Protein 5ERP (pdb70)

Solvent-accessible surface area: 48825 Å² total; per-residue (Å²): 179,18,113,41,137,0,94,12,86,94,151,65,11,84,41,73,8,117,4,71,18,186,90,45,32,91,10,11,103,0,65,8,82,18,160,39,98,102,128,54,77,55,24,104,29,71,16,43,43,99,26,25,89,35,100,89,77,98,2,4,49,24,81,69,87,57,0,36,0,30,4,57,25,45,143,1,43,44,51,122,51,85,110,8,76,0,116,0,56,0,27,0,25,41,30,70,199,100,7,51,72,36,83,9,34,0,32,0,47,11,57,8,31,7,35,54,56,2,60,19,70,153,117,55,25,99,19,36,5,57,0,75,37,59,110,62,86,23,31,103,4,66,19,80,16,118,4,70,87,113,35,35,25,45,86,6,78,18,69,24,77,124,23,37,146,98,28,13,6,109,26,72,45,36,107,170,51,10,42,0,11,4,24,0,51,96,78,11,61,72,63,141,110,94,84,28,107,2,44,2,0,2,55,7,102,21,117,64,38,238,158,42,112,49,240,100,62,72,18,59,2,61,0,27,0,52,8,68,69,55,111,38,15,10,69,12,75,74,89,111,28,96,25,149,17,133,3,92,18,136,90,40,50,89,26,118,9,7,129,0,29,33,20,58,92,170,41,36,101,46,6,96,7,113,72,96,78,31,85,28,23,22,1,60,30,70,79,107,87,3,35,2,106,2,120,112,72,12,52,52,43,25,154,63,12,144,140,7,55,0,71,0,41,4,41,1,24,22,155,65,56,98,86,19,86,5,38,0,4,0,48,5,87,12,44,32,67,43,31,3,99,3,69,121,93,64,12,50,1,0,46,90,81,77,76,16,10,104,7,63,6,76,18,59,9,53,105,116,38,0,46,74,14,76,23,19,17,113,70,18,84,97,129,23,106,135,24,2,108,34,124,47,71,78,92,46,21,0,90,0,22,24,113,59,119,7,90,110,29,85,51,86,0,22,0,11,2,59,8,122,104,40,77,59,24,86,21,66,0,75,0,31,1,22,99,0,123,89,85,125,70,27,187,183,14,117,39,138,0,105,10,88,87,156,57,10,83,36,80,9,113,3,72,20,190,95,43,30,90,11,12,104,0,70,9,93,22,170,16,118,100,126,49,82,56,25,129,30,63,19,40,46,99,26,24,84,48,100,90,85,98,4,5,47,26,81,69,76,63,0,32,0,34,3,58,26,49,139,0,41,42,51,140,68,88,100,12,65,0,104,1,59,0,22,0,30,50,30,74,201,106,10,48,94,24,81,12,39,0,29,0,45,9,57,7,30,5,39,49,39,0,61,20,75,92,116,45,10,93,18,62,11,84,0,68,41,68,116,64,79,27,33,96,4,64,20,98,15,136,6,67,84,111,33,41,22,53,86,3,77,11,62,32,78,134,15,44,152,84,25,10,4,107,19,71,49,27,109,168,65,12,39,0,9,4,29,0,56,102,76,8,60,58,71,128,104,102,80,19,106,1,46,1,0,0,45,5,101,16,117,99,47,276,137,64,21,62,2,60,0,32,0,53,9,85,71,55,104,33,15,10,68,16,74,74,88,114,31,80,27,144,14,115,3,91,20,132,95,37,49,89,24,119,10,6,131,0,35,27,22,57,86,177,40,38,96,36,4,81,7,116,67,88,79,32,86,25,21,27,2,65,30,69,87,87,88,2,33,1,107,1,115,113,80,11,50,49,42,20,159,64,14,143,142,9,65,1,74,0,42,4,44,1,32,26,103,65,55,93,88,18,90,6,40,0,4,0,58,4,62,7,39,29,68,42,27,1,84,3,72,131,107,68,7,45,0,0,73,94,81,64,75,15,9,103,5,76,5,64,17,45,7,55,102,105,38,0,39,68,6,91,23,30,12,100,70,17,84,103,130,22,94,120,29,4,118,25,129,48,76,85,84,53,7,2,89,0,24,43,69,90,127,6,90,109,29,89,47,87,0,22,0,7,0,75,6,127,93,40,66,60,22,89,15,69,0,84,0,13,3,12,101,0,116,89,76,138,74,28,131,175

Radius of gyration: 58.19 Å; Cα contacts (8 Å, |Δi|>4): 2186; chains: 2; bounding box: 144×63×193 Å

Foldseek 3Di:
DFPWEWAKPDQEAEFEDAALDDWFAWGDFTDTATPTDPDDLSAQKFKFWDQKVVGPDPFWGADGHGRIITGHDNRGDCLVPFKMKTKMKMWGSSPPPPTHIDIHIYMYGYDWDQAWWKAWPDQEAEWEEEFPDFFDWTDWTDIDGSTDPPDLSGAKDKDFDDQCPVVQWDWDADPPHRIITIGGHHGHDCLVPQKTKTKMWIGGNDDHPDVDDPVDPTYMHMYMYGYDDDQDWKEQPPLEDEDEDAQQDDFFDKAAAGAIAGSVVRDRAQKFKDWDDFQPPQWDADGHRRMIGGHHRGDQLDPSDDPSWGKTKMWIGGPVGDIYIGIYIYRHDFDLPWWKDWPDQEAEAAPPPDFKDKTFIDTSTDPVNFKQKDKDQVVPDPVVPQQWDKDQPDSTIIMIGGDDDDDFAWDWGWIWMGGPVGPIDIGIHGYTHHNDDPSPDHD/DQPWAWAKPDQEAEWEEAALDDWFAWGDFIDTDTPDDPPDLSAQKFKFWDQKVVGPDQFWGADTRGRIITGHDNRGDCLVPFKMKTKMKMFGSSPPPPTHIDIHIYIYGYDWDQAWWKAWPDQEAEWEDEFPDFFDWTDKTAIDTSTDPPDQSGAKDKDWPDFCPVVQWDWDADPVRSIITIGGHHGHDCLVPQKTKTKMWMGGNDDHDPDTYMHIYMYGYDDDFDWWEQPPLEAEDEDALQDDFFDKAAWGAIAGSVVRDRAQKFKDWDDFQPPQWDADGGRRIITGHHGGDLLDPSDDPSKGKTKMWIGGPVGDIYIHMYIYRHQFDLPWWKDWPAQEDEAADPPGFKDKTFIDTSTPQVSFWQKDKDQVVPDPVQVQFWDWDAPDRTMIIIGTDDDDDFDWDKGWMWIGGPVGNIDIGIHGYGHHNDDPSPDGPD

CATH classification: 2.60.40.60 (+2 more: 2.60.40.60, 2.60.40.60)

Sequence (881 aa):
ENDNYPIFTEETYTFTIFENCRVGTTVGQVCATDKDEPDTMHTRLKYSIIGQVPPSPTLFSMHPTTGVITTTSSQLDRELIDKYQLKIKVQDMDGQYFGLQTTSTCIINIDDVNDHLPTFTRTSYVTSVEENTVDVEILRVTVEDKDLVNTANWRANYTILKGNENGNFKIVTDAKTNEGVLCVVKPLNYEEKQQMILQIGVVNEAPFSREASPRSAMSTATVTVNVEDQDEGPECNPPIQTVRMKENAEVGTTSNGYKAYDPETRSSSGIRYKKLTDPTGWVTIDENTGSIKVFRSLDREAETIKNGIYNITVLASDQGGRTCTGTLGIILQDVNDNSPFIPKKTVIICKPTMSSAEIVAVDPDEPIHGPPFDFSLESSTSEVQRMWRLKAINDTAARLSYQNDPPFGSYVVPITVRDRLGMSSVTSLDVTLCDCITENDCTENDNYPIFTEETYTFTIFENCRVGTTVGQVCATDKDEPDTMHTRLKYSIIGQVPPSPTLFSMHPTTGVITTTSSQLDRELIDKYQLKIKVQDMDGQYFGLQTTSTCIINIDDVNDHLPTFTRTSYVTSVEENTVDVEILRVTVEDKDLVNTANWRANYTILKGNENGNFKIVTDAKTNEGVLCVVKPLNYEEKQQMILQIGVVNEAPFSRAMSTATVTVNVEDQDEGPECNPPIQTVRMKENAEVGTTSNGYKAYDPETRSSSGIRYKKLTDPTGWVTIDENTGSIKVFRSLDREAETIKNGIYNITVLASDQGGRTCTGTLGIILQDVNDNSPFIPKKTVIICKPTMSSAEIVAVDPDEPIHGPPFDFSLESSTSEVQRMWRLKAINDTAARLSYQNDPPFGSYVVPITVRDRLGMSSVTSLDVTLCDCITENDCTH

Structure (mmCIF, N/CA/C/O backbone):
data_5ERP
#
_entry.id   5ERP
#
_cell.length_a   146.216
_cell.length_b   94.166
_cell.length_c   126.307
_cell.angle_alpha   90.00
_cell.angle_beta   93.66
_cell.angle_gamma   90.00
#
_symmetry.space_group_name_H-M   'C 1 2 1'
#
loop_
_entity.id
_entity.type
_entity.pdbx_description
1 polymer Desmocollin-2
2 branched alpha-D-mannopyranose-(1-3)-beta-D-mannopyranose-(1-4)-2-acetamido-2-deoxy-beta-D-glucopyranose-(1-4)-2-acetamido-2-deoxy-beta-D-glucopyranose
3 non-polymer alpha-D-mannopyranose
4 non-polymer 2-acetamido-2-deoxy-beta-D-glucopyranose
5 non-polymer 'CALCIUM ION'
6 non-polymer 'SULFATE ION'
7 non-polymer 1,2-ETHANEDIOL
8 water water
#
loop_
_atom_site.group_PDB
_atom_site.id
_atom_site.type_symbol
_atom_site.label_atom_id
_atom_site.label_alt_id
_atom_site.label_comp_id
_atom_site.label_asym_id
_atom_site.label_entity_id
_atom_site.label_seq_id
_atom_site.pdbx_PDB_ins_code
_atom_site.Cartn_x
_atom_site.Cartn_y
_atom_site.Cartn_z
_atom_site.occupancy
_atom_site.B_iso_or_equiv
_atom_site.auth_seq_id
_atom_site.auth_comp_id
_atom_site.auth_asym_id
_atom_site.auth_atom_id
_atom_site.pdbx_PDB_model_num
ATOM 1 N N . GLU A 1 1 ? 21.705 -59.112 -50.867 1.00 125.10 101 GLU A N 1
ATOM 2 C CA . GLU A 1 1 ? 21.931 -60.553 -50.835 1.00 134.63 101 GLU A CA 1
ATOM 3 C C . GLU A 1 1 ? 21.322 -61.165 -49.575 1.00 140.01 101 GLU A C 1
ATOM 4 O O . GLU A 1 1 ? 21.421 -62.367 -49.339 1.00 146.30 101 GLU A O 1
ATOM 15 N N . ASN A 1 2 ? 20.660 -60.331 -48.782 1.00 139.06 102 ASN A N 1
ATOM 16 C CA . ASN A 1 2 ? 20.058 -60.767 -47.530 1.00 129.02 102 ASN A CA 1
ATOM 17 C C . ASN A 1 2 ? 18.853 -61.685 -47.754 1.00 134.05 102 ASN A C 1
ATOM 18 O O . ASN A 1 2 ? 18.622 -62.626 -46.993 1.00 133.55 102 ASN A O 1
ATOM 29 N N . ASP A 1 3 ? 18.093 -61.394 -48.807 1.00 119.36 103 ASP A N 1
ATOM 30 C CA . ASP A 1 3 ? 16.973 -62.229 -49.245 1.00 123.48 103 ASP A CA 1
ATOM 31 C C . ASP A 1 3 ? 15.883 -62.467 -48.185 1.00 136.88 103 ASP A C 1
ATOM 32 O O . ASP A 1 3 ? 15.348 -63.571 -48.080 1.00 130.48 103 ASP A O 1
ATOM 41 N N . ASN A 1 4 ? 15.557 -61.435 -47.407 1.00 142.44 104 ASN A N 1
ATOM 42 C CA . ASN A 1 4 ? 14.444 -61.501 -46.448 1.00 123.04 104 ASN A CA 1
ATOM 43 C C . ASN A 1 4 ? 13.652 -60.215 -46.284 1.00 123.27 104 ASN A C 1
ATOM 44 O O . ASN A 1 4 ? 14.207 -59.122 -46.175 1.00 126.94 104 ASN A O 1
ATOM 55 N N . TYR A 1 5 ? 12.336 -60.388 -46.246 1.00 122.99 105 TYR A N 1
ATOM 56 C CA . TYR A 1 5 ? 11.388 -59.308 -46.029 1.00 111.64 105 TYR A CA 1
ATOM 57 C C . TYR A 1 5 ? 11.202 -59.102 -44.526 1.00 117.97 105 TYR A C 1
ATOM 58 O O . TYR A 1 5 ? 11.231 -60.069 -43.765 1.00 121.03 105 TYR A O 1
ATOM 76 N N . PRO A 1 6 ? 11.021 -57.843 -44.086 1.00 119.84 106 PRO A N 1
ATOM 77 C CA . PRO A 1 6 ? 10.712 -57.618 -42.671 1.00 108.00 106 PRO A CA 1
ATOM 78 C C . PRO A 1 6 ? 9.212 -57.642 -42.422 1.00 102.06 106 PRO A C 1
ATOM 79 O O . PRO A 1 6 ? 8.486 -56.845 -43.017 1.00 116.64 106 PRO A O 1
ATOM 90 N N . ILE A 1 7 ? 8.759 -58.544 -41.558 1.00 113.26 107 ILE A N 1
ATOM 91 C CA . ILE A 1 7 ? 7.332 -58.735 -41.328 1.00 123.02 107 ILE A CA 1
ATOM 92 C C . ILE A 1 7 ? 6.939 -58.131 -39.983 1.00 109.87 107 ILE A C 1
ATOM 93 O O . ILE A 1 7 ? 7.616 -58.341 -38.975 1.00 91.07 107 ILE A O 1
ATOM 109 N N . PHE A 1 8 ? 5.842 -57.384 -39.976 1.00 103.25 108 PHE A N 1
ATOM 110 C CA . PHE A 1 8 ? 5.324 -56.789 -38.751 1.00 98.62 108 PHE A CA 1
ATOM 111 C C . PHE A 1 8 ? 4.836 -57.864 -37.789 1.00 102.96 108 PHE A C 1
ATOM 112 O O . PHE A 1 8 ? 4.261 -58.868 -38.213 1.00 103.44 108 PHE A O 1
ATOM 129 N N . THR A 1 9 ? 5.083 -57.653 -36.498 1.00 103.60 109 THR A N 1
ATOM 130 C CA . THR A 1 9 ? 4.640 -58.586 -35.468 1.00 103.46 109 THR A CA 1
ATOM 131 C C . THR A 1 9 ? 3.140 -58.807 -35.578 1.00 95.26 109 THR A C 1
ATOM 132 O O . THR A 1 9 ? 2.663 -59.941 -35.526 1.00 100.11 109 THR A O 1
ATOM 143 N N . GLU A 1 10 ? 2.411 -57.707 -35.744 1.00 97.48 110 GLU A N 1
ATOM 144 C CA . GLU A 1 10 ? 0.964 -57.745 -35.914 1.00 111.58 110 GLU A CA 1
ATOM 145 C C . GLU A 1 10 ? 0.582 -57.214 -37.288 1.00 99.38 110 GLU A C 1
ATOM 146 O O . GLU A 1 10 ? 1.096 -56.190 -37.739 1.00 95.17 110 GLU A O 1
ATOM 158 N N . GLU A 1 11 ? -0.331 -57.919 -37.945 1.00 93.03 111 GLU A N 1
ATOM 159 C CA . GLU A 1 11 ? -0.832 -57.510 -39.248 1.00 82.06 111 GLU A CA 1
ATOM 160 C C . GLU A 1 11 ? -1.688 -56.251 -39.135 1.00 103.05 111 GLU A C 1
ATOM 161 O O . GLU A 1 11 ? -1.715 -55.432 -40.054 1.00 101.00 111 GLU A O 1
ATOM 173 N N . THR A 1 12 ? -2.391 -56.104 -38.014 1.00 106.79 112 THR A N 1
ATOM 174 C CA . THR A 1 12 ? -3.230 -54.931 -37.789 1.00 77.14 112 THR A CA 1
ATOM 175 C C . THR A 1 12 ? -3.215 -54.507 -36.321 1.00 79.55 112 THR A C 1
ATOM 176 O O . THR A 1 12 ? -3.993 -55.009 -35.510 1.00 118.23 112 THR A O 1
ATOM 187 N N . TYR A 1 13 ? -2.320 -53.579 -35.992 1.00 81.03 113 TYR A N 1
ATOM 188 C CA . TYR A 1 13 ? -2.219 -53.029 -34.643 1.00 91.51 113 TYR A CA 1
ATOM 189 C C . TYR A 1 13 ? -3.492 -52.291 -34.248 1.00 98.08 113 TYR A C 1
ATOM 190 O O . TYR A 1 13 ? -4.292 -51.916 -35.106 1.00 93.73 113 TYR A O 1
ATOM 208 N N . THR A 1 14 ? -3.674 -52.083 -32.947 1.00 87.59 114 THR A N 1
ATOM 209 C CA . THR A 1 14 ? -4.752 -51.233 -32.455 1.00 79.35 114 THR A CA 1
ATOM 210 C C . THR A 1 14 ? -4.332 -50.505 -31.183 1.00 83.17 114 THR A C 1
ATOM 211 O O . THR A 1 14 ? -3.938 -51.130 -30.197 1.00 86.17 114 THR A O 1
ATOM 222 N N . PHE A 1 15 ? -4.420 -49.178 -31.223 1.00 87.95 115 PHE A N 1
ATOM 223 C CA . PHE A 1 15 ? -4.090 -48.336 -30.077 1.00 99.36 115 PHE A CA 1
ATOM 224 C C . PHE A 1 15 ? -5.223 -47.373 -29.755 1.00 80.49 115 PHE A C 1
ATOM 225 O O . PHE A 1 15 ? -6.133 -47.175 -30.560 1.00 79.98 115 PHE A O 1
ATOM 242 N N . THR A 1 16 ? -5.151 -46.778 -28.569 1.00 75.76 116 THR A N 1
ATOM 243 C CA . THR A 1 16 ? -6.146 -45.816 -28.114 1.00 65.48 116 THR A CA 1
ATOM 244 C C . THR A 1 16 ? -5.478 -44.628 -27.426 1.00 78.51 116 THR A C 1
ATOM 245 O O . THR A 1 16 ? -4.483 -44.787 -26.718 1.00 80.26 116 THR A O 1
ATOM 256 N N . ILE A 1 17 ? -6.031 -43.440 -27.652 1.00 76.83 117 ILE A N 1
ATOM 257 C CA . ILE A 1 17 ? -5.542 -42.219 -27.023 1.00 77.98 117 ILE A CA 1
ATOM 258 C C . ILE A 1 17 ? -6.716 -41.347 -26.597 1.00 82.10 117 ILE A C 1
ATOM 259 O O . ILE A 1 17 ? -7.823 -41.492 -27.112 1.00 64.93 117 ILE A O 1
ATOM 275 N N . PHE A 1 18 ? -6.463 -40.435 -25.664 1.00 74.51 118 PHE A N 1
ATOM 276 C CA . PHE A 1 18 ? -7.485 -39.504 -25.210 1.00 71.77 118 PHE A CA 1
ATOM 277 C C . PHE A 1 18 ? -7.512 -38.274 -26.101 1.00 77.64 118 PHE A C 1
ATOM 278 O O . PHE A 1 18 ? -6.468 -37.764 -26.500 1.00 80.14 118 PHE A O 1
ATOM 295 N N . GLU A 1 19 ? -8.713 -37.806 -26.416 1.00 75.77 119 GLU A N 1
ATOM 296 C CA . GLU A 1 19 ? -8.870 -36.588 -27.195 1.00 64.33 119 GLU A CA 1
ATOM 297 C C . GLU A 1 19 ? -8.245 -35.411 -26.458 1.00 86.76 119 GLU A C 1
ATOM 298 O O . GLU A 1 19 ? -8.039 -35.468 -25.243 1.00 68.31 119 GLU A O 1
ATOM 310 N N . ASN A 1 20 ? -7.951 -34.349 -27.203 1.00 81.67 120 ASN A N 1
ATOM 311 C CA . ASN A 1 20 ? -7.356 -33.139 -26.642 1.00 82.02 120 ASN A CA 1
ATOM 312 C C . ASN A 1 20 ? -5.983 -33.371 -26.017 1.00 81.62 120 ASN A C 1
ATOM 313 O O . ASN A 1 20 ? -5.485 -32.519 -25.281 1.00 86.34 120 ASN A O 1
ATOM 324 N N . CYS A 1 21 ? -5.371 -34.518 -26.301 1.00 84.39 121 CYS A N 1
ATOM 325 C CA . CYS A 1 21 ? -4.075 -34.833 -25.712 1.00 81.85 121 CYS A CA 1
ATOM 326 C C . CYS A 1 21 ? -2.984 -33.948 -26.305 1.00 69.56 121 CYS A C 1
ATOM 327 O O . CYS A 1 21 ? -3.067 -33.522 -27.456 1.00 80.81 121 CYS A O 1
ATOM 335 N N . ARG A 1 22 ? -1.973 -33.668 -25.490 1.00 82.77 122 ARG A N 1
ATOM 336 C CA . ARG A 1 22 ? -0.810 -32.886 -25.904 1.00 76.54 122 ARG A CA 1
ATOM 337 C C . ARG A 1 22 ? -0.164 -33.452 -27.162 1.00 81.55 122 ARG A C 1
ATOM 338 O O . ARG A 1 22 ? -0.289 -34.645 -27.446 1.00 72.43 122 ARG A O 1
ATOM 359 N N . VAL A 1 23 ? 0.527 -32.604 -27.920 1.00 85.58 123 VAL A N 1
ATOM 360 C CA . VAL A 1 23 ? 1.296 -33.099 -29.053 1.00 86.31 123 VAL A CA 1
ATOM 361 C C . VAL A 1 23 ? 2.489 -33.860 -28.483 1.00 72.20 123 VAL A C 1
ATOM 362 O O . VAL A 1 23 ? 3.079 -33.450 -27.483 1.00 73.12 123 VAL A O 1
ATOM 375 N N . GLY A 1 24 ? 2.840 -34.969 -29.122 1.00 73.55 124 GLY A N 1
ATOM 376 C CA . GLY A 1 24 ? 3.927 -35.808 -28.654 1.00 81.03 124 GLY A CA 1
ATOM 377 C C . GLY A 1 24 ? 3.433 -36.925 -27.754 1.00 82.06 124 GLY A C 1
ATOM 378 O O . GLY A 1 24 ? 4.231 -37.646 -27.156 1.00 89.31 124 GLY A O 1
ATOM 382 N N . THR A 1 25 ? 2.114 -37.068 -27.651 1.00 85.19 125 THR A N 1
ATOM 383 C CA . THR A 1 25 ? 1.530 -38.163 -26.890 1.00 91.04 125 THR A CA 1
ATOM 384 C C . THR A 1 25 ? 1.848 -39.477 -27.586 1.00 79.17 125 THR A C 1
ATOM 385 O O . THR A 1 25 ? 1.471 -39.683 -28.738 1.00 77.17 125 THR A O 1
ATOM 396 N N . THR A 1 26 ? 2.564 -40.353 -26.892 1.00 80.42 126 THR A N 1
ATOM 397 C CA . THR A 1 26 ? 2.811 -41.697 -27.390 1.00 71.91 126 THR A CA 1
ATOM 398 C C . THR A 1 26 ? 1.494 -42.435 -27.613 1.00 67.82 126 THR A C 1
ATOM 399 O O . THR A 1 26 ? 0.717 -42.642 -26.682 1.00 100.52 126 THR A O 1
ATOM 410 N N . VAL A 1 27 ? 1.255 -42.820 -28.863 1.00 85.40 127 VAL A N 1
ATOM 411 C CA . VAL A 1 27 ? 0.045 -43.537 -29.249 1.00 74.72 127 VAL A CA 1
ATOM 412 C C . VAL A 1 27 ? 0.220 -45.031 -29.051 1.00 82.33 127 VAL A C 1
ATOM 413 O O . VAL A 1 27 ? -0.680 -45.724 -28.579 1.00 88.49 127 VAL A O 1
ATOM 426 N N . GLY A 1 28 ? 1.400 -45.514 -29.414 1.00 90.67 128 GLY A N 1
ATOM 427 C CA . GLY A 1 28 ? 1.697 -46.931 -29.387 1.00 97.17 128 GLY A CA 1
ATOM 428 C C . GLY A 1 28 ? 2.974 -47.174 -30.156 1.00 85.10 128 GLY A C 1
ATOM 429 O O . GLY A 1 28 ? 3.519 -46.251 -30.762 1.00 89.78 128 GLY A O 1
ATOM 433 N N . GLN A 1 29 ? 3.453 -48.412 -30.132 1.00 96.11 129 GLN A N 1
ATOM 434 C CA . GLN A 1 29 ? 4.704 -48.763 -30.791 1.00 80.79 129 GLN A CA 1
ATOM 435 C C . GLN A 1 29 ? 4.532 -49.989 -31.672 1.00 84.28 129 GLN A C 1
ATOM 436 O O . GLN A 1 29 ? 4.000 -51.010 -31.235 1.00 80.73 129 GLN A O 1
ATOM 450 N N . VAL A 1 30 ? 4.981 -49.875 -32.917 1.00 73.40 130 VAL A N 1
ATOM 451 C CA . VAL A 1 30 ? 4.977 -51.004 -33.833 1.00 97.91 130 VAL A CA 1
ATOM 452 C C . VAL A 1 30 ? 6.382 -51.574 -33.920 1.00 97.08 130 VAL A C 1
ATOM 453 O O . VAL A 1 30 ? 7.367 -50.859 -33.727 1.00 106.45 130 VAL A O 1
ATOM 466 N N . CYS A 1 31 ? 6.469 -52.866 -34.209 1.00 91.98 131 CYS A N 1
ATOM 467 C CA . CYS A 1 31 ? 7.755 -53.527 -34.351 1.00 96.87 131 CYS A CA 1
ATOM 468 C C . CYS A 1 31 ? 7.684 -54.554 -35.466 1.00 103.62 131 CYS A C 1
ATOM 469 O O . CYS A 1 31 ? 6.612 -55.069 -35.786 1.00 100.34 131 CYS A O 1
ATOM 477 N N . ALA A 1 32 ? 8.837 -54.837 -36.059 1.00 112.08 132 ALA A N 1
ATOM 478 C CA . ALA A 1 32 ? 8.933 -55.814 -37.130 1.00 107.98 132 ALA A CA 1
ATOM 479 C C . ALA A 1 32 ? 10.191 -56.646 -36.962 1.00 111.97 132 ALA A C 1
ATOM 480 O O . ALA A 1 32 ? 11.257 -56.125 -36.628 1.00 89.70 132 ALA A O 1
ATOM 487 N N . THR A 1 33 ? 10.051 -57.945 -37.190 1.00 121.11 133 THR A N 1
ATOM 488 C CA . THR A 1 33 ? 11.170 -58.872 -37.122 1.00 117.17 133 THR A CA 1
ATOM 489 C C . THR A 1 33 ? 11.707 -59.123 -38.524 1.00 103.14 133 THR A C 1
ATOM 490 O O . THR A 1 33 ? 10.934 -59.231 -39.476 1.00 110.23 133 THR A O 1
ATOM 501 N N . ASP A 1 34 ? 13.029 -59.203 -38.652 1.00 116.65 134 ASP A N 1
ATOM 502 C CA . ASP A 1 34 ? 13.642 -59.524 -39.934 1.00 116.83 134 ASP A CA 1
ATOM 503 C C . ASP A 1 34 ? 14.351 -60.856 -39.791 1.00 128.38 134 ASP A C 1
ATOM 504 O O . ASP A 1 34 ? 15.392 -60.971 -39.143 1.00 124.76 134 ASP A O 1
ATOM 513 N N . LYS A 1 35 ? 13.755 -61.860 -40.417 1.00 133.58 135 LYS A N 1
ATOM 514 C CA . LYS A 1 35 ? 14.214 -63.235 -40.334 1.00 132.16 135 LYS A CA 1
ATOM 515 C C . LYS A 1 35 ? 15.500 -63.391 -41.146 1.00 131.79 135 LYS A C 1
ATOM 516 O O . LYS A 1 35 ? 15.553 -64.147 -42.115 1.00 132.68 135 LYS A O 1
ATOM 535 N N . ASP A 1 36 ? 16.537 -62.670 -40.721 1.00 127.78 136 ASP A N 1
ATOM 536 C CA . ASP A 1 36 ? 17.755 -62.512 -41.510 1.00 122.33 136 ASP A CA 1
ATOM 537 C C . ASP A 1 36 ? 19.004 -62.303 -40.647 1.00 123.66 136 ASP A C 1
ATOM 538 O O . ASP A 1 36 ? 18.949 -62.428 -39.424 1.00 122.10 136 ASP A O 1
ATOM 547 N N . GLU A 1 37 ? 20.126 -61.985 -41.295 1.00 131.84 137 GLU A N 1
ATOM 548 C CA . GLU A 1 37 ? 21.396 -61.781 -40.599 1.00 148.48 137 GLU A CA 1
ATOM 549 C C . GLU A 1 37 ? 21.306 -60.592 -39.644 1.00 150.18 137 GLU A C 1
ATOM 550 O O . GLU A 1 37 ? 20.990 -59.486 -40.072 1.00 157.74 137 GLU A O 1
ATOM 562 N N . PRO A 1 38 ? 21.607 -60.807 -38.352 1.00 150.00 138 PRO A N 1
ATOM 563 C CA . PRO A 1 38 ? 21.482 -59.713 -37.382 1.00 144.91 138 PRO A CA 1
ATOM 564 C C . PRO A 1 38 ? 22.547 -58.610 -37.482 1.00 150.63 138 PRO A C 1
ATOM 565 O O . PRO A 1 38 ? 23.675 -58.855 -37.912 1.00 148.17 138 PRO A O 1
ATOM 576 N N . ASP A 1 39 ? 22.155 -57.401 -37.086 1.00 156.15 139 ASP A N 1
ATOM 577 C CA . ASP A 1 39 ? 23.072 -56.295 -36.790 1.00 151.33 139 ASP A CA 1
ATOM 578 C C . ASP A 1 39 ? 23.915 -55.726 -37.942 1.00 141.57 139 ASP A C 1
ATOM 579 O O . ASP A 1 39 ? 24.872 -54.994 -37.689 1.00 137.92 139 ASP A O 1
ATOM 588 N N . THR A 1 40 ? 23.574 -56.044 -39.189 1.00 142.89 140 THR A N 1
ATOM 589 C CA . THR A 1 40 ? 24.193 -55.378 -40.340 1.00 145.18 140 THR A CA 1
ATOM 590 C C . THR A 1 40 ? 23.086 -54.687 -41.136 1.00 138.92 140 THR A C 1
ATOM 591 O O . THR A 1 40 ? 21.909 -54.903 -40.850 1.00 133.20 140 THR A O 1
ATOM 602 N N . MET A 1 41 ? 23.457 -53.844 -42.104 1.00 131.58 141 MET A N 1
ATOM 603 C CA . MET A 1 41 ? 22.477 -53.130 -42.935 1.00 122.22 141 MET A CA 1
ATOM 604 C C . MET A 1 41 ? 21.381 -54.086 -43.392 1.00 130.20 141 MET A C 1
ATOM 605 O O . MET A 1 41 ? 20.213 -53.715 -43.484 1.00 138.97 141 MET A O 1
ATOM 619 N N . HIS A 1 42 ? 21.773 -55.330 -43.649 1.00 129.50 142 HIS A N 1
ATOM 620 C CA . HIS A 1 42 ? 20.866 -56.361 -44.138 1.00 133.20 142 HIS A CA 1
ATOM 621 C C . HIS A 1 42 ? 19.693 -56.638 -43.182 1.00 123.12 142 HIS A C 1
ATOM 622 O O . HIS A 1 42 ? 18.819 -57.447 -43.498 1.00 117.40 142 HIS A O 1
ATOM 636 N N . THR A 1 43 ? 19.670 -55.976 -42.023 1.00 117.35 143 THR A N 1
ATOM 637 C CA . THR A 1 43 ? 18.565 -56.134 -41.077 1.00 127.06 143 THR A CA 1
ATOM 638 C C . THR A 1 43 ? 18.233 -54.890 -40.248 1.00 116.17 143 THR A C 1
ATOM 639 O O . THR A 1 43 ? 17.344 -54.947 -39.399 1.00 102.60 143 THR A O 1
ATOM 650 N N . ARG A 1 44 ? 18.939 -53.783 -40.457 1.00 118.74 144 ARG A N 1
ATOM 651 C CA . ARG A 1 44 ? 18.575 -52.550 -39.762 1.00 109.60 144 ARG A CA 1
ATOM 652 C C . ARG A 1 44 ? 17.322 -51.967 -40.401 1.00 116.41 144 ARG A C 1
ATOM 653 O O . ARG A 1 44 ? 17.322 -51.576 -41.569 1.00 96.88 144 ARG A O 1
ATOM 674 N N . LEU A 1 45 ? 16.254 -51.923 -39.611 1.00 109.17 145 LEU A N 1
ATOM 675 C CA . LEU A 1 45 ? 14.922 -51.595 -40.103 1.00 91.46 145 LEU A CA 1
ATOM 676 C C . LEU A 1 45 ? 14.570 -50.124 -39.925 1.00 92.62 145 LEU A C 1
ATOM 677 O O . LEU A 1 45 ? 15.029 -49.467 -38.990 1.00 92.67 145 LEU A O 1
ATOM 693 N N . LYS A 1 46 ? 13.731 -49.631 -40.830 1.00 90.31 146 LYS A N 1
ATOM 694 C CA . LYS A 1 46 ? 13.239 -48.260 -40.793 1.00 90.12 146 LYS A CA 1
ATOM 695 C C . LYS A 1 46 ? 11.721 -48.273 -40.945 1.00 86.58 146 LYS A C 1
ATOM 696 O O . LYS A 1 46 ? 11.188 -48.972 -41.810 1.00 68.59 146 LYS A O 1
ATOM 715 N N . TYR A 1 47 ? 11.035 -47.481 -40.126 1.00 85.94 147 TYR A N 1
ATOM 716 C CA . TYR A 1 47 ? 9.573 -47.448 -40.119 1.00 73.28 147 TYR A CA 1
ATOM 717 C C . TYR A 1 47 ? 9.043 -46.114 -40.639 1.00 74.17 147 TYR A C 1
ATOM 718 O O . TYR A 1 47 ? 9.668 -45.071 -40.452 1.00 71.24 147 TYR A O 1
ATOM 736 N N . SER A 1 48 ? 7.889 -46.150 -41.297 1.00 78.28 148 SER A N 1
ATOM 737 C CA . SER A 1 48 ? 7.273 -44.930 -41.809 1.00 81.95 148 SER A CA 1
ATOM 738 C C . SER A 1 48 ? 5.760 -45.074 -41.920 1.00 75.77 148 SER A C 1
ATOM 739 O O . SER A 1 48 ? 5.232 -46.187 -41.938 1.00 68.86 148 SER A O 1
ATOM 747 N N . ILE A 1 49 ? 5.070 -43.938 -41.977 1.00 68.23 149 ILE A N 1
ATOM 748 C CA . ILE A 1 49 ? 3.635 -43.914 -42.251 1.00 67.64 149 ILE A CA 1
ATOM 749 C C . ILE A 1 49 ? 3.437 -43.562 -43.718 1.00 71.14 149 ILE A C 1
ATOM 750 O O . ILE A 1 49 ? 4.031 -42.604 -44.216 1.00 67.74 149 ILE A O 1
ATOM 766 N N . ILE A 1 50 ? 2.592 -44.328 -44.397 1.00 78.41 150 ILE A N 1
ATOM 767 C CA . ILE A 1 50 ? 2.421 -44.203 -45.841 1.00 85.84 150 ILE A CA 1
ATOM 768 C C . ILE A 1 50 ? 1.056 -43.629 -46.203 1.00 82.42 150 ILE A C 1
ATOM 769 O O . ILE A 1 50 ? 0.910 -42.962 -47.227 1.00 107.25 150 ILE A O 1
ATOM 785 N N . GLY A 1 51 ? 0.062 -43.881 -45.359 1.00 85.36 151 GLY A N 1
ATOM 786 C CA . GLY A 1 51 ? -1.271 -43.346 -45.572 1.00 89.68 151 GLY A CA 1
ATOM 787 C C . GLY A 1 51 ? -1.987 -43.075 -44.266 1.00 67.40 151 GLY A C 1
ATOM 788 O O . GLY A 1 51 ? -1.723 -43.736 -43.263 1.00 81.90 151 GLY A O 1
ATOM 792 N N . GLN A 1 52 ? -2.884 -42.093 -44.279 1.00 84.91 152 GLN A N 1
ATOM 793 C CA . GLN A 1 52 ? -3.700 -41.770 -43.111 1.00 74.59 152 GLN A CA 1
ATOM 794 C C . GLN A 1 52 ? -5.144 -41.552 -43.559 1.00 71.50 152 GLN A C 1
ATOM 795 O O . GLN A 1 52 ? -5.388 -40.925 -44.590 1.00 75.36 152 GLN A O 1
ATOM 809 N N . VAL A 1 53 ? -6.095 -42.084 -42.796 1.00 80.44 153 VAL A N 1
ATOM 810 C CA . VAL A 1 53 ? -7.516 -41.961 -43.129 1.00 71.20 153 VAL A CA 1
ATOM 811 C C . VAL A 1 53 ? -8.346 -41.592 -41.896 1.00 81.54 153 VAL A C 1
ATOM 812 O O . VAL A 1 53 ? -8.406 -42.368 -40.943 1.00 89.85 153 VAL A O 1
ATOM 825 N N . PRO A 1 54 ? -8.991 -40.409 -41.902 1.00 79.20 154 PRO A N 1
ATOM 826 C CA . PRO A 1 54 ? -8.979 -39.366 -42.938 1.00 85.00 154 PRO A CA 1
ATOM 827 C C . PRO A 1 54 ? -7.605 -38.730 -43.121 1.00 68.42 154 PRO A C 1
ATOM 828 O O . PRO A 1 54 ? -6.839 -38.649 -42.161 1.00 82.35 154 PRO A O 1
ATOM 839 N N . PRO A 1 55 ? -7.304 -38.267 -44.345 1.00 88.86 155 PRO A N 1
ATOM 840 C CA . PRO A 1 55 ? -5.961 -37.805 -44.712 1.00 82.04 155 PRO A CA 1
ATOM 841 C C . PRO A 1 55 ? -5.502 -36.573 -43.948 1.00 78.93 155 PRO A C 1
ATOM 842 O O . PRO A 1 55 ? -4.483 -36.630 -43.260 1.00 99.03 155 PRO A O 1
ATOM 853 N N . SER A 1 56 ? -6.255 -35.484 -44.053 1.00 91.50 156 SER A N 1
ATOM 854 C CA . SER A 1 56 ? -5.828 -34.209 -43.499 1.00 93.49 156 SER A CA 1
ATOM 855 C C . SER A 1 56 ? -6.585 -33.853 -42.222 1.00 74.34 156 SER A C 1
ATOM 856 O O . SER A 1 56 ? -7.763 -34.178 -42.088 1.00 79.34 156 SER A O 1
ATOM 864 N N . PRO A 1 57 ? -5.901 -33.197 -41.269 1.00 84.66 157 PRO A N 1
ATOM 865 C CA . PRO A 1 57 ? -4.475 -32.852 -41.299 1.00 82.52 157 PRO A CA 1
ATOM 866 C C . PRO A 1 57 ? -3.608 -34.052 -40.925 1.00 73.47 157 PRO A C 1
ATOM 867 O O . PRO A 1 57 ? -4.146 -35.073 -40.495 1.00 101.24 157 PRO A O 1
ATOM 878 N N . THR A 1 58 ? -2.296 -33.945 -41.099 1.00 79.28 158 THR A N 1
ATOM 879 C CA . THR A 1 58 ? -1.396 -34.981 -40.613 1.00 81.55 158 THR A CA 1
ATOM 880 C C . THR A 1 58 ? -1.388 -34.884 -39.094 1.00 65.42 158 THR A C 1
ATOM 881 O O . THR A 1 58 ? -1.061 -33.835 -38.537 1.00 64.45 158 THR A O 1
ATOM 892 N N . LEU A 1 59 ? -1.753 -35.978 -38.430 1.00 73.21 159 LEU A N 1
ATOM 893 C CA . LEU A 1 59 ? -1.952 -35.975 -36.982 1.00 79.01 159 LEU A CA 1
ATOM 894 C C . LEU A 1 59 ? -1.053 -36.963 -36.249 1.00 82.26 159 LEU A C 1
ATOM 895 O O . LEU A 1 59 ? -0.982 -36.940 -35.020 1.00 86.62 159 LEU A O 1
ATOM 911 N N . PHE A 1 60 ? -0.376 -37.831 -36.996 1.00 85.65 160 PHE A N 1
ATOM 912 C CA . PHE A 1 60 ? 0.520 -38.808 -36.391 1.00 71.37 160 PHE A CA 1
ATOM 913 C C . PHE A 1 60 ? 1.841 -38.854 -37.141 1.00 82.81 160 PHE A C 1
ATOM 914 O O . PHE A 1 60 ? 1.872 -38.744 -38.367 1.00 78.25 160 PHE A O 1
ATOM 931 N N . SER A 1 61 ? 2.929 -39.010 -36.393 1.00 71.70 161 SER A N 1
ATOM 932 C CA . SER A 1 61 ? 4.257 -39.112 -36.972 1.00 65.26 161 SER A CA 1
ATOM 933 C C . SER A 1 61 ? 4.932 -40.353 -36.411 1.00 77.81 161 SER A C 1
ATOM 934 O O . SER A 1 61 ? 4.861 -40.620 -35.212 1.00 69.18 161 SER A O 1
ATOM 942 N N . MET A 1 62 ? 5.577 -41.110 -37.292 1.00 81.31 162 MET A N 1
ATOM 943 C CA . MET A 1 62 ? 6.288 -42.317 -36.901 1.00 72.88 162 MET A CA 1
ATOM 944 C C . MET A 1 62 ? 7.739 -41.983 -36.624 1.00 79.86 162 MET A C 1
ATOM 945 O O . MET A 1 62 ? 8.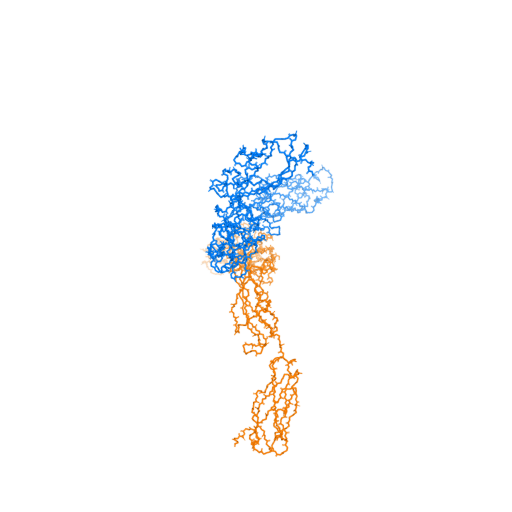301 -41.073 -37.234 1.00 97.17 162 MET A O 1
ATOM 959 N N . HIS A 1 63 ? 8.339 -42.710 -35.689 1.00 81.61 163 HIS A N 1
ATOM 960 C CA . HIS A 1 63 ? 9.770 -42.607 -35.476 1.00 80.49 163 HIS A CA 1
ATOM 961 C C . HIS A 1 63 ? 10.447 -43.632 -36.385 1.00 82.74 163 HIS A C 1
ATOM 962 O O . HIS A 1 63 ? 10.104 -44.815 -36.336 1.00 83.79 163 HIS A O 1
ATOM 976 N N . PRO A 1 64 ? 11.410 -43.191 -37.214 1.00 77.83 164 PRO A N 1
ATOM 977 C CA . PRO A 1 64 ? 11.983 -44.103 -38.212 1.00 80.89 164 PRO A CA 1
ATOM 978 C C . PRO A 1 64 ? 12.632 -45.341 -37.604 1.00 91.87 164 PRO A C 1
ATOM 979 O O . PRO A 1 64 ? 12.571 -46.416 -38.198 1.00 82.80 164 PRO A O 1
ATOM 990 N N . THR A 1 65 ? 13.238 -45.186 -36.431 1.00 101.41 165 THR A N 1
ATOM 991 C CA . THR A 1 65 ? 13.991 -46.270 -35.808 1.00 92.73 165 THR A CA 1
ATOM 992 C C . THR A 1 65 ? 13.169 -47.086 -34.813 1.00 82.86 165 THR A C 1
ATOM 993 O O . THR A 1 65 ? 13.083 -48.308 -34.925 1.00 69.25 165 THR A O 1
ATOM 1004 N N . THR A 1 66 ? 12.558 -46.405 -33.852 1.00 89.47 166 THR A N 1
ATOM 1005 C CA . THR A 1 66 ? 11.914 -47.075 -32.724 1.00 98.03 166 THR A CA 1
ATOM 1006 C C . THR A 1 66 ? 10.555 -47.670 -33.080 1.00 71.51 166 THR A C 1
ATOM 1007 O O . THR A 1 66 ? 10.137 -48.670 -32.494 1.00 73.29 166 THR A O 1
ATOM 1018 N N . GLY A 1 67 ? 9.864 -47.051 -34.031 1.00 85.13 167 GLY A N 1
ATOM 1019 C CA . GLY A 1 67 ? 8.553 -47.515 -34.440 1.00 75.58 167 GLY A CA 1
ATOM 1020 C C . GLY A 1 67 ? 7.456 -46.992 -33.532 1.00 88.42 167 GLY A C 1
ATOM 1021 O O . GLY A 1 67 ? 6.373 -47.571 -33.468 1.00 74.11 167 GLY A O 1
ATOM 1025 N N . VAL A 1 68 ? 7.731 -45.893 -32.833 1.00 85.46 168 VAL A N 1
ATOM 1026 C CA . VAL A 1 68 ? 6.741 -45.300 -31.937 1.00 73.98 168 VAL A CA 1
ATOM 1027 C C . VAL A 1 68 ? 5.953 -44.231 -32.669 1.00 75.03 168 VAL A C 1
ATOM 1028 O O . VAL A 1 68 ? 6.515 -43.345 -33.318 1.00 85.13 168 VAL A O 1
ATOM 1041 N N . ILE A 1 69 ? 4.636 -44.351 -32.587 1.00 86.24 169 ILE A N 1
ATOM 1042 C CA . ILE A 1 69 ? 3.738 -43.361 -33.147 1.00 80.13 169 ILE A CA 1
ATOM 1043 C C . ILE A 1 69 ? 3.483 -42.299 -32.086 1.00 73.74 169 ILE A C 1
ATOM 1044 O O . ILE A 1 69 ? 3.334 -42.615 -30.906 1.00 67.29 169 ILE A O 1
ATOM 1060 N N . THR A 1 70 ? 3.443 -41.042 -32.509 1.00 65.39 170 THR A N 1
ATOM 1061 C CA . THR A 1 70 ? 3.152 -39.940 -31.606 1.00 74.44 170 THR A CA 1
ATOM 1062 C C . THR A 1 70 ? 2.211 -38.966 -32.290 1.00 84.42 170 THR A C 1
ATOM 1063 O O . THR A 1 70 ? 2.176 -38.884 -33.517 1.00 84.48 170 THR A O 1
ATOM 1074 N N . THR A 1 71 ? 1.444 -38.233 -31.493 1.00 83.81 171 THR A N 1
ATOM 1075 C CA . THR A 1 71 ? 0.535 -37.235 -32.031 1.00 75.75 171 THR A CA 1
ATOM 1076 C C . THR A 1 71 ? 1.314 -35.981 -32.419 1.00 74.71 171 THR A C 1
ATOM 1077 O O . THR A 1 71 ? 2.356 -35.685 -31.833 1.00 78.17 171 THR A O 1
ATOM 1088 N N . THR A 1 72 ? 0.798 -35.249 -33.402 1.00 79.76 172 THR A N 1
ATOM 1089 C CA . THR A 1 72 ? 1.444 -34.033 -33.887 1.00 61.37 172 THR A CA 1
ATOM 1090 C C . THR A 1 72 ? 0.572 -32.816 -33.627 1.00 84.32 172 THR A C 1
ATOM 1091 O O . THR A 1 72 ? 0.985 -31.682 -33.871 1.00 88.93 172 THR A O 1
ATOM 1102 N N . SER A 1 73 ? -0.635 -33.059 -33.130 1.00 82.35 173 SER A N 1
ATOM 1103 C CA . SER A 1 73 ? -1.587 -31.991 -32.872 1.00 86.15 173 SER A CA 1
ATOM 1104 C C . SER A 1 73 ? -2.477 -32.360 -31.698 1.00 81.01 173 SER A C 1
ATOM 1105 O O . SER A 1 73 ? -2.653 -33.540 -31.394 1.00 84.95 173 SER A O 1
ATOM 1113 N N . SER A 1 74 ? -3.033 -31.346 -31.042 1.00 86.40 174 SER A N 1
ATOM 1114 C CA . SER A 1 74 ? -4.011 -31.564 -29.982 1.00 77.87 174 SER A CA 1
ATOM 1115 C C . SER A 1 74 ? -5.428 -31.493 -30.544 1.00 74.40 174 SER A C 1
ATOM 1116 O O . SER A 1 74 ? -6.405 -31.608 -29.804 1.00 75.96 174 SER A O 1
ATOM 1124 N N . GLN A 1 75 ? -5.530 -31.323 -31.860 1.00 70.33 175 GLN A N 1
ATOM 1125 C CA . GLN A 1 75 ? -6.819 -31.205 -32.530 1.00 72.16 175 GLN A CA 1
ATOM 1126 C C . GLN A 1 75 ? -7.447 -32.565 -32.829 1.00 81.20 175 GLN A C 1
ATOM 1127 O O . GLN A 1 75 ? -7.956 -32.800 -33.925 1.00 86.79 175 GLN A O 1
ATOM 1141 N N . LEU A 1 76 ? -7.393 -33.457 -31.847 1.00 69.17 176 LEU A N 1
ATOM 1142 C CA . LEU A 1 76 ? -8.117 -34.719 -31.906 1.00 82.75 176 LEU A CA 1
ATOM 1143 C C . LEU A 1 76 ? -9.425 -34.560 -31.144 1.00 64.10 176 LEU A C 1
ATOM 1144 O O . LEU A 1 76 ? -9.419 -34.216 -29.961 1.00 67.38 176 LEU A O 1
ATOM 1160 N N . ASP A 1 77 ? -10.539 -34.819 -31.820 1.00 73.94 177 ASP A N 1
ATOM 1161 C CA . ASP A 1 77 ? -11.861 -34.579 -31.248 1.00 62.55 177 ASP A CA 1
ATOM 1162 C C . ASP A 1 77 ? -12.780 -35.770 -31.485 1.00 73.85 177 ASP A C 1
ATOM 1163 O O . ASP A 1 77 ? -13.164 -36.057 -32.619 1.00 63.97 177 ASP A O 1
ATOM 1172 N N . ARG A 1 78 ? -13.134 -36.448 -30.396 1.00 71.68 178 ARG A N 1
ATOM 1173 C CA . ARG A 1 78 ? -13.922 -37.675 -30.455 1.00 73.57 178 ARG A CA 1
ATOM 1174 C C . ARG A 1 78 ? -15.299 -37.413 -31.065 1.00 71.10 178 ARG A C 1
ATOM 1175 O O . ARG A 1 78 ? -15.861 -38.274 -31.744 1.00 70.99 178 ARG A O 1
ATOM 1196 N N . GLU A 1 79 ? -15.837 -36.222 -30.813 1.00 57.76 179 GLU A N 1
ATOM 1197 C CA . GLU A 1 79 ? -17.177 -35.859 -31.269 1.00 57.65 179 GLU A CA 1
ATOM 1198 C C . GLU A 1 79 ? -17.215 -35.516 -32.760 1.00 61.37 179 GLU A C 1
ATOM 1199 O O . GLU A 1 79 ? -18.291 -35.383 -33.341 1.00 67.49 179 GLU A O 1
ATOM 1211 N N . LEU A 1 80 ? -16.043 -35.366 -33.373 1.00 87.34 180 LEU A N 1
ATOM 1212 C CA . LEU A 1 80 ? -15.949 -35.130 -34.815 1.00 78.27 180 LEU A CA 1
ATOM 1213 C C . LEU A 1 80 ? -15.491 -36.395 -35.534 1.00 65.04 180 LEU A C 1
ATOM 1214 O O . LEU A 1 80 ? -16.123 -36.840 -36.493 1.00 70.00 180 LEU A O 1
ATOM 1230 N N . ILE A 1 81 ? -14.382 -36.959 -35.064 1.00 70.78 181 ILE A N 1
ATOM 1231 C CA . ILE A 1 81 ? -13.795 -38.165 -35.645 1.00 76.30 181 ILE A CA 1
ATOM 1232 C C . ILE A 1 81 ? -13.282 -39.065 -34.521 1.00 73.87 181 ILE A C 1
ATOM 1233 O O . ILE A 1 81 ? -12.347 -38.704 -33.806 1.00 70.46 181 ILE A O 1
ATOM 1249 N N . ASP A 1 82 ? -13.893 -40.238 -34.376 1.00 77.43 182 ASP A N 1
ATOM 1250 C CA . ASP A 1 82 ? -13.607 -41.118 -33.243 1.00 85.27 182 ASP A CA 1
ATOM 1251 C C . ASP A 1 82 ? -12.513 -42.137 -33.552 1.00 75.15 182 ASP A C 1
ATOM 1252 O O . ASP A 1 82 ? -11.864 -42.653 -32.641 1.00 75.42 182 ASP A O 1
ATOM 1261 N N . LYS A 1 83 ? -12.299 -42.412 -34.834 1.00 78.65 183 LYS A N 1
ATOM 1262 C CA . LYS A 1 83 ? -11.343 -43.435 -35.244 1.00 81.72 183 LYS A CA 1
ATOM 1263 C C . LYS A 1 83 ? -10.518 -42.988 -36.446 1.00 75.02 183 LYS A C 1
ATOM 1264 O O . LYS A 1 83 ? -11.042 -42.375 -37.378 1.00 77.12 183 LYS A O 1
ATOM 1283 N N . TYR A 1 84 ? -9.225 -43.296 -36.408 1.00 73.69 184 TYR A N 1
ATOM 1284 C CA . TYR A 1 84 ? -8.343 -43.077 -37.549 1.00 76.66 184 TYR A CA 1
ATOM 1285 C C . TYR A 1 84 ? -7.717 -44.399 -37.970 1.00 68.81 184 TYR A C 1
ATOM 1286 O O . TYR A 1 84 ? -7.393 -45.237 -37.127 1.00 76.67 184 TYR A O 1
ATOM 1304 N N . GLN A 1 85 ? -7.561 -44.581 -39.277 1.00 82.28 185 GLN A N 1
ATOM 1305 C CA . GLN A 1 85 ? -6.869 -45.741 -39.825 1.00 90.43 185 GLN A CA 1
ATOM 1306 C C . GLN A 1 85 ? -5.688 -45.263 -40.662 1.00 82.28 185 GLN A C 1
ATOM 1307 O O . GLN A 1 85 ? -5.851 -44.430 -41.553 1.00 90.06 185 GLN A O 1
ATOM 1321 N N . LEU A 1 86 ? -4.503 -45.791 -40.373 1.00 68.89 186 LEU A N 1
ATOM 1322 C CA . LEU A 1 86 ? -3.299 -45.442 -41.124 1.00 86.38 186 LEU A CA 1
ATOM 1323 C C . LEU A 1 86 ? -2.587 -46.712 -41.588 1.00 68.20 186 LEU A C 1
ATOM 1324 O O . LEU A 1 86 ? -2.632 -47.741 -40.911 1.00 66.28 186 LEU A O 1
ATOM 1340 N N . LYS A 1 87 ? -1.952 -46.636 -42.754 1.00 89.74 187 LYS A N 1
ATOM 1341 C CA . LYS A 1 87 ? -1.154 -47.742 -43.276 1.00 76.45 187 LYS A CA 1
ATOM 1342 C C . LYS A 1 87 ? 0.336 -47.479 -43.063 1.00 67.68 187 LYS A C 1
ATOM 1343 O O . LYS A 1 87 ? 0.853 -46.439 -43.473 1.00 78.66 187 LYS A O 1
ATOM 1362 N N . ILE A 1 88 ? 1.015 -48.422 -42.410 1.00 64.50 188 ILE A N 1
ATOM 1363 C CA . ILE A 1 88 ? 2.438 -48.280 -42.092 1.00 79.92 188 ILE A CA 1
ATOM 1364 C C . ILE A 1 88 ? 3.301 -49.222 -42.925 1.00 79.62 188 ILE A C 1
ATOM 1365 O O . ILE A 1 88 ? 2.821 -50.226 -43.450 1.00 73.44 188 ILE A O 1
ATOM 1381 N N . LYS A 1 89 ? 4.581 -48.876 -43.034 1.00 68.89 189 LYS A N 1
ATOM 1382 C CA . LYS A 1 89 ? 5.549 -49.646 -43.811 1.00 86.43 189 LYS A CA 1
ATOM 1383 C C . LYS A 1 89 ? 6.881 -49.757 -43.075 1.00 84.86 189 LYS A C 1
ATOM 1384 O O . LYS A 1 89 ? 7.364 -48.779 -42.502 1.00 79.57 189 LYS A O 1
ATOM 1403 N N . VAL A 1 90 ? 7.461 -50.955 -43.090 1.00 71.58 190 VAL A N 1
ATOM 1404 C CA . VAL A 1 90 ? 8.811 -51.167 -42.572 1.00 87.81 190 VAL A CA 1
ATOM 1405 C C . VAL A 1 90 ? 9.723 -51.666 -43.689 1.00 84.71 190 VAL A C 1
ATOM 1406 O O . VAL A 1 90 ? 9.351 -52.549 -44.463 1.00 76.59 190 VAL A O 1
ATOM 1419 N N . GLN A 1 91 ? 10.911 -51.076 -43.777 1.00 72.41 191 GLN A N 1
ATOM 1420 C CA . GLN A 1 91 ? 11.876 -51.421 -44.818 1.00 99.79 191 GLN A CA 1
ATOM 1421 C C . GLN A 1 91 ? 13.266 -51.685 -44.255 1.00 89.30 191 GLN A C 1
ATOM 1422 O O . GLN A 1 91 ? 13.773 -50.915 -43.439 1.00 77.50 191 GLN A O 1
ATOM 1436 N N . ASP A 1 92 ? 13.879 -52.777 -44.703 1.00 99.32 192 ASP A N 1
ATOM 1437 C CA . ASP A 1 92 ? 15.235 -53.126 -44.288 1.00 103.94 192 ASP A CA 1
ATOM 1438 C C . ASP A 1 92 ? 16.278 -52.374 -45.114 1.00 83.48 192 ASP A C 1
ATOM 1439 O O . ASP A 1 92 ? 15.953 -51.416 -45.815 1.00 85.04 192 ASP A O 1
ATOM 1448 N N . MET A 1 93 ? 17.529 -52.814 -45.018 1.00 97.88 193 MET A N 1
ATOM 1449 C CA . MET A 1 93 ? 18.641 -52.161 -45.704 1.00 105.27 193 MET A CA 1
ATOM 1450 C C . MET A 1 93 ? 18.703 -50.695 -45.286 1.00 98.08 193 MET A C 1
ATOM 1451 O O . MET A 1 93 ? 19.112 -49.835 -46.062 1.00 91.75 193 MET A O 1
ATOM 1465 N N . ASP A 1 94 ? 18.288 -50.427 -44.049 1.00 94.61 194 ASP A N 1
ATOM 1466 C CA . ASP A 1 94 ? 18.340 -49.087 -43.470 1.00 85.37 194 ASP A CA 1
ATOM 1467 C C . ASP A 1 94 ? 17.418 -48.118 -44.205 1.00 80.91 194 ASP A C 1
ATOM 1468 O O . ASP A 1 94 ? 17.590 -46.903 -44.121 1.00 75.26 194 ASP A O 1
ATOM 1477 N N . GLY A 1 95 ? 16.447 -48.661 -44.932 1.00 75.33 195 GLY A N 1
ATOM 1478 C CA . GLY A 1 95 ? 15.438 -47.851 -45.590 1.00 83.15 195 GLY A CA 1
ATOM 1479 C C . GLY A 1 95 ? 15.833 -47.354 -46.969 1.00 85.52 195 GLY A C 1
ATOM 1480 O O . GLY A 1 95 ? 15.175 -46.474 -47.527 1.00 76.88 195 GLY A O 1
ATOM 1484 N N . GLN A 1 96 ? 16.905 -47.914 -47.521 1.00 99.01 196 GLN A N 1
ATOM 1485 C CA . GLN A 1 96 ? 17.334 -47.575 -48.874 1.00 71.79 196 GLN A CA 1
ATOM 1486 C C . GLN A 1 96 ? 16.360 -48.187 -49.884 1.00 70.30 196 GLN A C 1
ATOM 1487 O O . GLN A 1 96 ? 15.835 -49.275 -49.651 1.00 86.17 196 GLN A O 1
ATOM 1501 N N . TYR A 1 97 ? 16.119 -47.488 -50.994 1.00 72.20 197 TYR A N 1
ATOM 1502 C CA . TYR A 1 97 ? 15.066 -47.871 -51.942 1.00 69.32 197 TYR A CA 1
ATOM 1503 C C . TYR A 1 97 ? 15.164 -49.322 -52.402 1.00 74.61 197 TYR A C 1
ATOM 1504 O O . TYR A 1 97 ? 14.153 -49.944 -52.728 1.00 82.28 197 TYR A O 1
ATOM 1522 N N . PHE A 1 98 ? 16.379 -49.861 -52.417 1.00 116.66 198 PHE A N 1
ATOM 1523 C CA . PHE A 1 98 ? 16.593 -51.236 -52.852 1.00 107.54 198 PHE A CA 1
ATOM 1524 C C . PHE A 1 98 ? 16.393 -52.168 -51.670 1.00 92.34 198 PHE A C 1
ATOM 1525 O O . PHE A 1 98 ? 16.731 -53.352 -51.729 1.00 92.75 198 PHE A O 1
ATOM 1542 N N . GLY A 1 99 ? 15.833 -51.619 -50.598 1.00 86.68 199 GLY A N 1
ATOM 1543 C CA . GLY A 1 99 ? 15.519 -52.401 -49.427 1.00 84.74 199 GLY A CA 1
ATOM 1544 C C . GLY A 1 99 ? 14.179 -53.072 -49.604 1.00 81.50 199 GLY A C 1
ATOM 1545 O O . GLY A 1 99 ? 13.270 -52.550 -50.250 1.00 81.55 199 GLY A O 1
ATOM 1549 N N . LEU A 1 100 ? 14.084 -54.258 -49.031 1.00 80.31 200 LEU A N 1
ATOM 1550 C CA . LEU A 1 100 ? 12.869 -55.045 -49.020 1.00 90.30 200 LEU A CA 1
ATOM 1551 C C . LEU A 1 100 ? 11.884 -54.550 -47.958 1.00 104.81 200 LEU A C 1
ATOM 1552 O O . LEU A 1 100 ? 12.301 -54.138 -46.875 1.00 99.27 200 LEU A O 1
ATOM 1568 N N . GLN A 1 101 ? 10.586 -54.589 -48.256 1.00 99.66 201 GLN A N 1
ATOM 1569 C CA . GLN A 1 101 ? 9.592 -54.003 -47.351 1.00 98.58 201 GLN A CA 1
ATOM 1570 C C . GLN A 1 101 ? 8.230 -54.695 -47.364 1.00 99.23 201 GLN A C 1
ATOM 1571 O O . GLN A 1 101 ? 7.810 -55.270 -48.370 1.00 100.80 201 GLN A O 1
ATOM 1585 N N . THR A 1 102 ? 7.549 -54.619 -46.224 1.00 95.04 202 THR A N 1
ATOM 1586 C CA . THR A 1 102 ? 6.155 -55.030 -46.107 1.00 102.72 202 THR A CA 1
ATOM 1587 C C . THR A 1 102 ? 5.358 -53.929 -45.430 1.00 98.37 202 THR A C 1
ATOM 1588 O O . THR A 1 102 ? 5.928 -53.000 -44.854 1.00 87.98 202 THR A O 1
ATOM 1599 N N . THR A 1 103 ? 4.037 -54.043 -45.508 1.00 99.21 203 THR A N 1
ATOM 1600 C CA . THR A 1 103 ? 3.139 -53.045 -44.947 1.00 88.33 203 THR A CA 1
ATOM 1601 C C . THR A 1 103 ? 2.201 -53.662 -43.925 1.00 88.47 203 THR A C 1
ATOM 1602 O O . THR A 1 103 ? 2.120 -54.883 -43.790 1.00 89.16 203 THR A O 1
ATOM 1612 N N . SER A 1 104 ? 1.501 -52.798 -43.200 1.00 89.05 204 SER A N 1
ATOM 1613 C CA . SER A 1 104 ? 0.578 -53.226 -42.165 1.00 83.82 204 SER A CA 1
ATOM 1614 C C . SER A 1 104 ? -0.343 -52.078 -41.803 1.00 87.07 204 SER A C 1
ATOM 1615 O O . SER A 1 104 ? -0.005 -50.911 -41.991 1.00 82.44 204 SER A O 1
ATOM 1623 N N . THR A 1 105 ? -1.524 -52.422 -41.312 1.00 92.38 205 THR A N 1
ATOM 1624 C CA . THR A 1 105 ? -2.510 -51.432 -40.925 1.00 91.39 205 THR A CA 1
ATOM 1625 C C . THR A 1 105 ? -2.436 -51.131 -39.439 1.00 75.45 205 THR A C 1
ATOM 1626 O O . THR A 1 105 ? -1.985 -51.958 -38.649 1.00 92.06 205 THR A O 1
ATOM 1636 N N . CYS A 1 106 ? -2.869 -49.934 -39.069 1.00 69.44 206 CYS A N 1
ATOM 1637 C CA . CYS A 1 106 ? -2.847 -49.515 -37.679 1.00 88.22 206 CYS A CA 1
ATOM 1638 C C . CYS A 1 106 ? -4.067 -48.655 -37.373 1.00 77.44 206 CYS A C 1
ATOM 1639 O O . CYS A 1 106 ? -4.191 -47.527 -37.852 1.00 71.02 206 CYS A O 1
ATOM 1647 N N . ILE A 1 107 ? -4.968 -49.212 -36.573 1.00 81.50 207 ILE A N 1
ATOM 1648 C CA . ILE A 1 107 ? -6.206 -48.539 -36.211 1.00 79.45 207 ILE A CA 1
ATOM 1649 C C . ILE A 1 107 ? -5.979 -47.736 -34.935 1.00 67.91 207 ILE A C 1
ATOM 1650 O O . ILE A 1 107 ? -5.372 -48.231 -33.986 1.00 84.87 207 ILE A O 1
ATOM 1666 N N . ILE A 1 108 ? -6.474 -46.504 -34.915 1.00 59.81 208 ILE A N 1
ATOM 1667 C CA . ILE A 1 108 ? -6.326 -45.635 -33.752 1.00 65.46 208 ILE A CA 1
ATOM 1668 C C . ILE A 1 108 ? -7.675 -45.093 -33.300 1.00 80.64 208 ILE A C 1
ATOM 1669 O O . ILE A 1 108 ? -8.342 -44.355 -34.027 1.00 71.72 208 ILE A O 1
ATOM 1685 N N . ASN A 1 109 ? -8.055 -45.473 -32.083 1.00 77.44 209 ASN A N 1
ATOM 1686 C CA . ASN A 1 109 ? -9.317 -45.068 -31.476 1.00 62.98 209 ASN A CA 1
ATOM 1687 C C . ASN A 1 109 ? -9.146 -43.927 -30.489 1.00 78.53 209 ASN A C 1
ATOM 1688 O O . ASN A 1 109 ? -8.201 -43.909 -29.705 1.00 80.21 209 ASN A O 1
ATOM 1699 N N . ILE A 1 110 ? -10.070 -42.974 -30.533 1.00 67.52 210 ILE A N 1
ATOM 1700 C CA . ILE A 1 110 ? -10.041 -41.849 -29.610 1.00 79.93 210 ILE A CA 1
ATOM 1701 C C . ILE A 1 110 ? -10.975 -42.094 -28.433 1.00 84.84 210 ILE A C 1
ATOM 1702 O O . ILE A 1 110 ? -12.171 -42.329 -28.605 1.00 71.24 210 ILE A O 1
ATOM 1718 N N . ASP A 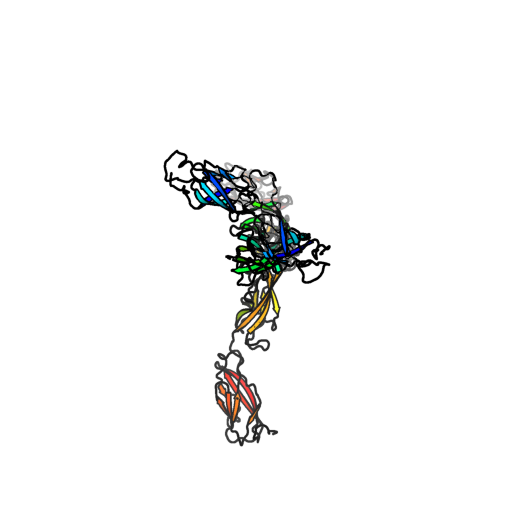1 111 ? -10.408 -42.027 -27.233 1.00 89.85 211 ASP A N 1
ATOM 1719 C CA . ASP A 1 111 ? -11.165 -42.217 -26.007 1.00 77.84 211 ASP A CA 1
ATOM 1720 C C . ASP A 1 111 ? -11.805 -40.896 -25.608 1.00 85.62 211 ASP A C 1
ATOM 1721 O O . ASP A 1 111 ? -11.363 -39.834 -26.044 1.00 83.80 211 ASP A O 1
ATOM 1730 N N . ASP A 1 112 ? -12.842 -40.963 -24.779 1.00 91.18 212 ASP A N 1
ATOM 1731 C CA . ASP A 1 112 ? -13.611 -39.776 -24.427 1.00 64.09 212 ASP A CA 1
ATOM 1732 C C . ASP A 1 112 ? -13.108 -39.116 -23.144 1.00 69.28 212 ASP A C 1
ATOM 1733 O O . ASP A 1 112 ? -12.685 -39.795 -22.207 1.00 65.86 212 ASP A O 1
ATOM 1742 N N . VAL A 1 113 ? -13.164 -37.788 -23.115 1.00 77.88 213 VAL A N 1
ATOM 1743 C CA . VAL A 1 113 ? -12.967 -37.025 -21.887 1.00 76.30 213 VAL A CA 1
ATOM 1744 C C . VAL A 1 113 ? -14.164 -36.088 -21.754 1.00 75.31 213 VAL A C 1
ATOM 1745 O O . VAL A 1 113 ? -14.827 -35.777 -22.745 1.00 62.19 213 VAL A O 1
ATOM 1758 N N . ASN A 1 114 ? -14.440 -35.643 -20.533 1.00 93.89 214 ASN A N 1
ATOM 1759 C CA . ASN A 1 114 ? -15.612 -34.816 -20.262 1.00 70.03 214 ASN A CA 1
ATOM 1760 C C . ASN A 1 114 ? -15.375 -33.354 -20.627 1.00 66.61 214 ASN A C 1
ATOM 1761 O O . ASN A 1 114 ? -14.955 -32.564 -19.782 1.00 74.20 214 ASN A O 1
ATOM 1772 N N . ASP A 1 115 ? -15.642 -33.000 -21.884 1.00 82.85 215 ASP A N 1
ATOM 1773 C CA . ASP A 1 115 ? -15.418 -31.634 -22.360 1.00 73.99 215 ASP A CA 1
ATOM 1774 C C . ASP A 1 115 ? -16.690 -30.977 -22.901 1.00 64.95 215 ASP A C 1
ATOM 1775 O O . ASP A 1 115 ? -16.631 -29.900 -23.497 1.00 67.30 215 ASP A O 1
ATOM 1784 N N . HIS A 1 116 ? -17.833 -31.629 -22.696 1.00 71.20 216 HIS A N 1
ATOM 1785 C CA . HIS A 1 116 ? -19.136 -30.993 -22.902 1.00 79.72 216 HIS A CA 1
ATOM 1786 C C . HIS A 1 116 ? -19.941 -31.029 -21.607 1.00 69.39 216 HIS A C 1
ATOM 1787 O O . HIS A 1 116 ? -20.256 -32.102 -21.101 1.00 72.94 216 HIS A O 1
ATOM 1801 N N . LEU A 1 117 ? -20.278 -29.861 -21.071 1.00 76.97 217 LEU A N 1
ATOM 1802 C CA . LEU A 1 117 ? -21.100 -29.802 -19.866 1.00 74.03 217 LEU A CA 1
ATOM 1803 C C . LEU A 1 117 ? -22.544 -30.108 -20.232 1.00 63.08 217 LEU A C 1
ATOM 1804 O O . LEU A 1 117 ? -23.017 -29.683 -21.286 1.00 70.66 217 LEU A O 1
ATOM 1820 N N . PRO A 1 118 ? -23.255 -30.846 -19.366 1.00 87.22 218 PRO A N 1
ATOM 1821 C CA . PRO A 1 118 ? -24.647 -31.147 -19.700 1.00 68.26 218 PRO A CA 1
ATOM 1822 C C . PRO A 1 118 ? -25.533 -29.930 -19.485 1.00 62.03 218 PRO A C 1
ATOM 1823 O O . PRO A 1 118 ? -25.320 -29.167 -18.540 1.00 62.23 218 PRO A O 1
ATOM 1834 N N . THR A 1 119 ? -26.505 -29.753 -20.371 1.00 70.21 219 THR A N 1
ATOM 1835 C CA . THR A 1 119 ? -27.370 -28.583 -20.357 1.00 70.03 219 THR A CA 1
ATOM 1836 C C . THR A 1 119 ? -28.822 -28.995 -20.553 1.00 77.87 219 THR A C 1
ATOM 1837 O O . THR A 1 119 ? -29.124 -29.860 -21.375 1.00 74.08 219 THR A O 1
ATOM 1848 N N . PHE A 1 120 ? -29.713 -28.383 -19.781 1.00 76.69 220 PHE A N 1
ATOM 1849 C CA . PHE A 1 120 ? -31.140 -28.657 -19.891 1.00 61.57 220 PHE A CA 1
ATOM 1850 C C . PHE A 1 120 ? -31.628 -28.282 -21.289 1.00 70.20 220 PHE A C 1
ATOM 1851 O O . PHE A 1 120 ? -31.278 -27.223 -21.811 1.00 78.02 220 PHE A O 1
ATOM 1868 N N . THR A 1 121 ? -32.445 -29.144 -21.887 1.00 58.04 221 THR A N 1
ATOM 1869 C CA . THR A 1 121 ? -32.933 -28.919 -23.245 1.00 72.05 221 THR A CA 1
ATOM 1870 C C . THR A 1 121 ? -33.967 -27.799 -23.288 1.00 63.33 221 THR A C 1
ATOM 1871 O O . THR A 1 121 ? -34.316 -27.308 -24.361 1.00 83.04 221 THR A O 1
ATOM 1882 N N . ARG A 1 122 ? -34.471 -27.421 -22.117 1.00 86.68 222 ARG A N 1
ATOM 1883 C CA . ARG A 1 122 ? -35.363 -26.275 -21.991 1.00 67.98 222 ARG A CA 1
ATOM 1884 C C . ARG A 1 122 ? -34.827 -25.398 -20.867 1.00 62.20 222 ARG A C 1
ATOM 1885 O O . ARG A 1 122 ? -34.180 -25.895 -19.946 1.00 58.64 222 ARG A O 1
ATOM 1906 N N . THR A 1 123 ? -35.092 -24.098 -20.937 1.00 66.19 223 THR A N 1
ATOM 1907 C CA . THR A 1 123 ? -34.594 -23.167 -19.928 1.00 87.03 223 THR A CA 1
ATOM 1908 C C . THR A 1 123 ? -35.522 -23.123 -18.727 1.00 77.93 223 THR A C 1
ATOM 1909 O O . THR A 1 123 ? -35.080 -22.964 -17.588 1.00 64.84 223 THR A O 1
ATOM 1920 N N . SER A 1 124 ? -36.814 -23.280 -18.994 1.00 83.26 224 SER A N 1
ATOM 1921 C CA . SER A 1 124 ? -37.824 -23.224 -17.952 1.00 69.68 224 SER A CA 1
ATOM 1922 C C . SER A 1 124 ? -38.826 -24.346 -18.131 1.00 77.94 224 SER A C 1
ATOM 1923 O O . SER A 1 124 ? -39.126 -24.760 -19.253 1.00 73.70 224 SER A O 1
ATOM 1931 N N . TYR A 1 125 ? -39.331 -24.831 -17.004 1.00 86.41 225 TYR A N 1
ATOM 1932 C CA . TYR A 1 125 ? -40.333 -25.884 -16.986 1.00 76.92 225 TYR A CA 1
ATOM 1933 C C . TYR A 1 125 ? -41.532 -25.452 -16.157 1.00 71.13 225 TYR A C 1
ATOM 1934 O O . TYR A 1 125 ? -41.413 -24.610 -15.265 1.00 74.60 225 TYR A O 1
ATOM 1952 N N . VAL A 1 126 ? -42.689 -26.024 -16.463 1.00 73.86 226 VAL A N 1
ATOM 1953 C CA . VAL A 1 126 ? -43.889 -25.787 -15.675 1.00 78.60 226 VAL A CA 1
ATOM 1954 C C . VAL A 1 126 ? -44.643 -27.100 -15.523 1.00 72.67 226 VAL A C 1
ATOM 1955 O O . VAL A 1 126 ? -44.828 -27.836 -16.493 1.00 65.96 226 VAL A O 1
ATOM 1968 N N . THR A 1 127 ? -45.080 -27.390 -14.305 1.00 73.53 227 THR A N 1
ATOM 1969 C CA . THR A 1 127 ? -45.855 -28.596 -14.053 1.00 82.53 227 THR A CA 1
ATOM 1970 C C . THR A 1 127 ? -46.953 -28.320 -13.038 1.00 75.14 227 THR A C 1
ATOM 1971 O O . THR A 1 127 ? -46.993 -27.255 -12.420 1.00 81.60 227 THR A O 1
ATOM 1982 N N . SER A 1 128 ? -47.839 -29.294 -12.870 1.00 92.24 228 SER A N 1
ATOM 1983 C CA . SER A 1 128 ? -49.006 -29.140 -12.015 1.00 87.12 228 SER A CA 1
ATOM 1984 C C . SER A 1 128 ? -49.205 -30.374 -11.154 1.00 81.61 228 SER A C 1
ATOM 1985 O O . SER A 1 128 ? -49.252 -31.493 -11.664 1.00 89.38 228 SER A O 1
ATOM 1993 N N . VAL A 1 129 ? -49.301 -30.163 -9.845 1.00 82.83 229 VAL A N 1
ATOM 1994 C CA . VAL A 1 129 ? -49.480 -31.261 -8.902 1.00 79.67 229 VAL A CA 1
ATOM 1995 C C . VAL A 1 129 ? -50.710 -31.054 -8.024 1.00 83.41 229 VAL A C 1
ATOM 1996 O O . VAL A 1 129 ? -51.039 -29.934 -7.633 1.00 74.41 229 VAL A O 1
ATOM 2009 N N . GLU A 1 130 ? -51.389 -32.156 -7.732 1.00 88.19 230 GLU A N 1
ATOM 2010 C CA . GLU A 1 130 ? -52.547 -32.161 -6.850 1.00 83.07 230 GLU A CA 1
ATOM 2011 C C . GLU A 1 130 ? -52.097 -32.014 -5.395 1.00 87.62 230 GLU A C 1
ATOM 2012 O O . GLU A 1 130 ? -51.070 -32.572 -5.002 1.00 64.90 230 GLU A O 1
ATOM 2024 N N . GLU A 1 131 ? -52.855 -31.263 -4.598 1.00 75.05 231 GLU A N 1
ATOM 2025 C CA . GLU A 1 131 ? -52.522 -31.088 -3.185 1.00 66.55 231 GLU A CA 1
ATOM 2026 C C . GLU A 1 131 ? -52.789 -32.357 -2.381 1.00 68.17 231 GLU A C 1
ATOM 2027 O O . GLU A 1 131 ? -53.510 -33.247 -2.833 1.00 69.47 231 GLU A O 1
ATOM 2039 N N . ASN A 1 132 ? -52.189 -32.431 -1.194 1.00 63.84 232 ASN A N 1
ATOM 2040 C CA . ASN A 1 132 ? -52.354 -33.574 -0.299 1.00 74.95 232 ASN A CA 1
ATOM 2041 C C . ASN A 1 132 ? -52.008 -34.879 -1.005 1.00 69.06 232 ASN A C 1
ATOM 2042 O O . ASN A 1 132 ? -52.521 -35.945 -0.661 1.00 95.10 232 ASN A O 1
ATOM 2053 N N . THR A 1 133 ? -51.126 -34.774 -1.993 1.00 101.25 233 THR A N 1
ATOM 2054 C CA . THR A 1 133 ? -50.609 -35.924 -2.719 1.00 100.08 233 THR A CA 1
ATOM 2055 C C . THR A 1 133 ? -49.104 -35.977 -2.519 1.00 72.84 233 THR A C 1
ATOM 2056 O O . THR A 1 133 ? -48.459 -34.941 -2.365 1.00 82.34 233 THR A O 1
ATOM 2067 N N . VAL A 1 134 ? -48.551 -37.184 -2.512 1.00 71.73 234 VAL A N 1
ATOM 2068 C CA . VAL A 1 134 ? -47.129 -37.363 -2.253 1.00 85.27 234 VAL A CA 1
ATOM 2069 C C . VAL A 1 134 ? -46.610 -38.651 -2.889 1.00 75.57 234 VAL A C 1
ATOM 2070 O O . VAL A 1 134 ? -47.384 -39.551 -3.212 1.00 90.94 234 VAL A O 1
ATOM 2083 N N . ASP A 1 135 ? -45.296 -38.706 -3.089 1.00 91.91 235 ASP A N 1
ATOM 2084 C CA . ASP A 1 135 ? -44.621 -39.864 -3.671 1.00 77.73 235 ASP A CA 1
ATOM 2085 C C . ASP A 1 135 ? -45.098 -40.116 -5.096 1.00 81.20 235 ASP A C 1
ATOM 2086 O O . ASP A 1 135 ? -45.553 -41.208 -5.435 1.00 83.17 235 ASP A O 1
ATOM 2095 N N . VAL A 1 136 ? -44.973 -39.084 -5.924 1.00 91.67 236 VAL A N 1
ATOM 2096 C CA . VAL A 1 136 ? -45.320 -39.159 -7.338 1.00 88.51 236 VAL A CA 1
ATOM 2097 C C . VAL A 1 136 ? -44.407 -38.209 -8.095 1.00 94.20 236 VAL A C 1
ATOM 2098 O O . VAL A 1 136 ? -44.060 -37.137 -7.596 1.00 84.32 236 VAL A O 1
ATOM 2111 N N . GLU A 1 137 ? -44.015 -38.610 -9.298 1.00 101.00 237 GLU A N 1
ATOM 2112 C CA . GLU A 1 137 ? -43.194 -37.766 -10.152 1.00 86.84 237 GLU A CA 1
ATOM 2113 C C . GLU A 1 137 ? -44.079 -36.776 -10.897 1.00 87.78 237 GLU A C 1
ATOM 2114 O O . GLU A 1 137 ? -45.144 -37.135 -11.400 1.00 73.10 237 GLU A O 1
ATOM 2126 N N . ILE A 1 138 ? -43.631 -35.525 -10.950 1.00 74.35 238 ILE A N 1
ATOM 2127 C CA . ILE A 1 138 ? -44.421 -34.439 -11.519 1.00 80.65 238 ILE A CA 1
ATOM 2128 C C . ILE A 1 138 ? -43.746 -33.847 -12.750 1.00 89.89 238 ILE A C 1
ATOM 2129 O O . ILE A 1 138 ? -44.319 -32.991 -13.425 1.00 72.53 238 ILE A O 1
ATOM 2145 N N . LEU A 1 139 ? -42.531 -34.300 -13.045 1.00 81.76 239 LEU A N 1
ATOM 2146 C CA . LEU A 1 139 ? -41.794 -33.760 -14.178 1.00 68.96 239 LEU A CA 1
ATOM 2147 C C . LEU A 1 139 ? -40.586 -34.616 -14.551 1.00 74.50 239 LEU A C 1
ATOM 2148 O O . LEU A 1 139 ? -39.918 -35.185 -13.684 1.00 66.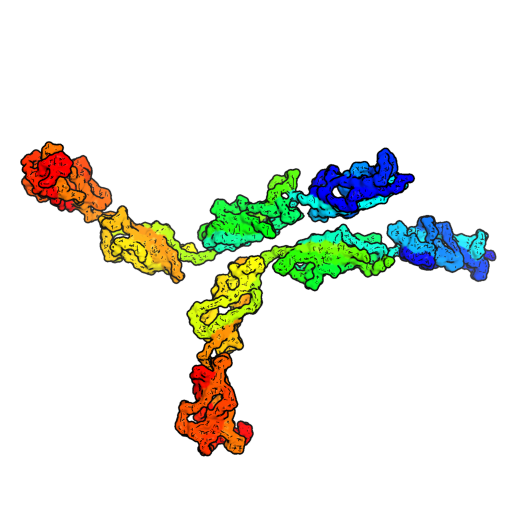24 239 LEU A O 1
ATOM 2164 N N . ARG A 1 140 ? -40.315 -34.691 -15.851 1.00 75.05 240 ARG A N 1
ATOM 2165 C CA . ARG A 1 140 ? -39.111 -35.336 -16.370 1.00 82.69 240 ARG A CA 1
ATOM 2166 C C . ARG A 1 140 ? -38.362 -34.387 -17.295 1.00 82.56 240 ARG A C 1
ATOM 2167 O O . ARG A 1 140 ? -38.828 -34.067 -18.391 1.00 80.11 240 ARG A O 1
ATOM 2188 N N . VAL A 1 141 ? -37.193 -33.948 -16.840 1.00 83.75 241 VAL A N 1
ATOM 2189 C CA . VAL A 1 141 ? -36.341 -33.054 -17.617 1.00 75.79 241 VAL A CA 1
ATOM 2190 C C . VAL A 1 141 ? -35.203 -33.843 -18.238 1.00 75.60 241 VAL A C 1
ATOM 2191 O O . VAL A 1 141 ? -34.648 -34.745 -17.613 1.00 68.04 241 VAL A O 1
ATOM 2204 N N . THR A 1 142 ? -34.869 -33.497 -19.475 1.00 85.25 242 THR A N 1
ATOM 2205 C CA . THR A 1 142 ? -33.796 -34.158 -20.206 1.00 79.22 242 THR A CA 1
ATOM 2206 C C . THR A 1 142 ? -32.672 -33.175 -20.524 1.00 69.84 242 THR A C 1
ATOM 2207 O O . THR A 1 142 ? -32.910 -31.976 -20.666 1.00 70.10 242 THR A O 1
ATOM 2218 N N . VAL A 1 143 ? -31.448 -33.691 -20.604 1.00 87.11 243 VAL A N 1
ATOM 2219 C CA . VAL A 1 143 ? -30.265 -32.862 -20.829 1.00 86.78 243 VAL A CA 1
ATOM 2220 C C . VAL A 1 143 ? -29.561 -33.253 -22.117 1.00 61.72 243 VAL A C 1
ATOM 2221 O O . VAL A 1 143 ? -29.665 -34.392 -22.574 1.00 65.07 243 VAL A O 1
ATOM 2234 N N . GLU A 1 144 ? -28.851 -32.290 -22.695 1.00 79.81 244 GLU A N 1
ATOM 2235 C CA . GLU A 1 144 ? -28.019 -32.521 -23.868 1.00 76.22 244 GLU A CA 1
ATOM 2236 C C . GLU A 1 144 ? -26.586 -32.663 -23.388 1.00 62.40 244 GLU A C 1
ATOM 2237 O O . GLU A 1 144 ? -26.066 -31.783 -22.704 1.00 68.99 244 GLU A O 1
ATOM 2249 N N . ASP A 1 145 ? -25.960 -33.783 -23.730 1.00 76.18 245 ASP A N 1
ATOM 2250 C CA . ASP A 1 145 ? -24.547 -33.990 -23.442 1.00 69.64 245 ASP A CA 1
ATOM 2251 C C . ASP A 1 145 ? -23.924 -34.733 -24.609 1.00 70.15 245 ASP A C 1
ATOM 2252 O O . ASP A 1 145 ? -24.324 -35.851 -24.930 1.00 82.38 245 ASP A O 1
ATOM 2261 N N . LYS A 1 146 ? -22.934 -34.105 -25.231 1.00 90.45 246 LYS A N 1
ATOM 2262 C CA . LYS A 1 146 ? -22.336 -34.629 -26.452 1.00 63.49 246 LYS A CA 1
ATOM 2263 C C . LYS A 1 146 ? -21.230 -35.641 -26.183 1.00 66.97 246 LYS A C 1
ATOM 2264 O O . LYS A 1 146 ? -20.660 -36.201 -27.118 1.00 73.87 246 LYS A O 1
ATOM 2283 N N . ASP A 1 147 ? -20.935 -35.892 -24.912 1.00 64.19 247 ASP A N 1
ATOM 2284 C CA . ASP A 1 147 ? -19.892 -36.848 -24.571 1.00 61.05 247 ASP A CA 1
ATOM 2285 C C . ASP A 1 147 ? -20.410 -38.268 -24.769 1.00 67.84 247 ASP A C 1
ATOM 2286 O O . ASP A 1 147 ? -21.564 -38.473 -25.147 1.00 82.63 247 ASP A O 1
ATOM 2295 N N . LEU A 1 148 ? -19.549 -39.244 -24.506 1.00 68.01 248 LEU A N 1
ATOM 2296 C CA . LEU A 1 148 ? -19.834 -40.633 -24.840 1.00 71.98 248 LEU A CA 1
ATOM 2297 C C . LEU A 1 148 ? -20.870 -41.257 -23.906 1.00 87.51 248 LEU A C 1
ATOM 2298 O O . LEU A 1 148 ? -20.712 -41.239 -22.686 1.00 68.78 248 LEU A O 1
ATOM 2314 N N . VAL A 1 149 ? -21.920 -41.822 -24.495 1.00 75.07 249 VAL A N 1
ATOM 2315 C CA . VAL A 1 149 ? -23.041 -42.350 -23.727 1.00 88.40 249 VAL A CA 1
ATOM 2316 C C . VAL A 1 149 ? -22.617 -43.450 -22.755 1.00 82.63 249 VAL A C 1
ATOM 2317 O O . VAL A 1 149 ? -21.649 -44.170 -22.994 1.00 91.54 249 VAL A O 1
ATOM 2330 N N . ASN A 1 150 ? -23.360 -43.555 -21.657 1.00 93.29 250 ASN A N 1
ATOM 2331 C CA . ASN A 1 150 ? -23.133 -44.558 -20.619 1.00 81.77 250 ASN A CA 1
ATOM 2332 C C . ASN A 1 150 ? -21.751 -44.477 -19.957 1.00 73.14 250 ASN A C 1
ATOM 2333 O O . ASN A 1 150 ? -21.144 -45.502 -19.645 1.00 84.18 250 ASN A O 1
ATOM 2344 N N . THR A 1 151 ? -21.265 -43.256 -19.739 1.00 70.61 251 THR A N 1
ATOM 2345 C CA . THR A 1 151 ? -20.010 -43.033 -19.021 1.00 77.26 251 THR A CA 1
ATOM 2346 C C . THR A 1 151 ? -20.160 -41.880 -18.036 1.00 64.04 251 THR A C 1
ATOM 2347 O O . THR A 1 151 ? -21.094 -41.086 -18.138 1.00 67.67 251 THR A O 1
ATOM 2358 N N . ALA A 1 152 ? -19.227 -41.785 -17.093 1.00 69.17 252 ALA A N 1
ATOM 2359 C CA . ALA A 1 152 ? -19.258 -40.740 -16.071 1.00 69.71 252 ALA A CA 1
ATOM 2360 C C . ALA A 1 152 ? -19.110 -39.345 -16.676 1.00 78.62 252 ALA A C 1
ATOM 2361 O O . ALA A 1 152 ? -19.343 -38.344 -16.001 1.00 85.29 252 ALA A O 1
ATOM 2368 N N . ASN A 1 153 ? -18.707 -39.283 -17.942 1.00 89.95 253 ASN A N 1
ATOM 2369 C CA . ASN A 1 153 ? -18.588 -38.013 -18.648 1.00 82.18 253 ASN A CA 1
ATOM 2370 C C . ASN A 1 153 ? -19.924 -37.587 -19.248 1.00 73.76 253 ASN A C 1
ATOM 2371 O O . ASN A 1 153 ? -20.054 -36.481 -19.771 1.00 67.64 253 ASN A O 1
ATOM 2382 N N . TRP A 1 154 ? -20.912 -38.473 -19.167 1.00 70.54 254 TRP A N 1
ATOM 2383 C CA . TRP A 1 154 ? -22.193 -38.274 -19.838 1.00 82.27 254 TRP A CA 1
ATOM 2384 C C . TRP A 1 154 ? -23.373 -38.187 -18.878 1.00 88.34 254 TRP A C 1
ATOM 2385 O O . TRP A 1 154 ? -24.147 -37.231 -18.918 1.00 90.06 254 TRP A O 1
ATOM 2406 N N . ARG A 1 155 ? -23.510 -39.194 -18.022 1.00 90.26 255 ARG A N 1
ATOM 2407 C CA . ARG A 1 155 ? -24.695 -39.321 -17.185 1.00 75.16 255 ARG A CA 1
ATOM 2408 C C . ARG A 1 155 ? -24.809 -38.200 -16.157 1.00 83.21 255 ARG A C 1
ATOM 2409 O O . ARG A 1 155 ? -23.809 -37.747 -15.600 1.00 75.89 255 ARG A O 1
ATOM 2430 N N . ALA A 1 156 ? -26.046 -37.776 -15.904 1.00 83.92 256 ALA A N 1
ATOM 2431 C CA . ALA A 1 156 ? -26.310 -36.583 -15.110 1.00 67.24 256 ALA A CA 1
ATOM 2432 C C . ALA A 1 156 ? -26.461 -36.889 -13.613 1.00 85.80 256 ALA A C 1
ATOM 2433 O O . ALA A 1 156 ? -26.722 -38.023 -13.205 1.00 78.68 256 ALA A O 1
ATOM 2440 N N . ASN A 1 157 ? -26.316 -35.831 -12.823 1.00 82.97 257 ASN A N 1
ATOM 2441 C CA . ASN A 1 157 ? -26.159 -35.874 -11.373 1.00 69.86 257 ASN A CA 1
ATOM 2442 C C . ASN A 1 157 ? -26.906 -34.625 -10.871 1.00 83.91 257 ASN A C 1
ATOM 2443 O O . ASN A 1 157 ? -26.310 -33.558 -10.737 1.00 72.90 257 ASN A O 1
ATOM 2453 N N . TYR A 1 158 ? -28.212 -34.756 -10.607 1.00 110.12 258 TYR A N 1
ATOM 2454 C CA . TYR A 1 158 ? -29.082 -33.577 -10.424 1.00 85.43 258 TYR A CA 1
ATOM 2455 C C . TYR A 1 158 ? -29.212 -33.059 -9.000 1.00 72.04 258 TYR A C 1
ATOM 2456 O O . TYR A 1 158 ? -29.026 -33.789 -8.026 1.00 75.10 258 TYR A O 1
ATOM 2474 N N . THR A 1 159 ? -29.557 -31.776 -8.909 1.00 66.94 259 THR A N 1
ATOM 2475 C CA . THR A 1 159 ? -29.770 -31.115 -7.630 1.00 88.27 259 THR A CA 1
ATOM 2476 C C . THR A 1 159 ? -30.812 -30.005 -7.733 1.00 88.26 259 THR A C 1
ATOM 2477 O O . THR A 1 159 ? -30.934 -29.345 -8.766 1.00 73.56 259 THR A O 1
ATOM 2488 N N . ILE A 1 160 ? -31.572 -29.819 -6.657 1.00 82.77 260 ILE A N 1
ATOM 2489 C CA . ILE A 1 160 ? -32.438 -28.655 -6.518 1.00 88.51 260 ILE A CA 1
ATOM 2490 C C . ILE A 1 160 ? -31.665 -27.593 -5.755 1.00 82.23 260 ILE A C 1
ATOM 2491 O O . ILE A 1 160 ? -31.417 -27.729 -4.558 1.00 96.68 260 ILE A O 1
ATOM 2507 N N . LEU A 1 161 ? -31.274 -26.540 -6.461 1.00 82.58 261 LEU A N 1
ATOM 2508 C CA . LEU A 1 161 ? -30.387 -25.538 -5.894 1.00 88.97 261 LEU A CA 1
ATOM 2509 C C . LEU A 1 161 ? -31.102 -24.668 -4.871 1.00 93.97 261 LEU A C 1
ATOM 2510 O O . LEU A 1 161 ? -30.629 -24.505 -3.746 1.00 105.69 261 LEU A O 1
ATOM 2526 N N . LYS A 1 162 ? -32.242 -24.111 -5.268 1.00 76.35 262 LYS A N 1
ATOM 2527 C CA . LYS A 1 162 ? -32.991 -23.211 -4.401 1.00 91.45 262 LYS A CA 1
ATOM 2528 C C . LYS A 1 162 ? -34.500 -23.371 -4.592 1.00 100.78 262 LYS A C 1
ATOM 2529 O O . LYS A 1 162 ? -34.958 -23.811 -5.648 1.00 84.35 262 LYS A O 1
ATOM 2548 N N . GLY A 1 163 ? -35.260 -23.023 -3.556 1.00 103.88 263 GLY A N 1
ATOM 2549 C CA . GLY A 1 163 ? -36.712 -23.061 -3.604 1.00 85.06 263 GLY A CA 1
ATOM 2550 C C . GLY A 1 163 ? -37.298 -24.241 -2.851 1.00 84.10 263 GLY A C 1
ATOM 2551 O O . GLY A 1 163 ? -38.488 -24.251 -2.533 1.00 88.18 263 GLY A O 1
ATOM 2555 N N . ASN A 1 164 ? -36.461 -25.233 -2.562 1.00 100.43 264 ASN A N 1
ATOM 2556 C CA . ASN A 1 164 ? -36.896 -26.442 -1.869 1.00 83.18 264 ASN A CA 1
ATOM 2557 C C . ASN A 1 164 ? -36.513 -26.439 -0.390 1.00 96.16 264 ASN A C 1
ATOM 2558 O O . ASN A 1 164 ? -36.055 -27.450 0.144 1.00 80.20 264 ASN A O 1
ATOM 2569 N N . GLU A 1 165 ? -36.700 -25.301 0.269 1.00 103.90 265 GLU A N 1
ATOM 2570 C CA . GLU A 1 165 ? -36.318 -25.163 1.671 1.00 107.57 265 GLU A CA 1
ATOM 2571 C C . GLU A 1 165 ? -37.179 -26.014 2.610 1.00 115.96 265 GLU A C 1
ATOM 2572 O O . GLU A 1 165 ? -36.661 -26.591 3.567 1.00 112.19 265 GLU A O 1
ATOM 2584 N N . ASN A 1 166 ? -38.481 -26.093 2.346 1.00 83.43 266 ASN A N 1
ATOM 2585 C CA . ASN A 1 166 ? -39.376 -26.837 3.227 1.00 103.48 266 ASN A CA 1
ATOM 2586 C C . ASN A 1 166 ? -39.268 -28.343 2.943 1.00 97.89 266 ASN A C 1
ATOM 2587 O O . ASN A 1 166 ? -39.907 -29.156 3.610 1.00 109.82 266 ASN A O 1
ATOM 2598 N N . GLY A 1 167 ? -38.457 -28.705 1.951 1.00 91.45 267 GLY A N 1
ATOM 2599 C CA . GLY A 1 167 ? -38.179 -30.099 1.645 1.00 89.34 267 GLY A CA 1
ATOM 2600 C C . GLY A 1 167 ? -39.320 -30.842 0.978 1.00 71.30 267 GLY A C 1
ATOM 2601 O O . GLY A 1 167 ? -39.406 -32.069 1.062 1.00 65.36 267 GLY A O 1
ATOM 2605 N N . ASN A 1 168 ? -40.194 -30.103 0.305 1.00 75.81 268 ASN A N 1
ATOM 2606 C CA . ASN A 1 168 ? -41.349 -30.699 -0.354 1.00 76.43 268 ASN A CA 1
ATOM 2607 C C . ASN A 1 168 ? -40.971 -31.579 -1.539 1.00 75.29 268 ASN A C 1
ATOM 2608 O O . ASN A 1 168 ? -41.633 -32.583 -1.806 1.00 70.49 268 ASN A O 1
ATOM 2619 N N . PHE A 1 169 ? -39.901 -31.207 -2.237 1.00 85.80 269 PHE A N 1
ATOM 2620 C CA . PHE A 1 169 ? -39.519 -31.881 -3.475 1.00 74.09 269 PHE A CA 1
ATOM 2621 C C . PHE A 1 169 ? -38.193 -32.633 -3.380 1.00 76.21 269 PHE A C 1
ATOM 2622 O O . PHE A 1 169 ? -37.331 -32.326 -2.556 1.00 67.92 269 PHE A O 1
ATOM 2639 N N . LYS A 1 170 ? -38.053 -33.620 -4.256 1.00 71.61 270 LYS A N 1
ATOM 2640 C CA . LYS A 1 170 ? -36.845 -34.423 -4.369 1.00 85.63 270 LYS A CA 1
ATOM 2641 C C . LYS A 1 170 ? -36.535 -34.672 -5.841 1.00 83.01 270 LYS A C 1
ATOM 2642 O O . LYS A 1 170 ? -37.431 -35.035 -6.604 1.00 76.30 270 LYS A O 1
ATOM 2661 N N . ILE A 1 171 ? -35.280 -34.471 -6.242 1.00 83.85 271 ILE A N 1
ATOM 2662 C CA . ILE A 1 171 ? -34.864 -34.812 -7.602 1.00 89.08 271 ILE A CA 1
ATOM 2663 C C . ILE A 1 171 ? -33.828 -35.931 -7.615 1.00 76.86 271 ILE A C 1
ATOM 2664 O O . ILE A 1 171 ? -32.876 -35.931 -6.833 1.00 82.27 271 ILE A O 1
ATOM 2680 N N . VAL A 1 172 ? -34.045 -36.892 -8.506 1.00 81.97 272 VAL A N 1
ATOM 2681 C CA . VAL A 1 172 ? -33.133 -38.012 -8.701 1.00 87.73 272 VAL A CA 1
ATOM 2682 C C . VAL A 1 172 ? -32.972 -38.192 -10.209 1.00 89.16 272 VAL A C 1
ATOM 2683 O O . VAL A 1 172 ? -33.733 -37.606 -10.981 1.00 86.44 272 VAL A O 1
ATOM 2696 N N . THR A 1 173 ? -31.993 -38.988 -10.631 1.00 72.99 273 THR A N 1
ATOM 2697 C CA . THR A 1 173 ? -31.735 -39.192 -12.058 1.00 90.76 273 THR A CA 1
ATOM 2698 C C . THR A 1 173 ? -32.026 -40.636 -12.457 1.00 79.51 273 THR A C 1
ATOM 2699 O O . THR A 1 173 ? -31.594 -41.576 -11.791 1.00 87.43 273 THR A O 1
ATOM 2710 N N . ASP A 1 174 ? -32.765 -40.797 -13.551 1.00 70.85 274 ASP A N 1
ATOM 2711 C CA . ASP A 1 174 ? -33.124 -42.115 -14.066 1.00 72.37 274 ASP A CA 1
ATOM 2712 C C . ASP A 1 174 ? -31.913 -42.791 -14.694 1.00 84.62 274 ASP A C 1
ATOM 2713 O O . ASP A 1 174 ? -31.283 -42.243 -15.598 1.00 97.29 274 ASP A O 1
ATOM 2722 N N . ALA A 1 175 ? -31.593 -43.985 -14.207 1.00 89.07 275 ALA A N 1
ATOM 2723 C CA . ALA A 1 175 ? -30.431 -44.720 -14.692 1.00 104.88 275 ALA A CA 1
ATOM 2724 C C . ALA A 1 175 ? -30.591 -45.208 -16.134 1.00 98.42 275 ALA A C 1
ATOM 2725 O O . ALA A 1 175 ? -29.603 -45.323 -16.860 1.00 104.25 275 ALA A O 1
ATOM 2732 N N . LYS A 1 176 ? -31.822 -45.496 -16.552 1.00 103.59 276 LYS A N 1
ATOM 2733 C CA . LYS A 1 176 ? -32.049 -46.088 -17.872 1.00 101.68 276 LYS A CA 1
ATOM 2734 C C . LYS A 1 176 ? -31.946 -45.077 -19.016 1.00 94.81 276 LYS A C 1
ATOM 2735 O O . LYS A 1 176 ? -31.502 -45.426 -20.111 1.00 129.68 276 LYS A O 1
ATOM 2754 N N . THR A 1 177 ? -32.346 -43.832 -18.761 1.00 90.70 277 THR A N 1
ATOM 2755 C CA . THR A 1 177 ? -32.501 -42.838 -19.827 1.00 97.98 277 THR A CA 1
ATOM 2756 C C . THR A 1 177 ? -31.817 -41.502 -19.531 1.00 79.03 277 THR A C 1
ATOM 2757 O O . THR A 1 177 ? -31.835 -40.598 -20.366 1.00 86.57 277 THR A O 1
ATOM 2768 N N . ASN A 1 178 ? -31.240 -41.381 -18.339 1.00 87.65 278 ASN A N 1
ATOM 2769 C CA . ASN A 1 178 ? -30.440 -40.216 -17.958 1.00 85.77 278 ASN A CA 1
ATOM 2770 C C . ASN A 1 178 ? -31.235 -38.919 -17.776 1.00 73.57 278 ASN A C 1
ATOM 2771 O O . ASN A 1 178 ? -30.650 -37.864 -17.524 1.00 64.69 278 ASN A O 1
ATOM 2782 N N . GLU A 1 179 ? -32.559 -38.982 -17.880 1.00 93.93 279 GLU A N 1
ATOM 2783 C CA . GLU A 1 179 ? -33.365 -37.791 -17.620 1.00 80.10 279 GLU A CA 1
ATOM 2784 C C . GLU A 1 179 ? -33.586 -37.654 -16.123 1.00 65.78 279 GLU A C 1
ATOM 2785 O O . GLU A 1 179 ? -33.609 -38.646 -15.396 1.00 67.67 279 GLU A O 1
ATOM 2797 N N . GLY A 1 180 ? -33.722 -36.413 -15.667 1.00 74.52 280 GLY A N 1
ATOM 2798 C CA . GLY A 1 180 ? -33.926 -36.130 -14.259 1.00 82.45 280 GLY A CA 1
ATOM 2799 C C . GLY A 1 180 ? -35.396 -36.177 -13.904 1.00 78.98 280 GLY A C 1
ATOM 2800 O O . GLY A 1 180 ? -36.237 -35.708 -14.669 1.00 77.73 280 GLY A O 1
ATOM 2804 N N . VAL A 1 181 ? -35.700 -36.738 -12.736 1.00 79.71 281 VAL A N 1
ATOM 2805 C CA . VAL A 1 181 ? -37.081 -36.898 -12.294 1.00 81.26 281 VAL A CA 1
ATOM 2806 C C . VAL A 1 181 ? -37.367 -36.102 -11.028 1.00 73.22 281 VAL A C 1
ATOM 2807 O O . VAL A 1 181 ? -36.706 -36.289 -10.007 1.00 76.90 281 VAL A O 1
ATOM 2820 N N . LEU A 1 182 ? -38.361 -35.219 -11.108 1.00 63.11 282 LEU A N 1
ATOM 2821 C CA . LEU A 1 182 ? -38.774 -34.400 -9.970 1.00 64.79 282 LEU A CA 1
ATOM 2822 C C . LEU A 1 182 ? -39.938 -35.054 -9.228 1.00 88.56 282 LEU A C 1
ATOM 2823 O O . LEU A 1 182 ? -41.021 -35.242 -9.790 1.00 66.27 282 LEU A O 1
ATOM 2839 N N . CYS A 1 183 ? -39.712 -35.386 -7.961 1.00 87.85 283 CYS A N 1
ATOM 2840 C CA . CYS A 1 183 ? -40.715 -36.071 -7.153 1.00 87.86 283 CYS A CA 1
ATOM 2841 C C . CYS A 1 183 ? -41.192 -35.204 -5.995 1.00 81.98 283 CYS A C 1
ATOM 2842 O O . CYS A 1 183 ? -40.410 -34.462 -5.399 1.00 71.51 283 CYS A O 1
ATOM 2850 N N . VAL A 1 184 ? -42.484 -35.295 -5.692 1.00 94.14 284 VAL A N 1
ATOM 2851 C CA . VAL A 1 184 ? -43.044 -34.650 -4.512 1.00 78.97 284 VAL A CA 1
ATOM 2852 C C . VAL A 1 184 ? -42.940 -35.648 -3.365 1.00 72.48 284 VAL A C 1
ATOM 2853 O O . VAL A 1 184 ? -43.376 -36.791 -3.501 1.00 71.80 284 VAL A O 1
ATOM 2866 N N . VAL A 1 185 ? -42.358 -35.223 -2.246 1.00 77.27 285 VAL A N 1
ATOM 2867 C CA . VAL A 1 185 ? -42.097 -36.126 -1.121 1.00 85.08 285 VAL A CA 1
ATOM 2868 C C . VAL A 1 185 ? -42.695 -35.629 0.202 1.00 79.04 285 VAL A C 1
ATOM 2869 O O . VAL A 1 185 ? -42.606 -36.309 1.225 1.00 71.87 285 VAL A O 1
ATOM 2882 N N . LYS A 1 186 ? -43.284 -34.438 0.173 1.00 75.05 286 LYS A N 1
ATOM 2883 C CA . LYS A 1 186 ? -44.149 -33.962 1.251 1.00 74.55 286 LYS A CA 1
ATOM 2884 C C . LYS A 1 186 ? -45.391 -33.377 0.598 1.00 89.04 286 LYS A C 1
ATOM 2885 O O . LYS A 1 186 ? -45.284 -32.678 -0.412 1.00 82.54 286 LYS A O 1
ATOM 2904 N N . PRO A 1 187 ? -46.576 -33.655 1.164 1.00 86.81 287 PRO A N 1
ATOM 2905 C CA . PRO A 1 187 ? -47.781 -33.150 0.504 1.00 75.13 287 PRO A CA 1
ATOM 2906 C C . PRO A 1 187 ? -47.842 -31.631 0.511 1.00 75.83 287 PRO A C 1
ATOM 2907 O O . PRO A 1 187 ? -47.279 -30.990 1.400 1.00 77.86 287 PRO A O 1
ATOM 2918 N N . LEU A 1 188 ? -48.525 -31.073 -0.480 1.00 69.43 288 LEU A N 1
ATOM 2919 C CA . LEU A 1 188 ? -48.662 -29.632 -0.611 1.00 79.56 288 LEU A CA 1
ATOM 2920 C C . LEU A 1 188 ? -50.079 -29.229 -0.251 1.00 78.35 288 LEU A C 1
ATOM 2921 O O . LEU A 1 188 ? -50.984 -30.063 -0.249 1.00 67.88 288 LEU A O 1
ATOM 2937 N N . ASN A 1 189 ? -50.264 -27.950 0.055 1.00 78.73 289 ASN A N 1
ATOM 2938 C CA . ASN A 1 189 ? -51.562 -27.443 0.463 1.00 63.35 289 ASN A CA 1
ATOM 2939 C C . ASN A 1 189 ? -51.917 -26.200 -0.340 1.00 72.02 289 ASN A C 1
ATOM 2940 O O . ASN A 1 189 ? -51.336 -25.135 -0.129 1.00 70.48 289 ASN A O 1
ATOM 2951 N N . TYR A 1 190 ? -52.867 -26.337 -1.260 1.00 64.55 290 TYR A N 1
ATOM 2952 C CA . TYR A 1 190 ? -53.247 -25.237 -2.141 1.00 64.61 290 TYR A CA 1
ATOM 2953 C C . TYR A 1 190 ? -53.634 -23.983 -1.354 1.00 67.01 290 TYR A C 1
ATOM 2954 O O . TYR A 1 190 ? -53.553 -22.871 -1.867 1.00 83.02 290 TYR A O 1
ATOM 2972 N N . GLU A 1 191 ? -54.046 -24.162 -0.105 1.00 81.01 291 GLU A N 1
ATOM 2973 C CA . GLU A 1 191 ? -54.521 -23.040 0.697 1.00 92.50 291 GLU A CA 1
ATOM 2974 C C . GLU A 1 191 ? -53.382 -22.239 1.327 1.00 87.24 291 GLU A C 1
ATOM 2975 O O . GLU A 1 191 ? -53.563 -21.075 1.688 1.00 70.41 291 GLU A O 1
ATOM 2987 N N . GLU A 1 192 ? -52.211 -22.858 1.449 1.00 73.36 292 GLU A N 1
ATOM 2988 C CA . GLU A 1 192 ? -51.023 -22.158 1.929 1.00 93.96 292 GLU A CA 1
ATOM 2989 C C . GLU A 1 192 ? -50.282 -21.536 0.754 1.00 84.40 292 GLU A C 1
ATOM 2990 O O . GLU A 1 192 ? -50.043 -20.328 0.721 1.00 90.73 292 GLU A O 1
ATOM 3002 N N . LYS A 1 193 ? -49.930 -22.380 -0.211 1.00 91.66 293 LYS A N 1
ATOM 3003 C CA . LYS A 1 193 ? -49.184 -21.962 -1.390 1.00 85.52 293 LYS A CA 1
ATOM 3004 C C . LYS A 1 193 ? -49.776 -22.596 -2.645 1.00 82.24 293 LYS A C 1
ATOM 3005 O O . LYS A 1 193 ? -49.821 -23.821 -2.773 1.00 73.31 293 LYS A O 1
ATOM 3024 N N . GLN A 1 194 ? -50.227 -21.749 -3.567 1.00 66.95 294 GLN A N 1
ATOM 3025 C CA . GLN A 1 194 ? -50.837 -22.205 -4.813 1.00 71.84 294 GLN A CA 1
ATOM 3026 C C . GLN A 1 194 ? -49.786 -22.497 -5.885 1.00 80.81 294 GLN A C 1
ATOM 3027 O O . GLN A 1 194 ? -50.067 -23.175 -6.874 1.00 77.79 294 GLN A O 1
ATOM 3041 N N . GLN A 1 195 ? -48.579 -21.980 -5.685 1.00 79.27 295 GLN A N 1
ATOM 3042 C CA . GLN A 1 195 ? -47.510 -22.114 -6.665 1.00 84.08 295 GLN A CA 1
ATOM 3043 C C . GLN A 1 195 ? -46.156 -22.108 -5.968 1.00 81.58 295 GLN A C 1
ATOM 3044 O O . GLN A 1 195 ? -45.950 -21.351 -5.019 1.00 67.79 295 GLN A O 1
ATOM 3058 N N . MET A 1 196 ? -45.241 -22.951 -6.440 1.00 67.76 296 MET A N 1
ATOM 3059 C CA . MET A 1 196 ? -43.898 -23.022 -5.872 1.00 80.97 296 MET A CA 1
ATOM 3060 C C . MET A 1 196 ? -42.842 -23.009 -6.971 1.00 80.14 296 MET A C 1
ATOM 3061 O O . MET A 1 196 ? -42.812 -23.898 -7.824 1.00 66.95 296 MET A O 1
ATOM 3075 N N . ILE A 1 197 ? -41.979 -21.998 -6.945 1.00 88.26 297 ILE A N 1
ATOM 3076 C CA . ILE A 1 197 ? -40.886 -21.898 -7.904 1.00 68.91 297 ILE A CA 1
ATOM 3077 C C . ILE A 1 197 ? -39.587 -22.380 -7.272 1.00 73.53 297 ILE A C 1
ATOM 3078 O O . ILE A 1 197 ? -39.211 -21.935 -6.187 1.00 81.84 297 ILE A O 1
ATOM 3094 N N . LEU A 1 198 ? -38.912 -23.297 -7.957 1.00 68.63 298 LEU A N 1
ATOM 3095 C CA . LEU A 1 198 ? -37.606 -23.783 -7.525 1.00 92.33 298 LEU A CA 1
ATOM 3096 C C . LEU A 1 198 ? -36.622 -23.710 -8.693 1.00 77.57 298 LEU A C 1
ATOM 3097 O O . LEU A 1 198 ? -37.028 -23.514 -9.839 1.00 73.17 298 LEU A O 1
ATOM 3113 N N . GLN A 1 199 ? -35.334 -23.851 -8.398 1.00 73.64 299 GLN A N 1
ATOM 3114 C CA . GLN A 1 199 ? -34.303 -23.873 -9.435 1.00 84.74 299 GLN A CA 1
ATOM 3115 C C . GLN A 1 199 ? -33.446 -25.135 -9.352 1.00 69.74 299 GLN A C 1
ATOM 3116 O O . GLN A 1 199 ? -32.856 -25.428 -8.310 1.00 74.58 299 GLN A O 1
ATOM 3130 N N . ILE A 1 200 ? -33.382 -25.873 -10.459 1.00 63.93 300 ILE A N 1
ATOM 3131 C CA . ILE A 1 200 ? -32.613 -27.116 -10.524 1.00 77.34 300 ILE A CA 1
ATOM 3132 C C . ILE A 1 200 ? -31.306 -26.947 -11.305 1.00 85.77 300 ILE A C 1
ATOM 3133 O O . ILE A 1 200 ? -31.176 -26.048 -12.138 1.00 64.63 300 ILE A O 1
ATOM 3149 N N . GLY A 1 201 ? -30.344 -27.822 -11.025 1.00 75.11 301 GLY A N 1
ATOM 3150 C CA . GLY A 1 201 ? -29.057 -27.806 -11.697 1.00 77.40 301 GLY A CA 1
ATOM 3151 C C . GLY A 1 201 ? -28.589 -29.205 -12.049 1.00 88.67 301 GLY A C 1
ATOM 3152 O O . GLY A 1 201 ? -29.117 -30.188 -11.526 1.00 91.24 301 GLY A O 1
ATOM 3156 N N . VAL A 1 202 ? -27.602 -29.294 -12.938 1.00 87.15 302 VAL A N 1
ATOM 3157 C CA . VAL A 1 202 ? -27.105 -30.585 -13.407 1.00 73.44 302 VAL A CA 1
ATOM 3158 C C . VAL A 1 202 ? -25.603 -30.579 -13.685 1.00 83.83 302 VAL A C 1
ATOM 3159 O O . VAL A 1 202 ? -25.049 -29.596 -14.177 1.00 77.12 302 VAL A O 1
ATOM 3172 N N . VAL A 1 203 ? -24.955 -31.688 -13.339 1.00 91.76 303 VAL A N 1
ATOM 3173 C CA . VAL A 1 203 ? -23.546 -31.911 -13.643 1.00 74.23 303 VAL A CA 1
ATOM 3174 C C . VAL A 1 203 ? -23.354 -33.385 -13.980 1.00 83.21 303 VAL A C 1
ATOM 3175 O O . VAL A 1 203 ? -24.278 -34.182 -13.824 1.00 82.72 303 VAL A O 1
ATOM 3188 N N . ASN A 1 204 ? -22.169 -33.743 -14.465 1.00 83.31 304 ASN A N 1
ATOM 3189 C CA . ASN A 1 204 ? -21.840 -35.146 -14.687 1.00 86.26 304 ASN A CA 1
ATOM 3190 C C . ASN A 1 204 ? -21.269 -35.752 -13.413 1.00 85.27 304 ASN A C 1
ATOM 3191 O O . ASN A 1 204 ? -20.942 -35.028 -12.473 1.00 70.00 304 ASN A O 1
ATOM 3202 N N . GLU A 1 205 ? -21.141 -37.075 -13.376 1.00 79.18 305 GLU A N 1
ATOM 3203 C CA . GLU A 1 205 ? -20.436 -37.714 -12.275 1.00 91.09 305 GLU A CA 1
ATOM 3204 C C . GLU A 1 205 ? -19.000 -37.229 -12.283 1.00 92.99 305 GLU A C 1
ATOM 3205 O O . GLU A 1 205 ? -18.454 -36.827 -11.255 1.00 103.39 305 GLU A O 1
ATOM 3217 N N . ALA A 1 206 ? -18.400 -37.275 -13.468 1.00 96.51 306 ALA A N 1
ATOM 3218 C CA . ALA A 1 206 ? -17.030 -36.833 -13.664 1.00 84.35 306 ALA A CA 1
ATOM 3219 C C . ALA A 1 206 ? -16.956 -35.310 -13.758 1.00 76.80 306 ALA A C 1
ATOM 3220 O O . ALA A 1 206 ? -17.860 -34.677 -14.300 1.00 80.84 306 ALA A O 1
ATOM 3227 N N . PRO A 1 207 ? -15.876 -34.715 -13.230 1.00 88.26 307 PRO A N 1
ATOM 3228 C CA . PRO A 1 207 ? -15.686 -33.266 -13.353 1.00 91.76 307 PRO A CA 1
ATOM 3229 C C . PRO A 1 207 ? -15.358 -32.856 -14.788 1.00 89.28 307 PRO A C 1
ATOM 3230 O O . PRO A 1 207 ? -14.880 -33.688 -15.561 1.00 83.28 307 PRO A O 1
ATOM 3241 N N . PHE A 1 208 ? -15.626 -31.597 -15.132 1.00 89.92 308 PHE A N 1
ATOM 3242 C CA . PHE A 1 208 ? -15.326 -31.056 -16.457 1.00 91.41 308 PHE A CA 1
ATOM 3243 C C . PHE A 1 208 ? -13.834 -31.260 -16.725 1.00 110.51 308 PHE A C 1
ATOM 3244 O O . PHE A 1 208 ? -13.061 -31.389 -15.773 1.00 112.72 308 PHE A O 1
ATOM 3261 N N . SER A 1 209 ? -13.441 -31.324 -18.000 1.00 105.38 309 SER A N 1
ATOM 3262 C CA . SER A 1 209 ? -12.046 -31.582 -18.382 1.00 111.25 309 SER A CA 1
ATOM 3263 C C . SER A 1 209 ? -11.074 -30.827 -17.472 1.00 121.35 309 SER A C 1
ATOM 3264 O O . SER A 1 209 ? -11.324 -29.686 -17.093 1.00 128.68 309 SER A O 1
ATOM 3272 N N . ARG A 1 210 ? -9.957 -31.472 -17.151 1.00 140.98 310 ARG A N 1
ATOM 3273 C CA . ARG A 1 210 ? -9.054 -31.015 -16.090 1.00 150.57 310 ARG A CA 1
ATOM 3274 C C . ARG A 1 210 ? -8.647 -29.533 -16.093 1.00 163.02 310 ARG A C 1
ATOM 3275 O O . ARG A 1 210 ? -8.770 -28.866 -15.066 1.00 160.61 310 ARG A O 1
ATOM 3296 N N . GLU A 1 211 ? -8.164 -29.016 -17.220 1.00 163.60 311 GLU A N 1
ATOM 3297 C CA . GLU A 1 211 ? -7.622 -27.653 -17.257 1.00 152.84 311 GLU A CA 1
ATOM 3298 C C . GLU A 1 211 ? -8.725 -26.604 -17.436 1.00 153.19 311 GLU A C 1
ATOM 3299 O O . GLU A 1 211 ? -8.470 -25.475 -17.846 1.00 155.59 311 GLU A O 1
ATOM 3311 N N . ALA A 1 212 ? -9.954 -26.972 -17.103 1.00 161.15 312 ALA A N 1
ATOM 3312 C CA . ALA A 1 212 ? -11.089 -26.088 -17.324 1.00 161.74 312 ALA A CA 1
ATOM 3313 C C . ALA A 1 212 ? -10.987 -24.793 -16.515 1.00 166.07 312 ALA A C 1
ATOM 3314 O O . ALA A 1 212 ? -10.656 -24.814 -15.328 1.00 162.37 312 ALA A O 1
ATOM 3321 N N . SER A 1 213 ? -11.293 -23.673 -17.172 1.00 161.56 313 SER A N 1
ATOM 3322 C CA . SER A 1 213 ? -11.409 -22.376 -16.506 1.00 167.55 313 SER A CA 1
ATOM 3323 C C . SER A 1 213 ? -12.779 -21.713 -16.717 1.00 154.82 313 SER A C 1
ATOM 3324 O O . SER A 1 213 ? -12.837 -20.560 -17.149 1.00 143.62 313 SER A O 1
ATOM 3332 N N . PRO A 1 214 ? -13.886 -22.423 -16.413 1.00 163.94 314 PRO A N 1
ATOM 3333 C CA . PRO A 1 214 ? -15.200 -21.808 -16.569 1.00 166.48 314 PRO A CA 1
ATOM 3334 C C . PRO A 1 214 ? -15.823 -21.471 -15.220 1.00 167.98 314 PRO A C 1
ATOM 3335 O O . PRO A 1 214 ? -16.972 -21.029 -15.169 1.00 154.67 314 PRO A O 1
ATOM 3346 N N . ARG A 1 215 ? -15.061 -21.679 -14.147 1.00 176.71 315 ARG A N 1
ATOM 3347 C CA . ARG A 1 215 ? -15.607 -21.668 -12.797 1.00 165.05 315 ARG A CA 1
ATOM 3348 C C . ARG A 1 215 ? -16.812 -22.603 -12.780 1.00 159.07 315 ARG A C 1
ATOM 3349 O O . ARG A 1 215 ? -16.685 -23.784 -13.111 1.00 149.97 315 ARG A O 1
ATOM 3370 N N . SER A 1 216 ? -17.973 -22.080 -12.398 1.00 171.65 316 SER A N 1
ATOM 3371 C CA . SER A 1 216 ? -19.233 -22.779 -12.609 1.00 157.85 316 SER A CA 1
ATOM 3372 C C . SER A 1 216 ? -19.984 -22.149 -13.772 1.00 154.77 316 SER A C 1
ATOM 3373 O O . SER A 1 216 ? -20.607 -21.097 -13.626 1.00 151.85 316 SER A O 1
ATOM 3381 N N . ALA A 1 217 ? -19.897 -22.791 -14.932 1.00 154.24 317 ALA A N 1
ATOM 3382 C CA . ALA A 1 217 ? -20.757 -22.468 -16.060 1.00 137.24 317 ALA A CA 1
ATOM 3383 C C . ALA A 1 217 ? -21.875 -23.500 -16.081 1.00 125.81 317 ALA A C 1
ATOM 3384 O O . ALA A 1 217 ? -22.395 -23.856 -17.140 1.00 113.20 317 ALA A O 1
ATOM 3391 N N . MET A 1 218 ? -22.235 -23.975 -14.889 1.00 120.58 318 MET A N 1
ATOM 3392 C CA . MET A 1 218 ? -23.202 -25.054 -14.737 1.00 115.66 318 MET A CA 1
ATOM 3393 C C . MET A 1 218 ? -24.576 -24.643 -15.238 1.00 87.53 318 MET A C 1
ATOM 3394 O O . MET A 1 218 ? -25.029 -23.522 -15.008 1.00 87.33 318 MET A O 1
ATOM 3408 N N . SER A 1 219 ? -25.240 -25.575 -15.912 1.00 78.76 319 SER A N 1
ATOM 3409 C CA . SER A 1 219 ? -26.576 -25.337 -16.428 1.00 80.13 319 SER A CA 1
ATOM 3410 C C . SER A 1 219 ? -27.593 -25.340 -15.293 1.00 90.06 319 SER A C 1
ATOM 3411 O O . SER A 1 219 ? -27.505 -26.147 -14.365 1.00 69.06 319 SER A O 1
ATOM 3419 N N . THR A 1 220 ? -28.559 -24.435 -15.376 1.00 79.95 320 THR A N 1
ATOM 3420 C CA . THR A 1 220 ? -29.622 -24.355 -14.388 1.00 81.21 320 THR A CA 1
ATOM 3421 C C . THR A 1 220 ? -30.949 -24.194 -15.106 1.00 88.52 320 THR A C 1
ATOM 3422 O O . THR A 1 220 ? -30.990 -23.809 -16.275 1.00 67.12 320 THR A O 1
ATOM 3433 N N . ALA A 1 221 ? -32.033 -24.490 -14.402 1.00 76.55 321 ALA A N 1
ATOM 3434 C CA . ALA A 1 221 ? -33.364 -24.321 -14.959 1.00 65.22 321 ALA A CA 1
ATOM 3435 C C . ALA A 1 221 ? -34.354 -24.032 -13.850 1.00 73.62 321 ALA A C 1
ATOM 3436 O O . ALA A 1 221 ? -34.238 -24.553 -12.740 1.00 82.27 321 ALA A O 1
ATOM 3443 N N . THR A 1 222 ? -35.332 -23.194 -14.163 1.00 75.26 322 THR A N 1
ATOM 3444 C CA . THR A 1 222 ? -36.382 -22.855 -13.220 1.00 84.95 322 THR A CA 1
ATOM 3445 C C . THR A 1 222 ? -37.573 -23.766 -13.455 1.00 76.96 322 THR A C 1
ATOM 3446 O O . THR A 1 222 ? -37.916 -24.074 -14.598 1.00 68.59 322 THR A O 1
ATOM 3457 N N . VAL A 1 223 ? -38.191 -24.201 -12.363 1.00 86.58 323 VAL A N 1
ATOM 3458 C CA . VAL A 1 223 ? -39.387 -25.027 -12.434 1.00 79.98 323 VAL A CA 1
ATOM 3459 C C . VAL A 1 223 ? -40.499 -24.367 -11.646 1.00 72.25 323 VAL A C 1
ATOM 3460 O O . VAL A 1 223 ? -40.361 -24.106 -10.451 1.00 67.85 323 VAL A O 1
ATOM 3473 N N . THR A 1 224 ? -41.600 -24.093 -12.336 1.00 66.06 324 THR A N 1
ATOM 3474 C CA . THR A 1 224 ? -42.797 -23.572 -11.698 1.00 84.19 324 THR A CA 1
ATOM 3475 C C . THR A 1 224 ? -43.725 -24.742 -11.427 1.00 71.47 324 THR A C 1
ATOM 3476 O O . THR A 1 224 ? -44.154 -25.428 -12.356 1.00 73.80 324 THR A O 1
ATOM 3487 N N . VAL A 1 225 ? -44.028 -24.974 -10.154 1.00 63.43 325 VAL A N 1
ATOM 3488 C CA . VAL A 1 225 ? -44.945 -26.043 -9.782 1.00 80.47 325 VAL A CA 1
ATOM 3489 C C . VAL A 1 225 ? -46.265 -25.424 -9.344 1.00 73.11 325 VAL A C 1
ATOM 3490 O O . VAL A 1 225 ? -46.321 -24.744 -8.319 1.00 58.16 325 VAL A O 1
ATOM 3503 N N . ASN A 1 226 ? -47.316 -25.643 -10.128 1.00 69.43 326 ASN A N 1
ATOM 3504 C CA . ASN A 1 226 ? -48.642 -25.151 -9.775 1.00 67.67 326 ASN A CA 1
ATOM 3505 C C . ASN A 1 226 ? -49.409 -26.192 -8.973 1.00 73.72 326 ASN A C 1
ATOM 3506 O O . ASN A 1 226 ? -49.682 -27.284 -9.467 1.00 68.83 326 ASN A O 1
ATOM 3517 N N . VAL A 1 227 ? -49.763 -25.854 -7.740 1.00 92.11 327 VAL A N 1
ATOM 3518 C CA . VAL A 1 227 ? -50.537 -26.763 -6.906 1.00 84.27 327 VAL A CA 1
ATOM 3519 C C . VAL A 1 227 ? -52.000 -26.733 -7.333 1.00 62.98 327 VAL A C 1
ATOM 3520 O O . VAL A 1 227 ? -52.563 -25.660 -7.545 1.00 72.66 327 VAL A O 1
ATOM 3533 N N . GLU A 1 228 ? -52.603 -27.911 -7.469 1.00 64.93 328 GLU A N 1
ATOM 3534 C CA . GLU A 1 228 ? -54.021 -28.017 -7.813 1.00 90.29 328 GLU A CA 1
ATOM 3535 C C . GLU A 1 228 ? -54.883 -28.122 -6.566 1.00 89.95 328 GLU A C 1
ATOM 3536 O O . GLU A 1 228 ? -54.542 -28.816 -5.607 1.00 65.43 328 GLU A O 1
ATOM 3548 N N . ASP A 1 229 ? -56.009 -27.422 -6.603 1.00 82.10 329 ASP A N 1
ATOM 3549 C CA . ASP A 1 229 ? -56.964 -27.419 -5.508 1.00 92.72 329 ASP A CA 1
ATOM 3550 C C . ASP A 1 229 ? -57.834 -28.677 -5.523 1.00 93.26 329 ASP A C 1
ATOM 3551 O O . ASP A 1 229 ? -58.395 -29.044 -6.557 1.00 88.91 329 ASP A O 1
ATOM 3560 N N . GLN A 1 230 ? -57.922 -29.336 -4.369 1.00 89.56 330 GLN A N 1
ATOM 3561 C CA . GLN A 1 230 ? -58.891 -30.405 -4.149 1.00 89.09 330 GLN A CA 1
ATOM 3562 C C . GLN A 1 230 ? -60.051 -29.874 -3.326 1.00 89.42 330 GLN A C 1
ATOM 3563 O O . GLN A 1 230 ? -59.845 -29.115 -2.380 1.00 85.07 330 GLN A O 1
ATOM 3577 N N . ASP A 1 231 ? -61.267 -30.271 -3.681 1.00 97.55 331 ASP A N 1
ATOM 3578 C CA . ASP A 1 231 ? -62.428 -29.913 -2.880 1.00 95.17 331 ASP A CA 1
ATOM 3579 C C . ASP A 1 231 ? -62.380 -30.735 -1.596 1.00 91.12 331 ASP A C 1
ATOM 3580 O O . ASP A 1 231 ? -62.769 -31.903 -1.583 1.00 86.83 331 ASP A O 1
ATOM 3589 N N . GLU A 1 232 ? -61.901 -30.120 -0.518 1.00 84.62 332 GLU A N 1
ATOM 3590 C CA . GLU A 1 232 ? -61.696 -30.828 0.741 1.00 77.97 332 GLU A CA 1
ATOM 3591 C C . GLU A 1 232 ? -62.887 -30.682 1.684 1.00 97.63 332 GLU A C 1
ATOM 3592 O O . GLU A 1 232 ? -63.754 -29.826 1.491 1.00 70.26 332 GLU A O 1
ATOM 3604 N N . GLY A 1 233 ? -62.906 -31.524 2.711 1.00 77.36 333 GLY A N 1
ATOM 3605 C CA . GLY A 1 233 ? -63.985 -31.542 3.680 1.00 97.38 333 GLY A CA 1
ATOM 3606 C C . GLY A 1 233 ? -63.776 -30.551 4.806 1.00 95.10 333 GLY A C 1
ATOM 3607 O O . GLY A 1 233 ? -62.803 -29.798 4.798 1.00 82.73 333 GLY A O 1
ATOM 3611 N N . PRO A 1 234 ? -64.684 -30.561 5.794 1.00 75.19 334 PRO A N 1
ATOM 3612 C CA . PRO A 1 234 ? -64.690 -29.587 6.890 1.00 85.17 334 PRO A CA 1
ATOM 3613 C C . PRO A 1 234 ? -63.428 -29.667 7.740 1.00 69.52 334 PRO A C 1
ATOM 3614 O O . PRO A 1 234 ? -62.875 -30.752 7.905 1.00 69.77 334 PRO A O 1
ATOM 3625 N N . GLU A 1 235 ? -62.989 -28.525 8.263 1.00 69.66 335 GLU A N 1
ATOM 3626 C CA . GLU A 1 235 ? -61.787 -28.455 9.085 1.00 73.45 335 GLU A CA 1
ATOM 3627 C C . GLU A 1 235 ? -62.124 -27.975 10.491 1.00 76.62 335 GLU A C 1
ATOM 3628 O O . GLU A 1 235 ? -62.864 -27.005 10.665 1.00 72.54 335 GLU A O 1
ATOM 3640 N N . CYS A 1 236 ? -61.583 -28.668 11.489 1.00 75.79 336 CYS A N 1
ATOM 3641 C CA . CYS A 1 236 ? -61.836 -28.341 12.888 1.00 81.12 336 CYS A CA 1
ATOM 3642 C C . CYS A 1 236 ? -60.652 -27.563 13.436 1.00 83.98 336 CYS A C 1
ATOM 3643 O O . CYS A 1 236 ? -59.867 -28.080 14.230 1.00 80.56 336 CYS A O 1
ATOM 3650 N N . ASN A 1 237 ? -60.529 -26.320 12.984 1.00 84.05 337 ASN A N 1
ATOM 3651 C CA . ASN A 1 237 ? -59.460 -25.433 13.418 1.00 91.37 337 ASN A CA 1
ATOM 3652 C C . ASN A 1 237 ? -60.024 -24.238 14.194 1.00 84.77 337 ASN A C 1
ATOM 3653 O O . ASN A 1 237 ? -60.887 -23.524 13.682 1.00 72.62 337 ASN A O 1
ATOM 3664 N N . PRO A 1 238 ? -59.556 -24.021 15.436 1.00 77.56 338 PRO A N 1
ATOM 3665 C CA . PRO A 1 238 ? -58.591 -24.835 16.187 1.00 90.43 338 PRO A CA 1
ATOM 3666 C C . PRO A 1 238 ? -59.178 -26.185 16.599 1.00 88.81 338 PRO A C 1
ATOM 3667 O O . PRO A 1 238 ? -60.397 -26.288 16.741 1.00 92.72 338 PRO A O 1
ATOM 3678 N N . PRO A 1 239 ? -58.326 -27.207 16.788 1.00 84.21 339 PRO A N 1
ATOM 3679 C CA . PRO A 1 239 ? -58.826 -28.528 17.186 1.00 82.63 339 PRO A CA 1
ATOM 3680 C C . PRO A 1 239 ? -59.515 -28.467 18.539 1.00 83.97 339 PRO A C 1
ATOM 3681 O O . PRO A 1 239 ? -60.369 -29.301 18.843 1.00 78.49 339 PRO A O 1
ATOM 3692 N N . ILE A 1 240 ? -59.133 -27.477 19.339 1.00 95.49 340 ILE A N 1
ATOM 3693 C CA . ILE A 1 240 ? -59.781 -27.218 20.614 1.00 85.23 340 ILE A CA 1
ATOM 3694 C C . ILE A 1 240 ? -60.302 -25.789 20.604 1.00 84.99 340 ILE A C 1
ATOM 3695 O O . ILE A 1 240 ? -59.528 -24.834 20.541 1.00 93.57 340 ILE A O 1
ATOM 3711 N N . GLN A 1 241 ? -61.620 -25.659 20.670 1.00 78.23 341 GLN A N 1
ATOM 3712 C CA . GLN A 1 241 ? -62.270 -24.362 20.763 1.00 88.62 341 GLN A CA 1
ATOM 3713 C C . GLN A 1 241 ? -62.867 -24.245 22.151 1.00 89.05 341 GLN A C 1
ATOM 3714 O O . GLN A 1 241 ? -63.143 -25.256 22.798 1.00 83.21 341 GLN A O 1
ATOM 3728 N N . THR A 1 242 ? -63.062 -23.013 22.608 1.00 90.67 342 THR A N 1
ATOM 3729 C CA . THR A 1 242 ? -63.512 -22.771 23.971 1.00 81.61 342 THR A CA 1
ATOM 3730 C C . THR A 1 242 ? -64.696 -21.822 23.998 1.00 82.69 342 THR A C 1
ATOM 3731 O O . THR A 1 242 ? -64.815 -20.927 23.160 1.00 86.11 342 THR A O 1
ATOM 3742 N N . VAL A 1 243 ? -65.572 -22.040 24.972 1.00 82.76 343 VAL A N 1
ATOM 3743 C CA . VAL A 1 243 ? -66.744 -21.202 25.170 1.00 80.67 343 VAL A CA 1
ATOM 3744 C C . VAL A 1 243 ? -66.975 -20.994 26.659 1.00 83.14 343 VAL A C 1
ATOM 3745 O O . VAL A 1 243 ? -66.635 -21.852 27.474 1.00 90.13 343 VAL A O 1
ATOM 3758 N N . ARG A 1 244 ? -67.553 -19.849 27.006 1.00 99.08 344 ARG A N 1
ATOM 3759 C CA . ARG A 1 244 ? -67.829 -19.509 28.395 1.00 98.32 344 ARG A CA 1
ATOM 3760 C C . ARG A 1 244 ? -69.321 -19.620 28.675 1.00 80.55 344 ARG A C 1
ATOM 3761 O O . ARG A 1 244 ? -70.145 -19.330 27.808 1.00 96.61 344 ARG A O 1
ATOM 3782 N N . MET A 1 245 ? -69.664 -20.046 29.886 1.00 95.36 345 MET A N 1
ATOM 3783 C CA . MET A 1 245 ? -71.059 -20.235 30.265 1.00 102.70 345 MET A CA 1
ATOM 3784 C C . MET A 1 245 ? -71.228 -20.144 31.777 1.00 102.61 345 MET A C 1
ATOM 3785 O O . MET A 1 245 ? -70.537 -20.829 32.529 1.00 100.53 345 MET A O 1
ATOM 3799 N N . LYS A 1 246 ? -72.142 -19.286 32.218 1.00 103.69 346 LYS A N 1
ATOM 3800 C CA . LYS A 1 246 ? -72.416 -19.134 33.641 1.00 109.32 346 LYS A CA 1
ATOM 3801 C C . LYS A 1 246 ? -72.918 -20.446 34.232 1.00 97.06 346 LYS A C 1
ATOM 3802 O O . LYS A 1 246 ? -73.846 -21.066 33.711 1.00 89.47 346 LYS A O 1
ATOM 3821 N N . GLU A 1 247 ? -72.283 -20.854 35.325 1.00 91.12 347 GLU A N 1
ATOM 3822 C CA . GLU A 1 247 ? -72.583 -22.119 35.985 1.00 97.11 347 GLU A CA 1
ATOM 3823 C C . GLU A 1 247 ? -74.052 -22.237 36.373 1.00 90.66 347 GLU A C 1
ATOM 3824 O O . GLU A 1 247 ? -74.613 -23.332 36.378 1.00 90.34 347 GLU A O 1
ATOM 3836 N N . ASN A 1 248 ? -74.668 -21.102 36.684 1.00 101.11 348 ASN A N 1
ATOM 3837 C CA . ASN A 1 248 ? -76.056 -21.068 37.129 1.00 99.11 348 ASN A CA 1
ATOM 3838 C C . ASN A 1 248 ? -77.035 -20.741 36.006 1.00 100.57 348 ASN A C 1
ATOM 3839 O O . ASN A 1 248 ? -78.126 -20.230 36.256 1.00 100.43 348 ASN A O 1
ATOM 3850 N N . ALA A 1 249 ? -76.644 -21.039 34.771 1.00 110.01 349 ALA A N 1
ATOM 3851 C CA . ALA A 1 249 ? -77.495 -20.772 33.616 1.00 99.83 349 ALA A CA 1
ATOM 3852 C C . ALA A 1 249 ? -78.815 -21.523 33.716 1.00 85.83 349 ALA A C 1
ATOM 3853 O O . ALA A 1 249 ? -78.869 -22.647 34.214 1.00 94.19 349 ALA A O 1
ATOM 3860 N N . GLU A 1 250 ? -79.880 -20.886 33.245 1.00 99.04 350 GLU A N 1
ATOM 3861 C CA . GLU A 1 250 ? -81.200 -21.497 33.238 1.00 103.64 350 GLU A CA 1
ATOM 3862 C C . GLU A 1 250 ? -81.274 -22.545 32.136 1.00 79.16 350 GLU A C 1
ATOM 3863 O O . GLU A 1 250 ? -80.611 -22.420 31.106 1.00 93.54 350 GLU A O 1
ATOM 3875 N N . VAL A 1 251 ? -82.078 -23.580 32.354 1.00 79.22 351 VAL A N 1
ATOM 3876 C CA . VAL A 1 251 ? -82.283 -24.608 31.343 1.00 71.26 351 VAL A CA 1
ATOM 3877 C C . VAL A 1 251 ? -82.942 -23.997 30.108 1.00 80.68 351 VAL A C 1
ATOM 3878 O O . VAL A 1 251 ? -83.877 -23.206 30.222 1.00 91.07 351 VAL A O 1
ATOM 3891 N N . GLY A 1 252 ? -82.437 -24.361 28.932 1.00 94.26 352 GLY A N 1
ATOM 3892 C CA . GLY A 1 252 ? -82.952 -23.846 27.674 1.00 76.13 352 GLY A CA 1
ATOM 3893 C C . GLY A 1 252 ? -82.079 -22.774 27.040 1.00 76.40 352 GLY A C 1
ATOM 3894 O O . GLY A 1 252 ? -82.292 -22.407 25.885 1.00 64.91 352 GLY A O 1
ATOM 3898 N N . THR A 1 253 ? -81.105 -22.263 27.790 1.00 63.90 353 THR A N 1
ATOM 3899 C CA . THR A 1 253 ? -80.212 -21.225 27.277 1.00 69.44 353 THR A CA 1
ATOM 3900 C C . THR A 1 253 ? -79.214 -21.786 26.265 1.00 94.82 353 THR A C 1
ATOM 3901 O O . THR A 1 253 ? -78.497 -22.746 26.554 1.00 83.55 353 THR A O 1
ATOM 3912 N N . THR A 1 254 ? -79.162 -21.175 25.084 1.00 97.10 354 THR A N 1
ATOM 3913 C CA . THR A 1 254 ? -78.296 -21.655 24.013 1.00 88.09 354 THR A CA 1
ATOM 3914 C C . THR A 1 254 ? -76.958 -20.926 24.002 1.00 88.67 354 THR A C 1
ATOM 3915 O O . THR A 1 254 ? -76.756 -19.957 24.734 1.00 83.78 354 THR A O 1
ATOM 3926 N N . SER A 1 255 ? -76.051 -21.404 23.157 1.00 98.70 355 SER A N 1
ATOM 3927 C CA . SER A 1 255 ? -74.727 -20.812 23.011 1.00 95.49 355 SER A CA 1
ATOM 3928 C C . SER A 1 255 ? -74.023 -21.397 21.792 1.00 92.66 355 SER A C 1
ATOM 3929 O O . SER A 1 255 ? -74.304 -22.530 21.396 1.00 91.98 355 S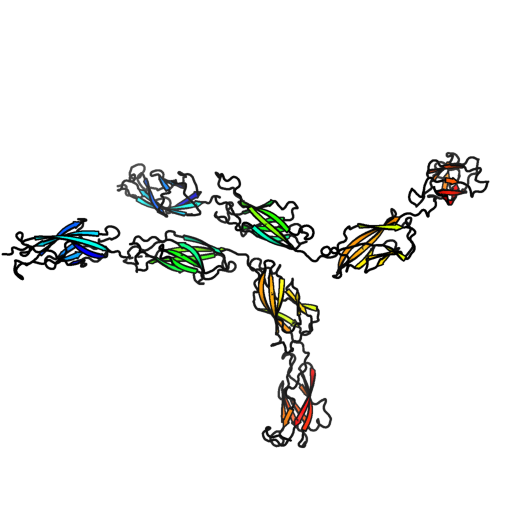ER A O 1
ATOM 3937 N N . ASN A 1 256 ? -73.122 -20.625 21.192 1.00 96.70 356 ASN A N 1
ATOM 3938 C CA . ASN A 1 256 ? -72.303 -21.131 20.099 1.00 94.96 356 ASN A CA 1
ATOM 3939 C C . ASN A 1 256 ? -71.560 -22.383 20.544 1.00 98.78 356 ASN A C 1
ATOM 3940 O O . ASN A 1 256 ? -70.983 -22.414 21.630 1.00 91.59 356 ASN A O 1
ATOM 3951 N N . GLY A 1 257 ? -71.583 -23.414 19.705 1.00 86.27 357 GLY A N 1
ATOM 3952 C CA . GLY A 1 257 ? -70.912 -24.662 20.014 1.00 85.58 357 GLY A CA 1
ATOM 3953 C C . GLY A 1 257 ? -69.596 -24.743 19.273 1.00 78.38 357 GLY A C 1
ATOM 3954 O O . GLY A 1 257 ? -68.931 -23.726 19.080 1.00 84.83 357 GLY A O 1
ATOM 3958 N N . TYR A 1 258 ? -69.213 -25.945 18.859 1.00 86.65 358 TYR A N 1
ATOM 3959 C CA . TYR A 1 258 ? -68.011 -26.100 18.056 1.00 81.77 358 TYR A CA 1
ATOM 3960 C C . TYR A 1 258 ? -68.314 -25.590 16.654 1.00 85.75 358 TYR A C 1
ATOM 3961 O O . TYR A 1 258 ? -69.437 -25.727 16.166 1.00 79.20 358 TYR A O 1
ATOM 3979 N N . LYS A 1 259 ? -67.312 -24.992 16.018 1.00 88.08 359 LYS A N 1
ATOM 3980 C CA . LYS A 1 259 ? -67.466 -24.450 14.673 1.00 87.27 359 LYS A CA 1
ATOM 3981 C C . LYS A 1 259 ? -66.409 -25.018 13.736 1.00 83.61 359 LYS A C 1
ATOM 3982 O O . LYS A 1 259 ? -65.210 -24.908 13.994 1.00 75.31 359 LYS A O 1
ATOM 4001 N N . ALA A 1 260 ? -66.875 -25.638 12.657 1.00 76.84 360 ALA A N 1
ATOM 4002 C CA . ALA A 1 260 ? -66.004 -26.138 11.602 1.00 75.43 360 ALA A CA 1
ATOM 4003 C C . ALA A 1 260 ? -66.303 -25.382 10.314 1.00 74.07 360 ALA A C 1
ATOM 4004 O O . ALA A 1 260 ? -67.439 -24.969 10.088 1.00 63.05 360 ALA A O 1
ATOM 4011 N N . TYR A 1 261 ? -65.282 -25.183 9.484 1.00 97.32 361 TYR A N 1
ATOM 4012 C CA . TYR A 1 261 ? -65.452 -24.457 8.228 1.00 78.43 361 TYR A CA 1
ATOM 4013 C C . TYR A 1 261 ? -64.899 -25.245 7.045 1.00 68.22 361 TYR A C 1
ATOM 4014 O O . TYR A 1 261 ? -64.121 -26.182 7.220 1.00 76.51 361 TYR A O 1
ATOM 4032 N N . ASP A 1 262 ? -65.315 -24.860 5.844 1.00 81.87 362 ASP A N 1
ATOM 4033 C CA . ASP A 1 262 ? -64.794 -25.449 4.616 1.00 76.60 362 ASP A CA 1
ATOM 4034 C C . ASP A 1 262 ? -63.480 -24.746 4.255 1.00 78.81 362 ASP A C 1
ATOM 4035 O O . ASP A 1 262 ? -63.412 -23.518 4.300 1.00 73.19 362 ASP A O 1
ATOM 4044 N N . PRO A 1 263 ? -62.426 -25.512 3.912 1.00 83.46 363 PRO A N 1
ATOM 4045 C CA . PRO A 1 263 ? -61.153 -24.854 3.589 1.00 89.04 363 PRO A CA 1
ATOM 4046 C C . PRO A 1 263 ? -61.227 -23.927 2.376 1.00 67.19 363 PRO A C 1
ATOM 4047 O O . PRO A 1 263 ? -60.586 -22.876 2.377 1.00 66.12 363 PRO A O 1
ATOM 4058 N N . GLU A 1 264 ? -62.000 -24.310 1.365 1.00 69.90 364 GLU A N 1
ATOM 4059 C CA . GLU A 1 264 ? -62.151 -23.495 0.164 1.00 66.82 364 GLU A CA 1
ATOM 4060 C C . GLU A 1 264 ? -63.023 -22.271 0.428 1.00 78.46 364 GLU A C 1
ATOM 4061 O O . GLU A 1 264 ? -62.613 -21.139 0.175 1.00 80.30 364 GLU A O 1
ATOM 4073 N N . THR A 1 265 ? -64.230 -22.511 0.933 1.00 102.70 365 THR A N 1
ATOM 4074 C CA . THR A 1 265 ? -65.223 -21.455 1.119 1.00 73.64 365 THR A CA 1
ATOM 4075 C C . THR A 1 265 ? -64.976 -20.602 2.364 1.00 71.28 365 THR A C 1
ATOM 4076 O O . THR A 1 265 ? -65.366 -19.436 2.402 1.00 83.53 365 THR A O 1
ATOM 4087 N N . ARG A 1 266 ? -64.334 -21.189 3.374 1.00 89.87 366 ARG A N 1
ATOM 4088 C CA . ARG A 1 266 ? -64.157 -20.548 4.682 1.00 100.65 366 ARG A CA 1
ATOM 4089 C C . ARG A 1 266 ? -65.513 -20.284 5.346 1.00 90.94 366 ARG A C 1
ATOM 4090 O O . ARG A 1 266 ? -65.603 -19.509 6.300 1.00 89.84 366 ARG A O 1
ATOM 4111 N N . SER A 1 267 ? -66.558 -20.938 4.841 1.00 76.69 367 SER A N 1
ATOM 4112 C CA . SER A 1 267 ? -67.906 -20.797 5.383 1.00 77.88 367 SER A CA 1
ATOM 4113 C C . SER A 1 267 ? -68.286 -22.024 6.199 1.00 87.09 367 SER A C 1
ATOM 4114 O O . SER A 1 267 ? -67.693 -23.093 6.042 1.00 76.15 367 SER A O 1
ATOM 4122 N N . SER A 1 268 ? -69.284 -21.861 7.063 1.00 93.97 368 SER A N 1
ATOM 4123 C CA . SER A 1 268 ? -69.730 -22.933 7.946 1.00 67.03 368 SER A CA 1
ATOM 4124 C C . SER A 1 268 ? -71.058 -23.532 7.495 1.00 71.49 368 SER A C 1
ATOM 4125 O O . SER A 1 268 ? -71.557 -24.474 8.110 1.00 82.00 368 SER A O 1
ATOM 4133 N N . SER A 1 269 ? -71.629 -22.985 6.426 1.00 74.03 369 SER A N 1
ATOM 4134 C CA . SER A 1 269 ? -72.903 -23.474 5.915 1.00 80.72 369 SER A CA 1
ATOM 4135 C C . SER A 1 269 ? -72.791 -24.934 5.492 1.00 72.64 369 SER A C 1
ATOM 4136 O O . SER A 1 269 ? -71.706 -25.414 5.173 1.00 106.56 369 SER A O 1
ATOM 4144 N N . GLY A 1 270 ? -73.917 -25.639 5.505 1.00 86.50 370 GLY A N 1
ATOM 4145 C CA . GLY A 1 270 ? -73.964 -27.018 5.054 1.00 93.70 370 GLY A CA 1
ATOM 4146 C C . GLY A 1 270 ? -73.395 -28.016 6.047 1.00 92.71 370 GLY A C 1
ATOM 4147 O O . GLY A 1 270 ? -73.634 -29.219 5.928 1.00 104.74 370 GLY A O 1
ATOM 4151 N N . ILE A 1 271 ? -72.649 -27.525 7.032 1.00 76.77 371 ILE A N 1
ATOM 4152 C CA . ILE A 1 271 ? -72.027 -28.394 8.023 1.00 71.97 371 ILE A CA 1
ATOM 4153 C C . ILE A 1 271 ? -73.009 -28.756 9.132 1.00 82.72 371 ILE A C 1
ATOM 4154 O O . ILE A 1 271 ? -73.605 -27.879 9.761 1.00 83.90 371 ILE A O 1
ATOM 4170 N N . ARG A 1 272 ? -73.179 -30.057 9.349 1.00 62.70 372 ARG A N 1
ATOM 4171 C CA . ARG A 1 272 ? -74.041 -30.567 10.407 1.00 72.91 372 ARG A CA 1
ATOM 4172 C C . ARG A 1 272 ? -73.208 -31.266 11.475 1.00 70.36 372 ARG A C 1
ATOM 4173 O O . ARG A 1 272 ? -72.288 -32.020 11.163 1.00 73.73 372 ARG A O 1
ATOM 4194 N N . TYR A 1 273 ? -73.548 -31.011 12.735 1.00 69.60 373 TYR A N 1
ATOM 4195 C CA . TYR A 1 273 ? -72.767 -31.496 13.869 1.00 74.84 373 TYR A CA 1
ATOM 4196 C C . TYR A 1 273 ? -73.476 -32.615 14.621 1.00 71.09 373 TYR A C 1
ATOM 4197 O O . TYR A 1 273 ? -74.682 -32.814 14.479 1.00 76.83 373 TYR A O 1
ATOM 4215 N N . LYS A 1 274 ? -72.710 -33.340 15.427 1.00 71.79 374 LYS A N 1
ATOM 4216 C CA . LYS A 1 274 ? -73.208 -34.535 16.082 1.00 55.77 374 LYS A CA 1
ATOM 4217 C C . LYS A 1 274 ? -72.340 -34.780 17.304 1.00 58.65 374 LYS A C 1
ATOM 4218 O O . LYS A 1 274 ? -71.118 -34.672 17.230 1.00 78.17 374 LYS A O 1
ATOM 4237 N N . LYS A 1 275 ? -72.962 -35.103 18.429 1.00 66.87 375 LYS A N 1
ATOM 4238 C CA . LYS A 1 275 ? -72.220 -35.267 19.667 1.00 59.21 375 LYS A CA 1
ATOM 4239 C C . LYS A 1 275 ? -71.555 -36.632 19.702 1.00 66.03 375 LYS A C 1
ATOM 4240 O O . LYS A 1 275 ? -72.189 -37.647 19.411 1.00 67.83 375 LYS A O 1
ATOM 4259 N N . LEU A 1 276 ? -70.276 -36.649 20.057 1.00 62.07 376 LEU A N 1
ATOM 4260 C CA . LEU A 1 276 ? -69.552 -37.896 20.260 1.00 74.87 376 LEU A CA 1
ATOM 4261 C C . LEU A 1 276 ? -69.439 -38.213 21.743 1.00 69.90 376 LEU A C 1
ATOM 4262 O O . LEU A 1 276 ? -70.220 -39.001 22.275 1.00 67.09 376 LEU A O 1
ATOM 4278 N N . THR A 1 277 ? -68.471 -37.586 22.407 1.00 68.77 377 THR A N 1
ATOM 4279 C CA . THR A 1 277 ? -68.220 -37.841 23.818 1.00 66.54 377 THR A CA 1
ATOM 4280 C C . THR A 1 277 ? -68.808 -36.741 24.680 1.00 70.36 377 THR A C 1
ATOM 4281 O O . THR A 1 277 ? -68.721 -35.563 24.344 1.00 61.34 377 THR A O 1
ATOM 4292 N N . ASP A 1 278 ? -69.406 -37.152 25.793 1.00 76.97 378 ASP A N 1
ATOM 4293 C CA . ASP A 1 278 ? -69.987 -36.243 26.772 1.00 64.17 378 ASP A CA 1
ATOM 4294 C C . ASP A 1 278 ? -70.175 -37.030 28.065 1.00 80.20 378 ASP A C 1
ATOM 4295 O O . ASP A 1 278 ? -71.095 -37.842 28.166 1.00 77.50 378 ASP A O 1
ATOM 4304 N N . PRO A 1 279 ? -69.310 -36.791 29.062 1.00 81.64 379 PRO A N 1
ATOM 4305 C CA . PRO A 1 279 ? -69.351 -37.636 30.258 1.00 89.76 379 PRO A CA 1
ATOM 4306 C C . PRO A 1 279 ? -70.471 -37.270 31.226 1.00 86.48 379 PRO A C 1
ATOM 4307 O O . PRO A 1 279 ? -70.708 -38.012 32.182 1.00 79.15 379 PRO A O 1
ATOM 4318 N N . THR A 1 280 ? -71.158 -36.159 30.972 1.00 73.84 380 THR A N 1
ATOM 4319 C CA . THR A 1 280 ? -72.140 -35.639 31.920 1.00 86.36 380 THR A CA 1
ATOM 4320 C C . THR A 1 280 ? -73.565 -35.582 31.375 1.00 69.29 380 THR A C 1
ATOM 4321 O O . THR A 1 280 ? -74.510 -35.971 32.061 1.00 92.79 380 THR A O 1
ATOM 4332 N N . GLY A 1 281 ? -73.717 -35.085 30.153 1.00 83.13 381 GLY A N 1
ATOM 4333 C CA . GLY A 1 281 ? -75.011 -35.057 29.494 1.00 71.12 381 GLY A CA 1
ATOM 4334 C C . GLY A 1 281 ? -75.859 -33.857 29.870 1.00 70.83 381 GLY A C 1
ATOM 4335 O O . GLY A 1 281 ? -77.084 -33.955 29.945 1.00 79.94 381 GLY A O 1
ATOM 4339 N N . TRP A 1 282 ? -75.210 -32.718 30.095 1.00 71.16 382 TRP A N 1
ATOM 4340 C CA . TRP A 1 282 ? -75.917 -31.498 30.475 1.00 72.89 382 TRP A CA 1
ATOM 4341 C C . TRP A 1 282 ? -76.425 -30.719 29.272 1.00 85.23 382 TRP A C 1
ATOM 4342 O O . TRP A 1 282 ? -77.478 -30.082 29.344 1.00 77.80 382 TRP A O 1
ATOM 4363 N N . VAL A 1 283 ? -75.674 -30.767 28.174 1.00 84.11 383 VAL A N 1
ATOM 4364 C CA . VAL A 1 283 ? -75.997 -29.980 26.988 1.00 58.75 383 VAL A CA 1
ATOM 4365 C C . VAL A 1 283 ? -76.331 -30.873 25.797 1.00 62.96 383 VAL A C 1
ATOM 4366 O O . VAL A 1 283 ? -75.960 -32.045 25.764 1.00 59.43 383 VAL A O 1
ATOM 4379 N N . THR A 1 284 ? -77.036 -30.305 24.824 1.00 66.48 384 THR A N 1
ATOM 4380 C CA . THR A 1 284 ? -77.315 -30.981 23.561 1.00 65.11 384 THR A CA 1
ATOM 4381 C C . THR A 1 284 ? -76.878 -30.106 22.400 1.00 70.69 384 THR A C 1
ATOM 4382 O O . THR A 1 284 ? -76.799 -28.889 22.534 1.00 79.51 384 THR A O 1
ATOM 4393 N N . ILE A 1 285 ? -76.603 -30.736 21.263 1.00 58.67 385 ILE A N 1
ATOM 4394 C CA . ILE A 1 285 ? -76.156 -30.030 20.071 1.00 74.55 385 ILE A CA 1
ATOM 4395 C C . ILE A 1 285 ? -77.267 -29.950 19.035 1.00 72.01 385 ILE A C 1
ATOM 4396 O O . ILE A 1 285 ? -77.938 -30.943 18.750 1.00 60.94 385 ILE A O 1
ATOM 4412 N N . ASP A 1 286 ? -77.464 -28.758 18.484 1.00 83.81 386 ASP A N 1
ATOM 4413 C CA . ASP A 1 286 ? -78.347 -28.589 17.340 1.00 91.69 386 ASP A CA 1
ATOM 4414 C C . ASP A 1 286 ? -77.598 -29.075 16.106 1.00 78.28 386 ASP A C 1
ATOM 4415 O O . ASP A 1 286 ? -76.546 -28.543 15.758 1.00 63.33 386 ASP A O 1
ATOM 4424 N N . GLU A 1 287 ? -78.144 -30.097 15.458 1.00 81.98 387 GLU A N 1
ATOM 4425 C CA . GLU A 1 287 ? -77.462 -30.773 14.360 1.00 70.85 387 GLU A CA 1
ATOM 4426 C C . GLU A 1 287 ? -77.146 -29.847 13.186 1.00 77.75 387 GLU A C 1
ATOM 4427 O O . GLU A 1 287 ? -76.115 -29.999 12.541 1.00 80.09 387 GLU A O 1
ATOM 4439 N N . ASN A 1 288 ? -78.027 -28.888 12.918 1.00 82.07 388 ASN A N 1
ATOM 4440 C CA . ASN A 1 288 ? -77.883 -28.006 11.760 1.00 76.11 388 ASN A CA 1
ATOM 4441 C C . ASN A 1 288 ? -77.000 -26.787 12.007 1.00 66.16 388 ASN A C 1
ATOM 4442 O O . ASN A 1 288 ? -76.278 -26.347 11.113 1.00 90.45 388 ASN A O 1
ATOM 4453 N N . THR A 1 289 ? -77.061 -26.245 13.218 1.00 81.14 389 THR A N 1
ATOM 4454 C CA . THR A 1 289 ? -76.401 -24.982 13.527 1.00 81.69 389 THR A CA 1
ATOM 4455 C C . THR A 1 289 ? -75.121 -25.208 14.326 1.00 67.44 389 THR A C 1
ATOM 4456 O O . THR A 1 289 ? -74.204 -24.389 14.288 1.00 78.46 389 THR A O 1
ATOM 4467 N N . GLY A 1 290 ? -75.063 -26.325 15.043 1.00 71.60 390 GLY A N 1
ATOM 4468 C CA . GLY A 1 290 ? -73.915 -26.636 15.873 1.00 67.13 390 GLY A CA 1
ATOM 4469 C C . GLY A 1 290 ? -73.962 -25.940 17.222 1.00 75.09 390 GLY A C 1
ATOM 4470 O O . GLY A 1 290 ? -73.093 -26.156 18.064 1.00 62.62 390 GLY A O 1
ATOM 4474 N N . SER A 1 291 ? -74.981 -25.111 17.434 1.00 97.32 391 SER A N 1
ATOM 4475 C CA . SER A 1 291 ? -75.166 -24.448 18.720 1.00 93.71 391 SER A CA 1
ATOM 4476 C C . SER A 1 291 ? -75.511 -25.477 19.787 1.00 83.46 391 SER A C 1
ATOM 4477 O O . SER A 1 291 ? -76.070 -26.531 19.478 1.00 76.03 391 SER A O 1
ATOM 4485 N N . ILE A 1 292 ? -75.172 -25.171 21.038 1.00 69.12 392 ILE A N 1
ATOM 4486 C CA . ILE A 1 292 ? -75.468 -26.074 22.145 1.00 71.02 392 ILE A CA 1
ATOM 4487 C C . ILE A 1 292 ? -76.572 -25.491 23.020 1.00 93.98 392 ILE A C 1
ATOM 4488 O O . ILE A 1 292 ? -76.679 -24.275 23.166 1.00 91.39 392 ILE A O 1
ATOM 4504 N N . LYS A 1 293 ? -77.393 -26.368 23.590 1.00 67.98 393 LYS A N 1
ATOM 4505 C CA . LYS A 1 293 ? -78.492 -25.956 24.454 1.00 75.02 393 LYS A CA 1
ATOM 4506 C C . LYS A 1 293 ? -78.420 -26.658 25.808 1.00 79.13 393 LYS A C 1
ATOM 4507 O O . LYS A 1 293 ? -78.225 -27.870 25.873 1.00 79.98 393 LYS A O 1
ATOM 4526 N N . VAL A 1 294 ? -78.589 -25.896 26.886 1.00 82.56 394 VAL A N 1
ATOM 4527 C CA . VAL A 1 294 ? -78.576 -26.468 28.229 1.00 82.69 394 VAL A CA 1
ATOM 4528 C C . VAL A 1 294 ? -79.847 -27.278 28.450 1.00 82.78 394 VAL A C 1
ATOM 4529 O O . VAL A 1 294 ? -80.955 -26.787 28.233 1.00 76.97 394 VAL A O 1
ATOM 4542 N N . PHE A 1 295 ? -79.668 -28.517 28.896 1.00 81.29 395 PHE A N 1
ATOM 4543 C CA . PHE A 1 295 ? -80.771 -29.452 29.072 1.00 81.63 395 PHE A CA 1
ATOM 4544 C C . PHE A 1 295 ? -80.998 -29.720 30.556 1.00 86.64 395 PHE A C 1
ATOM 4545 O O . PHE A 1 295 ? -82.135 -29.873 31.004 1.00 84.33 395 PHE A O 1
ATOM 4562 N N . ARG A 1 296 ? -79.901 -29.790 31.305 1.00 82.41 396 ARG A N 1
ATOM 4563 C CA . ARG A 1 296 ? -79.956 -29.877 32.757 1.00 78.19 396 ARG A CA 1
ATOM 4564 C C . ARG A 1 296 ? -79.007 -28.836 33.338 1.00 82.10 396 ARG A C 1
ATOM 4565 O O . ARG A 1 296 ? -78.033 -28.457 32.691 1.00 81.96 396 ARG A O 1
ATOM 4586 N N . SER A 1 297 ? -79.292 -28.371 34.550 1.00 104.08 397 SER A N 1
ATOM 4587 C CA . SER A 1 297 ? -78.492 -27.317 35.167 1.00 100.70 397 SER A CA 1
ATOM 4588 C C . SER A 1 297 ? -77.028 -27.727 35.273 1.00 86.55 397 SER A C 1
ATOM 4589 O O . SER A 1 297 ? -76.711 -28.875 35.586 1.00 81.80 397 SER A O 1
ATOM 4597 N N . LEU A 1 298 ? -76.141 -26.783 34.985 1.00 82.94 398 LEU A N 1
ATOM 4598 C CA . LEU A 1 298 ? -74.710 -27.038 35.052 1.00 88.25 398 LEU A CA 1
ATOM 4599 C C . LEU A 1 298 ? -74.235 -26.957 36.498 1.00 87.56 398 LEU A C 1
ATOM 4600 O O . LEU A 1 298 ? -74.923 -26.404 37.358 1.00 113.38 398 LEU A O 1
ATOM 4616 N N . ASP A 1 299 ? -73.060 -27.520 36.757 1.00 87.65 399 ASP A N 1
ATOM 4617 C CA . ASP A 1 299 ? -72.449 -27.486 38.080 1.00 99.26 399 ASP A CA 1
ATOM 4618 C C . ASP A 1 299 ? -70.936 -27.515 37.939 1.00 85.78 399 ASP A C 1
ATOM 4619 O O . ASP A 1 299 ? -70.359 -28.539 37.577 1.00 99.39 399 ASP A O 1
ATOM 4628 N N . ARG A 1 300 ? -70.293 -26.388 38.222 1.00 89.94 400 ARG A N 1
ATOM 4629 C CA . ARG A 1 300 ? -68.844 -26.297 38.106 1.00 95.84 400 ARG A CA 1
ATOM 4630 C C . ARG A 1 300 ? -68.163 -27.254 39.080 1.00 97.92 400 ARG A C 1
ATOM 4631 O O . ARG A 1 300 ? -67.069 -27.748 38.812 1.00 103.41 400 ARG A O 1
ATOM 4652 N N . GLU A 1 301 ? -68.823 -27.521 40.203 1.00 114.31 401 GLU A N 1
ATOM 4653 C CA . GLU A 1 301 ? -68.214 -28.289 41.283 1.00 111.41 401 GLU A CA 1
ATOM 4654 C C . GLU A 1 301 ? -68.554 -29.777 41.229 1.00 114.61 401 GLU A C 1
ATOM 4655 O O . GLU A 1 301 ? -68.224 -30.524 42.150 1.00 123.08 401 GLU A O 1
ATOM 4667 N N . ALA A 1 302 ? -69.215 -30.206 40.158 1.00 116.49 402 ALA A N 1
ATOM 4668 C CA . ALA A 1 302 ? -69.541 -31.618 39.982 1.00 113.15 402 ALA A CA 1
ATOM 4669 C C . ALA A 1 302 ? -68.257 -32.435 39.863 1.00 108.89 402 ALA A C 1
ATOM 4670 O O . ALA A 1 302 ? -67.214 -31.904 39.482 1.00 107.45 402 ALA A O 1
ATOM 4677 N N . GLU A 1 303 ? -68.334 -33.723 40.189 1.00 110.08 403 GLU A N 1
ATOM 4678 C CA . GLU A 1 303 ? -67.144 -34.570 40.224 1.00 114.57 403 GLU A CA 1
ATOM 4679 C C . GLU A 1 303 ? -66.795 -35.155 38.856 1.00 112.67 403 GLU A C 1
ATOM 4680 O O . GLU A 1 303 ? -65.689 -35.660 38.663 1.00 108.71 403 GLU A O 1
ATOM 4692 N N . THR A 1 304 ? -67.727 -35.088 37.910 1.00 107.53 404 THR A N 1
ATOM 4693 C CA . THR A 1 304 ? -67.450 -35.547 36.553 1.00 97.53 404 THR A CA 1
ATOM 4694 C C . THR A 1 304 ? -66.638 -34.490 35.817 1.00 104.90 404 THR A C 1
ATOM 4695 O O . THR A 1 304 ? -65.975 -34.779 34.821 1.00 105.84 404 THR A O 1
ATOM 4706 N N . ILE A 1 305 ? -66.699 -33.262 36.324 1.00 104.84 405 ILE A N 1
ATOM 4707 C CA . ILE A 1 305 ? -65.925 -32.156 35.782 1.00 102.52 405 ILE A CA 1
ATOM 4708 C C . ILE A 1 305 ? -64.601 -32.046 36.527 1.00 99.29 405 ILE A C 1
ATOM 4709 O O . ILE A 1 305 ? -64.520 -32.378 37.709 1.00 100.66 405 ILE A O 1
ATOM 4725 N N . LYS A 1 306 ? -63.565 -31.592 35.829 1.00 96.24 406 LYS A N 1
ATOM 4726 C CA . LYS A 1 306 ? -62.296 -31.258 36.464 1.00 105.68 406 LYS A CA 1
ATOM 4727 C C . LYS A 1 306 ? -61.832 -29.898 35.943 1.00 111.48 406 LYS A C 1
ATOM 4728 O O . LYS A 1 306 ? -62.003 -29.590 34.764 1.00 109.44 406 LYS A O 1
ATOM 4747 N N . ASN A 1 307 ? -61.267 -29.090 36.837 1.00 118.90 407 ASN A N 1
ATOM 4748 C CA . ASN A 1 307 ? -60.780 -27.749 36.512 1.00 116.05 407 ASN A CA 1
ATOM 4749 C C . ASN A 1 307 ? -61.895 -26.807 36.060 1.00 112.59 407 ASN A C 1
ATOM 4750 O O . ASN A 1 307 ? -61.631 -25.767 35.457 1.00 107.95 407 ASN A O 1
ATOM 4761 N N . GLY A 1 308 ? -63.138 -27.165 36.369 1.00 98.79 408 GLY A N 1
ATOM 4762 C CA . GLY A 1 308 ? -64.274 -26.332 36.022 1.00 96.70 408 GLY A CA 1
ATOM 4763 C C . GLY A 1 308 ? -64.478 -26.167 34.527 1.00 96.96 408 GLY A C 1
ATOM 4764 O O . GLY A 1 308 ? -65.034 -25.160 34.086 1.00 94.84 408 GLY A O 1
ATOM 4768 N N . ILE A 1 309 ? -64.033 -27.154 33.751 1.00 103.30 409 ILE A N 1
ATOM 4769 C CA . ILE A 1 309 ? -64.206 -27.130 32.299 1.00 93.75 409 ILE A CA 1
ATOM 4770 C C . ILE A 1 309 ? -64.961 -28.383 31.872 1.00 81.70 409 ILE A C 1
ATOM 4771 O O . ILE A 1 309 ? -64.593 -29.494 32.250 1.00 89.42 409 ILE A O 1
ATOM 4787 N N . TYR A 1 310 ? -66.006 -28.198 31.073 1.00 77.28 410 TYR A N 1
ATOM 4788 C CA . TYR A 1 310 ? -66.916 -29.279 30.710 1.00 89.67 410 TYR A CA 1
ATOM 4789 C C . TYR A 1 310 ? -66.808 -29.566 29.220 1.00 88.54 410 TYR A C 1
ATOM 4790 O O . TYR A 1 310 ? -67.288 -28.794 28.387 1.00 95.52 410 TYR A O 1
ATOM 4808 N N . ASN A 1 311 ? -66.178 -30.691 28.897 1.00 102.15 411 ASN A N 1
ATOM 4809 C CA . ASN A 1 311 ? -65.815 -31.015 27.522 1.00 76.24 411 ASN A CA 1
ATOM 4810 C C . ASN A 1 311 ? -66.645 -32.054 26.802 1.00 70.13 411 ASN A C 1
ATOM 4811 O O . ASN A 1 311 ? -66.850 -33.169 27.288 1.00 71.84 411 ASN A O 1
ATOM 4822 N N . ILE A 1 312 ? -67.063 -31.687 25.599 1.00 67.48 412 ILE A N 1
ATOM 4823 C CA . ILE A 1 312 ? -67.696 -32.612 24.680 1.00 66.64 412 ILE A CA 1
ATOM 4824 C C . ILE A 1 312 ? -66.895 -32.600 23.383 1.00 82.05 412 ILE A C 1
ATOM 4825 O O . ILE A 1 312 ? -66.373 -31.560 22.977 1.00 77.73 412 ILE A O 1
ATOM 4841 N N . THR A 1 313 ? -66.763 -33.765 22.757 1.00 65.36 413 THR A N 1
ATOM 4842 C CA . THR A 1 313 ? -66.128 -33.859 21.452 1.00 57.50 413 THR A CA 1
ATOM 4843 C C . THR A 1 313 ? -67.232 -33.924 20.410 1.00 59.43 413 THR A C 1
ATOM 4844 O O . THR A 1 313 ? -68.254 -34.572 20.628 1.00 64.46 413 THR A O 1
ATOM 4855 N N . VAL A 1 314 ? -67.022 -33.261 19.278 1.00 69.30 414 VAL A N 1
ATOM 4856 C CA . VAL A 1 314 ? -68.069 -33.120 18.277 1.00 71.25 414 VAL A CA 1
ATOM 4857 C C . VAL A 1 314 ? -67.614 -33.618 16.911 1.00 73.01 414 VAL A C 1
ATOM 4858 O O . VAL A 1 314 ? -66.440 -33.521 16.561 1.00 74.12 414 VAL A O 1
ATOM 4871 N N . LEU A 1 315 ? -68.569 -34.141 16.150 1.00 65.98 415 LEU A N 1
ATOM 4872 C CA . LEU A 1 315 ? -68.325 -34.664 14.815 1.00 55.03 415 LEU A CA 1
ATOM 4873 C C . LEU A 1 315 ? -68.964 -33.761 13.772 1.00 71.05 415 LEU A C 1
ATOM 4874 O O . LEU A 1 315 ? -70.179 -33.795 13.571 1.00 68.71 415 LEU A O 1
ATOM 4890 N N . ALA A 1 316 ? -68.143 -32.951 13.113 1.00 74.41 416 ALA A N 1
ATOM 4891 C CA . ALA A 1 316 ? -68.615 -32.113 12.020 1.00 58.34 416 ALA A CA 1
ATOM 4892 C C . ALA A 1 316 ? -68.648 -32.933 10.740 1.00 59.13 416 ALA A C 1
ATOM 4893 O O . ALA A 1 316 ? -67.801 -33.798 10.528 1.00 74.00 416 ALA A O 1
ATOM 4900 N N . SER A 1 317 ? -69.638 -32.665 9.898 1.00 58.67 417 SER A N 1
ATOM 4901 C CA . SER A 1 317 ? -69.806 -33.385 8.645 1.00 60.35 417 SER A CA 1
ATOM 4902 C C . SER A 1 317 ? -70.341 -32.431 7.595 1.00 72.08 417 SER A C 1
ATOM 4903 O O . SER A 1 317 ? -71.232 -31.634 7.878 1.00 81.50 417 SER A O 1
ATOM 4911 N N . ASP A 1 318 ? -69.803 -32.513 6.384 1.00 76.59 418 ASP A N 1
ATOM 4912 C CA . ASP A 1 318 ? -70.306 -31.701 5.286 1.00 68.11 418 ASP A CA 1
ATOM 4913 C C . ASP A 1 318 ? -71.324 -32.536 4.532 1.00 60.38 418 ASP A C 1
ATOM 4914 O O . ASP A 1 318 ? -71.518 -33.709 4.845 1.00 60.34 418 ASP A O 1
ATOM 4923 N N . GLN A 1 319 ? -71.972 -31.940 3.542 1.00 62.68 419 GLN A N 1
ATOM 4924 C CA . GLN A 1 319 ? -73.065 -32.615 2.864 1.00 65.33 419 GLN A CA 1
ATOM 4925 C C . GLN A 1 319 ? -72.595 -33.829 2.063 1.00 70.75 419 GLN A C 1
ATOM 4926 O O . GLN A 1 319 ? -73.404 -34.673 1.681 1.00 83.45 419 GLN A O 1
ATOM 4940 N N . GLY A 1 320 ? -71.290 -33.920 1.821 1.00 96.37 420 GLY A N 1
ATOM 4941 C CA . GLY A 1 320 ? -70.729 -35.021 1.058 1.00 79.87 420 GLY A CA 1
ATOM 4942 C C . GLY A 1 320 ? -70.505 -36.283 1.871 1.00 84.74 420 GLY A C 1
ATOM 4943 O O . GLY A 1 320 ? -70.491 -37.385 1.322 1.00 91.67 420 GLY A O 1
ATOM 4947 N N . GLY A 1 321 ? -70.332 -36.121 3.180 1.00 66.08 421 GLY A N 1
ATOM 4948 C CA . GLY A 1 321 ? -70.200 -37.251 4.083 1.00 70.01 421 GLY A CA 1
ATOM 4949 C C . GLY A 1 321 ? -68.810 -37.401 4.669 1.00 64.53 421 GLY A C 1
ATOM 4950 O O . GLY A 1 321 ? -68.517 -38.407 5.314 1.00 100.05 421 GLY A O 1
ATOM 4954 N N . ARG A 1 322 ? -67.954 -36.407 4.450 1.00 68.17 422 ARG A N 1
ATOM 4955 C CA . ARG A 1 322 ? -66.596 -36.448 4.989 1.00 90.50 422 ARG A CA 1
ATOM 4956 C C . ARG A 1 322 ? -66.546 -35.658 6.289 1.00 67.39 422 ARG A C 1
ATOM 4957 O O . ARG A 1 322 ? -67.287 -34.693 6.479 1.00 66.08 422 ARG A O 1
ATOM 4978 N N . THR A 1 323 ? -65.655 -36.089 7.174 1.00 90.62 423 THR A N 1
ATOM 4979 C CA . THR A 1 323 ? -65.740 -35.755 8.589 1.00 73.24 423 THR A CA 1
ATOM 4980 C C . THR A 1 323 ? -64.554 -35.018 9.188 1.00 84.95 423 THR A C 1
ATOM 4981 O O . THR A 1 323 ? -63.493 -34.882 8.581 1.00 85.40 423 THR A O 1
ATOM 4991 N N . CYS A 1 324 ? -64.774 -34.561 10.415 1.00 88.95 424 CYS A N 1
ATOM 4992 C CA . CYS A 1 324 ? -63.847 -33.706 11.130 1.00 77.88 424 CYS A CA 1
ATOM 4993 C C . CYS A 1 324 ? -64.261 -33.727 12.596 1.00 81.19 424 CYS A C 1
ATOM 4994 O O . CYS A 1 324 ? -65.439 -33.532 12.897 1.00 95.68 424 CYS A O 1
ATOM 5001 N N . THR A 1 325 ? -63.318 -33.963 13.506 1.00 74.25 425 THR A N 1
ATOM 5002 C CA . THR A 1 325 ? -63.652 -34.037 14.928 1.00 78.67 425 THR A CA 1
ATOM 5003 C C . THR A 1 325 ? -62.892 -32.973 15.698 1.00 91.44 425 THR A C 1
ATOM 5004 O O . THR A 1 325 ? -61.722 -32.705 15.427 1.00 76.55 425 THR A O 1
ATOM 5014 N N . GLY A 1 326 ? -63.578 -32.360 16.654 1.00 93.79 426 GLY A N 1
ATOM 5015 C CA . GLY A 1 326 ? -62.997 -31.300 17.451 1.00 85.51 426 GLY A CA 1
ATOM 5016 C C . GLY A 1 326 ? -63.377 -31.440 18.906 1.00 73.14 426 GLY A C 1
ATOM 5017 O O . GLY A 1 326 ? -64.161 -32.316 19.269 1.00 71.22 426 GLY A O 1
ATOM 5021 N N . THR A 1 327 ? -62.796 -30.586 19.740 1.00 65.23 427 THR A N 1
ATOM 5022 C CA . THR A 1 327 ? -63.090 -30.575 21.164 1.00 64.79 427 THR A CA 1
ATOM 5023 C C . THR A 1 327 ? -63.595 -29.205 21.589 1.00 71.15 427 THR A C 1
ATOM 5024 O O . THR A 1 327 ? -62.925 -28.193 21.388 1.00 88.67 427 THR A O 1
ATOM 5035 N N . LEU A 1 328 ? -64.789 -29.186 22.170 1.00 77.27 428 LEU A N 1
ATOM 5036 C CA . LEU A 1 328 ? -65.378 -27.963 22.695 1.00 84.23 428 LEU A CA 1
ATOM 5037 C C . LEU A 1 328 ? -65.191 -27.911 24.202 1.00 86.43 428 LEU A C 1
ATOM 5038 O O . LEU A 1 328 ? -65.705 -28.764 24.927 1.00 77.68 428 LEU A O 1
ATOM 5054 N N . GLY A 1 329 ? -64.452 -26.910 24.667 1.00 83.45 429 GLY A N 1
ATOM 5055 C CA . GLY A 1 329 ? -64.241 -26.713 26.087 1.00 81.66 429 GLY A CA 1
ATOM 5056 C C . GLY A 1 329 ? -65.197 -25.676 26.635 1.00 74.20 429 GLY A C 1
ATOM 5057 O O . GLY A 1 329 ? -65.080 -24.491 26.326 1.00 88.24 429 GLY A O 1
ATOM 5061 N N . ILE A 1 330 ? -66.150 -26.122 27.448 1.00 90.23 430 ILE A N 1
ATOM 5062 C CA . ILE A 1 330 ? -67.123 -25.221 28.055 1.00 78.87 430 ILE A CA 1
ATOM 5063 C C . ILE A 1 330 ? -66.615 -24.729 29.403 1.00 83.59 430 ILE A C 1
ATOM 5064 O O . ILE A 1 330 ? -66.579 -25.481 30.376 1.00 84.62 430 ILE A O 1
ATOM 5080 N N . ILE A 1 331 ? -66.210 -23.465 29.449 1.00 90.54 431 ILE A N 1
ATOM 5081 C CA . ILE A 1 331 ? -65.782 -22.849 30.696 1.00 90.16 431 ILE A CA 1
ATOM 5082 C C . ILE A 1 331 ? -66.999 -22.544 31.553 1.00 101.09 431 ILE A C 1
ATOM 5083 O O . ILE A 1 331 ? -67.843 -21.731 31.171 1.00 94.07 431 ILE A O 1
ATOM 5099 N N . LEU A 1 332 ? -67.096 -23.198 32.704 1.00 107.05 432 LEU A N 1
ATOM 5100 C CA . LEU A 1 332 ? -68.173 -22.907 33.637 1.00 106.13 432 LEU A CA 1
ATOM 5101 C C . LEU A 1 332 ? -67.687 -21.795 34.549 1.00 108.48 432 LEU A C 1
ATOM 5102 O O . LEU A 1 332 ? -66.891 -22.033 35.457 1.00 106.65 432 LEU A O 1
ATOM 5118 N N . GLN A 1 333 ? -68.155 -20.578 34.299 1.00 108.69 433 GLN A N 1
ATOM 5119 C CA . GLN A 1 333 ? -67.747 -19.451 35.119 1.00 119.93 433 GLN A CA 1
ATOM 5120 C C . GLN A 1 333 ? -68.401 -19.631 36.481 1.00 114.85 433 GLN A C 1
ATOM 5121 O O . GLN A 1 333 ? -69.619 -19.791 36.578 1.00 97.17 433 GLN A O 1
ATOM 5135 N N . ASP A 1 334 ? -67.590 -19.607 37.531 1.00 120.00 434 ASP A N 1
ATOM 5136 C CA . ASP A 1 334 ? -68.074 -19.935 38.864 1.00 106.24 434 ASP A CA 1
ATOM 5137 C C . ASP A 1 334 ? -69.041 -18.905 39.428 1.00 114.05 434 ASP A C 1
ATOM 5138 O O . ASP A 1 334 ? -68.934 -17.708 39.161 1.00 109.72 434 ASP A O 1
ATOM 5147 N N . VAL A 1 335 ? -69.988 -19.407 40.211 1.00 120.44 435 VAL A N 1
ATOM 5148 C CA . VAL A 1 335 ? -70.925 -18.582 40.953 1.00 112.23 435 VAL A CA 1
ATOM 5149 C C . VAL A 1 335 ? -70.858 -19.066 42.396 1.00 125.14 435 VAL A C 1
ATOM 5150 O O . VAL A 1 335 ? -70.957 -20.266 42.648 1.00 128.53 435 VAL A O 1
ATOM 5163 N N . ASN A 1 336 ? -70.684 -18.150 43.346 1.00 130.52 436 ASN A N 1
ATOM 5164 C CA . ASN A 1 336 ? -70.562 -18.553 44.744 1.00 135.85 436 ASN A CA 1
ATOM 5165 C C . ASN A 1 336 ? -71.878 -19.133 45.244 1.00 131.70 436 ASN A C 1
ATOM 5166 O O . ASN A 1 336 ? -72.728 -18.417 45.777 1.00 134.07 436 ASN A O 1
ATOM 5177 N N . ASP A 1 337 ? -72.030 -20.440 45.061 1.00 134.85 437 ASP A N 1
ATOM 5178 C CA . ASP A 1 337 ? -73.246 -21.146 45.441 1.00 118.18 437 ASP A CA 1
ATOM 5179 C C . ASP A 1 337 ? -72.918 -22.344 46.326 1.00 117.65 437 ASP A C 1
ATOM 5180 O O . ASP A 1 337 ? -73.731 -23.259 46.464 1.00 110.67 437 ASP A O 1
ATOM 5189 N N . ASN A 1 338 ? -71.727 -22.333 46.920 1.00 121.92 438 ASN A N 1
ATOM 5190 C CA . ASN A 1 338 ? -71.306 -23.413 47.803 1.00 119.42 438 ASN A CA 1
ATOM 5191 C C . ASN A 1 338 ? -70.689 -22.909 49.103 1.00 126.70 438 ASN A C 1
ATOM 5192 O O . ASN A 1 338 ? -69.863 -21.996 49.109 1.00 126.14 438 ASN A O 1
ATOM 5203 N N . SER A 1 339 ? -71.115 -23.522 50.202 1.00 140.10 439 SER A N 1
ATOM 5204 C CA . SER A 1 339 ? -70.580 -23.248 51.528 1.00 138.42 439 SER A CA 1
ATOM 5205 C C . SER A 1 339 ? -69.367 -24.129 51.808 1.00 138.65 439 SER A C 1
ATOM 5206 O O . SER A 1 339 ? -69.128 -25.098 51.088 1.00 147.02 439 SER A O 1
ATOM 5214 N N . PRO A 1 340 ? -68.588 -23.791 52.849 1.00 145.59 440 PRO A N 1
ATOM 5215 C CA . PRO A 1 340 ? -67.440 -24.627 53.225 1.00 154.86 440 PRO A CA 1
ATOM 5216 C C . PRO A 1 340 ? -67.861 -26.049 53.596 1.00 157.21 440 PRO A C 1
ATOM 5217 O O . PRO A 1 340 ? -69.053 -26.320 53.748 1.00 148.53 440 PRO A O 1
ATOM 5228 N N . PHE A 1 341 ? -66.886 -26.939 53.748 1.00 148.86 441 PHE A N 1
ATOM 5229 C CA . PHE A 1 341 ? -67.164 -28.347 54.007 1.00 155.21 441 PHE A CA 1
ATOM 5230 C C . PHE A 1 341 ? -66.044 -28.987 54.823 1.00 161.77 441 PHE A C 1
ATOM 5231 O O . PHE A 1 341 ? -64.912 -28.503 54.813 1.00 160.09 441 PHE A O 1
ATOM 5248 N N . ILE A 1 342 ? -66.364 -30.069 55.530 1.00 166.28 442 ILE A N 1
ATOM 5249 C CA . ILE A 1 342 ? -65.368 -30.781 56.328 1.00 161.19 442 ILE A CA 1
ATOM 5250 C C . ILE A 1 342 ? -64.837 -32.001 55.595 1.00 154.57 442 ILE A C 1
ATOM 5251 O O . ILE A 1 342 ? -65.597 -32.923 55.302 1.00 156.97 442 ILE A O 1
ATOM 5267 N N . PRO A 1 343 ? -63.529 -32.012 55.299 1.00 156.04 443 PRO A N 1
ATOM 5268 C CA . PRO A 1 343 ? -62.954 -33.160 54.597 1.00 163.26 443 PRO A CA 1
ATOM 5269 C C . PRO A 1 343 ? -63.212 -34.475 55.338 1.00 165.58 443 PRO A C 1
ATOM 5270 O O . PRO A 1 343 ? -63.686 -35.440 54.738 1.00 161.79 443 PRO A O 1
ATOM 5281 N N . LYS A 1 344 ? -62.890 -34.492 56.630 1.00 167.25 444 LYS A N 1
ATOM 5282 C CA . LYS A 1 344 ? -63.006 -35.685 57.473 1.00 159.66 444 LYS A CA 1
ATOM 5283 C C . LYS A 1 344 ? -63.895 -35.514 58.711 1.00 165.02 444 LYS A C 1
ATOM 5284 O O . LYS A 1 344 ? -63.733 -34.557 59.466 1.00 158.74 444 LYS A O 1
ATOM 5303 N N . LYS A 1 345 ? -64.803 -36.461 58.937 1.00 178.66 445 LYS A N 1
ATOM 5304 C CA . LYS A 1 345 ? -65.837 -36.311 59.963 1.00 173.85 445 LYS A CA 1
ATOM 5305 C C . LYS A 1 345 ? -65.476 -36.856 61.348 1.00 181.67 445 LYS A C 1
ATOM 5306 O O . LYS A 1 345 ? -66.161 -36.546 62.325 1.00 178.45 445 LYS A O 1
ATOM 5325 N N . THR A 1 346 ? -64.422 -37.663 61.440 1.00 191.17 446 THR A N 1
ATOM 5326 C CA . THR A 1 346 ? -64.003 -38.227 62.724 1.00 190.20 446 THR A CA 1
ATOM 5327 C C . THR A 1 346 ? -62.534 -37.950 62.989 1.00 192.58 446 THR A C 1
ATOM 5328 O O . THR A 1 346 ? -61.678 -38.367 62.214 1.00 186.35 446 THR A O 1
ATOM 5339 N N . VAL A 1 347 ? -62.241 -37.298 64.110 1.00 197.03 447 VAL A N 1
ATOM 5340 C CA . VAL A 1 347 ? -60.863 -37.027 64.494 1.00 196.61 447 VAL A CA 1
ATOM 5341 C C . VAL A 1 347 ? -60.590 -37.733 65.807 1.00 198.87 447 VAL A C 1
ATOM 5342 O O . VAL A 1 347 ? -61.454 -37.802 66.682 1.00 201.65 447 VAL A O 1
ATOM 5355 N N . ILE A 1 348 ? -59.380 -38.265 65.928 1.00 196.18 448 ILE A N 1
ATOM 5356 C CA . ILE A 1 348 ? -58.965 -38.983 67.119 1.00 203.28 448 ILE A CA 1
ATOM 5357 C C . ILE A 1 348 ? -57.828 -38.208 67.756 1.00 208.33 448 ILE A C 1
ATOM 5358 O O . ILE A 1 348 ? -56.727 -38.130 67.208 1.00 207.74 448 ILE A O 1
ATOM 5374 N N . ILE A 1 349 ? -58.117 -37.625 68.913 1.00 215.91 449 ILE A N 1
ATOM 5375 C CA . ILE A 1 349 ? -57.144 -36.837 69.651 1.00 218.75 449 ILE A CA 1
ATOM 5376 C C . ILE A 1 349 ? -56.776 -37.592 70.908 1.00 221.16 449 ILE A C 1
ATOM 5377 O O . ILE A 1 349 ? -57.652 -38.082 71.622 1.00 215.67 449 ILE A O 1
ATOM 5393 N N . CYS A 1 350 ? -55.483 -37.683 71.186 1.00 228.24 450 CYS A N 1
ATOM 5394 C CA . CYS A 1 350 ? -55.039 -38.370 72.382 1.00 222.39 450 CYS A CA 1
ATOM 5395 C C . CYS A 1 350 ? -54.983 -37.364 73.514 1.00 219.53 450 CYS A C 1
ATOM 5396 O O . CYS A 1 350 ? -54.394 -36.289 73.396 1.00 227.38 450 CYS A O 1
ATOM 5403 N N . LYS A 1 351 ? -55.623 -37.738 74.612 1.00 208.83 451 LYS A N 1
ATOM 5404 C CA . LYS A 1 351 ? -55.778 -36.869 75.762 1.00 197.23 451 LYS A CA 1
ATOM 5405 C C . LYS A 1 351 ? -54.459 -36.694 76.524 1.00 193.29 451 LYS A C 1
ATOM 5406 O O . LYS A 1 351 ? -54.181 -35.605 77.026 1.00 192.50 451 LYS A O 1
ATOM 5425 N N . PRO A 1 352 ? -53.642 -37.764 76.621 1.00 192.18 452 PRO A N 1
ATOM 5426 C CA . PRO A 1 352 ? -52.413 -37.652 77.415 1.00 180.89 452 PRO A CA 1
ATOM 5427 C C . PRO A 1 352 ? -51.152 -37.226 76.647 1.00 186.94 452 PRO A C 1
ATOM 5428 O O . PRO A 1 352 ? -50.097 -37.149 77.275 1.00 174.91 452 PRO A O 1
ATOM 5439 N N . THR A 1 353 ? -51.241 -36.950 75.347 1.00 199.46 453 THR A N 1
ATOM 5440 C CA . THR A 1 353 ? -50.052 -36.579 74.568 1.00 196.07 453 THR A CA 1
ATOM 5441 C C . THR A 1 353 ? -50.264 -35.422 73.587 1.00 209.23 453 THR A C 1
ATOM 5442 O O . THR A 1 353 ? -49.297 -34.891 73.038 1.00 205.67 453 THR A O 1
ATOM 5453 N N . MET A 1 354 ? -51.518 -35.042 73.365 1.00 216.22 454 MET A N 1
ATOM 5454 C CA . MET A 1 354 ? -51.851 -33.922 72.486 1.00 222.10 454 MET A CA 1
ATOM 5455 C C . MET A 1 354 ? -52.774 -32.981 73.249 1.00 218.35 454 MET A C 1
ATOM 5456 O O . MET A 1 354 ? -53.291 -33.347 74.304 1.00 215.27 454 MET A O 1
ATOM 5470 N N . SER A 1 355 ? -52.961 -31.768 72.736 1.00 217.74 455 SER A N 1
ATOM 5471 C CA . SER A 1 355 ? -53.867 -30.808 73.359 1.00 207.25 455 SER A CA 1
ATOM 5472 C C . SER A 1 355 ? -54.887 -30.266 72.359 1.00 208.19 455 SER A C 1
ATOM 5473 O O . SER A 1 355 ? -55.756 -29.475 72.725 1.00 202.12 455 SER A O 1
ATOM 5481 N N . SER A 1 356 ? -54.788 -30.702 71.104 1.00 212.00 456 SER A N 1
ATOM 5482 C CA . SER A 1 356 ? -55.706 -30.241 70.064 1.00 210.91 456 SER A CA 1
ATOM 5483 C C . SER A 1 356 ? -55.586 -31.041 68.764 1.00 212.59 456 SER A C 1
ATOM 5484 O O . SER A 1 356 ? -54.638 -31.803 68.573 1.00 205.40 456 SER A O 1
ATOM 5492 N N . ALA A 1 357 ? -56.568 -30.855 67.883 1.00 214.18 457 ALA A N 1
ATOM 5493 C CA . ALA A 1 357 ? -56.565 -31.441 66.542 1.00 201.61 457 ALA A CA 1
ATOM 5494 C C . ALA A 1 357 ? -56.541 -30.350 65.486 1.00 198.31 457 ALA A C 1
ATOM 5495 O O . ALA A 1 357 ? -56.880 -29.205 65.772 1.00 201.67 457 ALA A O 1
ATOM 5502 N N . GLU A 1 358 ? -56.139 -30.709 64.270 1.00 194.69 458 GLU A N 1
ATOM 5503 C CA . GLU A 1 358 ? -56.225 -29.794 63.139 1.00 197.76 458 GLU A CA 1
ATOM 5504 C C . GLU A 1 358 ? -57.479 -30.093 62.323 1.00 200.18 458 GLU A C 1
ATOM 5505 O O . GLU A 1 358 ? -57.696 -31.229 61.899 1.00 190.10 458 GLU A O 1
ATOM 5517 N N . ILE A 1 359 ? -58.298 -29.067 62.113 1.00 206.66 459 ILE A N 1
ATOM 5518 C CA . ILE A 1 359 ? -59.509 -29.184 61.307 1.00 197.83 459 ILE A CA 1
ATOM 5519 C C . ILE A 1 359 ? -59.462 -28.152 60.193 1.00 192.87 459 ILE A C 1
ATOM 5520 O O . ILE A 1 359 ? -59.460 -26.950 60.446 1.00 188.72 459 ILE A O 1
ATOM 5536 N N . VAL A 1 360 ? -59.434 -28.635 58.958 1.00 188.88 460 VAL A N 1
ATOM 5537 C CA . VAL A 1 360 ? -59.351 -27.771 57.790 1.00 188.29 460 VAL A CA 1
ATOM 5538 C C . VAL A 1 360 ? -60.694 -27.785 57.082 1.00 182.85 460 VAL A C 1
ATOM 5539 O O . VAL A 1 360 ? -61.433 -28.764 57.169 1.00 177.42 460 VAL A O 1
ATOM 5552 N N . ALA A 1 361 ? -61.018 -26.685 56.413 1.00 182.21 461 ALA A N 1
ATOM 5553 C CA . ALA A 1 361 ? -62.258 -26.591 55.659 1.00 174.36 461 ALA A CA 1
ATOM 5554 C C . ALA A 1 361 ? -61.916 -26.407 54.190 1.00 173.42 461 ALA A C 1
ATOM 5555 O O . ALA A 1 361 ? -60.808 -25.992 53.849 1.00 169.71 461 ALA A O 1
ATOM 5562 N N . VAL A 1 362 ? -62.872 -26.726 53.326 1.00 168.20 462 VAL A N 1
ATOM 5563 C CA . VAL A 1 362 ? -62.658 -26.677 51.887 1.00 158.51 462 VAL A CA 1
ATOM 5564 C C . VAL A 1 362 ? -63.880 -26.058 51.225 1.00 157.40 462 VAL A C 1
ATOM 5565 O O . VAL A 1 362 ? -65.011 -26.438 51.530 1.00 151.95 462 VAL A O 1
ATOM 5578 N N . ASP A 1 363 ? -63.649 -25.105 50.328 1.00 151.12 463 ASP A N 1
ATOM 5579 C CA . ASP A 1 363 ? -64.734 -24.494 49.569 1.00 146.58 463 ASP A CA 1
ATOM 5580 C C . ASP A 1 363 ? -64.613 -24.893 48.096 1.00 137.22 463 ASP A C 1
ATOM 5581 O O . ASP A 1 363 ? -63.640 -24.527 47.435 1.00 120.79 463 ASP A O 1
ATOM 5590 N N . PRO A 1 364 ? -65.596 -25.653 47.579 1.00 136.76 464 PRO A N 1
ATOM 5591 C CA . PRO A 1 364 ? -65.566 -26.106 46.183 1.00 112.29 464 PRO A CA 1
ATOM 5592 C C . PRO A 1 364 ? -65.443 -24.977 45.163 1.00 117.70 464 PRO A C 1
ATOM 5593 O O . PRO A 1 364 ? -64.902 -25.191 44.078 1.00 124.25 464 PRO A O 1
ATOM 5604 N N . ASP A 1 365 ? -65.940 -23.794 45.507 1.00 120.10 465 ASP A N 1
ATOM 5605 C CA . ASP A 1 365 ? -65.904 -22.658 44.593 1.00 119.91 465 ASP A CA 1
ATOM 5606 C C . ASP A 1 365 ? -64.475 -22.181 44.368 1.00 121.27 465 ASP A C 1
ATOM 5607 O O . ASP A 1 365 ? -63.537 -22.673 44.995 1.00 130.23 465 ASP A O 1
ATOM 5616 N N . GLU A 1 366 ? -64.321 -21.215 43.470 1.00 120.88 466 GLU A N 1
ATOM 5617 C CA . GLU A 1 366 ? -63.010 -20.657 43.160 1.00 130.87 466 GLU A CA 1
ATOM 5618 C C . GLU A 1 366 ? -62.492 -19.841 44.346 1.00 135.65 466 GLU A C 1
ATOM 5619 O O . GLU A 1 366 ? -63.275 -19.445 45.210 1.00 149.35 466 GLU A O 1
ATOM 5631 N N . PRO A 1 367 ? -61.168 -19.599 44.397 1.00 141.73 467 PRO A N 1
ATOM 5632 C CA . PRO A 1 367 ? -60.526 -18.965 45.558 1.00 145.87 467 PRO A CA 1
ATOM 5633 C C . PRO 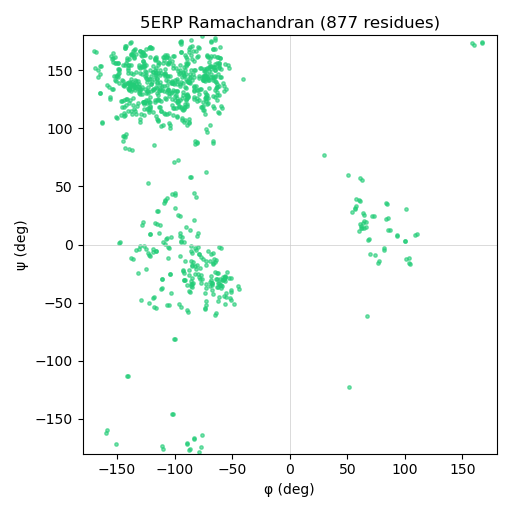A 1 367 ? -61.196 -17.670 46.002 1.00 145.44 467 PRO A C 1
ATOM 5634 O O . PRO A 1 367 ? -61.340 -17.423 47.200 1.00 145.39 467 PRO A O 1
ATOM 5645 N N . ILE A 1 368 ? -61.600 -16.858 45.031 1.00 144.35 468 ILE A N 1
ATOM 5646 C CA . ILE A 1 368 ? -62.272 -15.593 45.302 1.00 140.40 468 ILE A CA 1
ATOM 5647 C C . ILE A 1 368 ? -63.553 -15.813 46.100 1.00 146.96 468 ILE A C 1
ATOM 5648 O O . ILE A 1 368 ? -63.961 -14.960 46.889 1.00 159.34 468 ILE A O 1
ATOM 5664 N N . HIS A 1 369 ? -64.172 -16.971 45.892 1.00 143.60 469 HIS A N 1
ATOM 5665 C CA . HIS A 1 369 ? -65.437 -17.312 46.531 1.00 132.98 469 HIS A CA 1
ATOM 5666 C C . HIS A 1 369 ? -65.255 -18.383 47.604 1.00 134.55 469 HIS A C 1
ATOM 5667 O O . HIS A 1 369 ? -66.106 -19.256 47.770 1.00 136.07 469 HIS A O 1
ATOM 5681 N N . GLY A 1 370 ? -64.144 -18.308 48.331 1.00 141.56 470 GLY A N 1
ATOM 5682 C CA . GLY A 1 370 ? -63.841 -19.278 49.369 1.00 155.61 470 GLY A CA 1
ATOM 5683 C C . GLY A 1 370 ? -63.218 -18.634 50.597 1.00 163.94 470 GLY A C 1
ATOM 5684 O O . GLY A 1 370 ? -63.888 -17.880 51.302 1.00 160.46 470 GLY A O 1
ATOM 5688 N N . PRO A 1 371 ? -61.935 -18.932 50.872 1.00 168.99 471 PRO A N 1
ATOM 5689 C CA . PRO A 1 371 ? -61.302 -18.407 52.088 1.00 169.32 471 PRO A CA 1
ATOM 5690 C C . PRO A 1 371 ? -61.131 -16.888 52.062 1.00 168.87 471 PRO A C 1
ATOM 5691 O O . PRO A 1 371 ? -61.311 -16.279 51.007 1.00 159.11 471 PRO A O 1
ATOM 5702 N N . PRO A 1 372 ? -60.785 -16.279 53.210 1.00 176.50 472 PRO A N 1
ATOM 5703 C CA . PRO A 1 372 ? -60.574 -16.937 54.507 1.00 178.70 472 PRO A CA 1
ATOM 5704 C C . PRO A 1 372 ? -61.871 -17.381 55.180 1.00 173.13 472 PRO A C 1
ATOM 5705 O O . PRO A 1 372 ? -62.892 -16.700 55.076 1.00 157.46 472 PRO A O 1
ATOM 5716 N N . PHE A 1 373 ? -61.812 -18.518 55.867 1.00 180.48 473 PHE A N 1
ATOM 5717 C CA . PHE A 1 373 ? -62.973 -19.080 56.548 1.00 171.78 473 PHE A CA 1
ATOM 5718 C C . PHE A 1 373 ? -63.057 -18.610 57.992 1.00 172.38 473 PHE A C 1
ATOM 5719 O O . PHE A 1 373 ? -62.036 -18.412 58.653 1.00 169.59 473 PHE A O 1
ATOM 5736 N N . ASP A 1 374 ? -64.284 -18.436 58.471 1.00 180.25 474 ASP A N 1
ATOM 5737 C CA . ASP A 1 374 ? -64.537 -18.137 59.874 1.00 174.97 474 ASP A CA 1
ATOM 5738 C C . ASP A 1 374 ? -65.162 -19.357 60.541 1.00 175.20 474 ASP A C 1
ATOM 5739 O O . ASP A 1 374 ? -66.294 -19.734 60.236 1.00 172.00 474 ASP A O 1
ATOM 5748 N N . PHE A 1 375 ? -64.414 -19.966 61.456 1.00 176.53 475 PHE A N 1
ATOM 5749 C CA . PHE A 1 375 ? -64.890 -21.124 62.203 1.00 181.28 475 PHE A CA 1
ATOM 5750 C C . PHE A 1 375 ? -65.656 -20.643 63.430 1.00 173.55 475 PHE A C 1
ATOM 5751 O O . PHE A 1 375 ? -65.290 -19.637 64.039 1.00 170.77 475 PHE A O 1
ATOM 5768 N N . SER A 1 376 ? -66.721 -21.355 63.788 1.00 173.92 476 SER A N 1
ATOM 5769 C CA . SER A 1 376 ? -67.523 -20.983 64.950 1.00 184.08 476 SER A CA 1
ATOM 5770 C C . SER A 1 376 ? -68.216 -22.181 65.598 1.00 189.78 476 SER A C 1
ATOM 5771 O O . SER A 1 376 ? -68.363 -23.238 64.984 1.00 190.98 476 SER A O 1
ATOM 5779 N N . LEU A 1 377 ? -68.639 -21.991 66.847 1.00 192.41 477 LEU A N 1
ATOM 5780 C CA . LEU A 1 377 ? -69.389 -22.995 67.602 1.00 186.72 477 LEU A CA 1
ATOM 5781 C C . LEU A 1 377 ? -70.794 -22.480 67.910 1.00 173.59 477 LEU A C 1
ATOM 5782 O O . LEU A 1 377 ? -71.397 -22.852 68.917 1.00 172.87 477 LEU A O 1
ATOM 5798 N N . GLU A 1 378 ? -71.302 -21.622 67.032 1.00 168.91 478 GLU A N 1
ATOM 5799 C CA . GLU A 1 378 ? -72.583 -20.947 67.232 1.00 176.87 478 GLU A CA 1
ATOM 5800 C C . GLU A 1 378 ? -73.746 -21.877 67.573 1.00 176.36 478 GLU A C 1
ATOM 5801 O O . GLU A 1 378 ? -74.498 -21.620 68.513 1.00 162.69 478 GLU A O 1
ATOM 5813 N N . SER A 1 379 ? -73.888 -22.953 66.808 1.00 181.49 479 SER A N 1
ATOM 5814 C CA . SER A 1 379 ? -75.031 -23.849 66.953 1.00 178.80 479 SER A CA 1
ATOM 5815 C C . SER A 1 379 ? -74.879 -24.844 68.099 1.00 182.09 479 SER A C 1
ATOM 5816 O O . SER A 1 379 ? -75.705 -25.743 68.255 1.00 177.51 479 SER A O 1
ATOM 5824 N N . SER A 1 380 ? -73.834 -24.680 68.903 1.00 187.33 480 SER A N 1
ATOM 5825 C CA . SER A 1 380 ? -73.508 -25.669 69.923 1.00 187.92 480 SER A CA 1
ATOM 5826 C C . SER A 1 380 ? -74.192 -25.358 71.246 1.00 186.41 480 SER A C 1
ATOM 5827 O O . SER A 1 380 ? -74.500 -24.202 71.541 1.00 185.84 480 SER A O 1
ATOM 5835 N N . THR A 1 381 ? -74.427 -26.395 72.043 1.00 180.10 481 THR A N 1
ATOM 5836 C CA . THR A 1 381 ? -74.951 -26.209 73.387 1.00 185.29 481 THR A CA 1
ATOM 5837 C C . THR A 1 381 ? -73.873 -25.530 74.221 1.00 183.17 481 THR A C 1
ATOM 5838 O O . THR A 1 381 ? -72.700 -25.526 73.848 1.00 175.21 481 THR A O 1
ATOM 5849 N N . SER A 1 382 ? -74.270 -24.957 75.350 1.00 184.06 482 SER A N 1
ATOM 5850 C CA . SER A 1 382 ? -73.333 -24.294 76.248 1.00 179.78 482 SER A CA 1
ATOM 5851 C C . SER A 1 382 ? -72.349 -25.291 76.867 1.00 174.90 482 SER A C 1
ATOM 5852 O O . SER A 1 382 ? -71.345 -24.899 77.462 1.00 165.15 482 SER A O 1
ATOM 5860 N N . GLU A 1 383 ? -72.645 -26.579 76.710 1.00 177.90 483 GLU A N 1
ATOM 5861 C CA . GLU A 1 383 ? -71.940 -27.642 77.418 1.00 171.03 483 GLU A CA 1
ATOM 5862 C C . GLU A 1 383 ? -70.649 -28.102 76.741 1.00 182.95 483 GLU A C 1
ATOM 5863 O O . GLU A 1 383 ? -69.726 -28.567 77.412 1.00 184.05 483 GLU A O 1
ATOM 5875 N N . VAL A 1 384 ? -70.590 -27.988 75.418 1.00 189.12 484 VAL A N 1
ATOM 5876 C CA . VAL A 1 384 ? -69.385 -28.333 74.668 1.00 180.42 484 VAL A CA 1
ATOM 5877 C C . VAL A 1 384 ? -68.482 -27.112 74.513 1.00 185.60 484 VAL A C 1
ATOM 5878 O O . VAL A 1 384 ? -67.260 -27.240 74.432 1.00 191.97 484 VAL A O 1
ATOM 5891 N N . GLN A 1 385 ? -69.090 -25.931 74.467 1.00 181.13 485 GLN A N 1
ATOM 5892 C CA . GLN A 1 385 ? -68.348 -24.695 74.243 1.00 180.31 485 GLN A CA 1
ATOM 5893 C C . GLN A 1 385 ? -67.444 -24.338 75.424 1.00 191.70 485 GLN A C 1
ATOM 5894 O O . GLN A 1 385 ? -66.625 -23.425 75.327 1.00 185.21 485 GLN A O 1
ATOM 5908 N N . ARG A 1 386 ? -67.574 -25.073 76.526 1.00 193.77 486 ARG A N 1
ATOM 5909 C CA . ARG A 1 386 ? -66.702 -24.884 77.683 1.00 189.86 486 ARG A CA 1
ATOM 5910 C C . ARG A 1 386 ? -65.478 -25.791 77.630 1.00 193.78 486 ARG A C 1
ATOM 5911 O O . ARG A 1 386 ? -64.404 -25.411 78.097 1.00 191.99 486 ARG A O 1
ATOM 5932 N N . MET A 1 387 ? -65.629 -26.963 77.020 1.00 196.77 487 MET A N 1
ATOM 5933 C CA . MET A 1 387 ? -64.547 -27.943 76.960 1.00 199.35 487 MET A CA 1
ATOM 5934 C C . MET A 1 387 ? -64.033 -28.138 75.534 1.00 203.23 487 MET A C 1
ATOM 5935 O O . MET A 1 387 ? -63.358 -29.124 75.238 1.00 206.64 487 MET A O 1
ATOM 5949 N N . TRP A 1 388 ? -64.359 -27.192 74.656 1.00 202.57 488 TRP A N 1
ATOM 5950 C CA . TRP A 1 388 ? -63.837 -27.184 73.294 1.00 196.36 488 TRP A CA 1
ATOM 5951 C C . TRP A 1 388 ? -63.590 -25.742 72.848 1.00 186.25 488 TRP A C 1
ATOM 5952 O O . TRP A 1 388 ? -64.502 -24.915 72.883 1.00 178.28 488 TRP A O 1
ATOM 5973 N N . ARG A 1 389 ? -62.361 -25.449 72.429 1.00 182.76 489 ARG A N 1
ATOM 5974 C CA . ARG A 1 389 ? -62.020 -24.143 71.864 1.00 182.52 489 ARG A CA 1
ATOM 5975 C C . ARG A 1 389 ? -61.693 -24.335 70.394 1.00 185.05 489 ARG A C 1
ATOM 5976 O O . ARG A 1 389 ? -61.207 -25.394 69.999 1.00 187.97 489 ARG A O 1
ATOM 5997 N N . LEU A 1 390 ? -61.951 -23.313 69.584 1.00 179.89 490 LEU A N 1
ATOM 5998 C CA . LEU A 1 390 ? -61.442 -23.300 68.221 1.00 169.59 490 LEU A CA 1
ATOM 5999 C C . LEU A 1 390 ? -60.947 -21.926 67.813 1.00 174.15 490 LEU A C 1
ATOM 6000 O O . LEU A 1 390 ? -61.607 -20.911 68.037 1.00 174.47 490 LEU A O 1
ATOM 6016 N N . LYS A 1 391 ? -59.765 -21.922 67.212 1.00 173.63 491 LYS A N 1
ATOM 6017 C CA . LYS A 1 391 ? -59.195 -20.731 66.613 1.00 176.61 491 LYS A CA 1
ATOM 6018 C C . LYS A 1 391 ? -58.464 -21.139 65.342 1.00 180.05 491 LYS A C 1
ATOM 6019 O O . LYS A 1 391 ? -57.787 -22.167 65.309 1.00 181.33 491 LYS A O 1
ATOM 6038 N N . ALA A 1 392 ? -58.620 -20.346 64.291 1.00 175.94 492 ALA A N 1
ATOM 6039 C CA . ALA A 1 392 ? -57.969 -20.631 63.021 1.00 183.98 492 ALA A CA 1
ATOM 6040 C C . ALA A 1 392 ? -56.450 -20.527 63.177 1.00 194.42 492 ALA A C 1
ATOM 6041 O O . ALA A 1 392 ? -55.954 -19.557 63.749 1.00 190.02 492 ALA A O 1
ATOM 6048 N N . ILE A 1 393 ? -55.713 -21.517 62.670 1.00 206.83 493 ILE A N 1
ATOM 6049 C CA . ILE A 1 393 ? -54.248 -21.473 62.717 1.00 208.71 493 ILE A CA 1
ATOM 6050 C C . ILE A 1 393 ? -53.729 -20.736 61.479 1.00 209.52 493 ILE A C 1
ATOM 6051 O O . ILE A 1 393 ? -52.602 -20.236 61.463 1.00 204.89 493 ILE A O 1
ATOM 6067 N N . ASN A 1 394 ? -54.555 -20.693 60.441 1.00 210.25 494 ASN A N 1
ATOM 6068 C CA . ASN A 1 394 ? -54.367 -19.783 59.315 1.00 205.42 494 ASN A CA 1
ATOM 6069 C C . ASN A 1 394 ? -55.690 -19.600 58.600 1.00 204.47 494 ASN A C 1
ATOM 6070 O O . ASN A 1 394 ? -56.739 -19.876 59.171 1.00 202.60 494 ASN A O 1
ATOM 6081 N N . ASP A 1 395 ? -55.646 -19.155 57.351 1.00 202.38 495 ASP A N 1
ATOM 6082 C CA . ASP A 1 395 ? -56.868 -18.783 56.663 1.00 197.78 495 ASP A CA 1
ATOM 6083 C C . ASP A 1 395 ? -57.803 -19.979 56.459 1.00 200.52 495 ASP A C 1
ATOM 6084 O O . ASP A 1 395 ? -59.022 -19.803 56.426 1.00 185.71 495 ASP A O 1
ATOM 6093 N N . THR A 1 396 ? -57.243 -21.184 56.332 1.00 215.01 496 THR A N 1
ATOM 6094 C CA . THR A 1 396 ? -58.059 -22.389 56.139 1.00 215.24 496 THR A CA 1
ATOM 6095 C C . THR A 1 396 ? -57.677 -23.555 57.062 1.00 213.24 496 THR A C 1
ATOM 6096 O O . THR A 1 396 ? -58.521 -24.412 57.341 1.00 198.21 496 THR A O 1
ATOM 6107 N N . ALA A 1 397 ? -56.437 -23.594 57.552 1.00 217.83 497 ALA A N 1
ATOM 6108 C CA . ALA A 1 397 ? -56.042 -24.644 58.485 1.00 211.43 497 ALA A CA 1
ATOM 6109 C C . ALA A 1 397 ? -56.586 -24.107 59.821 1.00 213.19 497 ALA A C 1
ATOM 6110 O O . ALA A 1 397 ? -56.478 -22.912 60.089 1.00 214.69 497 ALA A O 1
ATOM 6117 N N . ALA A 1 398 ? -57.208 -24.965 60.634 1.00 211.60 498 ALA A N 1
ATOM 6118 C CA . ALA A 1 398 ? -57.726 -24.528 61.941 1.00 199.95 498 ALA A CA 1
ATOM 6119 C C . ALA A 1 398 ? -57.518 -25.591 63.018 1.00 201.59 498 ALA A C 1
ATOM 6120 O O . ALA A 1 398 ? -57.314 -26.760 62.696 1.00 212.45 498 ALA A O 1
ATOM 6127 N N . ARG A 1 399 ? -57.573 -25.181 64.288 1.00 195.53 499 ARG A N 1
ATOM 6128 C CA . ARG A 1 399 ? -57.318 -26.095 65.409 1.00 196.20 499 ARG A CA 1
ATOM 6129 C C . ARG A 1 399 ? -58.426 -26.205 66.470 1.00 199.56 499 ARG A C 1
ATOM 6130 O O . ARG A 1 399 ? -58.939 -25.196 66.954 1.00 196.34 499 ARG A O 1
ATOM 6151 N N . LEU A 1 400 ? -58.779 -27.444 66.816 1.00 193.51 500 LEU A N 1
ATOM 6152 C CA . LEU A 1 400 ? -59.737 -27.749 67.887 1.00 189.22 500 LEU A CA 1
ATOM 6153 C C . LEU A 1 400 ? -59.051 -28.264 69.154 1.00 195.93 500 LEU A C 1
ATOM 6154 O O . LEU A 1 400 ? -58.626 -29.419 69.197 1.00 195.46 500 LEU A O 1
ATOM 6170 N N . SER A 1 401 ? -58.949 -27.420 70.178 1.00 200.42 501 SER A N 1
ATOM 6171 C CA . SER A 1 401 ? -58.359 -27.830 71.454 1.00 195.75 501 SER A CA 1
ATOM 6172 C C . SER A 1 401 ? -59.420 -28.101 72.519 1.00 200.60 501 SER A C 1
ATOM 6173 O O . SER A 1 401 ? -60.545 -27.610 72.424 1.00 196.06 501 SER A O 1
ATOM 6181 N N . TYR A 1 402 ? -59.052 -28.891 73.526 1.00 207.02 502 TYR A N 1
ATOM 6182 C CA . TYR A 1 402 ? -59.895 -29.093 74.701 1.00 200.93 502 TYR A CA 1
ATOM 6183 C C . TYR A 1 402 ? -59.241 -28.337 75.854 1.00 200.45 502 TYR A C 1
ATOM 6184 O O . TYR A 1 402 ? -58.068 -28.553 76.162 1.00 201.48 502 TYR A O 1
ATOM 6202 N N . GLN A 1 403 ? -60.006 -27.451 76.485 1.00 195.05 503 GLN A N 1
ATOM 6203 C CA . GLN A 1 403 ? -59.470 -26.574 77.522 1.00 188.16 503 GLN A CA 1
ATOM 6204 C C . GLN A 1 403 ? -59.841 -27.010 78.940 1.00 198.78 503 GLN A C 1
ATOM 6205 O O . GLN A 1 403 ? -59.001 -26.965 79.839 1.00 192.55 503 GLN A O 1
ATOM 6219 N N . ASN A 1 404 ? -61.086 -27.430 79.144 1.00 203.22 504 ASN A N 1
ATOM 6220 C CA . ASN A 1 404 ? -61.468 -28.062 80.403 1.00 199.13 504 ASN A CA 1
ATOM 6221 C C . ASN A 1 404 ? -60.945 -29.498 80.459 1.00 202.22 504 ASN A C 1
ATOM 6222 O O . ASN A 1 404 ? -60.071 -29.873 79.675 1.00 196.53 504 ASN A O 1
ATOM 6233 N N . ASP A 1 405 ? -61.480 -30.294 81.381 1.00 201.97 505 ASP A N 1
ATOM 6234 C CA . ASP A 1 405 ? -61.058 -31.681 81.562 1.00 201.10 505 ASP A CA 1
ATOM 6235 C C . ASP A 1 405 ? -62.219 -32.646 81.289 1.00 203.16 505 ASP A C 1
ATOM 6236 O O . ASP A 1 405 ? -62.925 -33.049 82.215 1.00 202.01 505 ASP A O 1
ATOM 6245 N N . PRO A 1 406 ? -62.430 -33.012 80.012 1.00 206.92 506 PRO A N 1
ATOM 6246 C CA . PRO A 1 406 ? -63.521 -33.919 79.639 1.00 204.41 506 PRO A CA 1
ATOM 6247 C C . PRO A 1 406 ? -63.156 -35.391 79.820 1.00 199.82 506 PRO A C 1
ATOM 6248 O O . PRO A 1 406 ? -61.969 -35.717 79.835 1.00 192.95 506 PRO A O 1
ATOM 6259 N N . PRO A 1 407 ? -64.162 -36.273 79.961 1.00 201.90 507 PRO A N 1
ATOM 6260 C CA . PRO A 1 407 ? -63.841 -37.697 80.103 1.00 194.90 507 PRO A CA 1
ATOM 6261 C C . PRO A 1 407 ? -63.561 -38.379 78.766 1.00 196.55 507 PRO A C 1
ATOM 6262 O O . PRO A 1 407 ? -63.861 -37.818 77.712 1.00 198.36 507 PRO A O 1
ATOM 6273 N N . PHE A 1 408 ? -62.992 -39.579 78.817 1.00 196.03 508 PHE A N 1
ATOM 6274 C CA . PHE A 1 408 ? -62.684 -40.326 77.605 1.00 198.40 508 PHE A CA 1
ATOM 6275 C C . PHE A 1 408 ? -63.975 -40.884 77.008 1.00 192.94 508 PHE A C 1
ATOM 6276 O O . PHE A 1 408 ? -64.775 -41.498 77.715 1.00 188.82 508 PHE A O 1
ATOM 6293 N N . GLY A 1 409 ? -64.171 -40.683 75.708 1.00 191.15 509 GLY A N 1
ATOM 6294 C CA . GLY A 1 409 ? -65.361 -41.174 75.034 1.00 179.44 509 GLY A CA 1
ATOM 6295 C C . GLY A 1 409 ? -65.648 -40.420 73.748 1.00 184.59 509 GLY A C 1
ATOM 6296 O O . GLY A 1 409 ? -64.990 -39.427 73.443 1.00 189.73 509 GLY A O 1
ATOM 6300 N N . SER A 1 410 ? -66.639 -40.895 72.997 1.00 186.72 510 SER A N 1
ATOM 6301 C CA . SER A 1 410 ? -67.016 -40.278 71.726 1.00 196.60 510 SER A CA 1
ATOM 6302 C C . SER A 1 410 ? -68.089 -39.199 71.893 1.00 200.84 510 SER A C 1
ATOM 6303 O O . SER A 1 410 ? -69.155 -39.453 72.456 1.00 190.54 510 SER A O 1
ATOM 6311 N N . TYR A 1 411 ? -67.793 -37.997 71.399 1.00 204.30 511 TYR A N 1
ATOM 6312 C CA . TYR A 1 411 ? -68.722 -36.866 71.455 1.00 200.02 511 TYR A CA 1
ATOM 6313 C C . TYR A 1 411 ? -69.236 -36.499 70.073 1.00 201.89 511 TYR A C 1
ATOM 6314 O O . TYR A 1 411 ? -68.979 -37.195 69.092 1.00 204.32 511 TYR A O 1
ATOM 6332 N N . VAL A 1 412 ? -69.973 -35.393 70.016 1.00 197.11 512 VAL A N 1
ATOM 6333 C CA . VAL A 1 412 ? -70.401 -34.813 68.754 1.00 191.81 512 VAL A CA 1
ATOM 6334 C C . VAL A 1 412 ? -70.364 -33.286 68.854 1.00 189.94 512 VAL A C 1
ATOM 6335 O O . VAL A 1 412 ? -71.144 -32.677 69.587 1.00 186.36 512 VAL A O 1
ATOM 6348 N N . VAL A 1 413 ? -69.435 -32.681 68.115 1.00 189.82 513 VAL A N 1
ATOM 6349 C CA . VAL A 1 413 ? -69.210 -31.237 68.150 1.00 189.87 513 VAL A CA 1
ATOM 6350 C C . VAL A 1 413 ? -69.602 -30.618 66.806 1.00 190.78 513 VAL A C 1
ATOM 6351 O O . VAL A 1 413 ? -69.008 -30.948 65.779 1.00 188.21 513 VAL A O 1
ATOM 6364 N N . PRO A 1 414 ? -70.600 -29.715 66.803 1.00 187.17 514 PRO A N 1
ATOM 6365 C CA . PRO A 1 414 ? -71.019 -29.095 65.542 1.00 181.65 514 PRO A CA 1
ATOM 6366 C C . PRO A 1 414 ? -70.223 -27.843 65.175 1.00 178.62 514 PRO A C 1
ATOM 6367 O O . PRO A 1 414 ? -70.444 -26.787 65.768 1.00 177.06 514 PRO A O 1
ATOM 6378 N N . ILE A 1 415 ? -69.321 -27.961 64.204 1.00 178.17 515 ILE A N 1
ATOM 6379 C CA . ILE A 1 415 ? -68.509 -26.826 63.779 1.00 182.75 515 ILE A CA 1
ATOM 6380 C C . ILE A 1 415 ? -69.187 -26.127 62.610 1.00 186.54 515 ILE A C 1
ATOM 6381 O O . ILE A 1 415 ? -69.334 -26.704 61.532 1.00 187.20 515 ILE A O 1
ATOM 6397 N N . THR A 1 416 ? -69.594 -24.881 62.831 1.00 182.09 516 THR A N 1
ATOM 6398 C CA . THR A 1 416 ? -70.190 -24.075 61.776 1.00 176.40 516 THR A CA 1
ATOM 6399 C C . THR A 1 416 ? -69.101 -23.242 61.114 1.00 180.50 516 THR A C 1
ATOM 6400 O O . THR A 1 416 ? -68.491 -22.383 61.753 1.00 181.41 516 THR A O 1
ATOM 6411 N N . VAL A 1 417 ? -68.866 -23.502 59.832 1.00 176.34 517 VAL A N 1
ATOM 6412 C CA . VAL A 1 417 ? -67.874 -22.767 59.056 1.00 171.79 517 VAL A CA 1
ATOM 6413 C C . VAL A 1 417 ? -68.566 -21.907 58.012 1.00 160.72 517 VAL A C 1
ATOM 6414 O O . VAL A 1 417 ? -69.511 -22.348 57.357 1.00 157.39 517 VAL A O 1
ATOM 6427 N N . ARG A 1 418 ? -68.098 -20.672 57.883 1.00 157.03 518 ARG A N 1
ATOM 6428 C CA . ARG A 1 418 ? -68.597 -19.756 56.869 1.00 156.86 518 ARG A CA 1
ATOM 6429 C C . ARG A 1 418 ? -67.441 -19.209 56.051 1.00 162.48 518 ARG A C 1
ATOM 6430 O O . ARG A 1 418 ? -66.313 -19.113 56.535 1.00 172.10 518 ARG A O 1
ATOM 6451 N N . ASP A 1 419 ? -67.733 -18.850 54.808 1.00 162.30 519 ASP A N 1
ATOM 6452 C CA . ASP A 1 419 ? -66.709 -18.389 53.882 1.00 168.29 519 ASP A CA 1
ATOM 6453 C C . ASP A 1 419 ? -66.518 -16.879 53.969 1.00 161.09 519 ASP A C 1
ATOM 6454 O O . ASP A 1 419 ? -67.057 -16.225 54.862 1.00 160.80 519 ASP A O 1
ATOM 6463 N N . ARG A 1 420 ? -65.738 -16.340 53.040 1.00 158.60 520 ARG A N 1
ATOM 6464 C CA . ARG A 1 420 ? -65.449 -14.913 53.000 1.00 156.43 520 ARG A CA 1
ATOM 6465 C C . ARG A 1 420 ? -66.716 -14.065 52.897 1.00 143.97 520 ARG A C 1
ATOM 6466 O O . ARG A 1 420 ? -66.753 -12.940 53.396 1.00 144.48 520 ARG A O 1
ATOM 6487 N N . LEU A 1 421 ? -67.748 -14.606 52.250 1.00 140.43 521 LEU A N 1
ATOM 6488 C CA . LEU A 1 421 ? -68.973 -13.850 51.986 1.00 145.01 521 LEU A CA 1
ATOM 6489 C C . LEU A 1 421 ? -70.169 -14.337 52.805 1.00 140.74 521 LEU A C 1
ATOM 6490 O O . LEU A 1 421 ? -71.279 -13.828 52.645 1.00 137.21 521 LEU A O 1
ATOM 6506 N N . GLY A 1 422 ? -69.952 -15.330 53.663 1.00 142.30 522 GLY A N 1
ATOM 6507 C CA . GLY A 1 422 ? -70.960 -15.726 54.631 1.00 149.84 522 GLY A CA 1
ATOM 6508 C C . GLY A 1 422 ? -71.797 -16.952 54.317 1.00 153.98 522 GLY A C 1
ATOM 6509 O O . GLY A 1 422 ? -72.704 -17.277 55.084 1.00 160.58 522 GLY A O 1
ATOM 6513 N N . MET A 1 423 ? -71.523 -17.632 53.208 1.00 154.37 523 MET A N 1
ATOM 6514 C CA . MET A 1 423 ? -72.182 -18.909 52.960 1.00 155.57 523 MET A CA 1
ATOM 6515 C C . MET A 1 423 ? -71.780 -19.855 54.078 1.00 152.72 523 MET A C 1
ATOM 6516 O O . MET A 1 423 ? -70.615 -20.238 54.189 1.00 153.74 523 MET A O 1
ATOM 6530 N N . SER A 1 424 ? -72.753 -20.230 54.901 1.00 148.51 524 SER A N 1
ATOM 6531 C CA . SER A 1 424 ? -72.474 -20.972 56.122 1.00 152.28 524 SER A CA 1
ATOM 6532 C C . SER A 1 424 ? -72.851 -22.436 55.991 1.00 143.33 524 SER A C 1
ATOM 6533 O O . SER A 1 424 ? -73.701 -22.809 55.182 1.00 140.69 524 SER A O 1
ATOM 6541 N N . SER A 1 425 ? -72.202 -23.257 56.806 1.00 143.75 525 SER A N 1
ATOM 6542 C CA . SER A 1 425 ? -72.424 -24.691 56.809 1.00 161.29 525 SER A CA 1
ATOM 6543 C C . SER A 1 425 ? -72.082 -25.223 58.187 1.00 166.06 525 SER A C 1
ATOM 6544 O O . SER A 1 425 ? -71.039 -24.884 58.746 1.00 166.52 525 SER A O 1
ATOM 6552 N N . VAL A 1 426 ? -72.961 -26.062 58.723 1.00 156.95 526 VAL A N 1
ATOM 6553 C CA . VAL A 1 426 ? -72.746 -26.680 60.023 1.00 164.31 526 VAL A CA 1
ATOM 6554 C C . VAL A 1 426 ? -72.539 -28.171 59.817 1.00 163.11 526 VAL A C 1
ATOM 6555 O O . VAL A 1 426 ? -73.201 -28.794 58.986 1.00 158.87 526 VAL A O 1
ATOM 6568 N N . THR A 1 427 ? -71.603 -28.730 60.575 1.00 169.37 527 THR A N 1
ATOM 6569 C CA . THR A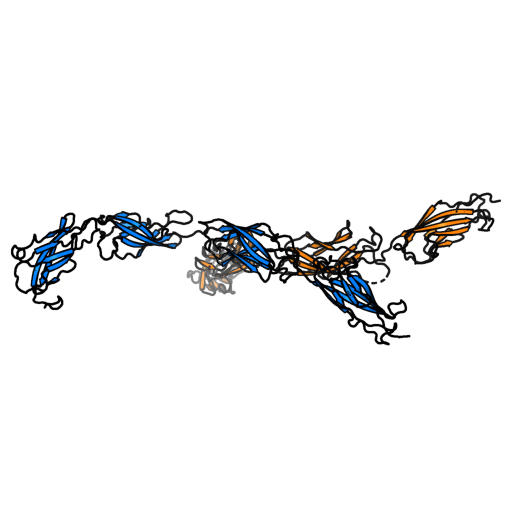 1 427 ? -71.177 -30.108 60.383 1.00 174.03 527 THR A CA 1
ATOM 6570 C C . THR A 1 427 ? -70.802 -30.781 61.700 1.00 180.47 527 THR A C 1
ATOM 6571 O O . THR A 1 427 ? -69.875 -30.350 62.386 1.00 181.05 527 THR A O 1
ATOM 6582 N N . SER A 1 428 ? -71.527 -31.841 62.047 1.00 179.29 528 SER A N 1
ATOM 6583 C CA . SER A 1 428 ? -71.286 -32.565 63.291 1.00 179.49 528 SER A CA 1
ATOM 6584 C C . SER A 1 428 ? -70.114 -33.536 63.166 1.00 186.94 528 SER A C 1
ATOM 6585 O O . SER A 1 428 ? -70.111 -34.408 62.296 1.00 187.57 528 SER A O 1
ATOM 6593 N N . LEU A 1 429 ? -69.125 -33.377 64.041 1.00 191.83 529 LEU A N 1
ATOM 6594 C CA . LEU A 1 429 ? -67.947 -34.243 64.061 1.00 191.95 529 LEU A CA 1
ATOM 6595 C C . LEU A 1 429 ? -67.997 -35.266 65.185 1.00 198.31 529 LEU A C 1
ATOM 6596 O O . LEU A 1 429 ? -68.224 -34.909 66.338 1.00 196.41 529 LEU A O 1
ATOM 6612 N N . ASP A 1 430 ? -67.753 -36.531 64.854 1.00 205.63 530 ASP A N 1
ATOM 6613 C CA . ASP A 1 430 ? -67.598 -37.558 65.877 1.00 206.14 530 ASP A CA 1
ATOM 6614 C C . ASP A 1 430 ? -66.176 -37.513 66.411 1.00 206.61 530 ASP A C 1
ATOM 6615 O O . ASP A 1 430 ? -65.301 -38.238 65.937 1.00 202.00 530 ASP A O 1
ATOM 6624 N N . VAL A 1 431 ? -65.954 -36.656 67.401 1.00 212.14 531 VAL A N 1
ATOM 6625 C CA . VAL A 1 431 ? -64.641 -36.518 68.011 1.00 213.22 531 VAL A CA 1
ATOM 6626 C C . VAL A 1 431 ? -64.514 -37.512 69.158 1.00 211.33 531 VAL A C 1
ATOM 6627 O O . VAL A 1 431 ? -65.361 -37.549 70.053 1.00 197.00 531 VAL A O 1
ATOM 6640 N N . THR A 1 432 ? -63.453 -38.312 69.124 1.00 212.20 532 THR A N 1
ATOM 6641 C CA . THR A 1 432 ? -63.176 -39.282 70.177 1.00 210.15 532 THR A CA 1
ATOM 6642 C C . THR A 1 432 ? -61.928 -38.846 70.930 1.00 211.33 532 THR A C 1
ATOM 6643 O O . THR A 1 432 ? -60.867 -38.657 70.332 1.00 207.44 532 THR A O 1
ATOM 6654 N N . LEU A 1 433 ? -62.067 -38.685 72.243 1.00 214.07 533 LEU A N 1
ATOM 6655 C CA . LEU A 1 433 ? -60.975 -38.215 73.085 1.00 207.82 533 LEU A CA 1
ATOM 6656 C C . LEU A 1 433 ? -60.455 -39.364 73.960 1.00 203.60 533 LEU A C 1
ATOM 6657 O O . LEU A 1 433 ? -60.096 -39.161 75.120 1.00 199.84 533 LEU A O 1
ATOM 6673 N N . CYS A 1 434 ? -60.403 -40.570 73.398 1.00 208.78 534 CYS A N 1
ATOM 6674 C CA . CYS A 1 434 ? -60.031 -41.758 74.170 1.00 208.58 534 CYS A CA 1
ATOM 6675 C C . CYS A 1 434 ? -58.587 -41.703 74.662 1.00 213.12 534 CYS A C 1
ATOM 6676 O O . CYS A 1 434 ? -57.843 -40.768 74.361 1.00 211.55 534 CYS A O 1
ATOM 6683 N N . ASP A 1 435 ? -58.203 -42.728 75.417 1.00 206.50 535 ASP A N 1
ATOM 6684 C CA . ASP A 1 435 ? -56.875 -42.813 76.016 1.00 202.65 535 ASP A CA 1
ATOM 6685 C C . ASP A 1 435 ? -55.844 -43.442 75.065 1.00 201.67 535 ASP A C 1
ATOM 6686 O O . ASP A 1 435 ? -55.230 -44.460 75.388 1.00 197.79 535 ASP A O 1
ATOM 6695 N N . CYS A 1 436 ? -55.661 -42.831 73.896 1.00 204.63 536 CYS A N 1
ATOM 6696 C CA . CYS A 1 436 ? -54.702 -43.317 72.896 1.00 201.97 536 CYS A CA 1
ATOM 6697 C C . CYS A 1 436 ? -53.291 -42.783 73.145 1.00 199.40 536 CYS A C 1
ATOM 6698 O O . CYS A 1 436 ? -53.076 -41.980 74.054 1.00 197.38 536 CYS A O 1
ATOM 6705 N N . ILE A 1 437 ? -52.335 -43.245 72.337 1.00 203.39 537 ILE A N 1
ATOM 6706 C CA . ILE A 1 437 ? -50.930 -42.862 72.494 1.00 203.88 537 ILE A CA 1
ATOM 6707 C C . ILE A 1 437 ? -50.347 -42.210 71.239 1.00 203.50 537 ILE A C 1
ATOM 6708 O O . ILE A 1 437 ? -49.739 -41.143 71.318 1.00 203.95 537 ILE A O 1
ATOM 6724 N N . THR A 1 438 ? -50.520 -42.857 70.093 1.00 204.96 538 THR A N 1
ATOM 6725 C CA . THR A 1 438 ? -49.968 -42.373 68.827 1.00 214.03 538 THR A CA 1
ATOM 6726 C C . THR A 1 438 ? -51.012 -42.025 67.776 1.00 214.38 538 THR A C 1
ATOM 6727 O O . THR A 1 438 ? -50.671 -42.015 66.594 1.00 212.60 538 THR A O 1
ATOM 6738 N N . GLU A 1 439 ? -52.267 -41.811 68.182 1.00 212.90 539 GLU A N 1
ATOM 6739 C CA . GLU A 1 439 ? -53.361 -41.507 67.244 1.00 211.73 539 GLU A CA 1
ATOM 6740 C C . GLU A 1 439 ? -53.818 -42.743 66.460 1.00 209.33 539 GLU A C 1
ATOM 6741 O O . GLU A 1 439 ? -54.843 -42.715 65.777 1.00 205.70 539 GLU A O 1
ATOM 6753 N N . ASN A 1 440 ? -53.075 -43.834 66.593 1.00 209.14 540 ASN A N 1
ATOM 6754 C CA . ASN A 1 440 ? -53.343 -45.051 65.838 1.00 202.30 540 ASN A CA 1
ATOM 675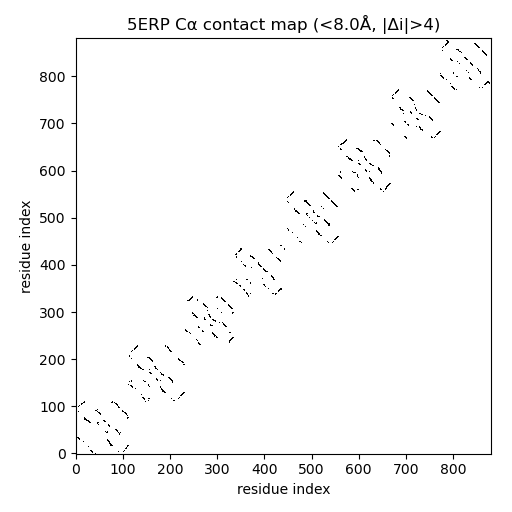5 C C . ASN A 1 440 ? -53.948 -46.196 66.659 1.00 199.53 540 ASN A C 1
ATOM 6756 O O . ASN A 1 440 ? -54.114 -47.303 66.147 1.00 195.06 540 ASN A O 1
ATOM 6767 N N . ASP A 1 441 ? -54.276 -45.929 67.921 1.00 199.94 541 ASP A N 1
ATOM 6768 C CA . ASP A 1 441 ? -54.884 -46.937 68.792 1.00 192.29 541 ASP A CA 1
ATOM 6769 C C . ASP A 1 441 ? -55.991 -46.339 69.661 1.00 190.60 541 ASP A C 1
ATOM 6770 O O . ASP A 1 441 ? -55.761 -46.010 70.825 1.00 191.43 541 ASP A O 1
ATOM 6779 N N . CYS A 1 442 ? -57.189 -46.205 69.098 1.00 189.03 542 CYS A N 1
ATOM 6780 C CA . CYS A 1 442 ? -58.299 -45.586 69.818 1.00 189.44 542 CYS A CA 1
ATOM 6781 C C . CYS A 1 442 ? -59.633 -46.256 69.519 1.00 188.24 542 CYS A C 1
ATOM 6782 O O . CYS A 1 442 ? -60.397 -45.786 68.675 1.00 189.91 542 CYS A O 1
ATOM 6789 N N . THR A 1 443 ? -59.906 -47.355 70.215 1.00 189.50 543 THR A N 1
ATOM 6790 C CA . THR A 1 443 ? -61.150 -48.095 70.031 1.00 177.12 543 THR A CA 1
ATOM 6791 C C . THR A 1 443 ? -61.961 -48.156 71.324 1.00 158.09 543 THR A C 1
ATOM 6792 O O . THR A 1 443 ? -62.037 -49.200 71.975 1.00 147.33 543 THR A O 1
ATOM 6803 N N . GLU B 1 1 ? 4.175 -19.155 -112.678 1.00 131.47 101 GLU B N 1
ATOM 6804 C CA . GLU B 1 1 ? 4.927 -18.747 -111.497 1.00 140.71 101 GLU B CA 1
ATOM 6805 C C . GLU B 1 1 ? 4.007 -18.391 -110.334 1.00 141.56 101 GLU B C 1
ATOM 6806 O O . GLU B 1 1 ? 3.344 -17.353 -110.369 1.00 140.72 101 GLU B O 1
ATOM 6817 N N . ASN B 1 2 ? 3.949 -19.243 -109.313 1.00 137.05 102 ASN B N 1
ATOM 6818 C CA . ASN B 1 2 ? 3.143 -18.922 -108.142 1.00 128.30 102 ASN B CA 1
ATOM 6819 C C . ASN B 1 2 ? 3.793 -17.815 -107.316 1.00 124.27 102 ASN B C 1
ATOM 6820 O O . ASN B 1 2 ? 4.684 -18.045 -106.507 1.00 123.26 102 ASN B O 1
ATOM 6831 N N . ASP B 1 3 ? 3.341 -16.591 -107.534 1.00 123.41 103 ASP B N 1
ATOM 6832 C CA . ASP B 1 3 ? 3.822 -15.482 -106.736 1.00 126.49 103 ASP B CA 1
ATOM 6833 C C . ASP B 1 3 ? 2.777 -15.197 -105.659 1.00 116.33 103 ASP B C 1
ATOM 6834 O O . ASP B 1 3 ? 2.467 -14.041 -105.372 1.00 108.81 103 ASP B O 1
ATOM 6843 N N . ASN B 1 4 ? 2.239 -16.263 -105.061 1.00 131.22 104 ASN B N 1
ATOM 6844 C CA . ASN B 1 4 ? 1.249 -16.110 -103.993 1.00 128.90 104 ASN B CA 1
ATOM 6845 C C . ASN B 1 4 ? 1.402 -17.131 -102.851 1.00 103.59 104 ASN B C 1
ATOM 6846 O O . ASN B 1 4 ? 1.637 -18.318 -103.089 1.00 97.33 104 ASN B O 1
ATOM 6857 N N . TYR B 1 5 ? 1.234 -16.658 -101.618 1.00 97.44 105 TYR B N 1
ATOM 6858 C CA . TYR B 1 5 ? 1.355 -17.502 -100.429 1.00 101.65 105 TYR B CA 1
ATOM 6859 C C . TYR B 1 5 ? 0.017 -18.185 -100.127 1.00 114.45 105 TYR B C 1
ATOM 6860 O O . TYR B 1 5 ? -1.040 -17.606 -100.380 1.00 117.63 105 TYR B O 1
ATOM 6878 N N . PRO B 1 6 ? 0.051 -19.419 -99.592 1.00 106.84 106 PRO B N 1
ATOM 6879 C CA . PRO B 1 6 ? -1.184 -20.075 -99.148 1.00 112.07 106 PRO B CA 1
ATOM 6880 C C . PRO B 1 6 ? -1.500 -19.789 -97.678 1.00 102.49 106 PRO B C 1
ATOM 6881 O O . PRO B 1 6 ? -0.695 -20.131 -96.815 1.00 93.77 106 PRO B O 1
ATOM 6892 N N . ILE B 1 7 ? -2.657 -19.190 -97.403 1.00 98.13 107 ILE B N 1
ATOM 6893 C CA . ILE B 1 7 ? -3.007 -18.765 -96.044 1.00 107.97 107 ILE B CA 1
ATOM 6894 C C . ILE B 1 7 ? -4.069 -19.636 -95.381 1.00 97.06 107 ILE B C 1
ATOM 6895 O O . ILE B 1 7 ? -5.062 -20.007 -96.005 1.00 94.61 107 ILE B O 1
ATOM 6911 N N . PHE B 1 8 ? -3.844 -19.954 -94.108 1.00 89.99 108 PHE B N 1
ATOM 6912 C CA . PHE B 1 8 ? -4.806 -20.719 -93.322 1.00 107.25 108 PHE B CA 1
ATOM 6913 C C . PHE B 1 8 ? -6.094 -19.925 -93.146 1.00 110.45 108 PHE B C 1
ATOM 6914 O O . PHE B 1 8 ? -6.058 -18.710 -92.948 1.00 105.54 108 PHE B O 1
ATOM 6931 N N . THR B 1 9 ? -7.226 -20.617 -93.214 1.00 108.24 109 THR B N 1
ATOM 6932 C CA . THR B 1 9 ? -8.532 -19.989 -93.033 1.00 103.26 109 THR B CA 1
ATOM 6933 C C . THR B 1 9 ? -8.616 -19.233 -91.708 1.00 95.10 109 THR B C 1
ATOM 6934 O O . THR B 1 9 ? -9.156 -18.129 -91.658 1.00 100.62 109 THR B O 1
ATOM 6945 N N . GLU B 1 10 ? -8.085 -19.832 -90.643 1.00 102.57 110 GLU B N 1
ATOM 6946 C CA . GLU B 1 10 ? -8.085 -19.203 -89.320 1.00 115.80 110 GLU B CA 1
ATOM 6947 C C . GLU B 1 10 ? -6.677 -18.887 -88.817 1.00 99.27 110 GLU B C 1
ATOM 6948 O O . GLU B 1 10 ? -5.752 -19.682 -88.981 1.00 100.84 110 GLU B O 1
ATOM 6960 N N . GLU B 1 11 ? -6.531 -17.713 -88.210 1.00 99.66 111 GLU B N 1
ATOM 6961 C CA . GLU B 1 11 ? -5.273 -17.303 -87.595 1.00 99.49 111 GLU B CA 1
ATOM 6962 C C . GLU B 1 11 ? -4.970 -18.173 -86.381 1.00 109.02 111 GLU B C 1
ATOM 6963 O O . GLU B 1 11 ? -3.812 -18.483 -86.098 1.00 118.29 111 GLU B O 1
ATOM 6975 N N . THR B 1 12 ? -6.024 -18.561 -85.668 1.00 103.48 112 THR B N 1
ATOM 6976 C CA . THR B 1 12 ? -5.897 -19.415 -84.493 1.00 96.67 112 THR B CA 1
ATOM 6977 C C . THR B 1 12 ? -7.089 -20.359 -84.386 1.00 91.37 112 THR B C 1
ATOM 6978 O O . THR B 1 12 ? -8.123 -19.999 -83.821 1.00 115.54 112 THR B O 1
ATOM 6989 N N . TYR B 1 13 ? -6.949 -21.562 -84.934 1.00 98.24 113 TYR B N 1
ATOM 6990 C CA . TYR B 1 13 ? -8.000 -22.567 -84.826 1.00 92.69 113 TYR B CA 1
ATOM 6991 C C . TYR B 1 13 ? -8.234 -22.944 -83.370 1.00 97.05 113 TYR B C 1
ATOM 6992 O O . TYR B 1 13 ? -7.381 -22.713 -82.513 1.00 87.27 113 TYR B O 1
ATOM 7010 N N . THR B 1 14 ? -9.397 -23.532 -83.104 1.00 107.74 114 THR B N 1
ATOM 7011 C CA . THR B 1 14 ? -9.701 -24.085 -81.790 1.00 100.56 114 THR B CA 1
ATOM 7012 C C . THR B 1 14 ? -10.570 -25.327 -81.950 1.00 89.17 114 THR B C 1
ATOM 7013 O O . THR B 1 14 ? -11.635 -25.272 -82.567 1.00 83.57 114 THR B O 1
ATOM 7024 N N . PHE B 1 15 ? -10.098 -26.444 -81.405 1.00 88.94 115 PHE B N 1
ATOM 7025 C CA . PHE B 1 15 ? -10.835 -27.702 -81.442 1.00 77.31 115 PHE B CA 1
ATOM 7026 C C . PHE B 1 15 ? -10.947 -28.268 -80.034 1.00 78.27 115 PHE B C 1
ATOM 7027 O O . PHE B 1 15 ? -10.227 -27.841 -79.130 1.00 76.13 115 PHE B O 1
ATOM 7044 N N . THR B 1 16 ? -11.844 -29.235 -79.856 1.00 94.43 116 THR B N 1
ATOM 7045 C CA . THR B 1 16 ? -12.056 -29.861 -78.556 1.00 80.66 116 THR B CA 1
ATOM 7046 C C . THR B 1 16 ? -12.196 -31.373 -78.703 1.00 87.54 116 THR B C 1
ATOM 7047 O O . THR B 1 16 ? -12.824 -31.860 -79.646 1.00 83.51 116 THR B O 1
ATOM 7058 N N . ILE B 1 17 ? -11.600 -32.106 -77.768 1.00 74.88 117 ILE B N 1
ATOM 7059 C CA . ILE B 1 17 ? -11.692 -33.563 -77.744 1.00 91.22 117 ILE B CA 1
ATOM 7060 C C . ILE B 1 17 ? -11.816 -34.077 -76.312 1.00 92.20 117 ILE B C 1
ATOM 7061 O O . ILE B 1 17 ? -11.462 -33.379 -75.362 1.00 89.49 117 ILE B O 1
ATOM 7077 N N . PHE B 1 18 ? -12.326 -35.296 -76.167 1.00 76.20 118 PHE B N 1
ATOM 7078 C CA . PHE B 1 18 ? -12.478 -35.916 -74.855 1.00 85.99 118 PHE B CA 1
ATOM 7079 C C . PHE B 1 18 ? -11.239 -36.706 -74.440 1.00 77.21 118 PHE B C 1
ATOM 7080 O O . PHE B 1 18 ? -10.611 -37.368 -75.262 1.00 101.30 118 PHE B O 1
ATOM 7097 N N . GLU B 1 19 ? -10.889 -36.617 -73.161 1.00 84.03 119 GLU B N 1
ATOM 7098 C CA . GLU B 1 19 ? -9.775 -37.379 -72.605 1.00 79.85 119 GLU B CA 1
ATOM 7099 C C . GLU B 1 19 ? -10.004 -38.884 -72.737 1.00 80.46 119 GLU B C 1
ATOM 7100 O O . GLU B 1 19 ? -11.132 -39.336 -72.927 1.00 86.08 119 GLU B O 1
ATOM 7112 N N . ASN B 1 20 ? -8.919 -39.648 -72.646 1.00 79.59 120 ASN B N 1
ATOM 7113 C CA . ASN B 1 20 ? -8.974 -41.107 -72.709 1.00 82.67 120 ASN B CA 1
ATOM 7114 C C . ASN B 1 20 ? -9.552 -41.636 -74.021 1.00 89.14 120 ASN B C 1
ATOM 7115 O O . ASN B 1 20 ? -9.852 -42.825 -74.135 1.00 87.13 120 ASN B O 1
ATOM 7126 N N . CYS B 1 21 ? -9.694 -40.759 -75.011 1.00 75.10 121 CYS B N 1
ATOM 7127 C CA . CYS B 1 21 ? -10.292 -41.141 -76.286 1.00 81.21 121 CYS B CA 1
ATOM 7128 C C . CYS B 1 21 ? -9.365 -42.036 -77.095 1.00 82.13 121 CYS B C 1
ATOM 7129 O O . CYS B 1 21 ? -8.142 -41.970 -76.959 1.00 82.16 121 CYS B O 1
ATOM 7137 N N . ARG B 1 22 ? -9.966 -42.879 -77.926 1.00 84.40 122 ARG B N 1
ATOM 7138 C CA . ARG B 1 22 ? -9.221 -43.763 -78.811 1.00 75.73 122 ARG B CA 1
ATOM 7139 C C . ARG B 1 22 ? -8.202 -42.993 -79.636 1.00 94.11 122 ARG B C 1
ATOM 7140 O O . ARG B 1 22 ? -8.391 -41.811 -79.928 1.00 88.69 122 ARG B O 1
ATOM 7161 N N . VAL B 1 23 ? -7.126 -43.673 -80.018 1.00 77.50 123 VAL B N 1
ATOM 7162 C CA . VAL B 1 23 ? -6.145 -43.080 -80.919 1.00 73.84 123 VAL B CA 1
ATOM 7163 C C . VAL B 1 23 ? -6.767 -43.009 -82.307 1.00 79.78 123 VAL B C 1
ATOM 7164 O O . VAL B 1 23 ? -7.519 -43.899 -82.700 1.00 73.16 123 VAL B O 1
ATOM 7177 N N . GLY B 1 24 ? -6.460 -41.945 -83.039 1.00 65.62 124 GLY B N 1
ATOM 7178 C CA . GLY B 1 24 ? -7.000 -41.757 -84.371 1.00 66.95 124 GLY B CA 1
ATOM 7179 C C . GLY B 1 24 ? -8.266 -40.932 -84.324 1.00 69.75 124 GLY B C 1
ATOM 7180 O O . GLY B 1 24 ? -8.967 -40.784 -85.327 1.00 73.30 124 GLY B O 1
ATOM 7184 N N . THR B 1 25 ? -8.560 -40.394 -83.147 1.00 66.85 125 THR B N 1
ATOM 7185 C CA . THR B 1 25 ? -9.709 -39.524 -82.977 1.00 79.73 125 THR B CA 1
ATOM 7186 C C . THR B 1 25 ? -9.502 -38.249 -83.776 1.00 76.88 125 THR B C 1
ATOM 7187 O O . THR B 1 25 ? -8.567 -37.493 -83.520 1.00 80.99 125 THR B O 1
ATOM 7198 N N . THR B 1 26 ? -10.380 -38.021 -84.746 1.00 73.74 126 THR B N 1
ATOM 7199 C CA . THR B 1 26 ? -10.373 -36.780 -85.506 1.00 62.75 126 THR B CA 1
ATOM 7200 C C . THR B 1 26 ? -10.566 -35.598 -84.559 1.00 66.27 126 THR B C 1
ATOM 7201 O O . THR B 1 26 ? -11.595 -35.487 -83.894 1.00 87.58 126 THR B O 1
ATOM 7212 N N . VAL B 1 27 ? -9.566 -34.723 -84.501 1.00 72.94 127 VAL B N 1
ATOM 7213 C CA . VAL B 1 27 ? -9.606 -33.553 -83.628 1.00 75.56 127 VAL B CA 1
ATOM 7214 C C . VAL B 1 27 ? -10.285 -32.387 -84.335 1.00 87.84 127 VAL B C 1
ATOM 7215 O O . VAL B 1 27 ? -11.057 -31.641 -83.734 1.00 83.08 127 VAL B O 1
ATOM 7228 N N . GLY B 1 28 ? -9.981 -32.236 -85.620 1.00 98.75 128 GLY B N 1
ATOM 7229 C CA . GLY B 1 28 ? -10.481 -31.126 -86.408 1.00 101.34 128 GLY B CA 1
ATOM 7230 C C . GLY B 1 28 ? -9.719 -31.049 -87.713 1.00 88.30 128 GLY B C 1
ATOM 7231 O O . GLY B 1 28 ? -8.750 -31.783 -87.905 1.00 94.67 128 GLY B O 1
ATOM 7235 N N . GLN B 1 29 ? -10.150 -30.166 -88.609 1.00 86.77 129 GLN B N 1
ATOM 7236 C CA . GLN B 1 29 ? -9.523 -30.045 -89.919 1.00 73.62 129 GLN B CA 1
ATOM 7237 C C . GLN B 1 29 ? -9.199 -28.596 -90.251 1.00 81.71 129 GLN B C 1
ATOM 7238 O O . GLN B 1 29 ? -10.048 -27.714 -90.126 1.00 81.82 129 GLN B O 1
ATOM 7252 N N . VAL B 1 30 ? -7.960 -28.367 -90.674 1.00 97.23 130 VAL B N 1
ATOM 7253 C CA . VAL B 1 30 ? -7.523 -27.051 -91.118 1.00 91.13 130 VAL B CA 1
ATOM 7254 C C . VAL B 1 30 ? -7.513 -27.015 -92.639 1.00 81.30 130 VAL B C 1
ATOM 7255 O O . VAL B 1 30 ? -7.391 -28.050 -93.295 1.00 79.53 130 VAL B O 1
ATOM 7268 N N . CYS B 1 31 ? -7.665 -25.818 -93.189 1.00 88.58 131 CYS B N 1
ATOM 7269 C CA . CYS B 1 31 ? -7.644 -25.624 -94.630 1.00 100.33 131 CYS B CA 1
ATOM 7270 C C . CYS B 1 31 ? -6.926 -24.324 -94.942 1.00 102.26 131 CYS B C 1
ATOM 7271 O O . CYS B 1 31 ? -6.842 -23.433 -94.096 1.00 96.57 131 CYS B O 1
ATOM 7279 N N . ALA B 1 32 ? -6.393 -24.227 -96.153 1.00 102.80 132 ALA B N 1
ATOM 7280 C CA . ALA B 1 32 ? -5.699 -23.024 -96.582 1.00 99.56 132 ALA B CA 1
ATOM 7281 C C . ALA B 1 32 ? -6.091 -22.680 -98.008 1.00 94.03 132 ALA B C 1
ATOM 7282 O O . ALA B 1 32 ? -6.189 -23.556 -98.869 1.00 85.93 132 ALA B O 1
ATOM 7289 N N . THR B 1 33 ? -6.324 -21.393 -98.242 1.00 95.23 133 THR B N 1
ATOM 7290 C CA . THR B 1 33 ? -6.681 -20.903 -99.565 1.00 108.51 133 THR B CA 1
ATOM 7291 C C . THR B 1 33 ? -5.434 -20.360 -100.258 1.00 106.25 133 THR B C 1
ATOM 7292 O O . THR B 1 33 ? -4.601 -19.700 -99.636 1.00 97.87 133 THR B O 1
ATOM 7303 N N . ASP B 1 34 ? -5.303 -20.676 -101.542 1.00 97.31 134 ASP B N 1
ATOM 7304 C CA . ASP B 1 34 ? -4.184 -20.210 -102.355 1.00 111.65 134 ASP B CA 1
ATOM 7305 C C . ASP B 1 34 ? -4.671 -19.401 -103.553 1.00 114.19 134 ASP B C 1
ATOM 7306 O O . ASP B 1 34 ? -5.369 -19.933 -104.417 1.00 119.39 134 ASP B O 1
ATOM 7315 N N . LYS B 1 35 ? -4.307 -18.123 -103.615 1.00 117.50 135 LYS B N 1
ATOM 7316 C CA . LYS B 1 35 ? -4.810 -17.253 -104.676 1.00 124.14 135 LYS B CA 1
ATOM 7317 C C . LYS B 1 35 ? -4.289 -17.662 -106.057 1.00 121.98 135 LYS B C 1
ATOM 7318 O O . LYS B 1 35 ? -4.730 -17.119 -107.070 1.00 126.70 135 LYS B O 1
ATOM 7337 N N . ASP B 1 36 ? -3.359 -18.613 -106.108 1.00 125.15 136 ASP B N 1
ATOM 7338 C CA . ASP B 1 36 ? -2.707 -18.954 -107.370 1.00 123.85 136 ASP B CA 1
ATOM 7339 C C . ASP B 1 36 ? -3.609 -19.817 -108.244 1.00 121.00 136 ASP B C 1
ATOM 7340 O O . ASP B 1 36 ? -4.765 -20.076 -107.911 1.00 121.04 136 ASP B O 1
ATOM 7349 N N . GLU B 1 37 ? -3.049 -20.267 -109.360 1.00 134.62 137 GLU B N 1
ATOM 7350 C CA . GLU B 1 37 ? -3.757 -21.083 -110.334 1.00 135.13 137 GLU B CA 1
ATOM 7351 C C . GLU B 1 37 ? -4.160 -22.450 -109.768 1.00 132.08 137 GLU B C 1
ATOM 7352 O O . GLU B 1 37 ? -3.312 -23.171 -109.246 1.00 135.88 137 GLU B O 1
ATOM 7364 N N . PRO B 1 38 ? -5.451 -22.816 -109.875 1.00 127.77 138 PRO B N 1
ATOM 7365 C CA . PRO B 1 38 ? -5.891 -24.109 -109.334 1.00 137.57 138 PRO B CA 1
ATOM 7366 C C . PRO B 1 38 ? -5.299 -25.342 -110.037 1.00 130.99 138 PRO B C 1
ATOM 7367 O O . PRO B 1 38 ? -4.924 -25.277 -111.208 1.00 127.29 138 PRO B O 1
ATOM 7378 N N . ASP B 1 39 ? -5.205 -26.442 -109.291 1.00 134.76 139 ASP B N 1
ATOM 7379 C CA . ASP B 1 39 ? -4.938 -27.783 -109.829 1.00 137.55 139 ASP B CA 1
ATOM 7380 C C . ASP B 1 39 ? -3.551 -28.001 -110.454 1.00 139.04 139 ASP B C 1
ATOM 7381 O O . ASP B 1 39 ? -3.336 -28.995 -111.150 1.00 138.07 139 ASP B O 1
ATOM 7390 N N . THR B 1 40 ? -2.613 -27.093 -110.200 1.00 136.70 140 THR B N 1
ATOM 7391 C CA . THR B 1 40 ? -1.217 -27.300 -110.594 1.00 143.46 140 THR B CA 1
ATOM 7392 C C . THR B 1 40 ? -0.302 -27.252 -109.373 1.00 138.55 140 THR B C 1
ATOM 7393 O O . THR B 1 40 ? -0.749 -26.885 -108.288 1.00 121.94 140 THR B O 1
ATOM 7404 N N . MET B 1 41 ? 0.966 -27.630 -109.549 1.00 133.72 141 MET B N 1
ATOM 7405 C CA . MET B 1 41 ? 1.960 -27.559 -108.472 1.00 120.53 141 MET B CA 1
ATOM 7406 C C . MET B 1 41 ? 1.853 -26.247 -107.721 1.00 128.37 141 MET B C 1
ATOM 7407 O O . MET B 1 41 ? 1.956 -26.188 -106.498 1.00 124.69 141 MET B O 1
ATOM 7421 N N . HIS B 1 42 ? 1.594 -25.200 -108.490 1.00 127.85 142 HIS B N 1
ATOM 7422 C CA . HIS B 1 42 ? 1.522 -23.840 -107.992 1.00 123.53 142 HIS B CA 1
ATOM 7423 C C . HIS B 1 42 ? 0.435 -23.605 -106.941 1.00 129.59 142 HIS B C 1
ATOM 7424 O O . HIS B 1 42 ? 0.312 -22.499 -106.414 1.00 121.34 142 HIS B O 1
ATOM 7438 N N . THR B 1 43 ? -0.344 -24.639 -106.634 1.00 126.55 143 THR B N 1
ATOM 7439 C CA . THR B 1 43 ? -1.397 -24.524 -105.631 1.00 119.65 143 THR B CA 1
ATOM 7440 C C . THR B 1 43 ? -1.637 -25.817 -104.853 1.00 123.10 143 THR B C 1
ATOM 7441 O O . THR B 1 43 ? -2.531 -25.878 -104.010 1.00 108.48 143 THR B O 1
ATOM 7452 N N . ARG B 1 44 ? -0.848 -26.847 -105.140 1.00 118.70 144 ARG B N 1
ATOM 7453 C CA . ARG B 1 44 ? -0.949 -28.102 -104.406 1.00 107.86 144 ARG B CA 1
ATOM 7454 C C . ARG B 1 44 ? -0.348 -27.925 -103.016 1.00 107.64 144 ARG B C 1
ATOM 7455 O O . ARG B 1 44 ? 0.861 -27.747 -102.872 1.00 112.43 144 ARG B O 1
ATOM 7476 N N . LEU B 1 45 ? -1.202 -27.980 -101.997 1.00 103.31 145 LEU B N 1
ATOM 7477 C CA . LEU B 1 45 ? -0.802 -27.634 -100.634 1.00 97.34 145 LEU B CA 1
ATOM 7478 C C . LEU B 1 45 ? -0.472 -28.853 -99.773 1.00 89.38 145 LEU B C 1
ATOM 7479 O O . LEU B 1 45 ? -0.985 -29.950 -99.998 1.00 81.86 145 LEU B O 1
ATOM 7495 N N . LYS B 1 46 ? 0.408 -28.639 -98.798 1.00 84.52 146 LYS B N 1
ATOM 7496 C CA . LYS B 1 46 ? 0.806 -29.670 -97.843 1.00 70.37 146 LYS B CA 1
ATOM 7497 C C . LYS B 1 46 ? 0.742 -29.130 -96.418 1.00 76.06 146 LYS B C 1
ATOM 7498 O O . LYS B 1 46 ? 1.167 -28.008 -96.162 1.00 72.15 146 LYS B O 1
ATOM 7517 N N . TYR B 1 47 ? 0.205 -29.934 -95.503 1.00 81.97 147 TYR B N 1
ATOM 7518 C CA . TYR B 1 47 ? 0.013 -29.523 -94.112 1.00 70.32 147 TYR B CA 1
ATOM 7519 C C . TYR B 1 47 ? 0.909 -30.319 -93.159 1.00 66.17 147 TYR B C 1
ATOM 7520 O O . TYR B 1 47 ? 1.172 -31.501 -93.391 1.00 72.57 147 TYR B O 1
ATOM 7538 N N . SER B 1 48 ? 1.377 -29.675 -92.091 1.00 61.26 148 SER B N 1
ATOM 7539 C CA . SER B 1 48 ? 2.218 -30.346 -91.095 1.00 79.54 148 SER B CA 1
ATOM 7540 C C . SER B 1 48 ? 2.154 -29.670 -89.722 1.00 74.38 148 SER B C 1
ATOM 7541 O O . SER B 1 48 ? 1.750 -28.513 -89.612 1.00 66.96 148 SER B O 1
ATOM 7549 N N . ILE B 1 49 ? 2.569 -30.398 -88.684 1.00 67.03 149 ILE B N 1
ATOM 7550 C CA . ILE B 1 49 ? 2.721 -29.825 -87.345 1.00 59.95 149 ILE B CA 1
ATOM 7551 C C . ILE B 1 49 ? 4.176 -29.450 -87.109 1.00 80.70 149 ILE B C 1
ATOM 7552 O O . ILE B 1 49 ? 5.085 -30.246 -87.357 1.00 87.68 149 ILE B O 1
ATOM 7568 N N . ILE B 1 50 ? 4.384 -28.233 -86.619 1.00 83.32 150 ILE B N 1
ATOM 7569 C CA . ILE B 1 50 ? 5.720 -27.673 -86.463 1.00 82.82 150 ILE B CA 1
ATOM 7570 C C . ILE B 1 50 ? 6.084 -27.544 -84.991 1.00 81.13 150 ILE B C 1
ATOM 7571 O O . ILE B 1 50 ? 7.254 -27.639 -84.623 1.00 92.47 150 ILE B O 1
ATOM 7587 N N . GLY B 1 51 ? 5.074 -27.335 -84.153 1.00 75.57 151 GLY B N 1
ATOM 7588 C CA . GLY B 1 51 ? 5.283 -27.240 -82.722 1.00 88.02 151 GLY B CA 1
ATOM 7589 C C . GLY B 1 51 ? 4.103 -27.756 -81.923 1.00 87.03 151 GLY B C 1
ATOM 7590 O O . GLY B 1 51 ? 2.958 -27.697 -82.367 1.00 70.44 151 GLY B O 1
ATOM 7594 N N . GLN B 1 52 ? 4.406 -28.274 -80.737 1.00 79.13 152 GLN B N 1
ATOM 7595 C CA . GLN B 1 52 ? 3.401 -28.743 -79.792 1.00 82.59 152 GLN B CA 1
ATOM 7596 C C . GLN B 1 52 ? 3.763 -28.262 -78.391 1.00 84.83 152 GLN B C 1
ATOM 7597 O O . GLN B 1 52 ? 4.929 -28.292 -78.001 1.00 77.45 152 GLN B O 1
ATOM 7611 N N . VAL B 1 53 ? 2.760 -27.807 -77.645 1.00 92.58 153 VAL B N 1
ATOM 7612 C CA . VAL B 1 53 ? 2.973 -27.303 -76.293 1.00 87.34 153 VAL B CA 1
ATOM 7613 C C . VAL B 1 53 ? 1.916 -27.876 -75.353 1.00 85.70 153 VAL B C 1
ATOM 7614 O O . VAL B 1 53 ? 0.734 -27.576 -75.508 1.00 92.86 153 VAL B O 1
ATOM 7627 N N . PRO B 1 54 ? 2.327 -28.703 -74.373 1.00 85.75 154 PRO B N 1
ATOM 7628 C CA . PRO B 1 54 ? 3.680 -29.202 -74.090 1.00 85.16 154 PRO B CA 1
ATOM 7629 C C . PRO B 1 54 ? 4.230 -30.104 -75.196 1.00 94.28 154 PRO B C 1
ATOM 7630 O O . PRO B 1 54 ? 3.451 -30.797 -75.847 1.00 95.71 154 PRO B O 1
ATOM 7641 N N . PRO B 1 55 ? 5.561 -30.116 -75.384 1.00 86.86 155 PRO B N 1
ATOM 7642 C CA . PRO B 1 55 ? 6.196 -30.808 -76.513 1.00 85.89 155 PRO B CA 1
ATOM 7643 C C . PRO B 1 55 ? 6.028 -32.326 -76.491 1.00 84.91 155 PRO B C 1
ATOM 7644 O O . PRO B 1 55 ? 5.458 -32.877 -77.433 1.00 99.38 155 PRO B O 1
ATOM 7655 N N . SER B 1 56 ? 6.522 -32.986 -75.446 1.00 72.00 156 SER B N 1
ATOM 7656 C CA . SER B 1 56 ? 6.504 -34.445 -75.383 1.00 86.31 156 SER B CA 1
ATOM 7657 C C . SER B 1 56 ? 5.487 -34.929 -74.348 1.00 80.86 156 SER B C 1
ATOM 7658 O O . SER B 1 56 ? 5.282 -34.270 -73.330 1.00 94.71 156 SER B O 1
ATOM 7666 N N . PRO B 1 57 ? 4.848 -36.085 -74.600 1.00 75.27 157 PRO B N 1
ATOM 7667 C CA . PRO B 1 57 ? 5.011 -36.910 -75.803 1.00 64.32 157 PRO B CA 1
ATOM 7668 C C . PRO B 1 57 ? 4.243 -36.354 -76.998 1.00 80.60 157 PRO B C 1
ATOM 7669 O O . PRO B 1 57 ? 3.444 -35.429 -76.842 1.00 68.95 157 PRO B O 1
ATOM 7680 N N . THR B 1 58 ? 4.501 -36.900 -78.181 1.00 90.87 158 THR B N 1
ATOM 7681 C CA . THR B 1 58 ? 3.728 -36.546 -79.363 1.00 89.90 158 THR B CA 1
ATOM 7682 C C . THR B 1 58 ? 2.341 -37.160 -79.244 1.00 74.06 158 THR B C 1
ATOM 7683 O O . THR B 1 58 ? 2.203 -38.378 -79.121 1.00 89.24 158 THR B O 1
ATOM 7694 N N . LEU B 1 59 ? 1.319 -36.311 -79.270 1.00 82.24 159 LEU B N 1
ATOM 7695 C CA . LEU B 1 59 ? -0.051 -36.754 -79.031 1.00 81.36 159 LEU B CA 1
ATOM 7696 C C . LEU B 1 59 ? -0.971 -36.411 -80.200 1.00 71.94 159 LEU B C 1
ATOM 7697 O O . LEU B 1 59 ? -2.110 -36.870 -80.246 1.00 82.70 159 LEU B O 1
ATOM 7713 N N . PHE B 1 60 ? -0.471 -35.617 -81.144 1.00 78.69 160 PHE B N 1
ATOM 7714 C CA . PHE B 1 60 ? -1.247 -35.215 -82.317 1.00 60.32 160 PHE B CA 1
ATOM 7715 C C . PHE B 1 60 ? -0.473 -35.390 -83.621 1.00 79.40 160 PHE B C 1
ATOM 7716 O O . PHE B 1 60 ? 0.725 -35.120 -83.688 1.00 82.33 160 PHE B O 1
ATOM 7733 N N . SER B 1 61 ? -1.184 -35.845 -84.652 1.00 76.75 161 SER B N 1
ATOM 7734 C CA . SER B 1 61 ? -0.612 -36.074 -85.974 1.00 57.29 161 SER B CA 1
ATOM 7735 C C . SER B 1 61 ? -1.438 -35.413 -87.078 1.00 74.49 161 SER B C 1
ATOM 7736 O O . SER B 1 61 ? -2.662 -35.521 -87.096 1.00 83.82 161 SER B O 1
ATOM 7744 N N . MET B 1 62 ? -0.756 -34.729 -87.994 1.00 96.01 162 MET B N 1
ATOM 7745 C CA . MET B 1 62 ? -1.411 -34.074 -89.125 1.00 73.12 162 MET B CA 1
ATOM 7746 C C . MET B 1 62 ? -1.370 -34.969 -90.361 1.00 72.90 162 MET B C 1
ATOM 7747 O O . MET B 1 62 ? -0.412 -35.716 -90.563 1.00 82.54 162 MET B O 1
ATOM 7761 N N . HIS B 1 63 ? -2.412 -34.886 -91.184 1.00 79.94 163 HIS B N 1
ATOM 7762 C CA . HIS B 1 63 ? -2.424 -35.546 -92.484 1.00 80.94 163 HIS B CA 1
ATOM 7763 C C . HIS B 1 63 ? -1.864 -34.594 -93.535 1.00 82.48 163 HIS B C 1
ATOM 7764 O O . HIS B 1 63 ? -2.317 -33.454 -93.632 1.00 79.37 163 HIS B O 1
ATOM 7778 N N . PRO B 1 64 ? -0.876 -35.054 -94.326 1.00 80.62 164 PRO B N 1
ATOM 7779 C CA . PRO B 1 64 ? -0.181 -34.143 -95.245 1.00 66.63 164 PRO B CA 1
ATOM 7780 C C . PRO B 1 64 ? -1.082 -33.460 -96.275 1.00 74.42 164 PRO B C 1
ATOM 7781 O O . PRO B 1 64 ? -0.856 -32.288 -96.569 1.00 81.53 164 PRO B O 1
ATOM 7792 N N . THR B 1 65 ? -2.083 -34.163 -96.798 1.00 85.96 165 THR B N 1
ATOM 7793 C CA . THR B 1 65 ? -2.921 -33.606 -97.862 1.00 85.01 165 THR B CA 1
ATOM 7794 C C . THR B 1 65 ? -4.224 -32.974 -97.345 1.00 98.20 165 THR B C 1
ATOM 7795 O O . THR B 1 65 ? -4.537 -31.836 -97.694 1.00 100.95 165 THR B O 1
ATOM 7806 N N . THR B 1 66 ? -4.981 -33.703 -96.526 1.00 87.98 166 THR B N 1
ATOM 7807 C CA . THR B 1 66 ? -6.335 -33.278 -96.149 1.00 100.29 166 THR B CA 1
ATOM 7808 C C . THR B 1 66 ? -6.360 -32.155 -95.114 1.00 91.25 166 THR B C 1
ATOM 7809 O O . THR B 1 66 ? -7.288 -31.344 -95.094 1.00 100.89 166 THR B O 1
ATOM 7820 N N . GLY B 1 67 ? -5.347 -32.111 -94.255 1.00 94.90 167 GLY B N 1
ATOM 7821 C CA . GLY B 1 67 ? -5.287 -31.113 -93.201 1.00 89.12 167 GLY B CA 1
ATOM 7822 C C . GLY B 1 67 ? -6.058 -31.528 -91.961 1.00 91.16 167 GLY B C 1
ATOM 7823 O O . GLY B 1 67 ? -6.467 -30.680 -91.169 1.00 84.31 167 GLY B O 1
ATOM 7827 N N . VAL B 1 68 ? -6.264 -32.831 -91.794 1.00 78.09 168 VAL B N 1
ATOM 7828 C CA . VAL B 1 68 ? -6.971 -33.352 -90.626 1.00 85.39 168 VAL B CA 1
ATOM 7829 C C . VAL B 1 68 ? -6.002 -33.747 -89.517 1.00 86.05 168 VAL B C 1
ATOM 7830 O O . VAL B 1 68 ? -5.071 -34.526 -89.731 1.00 83.39 168 VAL B O 1
ATOM 7843 N N . ILE B 1 69 ? -6.241 -33.203 -88.329 1.00 79.12 169 ILE B N 1
ATOM 7844 C CA . ILE B 1 69 ? -5.484 -33.553 -87.133 1.00 81.62 169 ILE B CA 1
ATOM 7845 C C . ILE B 1 69 ? -6.124 -34.740 -86.423 1.00 80.58 169 ILE B C 1
ATOM 7846 O O . ILE B 1 69 ? -7.347 -34.842 -86.352 1.00 79.60 169 ILE B O 1
ATOM 7862 N N . THR B 1 70 ? -5.287 -35.640 -85.912 1.00 74.51 170 THR B N 1
ATOM 7863 C CA . THR B 1 70 ? -5.763 -36.801 -85.170 1.00 70.02 170 THR B CA 1
ATOM 7864 C C . THR B 1 70 ? -4.894 -37.087 -83.954 1.00 82.79 170 THR B C 1
ATOM 7865 O O . THR B 1 70 ? -3.719 -36.727 -83.924 1.00 84.03 170 THR B O 1
ATOM 7876 N N . THR B 1 71 ? -5.480 -37.740 -82.955 1.00 74.24 171 THR B N 1
ATOM 7877 C CA . THR B 1 71 ? -4.739 -38.147 -81.769 1.00 63.70 171 THR B CA 1
ATOM 7878 C C . THR B 1 71 ? -3.896 -39.378 -82.085 1.00 61.09 171 THR B C 1
ATOM 7879 O O . THR B 1 71 ? -4.242 -40.165 -82.969 1.00 66.11 171 THR B O 1
ATOM 7890 N N . THR B 1 72 ? -2.784 -39.528 -81.373 1.00 60.73 172 THR B N 1
ATOM 7891 C CA . THR B 1 72 ? -1.886 -40.662 -81.569 1.00 73.04 172 THR B CA 1
ATOM 7892 C C . THR B 1 72 ? -1.778 -41.502 -80.299 1.00 69.31 172 THR B C 1
ATOM 7893 O O . THR B 1 72 ? -1.127 -42.548 -80.288 1.00 79.58 172 THR B O 1
ATOM 7904 N N . SER B 1 73 ? -2.421 -41.036 -79.233 1.00 61.27 173 SER B N 1
ATOM 7905 C CA . SER B 1 73 ? -2.379 -41.719 -77.946 1.00 90.38 173 SER B CA 1
ATOM 7906 C C . SER B 1 73 ? -3.678 -41.510 -77.166 1.00 78.52 173 SER B C 1
ATOM 7907 O O . SER B 1 73 ? -4.407 -40.547 -77.406 1.00 74.77 173 SER B O 1
ATOM 7915 N N . SER B 1 74 ? -3.968 -42.426 -76.244 1.00 82.53 174 SER B N 1
ATOM 7916 C CA . SER B 1 74 ? -5.097 -42.269 -75.327 1.00 82.60 174 SER B CA 1
ATOM 7917 C C . SER B 1 74 ? -4.623 -41.625 -74.030 1.00 82.48 174 SER B C 1
ATOM 7918 O O . SER B 1 74 ? -5.388 -41.500 -73.074 1.00 83.26 174 SER B O 1
ATOM 7926 N N . GLN B 1 75 ? -3.357 -41.212 -74.003 1.00 89.61 175 GLN B N 1
ATOM 7927 C CA . GLN B 1 75 ? -2.776 -40.593 -72.817 1.00 88.66 175 GLN B CA 1
ATOM 7928 C C . GLN B 1 75 ? -3.148 -39.116 -72.734 1.00 88.76 175 GLN B C 1
ATOM 7929 O O . GLN B 1 75 ? -2.324 -38.271 -72.383 1.00 104.93 175 GLN B O 1
ATOM 7943 N N . LEU B 1 76 ? -4.401 -38.820 -73.058 1.00 87.53 176 LEU B N 1
ATOM 7944 C CA . LEU B 1 76 ? -4.975 -37.504 -72.844 1.00 91.15 176 LEU B CA 1
ATOM 7945 C C . LEU B 1 76 ? -5.764 -37.549 -71.550 1.00 84.26 176 LEU B C 1
ATOM 7946 O O . LEU B 1 76 ? -6.652 -38.383 -71.392 1.00 85.45 176 LEU B O 1
ATOM 7962 N N . ASP B 1 77 ? -5.409 -36.673 -70.617 1.00 78.59 177 ASP B N 1
ATOM 7963 C CA . ASP B 1 77 ? -6.010 -36.673 -69.293 1.00 87.92 177 ASP B CA 1
ATOM 7964 C C . ASP B 1 77 ? -6.325 -35.243 -68.863 1.00 92.37 177 ASP B C 1
ATOM 7965 O O . ASP B 1 77 ? -5.415 -34.446 -68.636 1.00 92.61 177 ASP B O 1
ATOM 7974 N N . ARG B 1 78 ? -7.612 -34.920 -68.761 1.00 90.33 178 ARG B N 1
ATOM 7975 C CA . ARG B 1 78 ? -8.036 -33.564 -68.424 1.00 84.82 178 ARG B CA 1
ATOM 7976 C C . ARG B 1 78 ? -7.532 -33.151 -67.050 1.00 78.85 178 ARG B C 1
ATOM 7977 O O . ARG B 1 78 ? -7.223 -31.983 -66.814 1.00 70.59 178 ARG B O 1
ATOM 7998 N N . GLU B 1 79 ? -7.445 -34.120 -66.146 1.00 86.33 179 GLU B N 1
ATOM 7999 C CA . GLU B 1 79 ? -7.080 -33.834 -64.766 1.00 98.75 179 GLU B CA 1
ATOM 8000 C C . GLU B 1 79 ? -5.589 -33.540 -64.621 1.00 85.96 179 GLU B C 1
ATOM 8001 O O . GLU B 1 79 ? -5.150 -33.062 -63.575 1.00 94.58 179 GLU B O 1
ATOM 8013 N N . LEU B 1 80 ? -4.819 -33.825 -65.668 1.00 94.06 180 LEU B N 1
ATOM 8014 C CA . LEU B 1 80 ? -3.389 -33.523 -65.682 1.00 92.46 180 LEU B CA 1
ATOM 8015 C C . LEU B 1 80 ? -3.067 -32.333 -66.588 1.00 83.48 180 LEU B C 1
ATOM 8016 O O . LEU B 1 80 ? -2.414 -31.379 -66.165 1.00 70.82 180 LEU B O 1
ATOM 8032 N N . ILE B 1 81 ? -3.546 -32.396 -67.828 1.00 73.00 181 ILE B N 1
ATOM 8033 C CA . ILE B 1 81 ? -3.290 -31.365 -68.829 1.00 83.36 181 ILE B CA 1
ATOM 8034 C C . ILE B 1 81 ? -4.579 -31.097 -69.590 1.00 74.35 181 ILE B C 1
ATOM 8035 O O . ILE B 1 81 ? -5.086 -31.981 -70.277 1.00 88.91 181 ILE B O 1
ATOM 8051 N N . ASP B 1 82 ? -5.116 -29.887 -69.461 1.00 83.32 182 ASP B N 1
ATOM 8052 C CA . ASP B 1 82 ? -6.425 -29.581 -70.036 1.00 106.35 182 ASP B CA 1
ATOM 8053 C C . ASP B 1 82 ? -6.314 -28.989 -71.441 1.00 95.29 182 ASP B C 1
ATOM 8054 O O . ASP B 1 82 ? -7.262 -29.065 -72.221 1.00 105.49 182 ASP B O 1
ATOM 8063 N N . LYS B 1 83 ? -5.163 -28.402 -71.760 1.00 86.02 183 LYS B N 1
ATOM 8064 C CA . LYS B 1 83 ? -4.979 -27.727 -73.048 1.00 103.87 183 LYS B CA 1
ATOM 8065 C C . LYS B 1 83 ? -3.605 -27.952 -73.683 1.00 98.22 183 LYS B C 1
ATOM 8066 O O . LYS B 1 83 ? -2.573 -27.933 -73.011 1.00 79.08 183 LYS B O 1
ATOM 8085 N N . TYR B 1 84 ? -3.630 -28.156 -74.997 1.00 91.88 184 TYR B N 1
ATOM 8086 C CA . TYR B 1 84 ? -2.432 -28.269 -75.821 1.00 92.90 184 TYR B CA 1
ATOM 8087 C C . TYR B 1 84 ? -2.445 -27.175 -76.885 1.00 85.79 184 TYR B C 1
ATOM 8088 O O . TYR B 1 84 ? -3.506 -26.816 -77.393 1.00 92.70 184 TYR B O 1
ATOM 8106 N N . GLN B 1 85 ? -1.269 -26.653 -77.223 1.00 93.60 185 GLN B N 1
ATOM 8107 C CA . GLN B 1 85 ? -1.148 -25.638 -78.270 1.00 95.93 185 GLN B CA 1
ATOM 8108 C C . GLN B 1 85 ? -0.275 -26.142 -79.408 1.00 93.04 185 GLN B C 1
ATOM 8109 O O . GLN B 1 85 ? 0.806 -26.689 -79.182 1.00 82.39 185 GLN B O 1
ATOM 8123 N N . LEU B 1 86 ? -0.759 -25.944 -80.631 1.00 98.15 186 LEU B N 1
ATOM 8124 C CA . LEU B 1 86 ? -0.042 -26.355 -81.828 1.00 86.54 186 LEU B CA 1
ATOM 8125 C C . LEU B 1 86 ? 0.183 -25.207 -82.789 1.00 94.82 186 LEU B C 1
ATOM 8126 O O . LEU B 1 86 ? -0.689 -24.360 -82.981 1.00 77.55 186 LEU B O 1
ATOM 8142 N N . LYS B 1 87 ? 1.369 -25.186 -83.383 1.00 92.31 187 LYS B N 1
ATOM 8143 C CA . LYS B 1 87 ? 1.642 -24.318 -84.513 1.00 93.50 187 LYS B CA 1
ATOM 8144 C C . LYS B 1 87 ? 1.751 -25.175 -85.762 1.00 71.11 187 LYS B C 1
ATOM 8145 O O . LYS B 1 87 ? 2.519 -26.135 -85.809 1.00 85.22 187 LYS B O 1
ATOM 8164 N N . ILE B 1 88 ? 0.961 -24.817 -86.765 1.00 79.01 188 ILE B N 1
ATOM 8165 C CA . ILE B 1 88 ? 0.847 -25.585 -87.997 1.00 75.73 188 ILE B CA 1
ATOM 8166 C C . ILE B 1 88 ? 1.484 -24.847 -89.170 1.00 84.11 188 ILE B C 1
ATOM 8167 O O . ILE B 1 88 ? 1.684 -23.633 -89.110 1.00 77.77 188 ILE B O 1
ATOM 8183 N N . LYS B 1 89 ? 1.791 -25.587 -90.233 1.00 78.32 189 LYS B N 1
ATOM 8184 C CA . LYS B 1 89 ? 2.446 -25.028 -91.412 1.00 77.80 189 LYS B CA 1
ATOM 8185 C C . LYS B 1 89 ? 1.750 -25.549 -92.657 1.00 76.39 189 LYS B C 1
ATOM 8186 O O . LYS B 1 89 ? 1.412 -26.731 -92.734 1.00 74.00 189 LYS B O 1
ATOM 8205 N N . VAL B 1 90 ? 1.499 -24.656 -93.611 1.00 75.04 190 VAL B N 1
ATOM 8206 C CA . VAL B 1 90 ? 1.036 -25.060 -94.933 1.00 85.24 190 VAL B CA 1
ATOM 8207 C C . VAL B 1 90 ? 2.039 -24.565 -95.978 1.00 94.38 190 VAL B C 1
ATOM 8208 O O . VAL B 1 90 ? 2.461 -23.409 -95.941 1.00 86.46 190 VAL B O 1
ATOM 8221 N N . GLN B 1 91 ? 2.427 -25.448 -96.895 1.00 71.86 191 GLN B N 1
ATOM 8222 C CA . GLN B 1 91 ? 3.403 -25.110 -97.927 1.00 96.49 191 GLN B CA 1
ATOM 8223 C C . GLN B 1 91 ? 2.879 -25.537 -99.296 1.00 103.54 191 GLN B C 1
ATOM 8224 O O . GLN B 1 91 ? 2.403 -26.662 -99.461 1.00 84.56 191 GLN B O 1
ATOM 8238 N N . ASP B 1 92 ? 2.962 -24.637 -100.274 1.00 99.40 192 ASP B N 1
ATOM 8239 C CA . ASP B 1 92 ? 2.511 -24.945 -101.628 1.00 98.15 192 ASP B CA 1
ATOM 8240 C C . ASP B 1 92 ? 3.602 -25.682 -102.394 1.00 99.83 192 ASP B C 1
ATOM 8241 O O . ASP B 1 92 ? 4.586 -26.131 -101.806 1.00 103.67 192 ASP B O 1
ATOM 8250 N N . MET B 1 93 ? 3.424 -25.797 -103.706 1.00 96.67 193 MET B N 1
ATOM 8251 C CA . MET B 1 93 ? 4.381 -26.498 -104.556 1.00 105.88 193 MET B CA 1
ATOM 8252 C C . MET B 1 93 ? 4.585 -27.941 -104.093 1.00 99.19 193 MET B C 1
ATOM 8253 O O . MET B 1 93 ? 5.676 -28.498 -104.221 1.00 83.07 193 MET B O 1
ATOM 8267 N N . ASP B 1 94 ? 3.521 -28.533 -103.556 1.00 86.02 194 ASP B N 1
ATOM 8268 C CA . ASP B 1 94 ? 3.525 -29.927 -103.113 1.00 85.64 194 ASP B CA 1
ATOM 8269 C C . ASP B 1 94 ? 4.460 -30.169 -101.928 1.00 75.20 194 ASP B C 1
ATOM 8270 O O . ASP B 1 94 ? 4.849 -31.305 -101.658 1.00 73.14 194 ASP B O 1
ATOM 8279 N N . GLY B 1 95 ? 4.818 -29.099 -101.225 1.00 87.65 195 GLY B N 1
ATOM 8280 C CA . GLY B 1 95 ? 5.584 -29.212 -99.996 1.00 74.47 195 GLY B CA 1
ATOM 8281 C C . GLY B 1 95 ? 7.081 -29.299 -100.211 1.00 93.91 195 GLY B C 1
ATOM 8282 O O . GLY B 1 95 ? 7.828 -29.620 -99.286 1.00 84.27 195 GLY B O 1
ATOM 8286 N N . GLN B 1 96 ? 7.521 -29.008 -101.429 1.00 99.96 196 GLN B N 1
ATOM 8287 C CA . GLN B 1 96 ? 8.942 -28.996 -101.747 1.00 88.94 196 GLN B CA 1
ATOM 8288 C C . GLN B 1 96 ? 9.595 -27.784 -101.096 1.00 93.43 196 GLN B C 1
ATOM 8289 O O . GLN B 1 96 ? 8.964 -26.736 -100.959 1.00 90.13 196 GLN B O 1
ATOM 8303 N N . TYR B 1 97 ? 10.855 -27.936 -100.693 1.00 94.13 197 TYR B N 1
ATOM 8304 C CA . TYR B 1 97 ? 11.536 -26.940 -99.867 1.00 87.45 197 TYR B CA 1
ATOM 8305 C C . TYR B 1 97 ? 11.433 -25.517 -100.419 1.00 84.07 197 TYR B C 1
ATOM 8306 O O . TYR B 1 97 ? 11.450 -24.551 -99.657 1.00 87.01 197 TYR B O 1
ATOM 8324 N N . PHE B 1 98 ? 11.312 -25.395 -101.738 1.00 94.86 198 PHE B N 1
ATOM 8325 C CA . PHE B 1 98 ? 11.216 -24.087 -102.388 1.00 88.34 198 PHE B CA 1
ATOM 8326 C C . PHE B 1 98 ? 9.770 -23.599 -102.523 1.00 96.32 198 PHE B C 1
ATOM 8327 O O . PHE B 1 98 ? 9.493 -22.664 -103.276 1.00 87.98 198 PHE B O 1
ATOM 8344 N N . GLY B 1 99 ? 8.854 -24.232 -101.794 1.00 93.91 199 GLY B N 1
ATOM 8345 C CA . GLY B 1 99 ? 7.456 -23.834 -101.795 1.00 76.57 199 GLY B CA 1
ATOM 8346 C C . GLY B 1 99 ? 7.201 -22.679 -100.847 1.00 75.72 199 GLY B C 1
ATOM 8347 O O . GLY B 1 99 ? 7.877 -22.541 -99.828 1.00 75.43 199 GLY B O 1
ATOM 8351 N N . LEU B 1 100 ? 6.217 -21.849 -101.175 1.00 80.07 200 LEU B N 1
ATOM 8352 C CA . LEU B 1 100 ? 5.872 -20.719 -100.325 1.00 79.66 200 LEU B CA 1
ATOM 8353 C C . LEU B 1 100 ? 5.127 -21.234 -99.093 1.00 96.67 200 LEU B C 1
ATOM 8354 O O . LEU B 1 100 ? 4.443 -22.254 -99.163 1.00 82.74 200 LEU B O 1
ATOM 8370 N N . GLN B 1 101 ? 5.246 -20.523 -97.974 1.00 89.39 201 GLN B N 1
ATOM 8371 C CA . GLN B 1 101 ? 4.785 -21.040 -96.688 1.00 80.15 201 GLN B CA 1
ATOM 8372 C C . GLN B 1 101 ? 4.118 -19.988 -95.807 1.00 83.44 201 GLN B C 1
ATOM 8373 O O . GLN B 1 101 ? 4.469 -18.809 -95.842 1.00 86.81 201 GLN B O 1
ATOM 8387 N N . THR B 1 102 ? 3.146 -20.446 -95.019 1.00 84.98 202 THR B N 1
ATOM 8388 C CA . THR B 1 102 ? 2.572 -19.658 -93.933 1.00 89.96 202 THR B CA 1
ATOM 8389 C C . THR B 1 102 ? 2.479 -20.531 -92.685 1.00 94.19 202 THR B C 1
ATOM 8390 O O . THR B 1 102 ? 2.568 -21.758 -92.770 1.00 86.42 202 THR B O 1
ATOM 8401 N N . THR B 1 103 ? 2.296 -19.891 -91.536 1.00 100.14 203 THR B N 1
ATOM 8402 C CA . THR B 1 103 ? 2.208 -20.584 -90.257 1.00 90.17 203 THR B CA 1
ATOM 8403 C C . THR B 1 103 ? 0.900 -20.176 -89.590 1.00 95.23 203 THR B C 1
ATOM 8404 O O . THR B 1 103 ? 0.245 -19.235 -90.036 1.00 98.18 203 THR B O 1
ATOM 8414 N N . SER B 1 104 ? 0.513 -20.882 -88.535 1.00 101.10 204 SER B N 1
ATOM 8415 C CA . SER B 1 104 ? -0.720 -20.562 -87.824 1.00 102.87 204 SER B CA 1
ATOM 8416 C C . SER B 1 104 ? -0.754 -21.258 -86.474 1.00 93.51 204 SER B C 1
ATOM 8417 O O . SER B 1 104 ? -0.134 -22.303 -86.296 1.00 96.90 204 SER B O 1
ATOM 8425 N N . THR B 1 105 ? -1.488 -20.681 -85.529 1.00 99.62 205 THR B N 1
ATOM 8426 C CA . THR B 1 105 ? -1.616 -21.267 -84.203 1.00 98.15 205 THR B CA 1
ATOM 8427 C C . THR B 1 105 ? -2.842 -22.168 -84.205 1.00 94.65 205 THR B C 1
ATOM 8428 O O . THR B 1 105 ? -3.772 -21.960 -84.984 1.00 90.55 205 THR B O 1
ATOM 8438 N N . CYS B 1 106 ? -2.828 -23.185 -83.352 1.00 100.56 206 CYS B N 1
ATOM 8439 C CA . CYS B 1 106 ? -3.925 -24.143 -83.289 1.00 90.19 206 CYS B CA 1
ATOM 8440 C C . CYS B 1 106 ? -4.132 -24.646 -81.860 1.00 83.68 206 CYS B C 1
ATOM 8441 O O . CYS B 1 106 ? -3.296 -25.371 -81.320 1.00 72.81 206 CYS B O 1
ATOM 8449 N N . ILE B 1 107 ? -5.252 -24.253 -81.258 1.00 102.44 207 ILE B N 1
ATOM 8450 C CA . ILE B 1 107 ? -5.574 -24.616 -79.876 1.00 90.32 207 ILE B CA 1
ATOM 8451 C C . ILE B 1 107 ? -6.368 -25.916 -79.750 1.00 85.12 207 ILE B C 1
ATOM 8452 O O . ILE B 1 107 ? -7.322 -26.145 -80.494 1.00 93.46 207 ILE B O 1
ATOM 8468 N N . ILE B 1 108 ? -5.956 -26.765 -78.809 1.00 90.00 208 ILE B N 1
ATOM 8469 C CA . ILE B 1 108 ? -6.665 -28.010 -78.514 1.00 98.80 208 ILE B CA 1
ATOM 8470 C C . ILE B 1 108 ? -6.933 -28.140 -77.012 1.00 84.47 208 ILE B C 1
ATOM 8471 O O . ILE B 1 108 ? -5.995 -28.284 -76.225 1.00 83.35 208 ILE B O 1
ATOM 8487 N N . ASN B 1 109 ? -8.206 -28.077 -76.621 1.00 100.62 209 ASN B N 1
ATOM 8488 C CA . ASN B 1 109 ? -8.599 -28.257 -75.223 1.00 90.10 209 ASN B CA 1
ATOM 8489 C C . ASN B 1 109 ? -9.249 -29.598 -74.982 1.00 80.73 209 ASN B C 1
ATOM 8490 O O . ASN B 1 109 ? -10.033 -30.079 -75.800 1.00 83.39 209 ASN B O 1
ATOM 8501 N N . ILE B 1 110 ? -8.924 -30.195 -73.844 1.00 80.88 210 ILE B N 1
ATOM 8502 C CA . ILE B 1 110 ? -9.482 -31.484 -73.491 1.00 83.14 210 ILE B CA 1
ATOM 8503 C C . ILE B 1 110 ? -10.708 -31.321 -72.596 1.00 109.08 210 ILE B C 1
ATOM 8504 O O . ILE B 1 110 ? -10.657 -30.677 -71.547 1.00 89.38 210 ILE B O 1
ATOM 8520 N N . ASP B 1 111 ? -11.815 -31.902 -73.044 1.00 99.26 211 ASP B N 1
ATOM 8521 C CA . ASP B 1 111 ? -13.061 -31.894 -72.294 1.00 88.75 211 ASP B CA 1
ATOM 8522 C C . ASP B 1 111 ? -13.068 -33.059 -71.305 1.00 106.26 211 ASP B C 1
ATOM 8523 O O . ASP B 1 111 ? -12.280 -33.996 -71.438 1.00 91.08 211 ASP B O 1
ATOM 8532 N N . ASP B 1 112 ? -13.961 -32.997 -70.321 1.00 99.47 212 ASP B N 1
ATOM 8533 C CA . ASP B 1 112 ? -13.982 -33.966 -69.228 1.00 71.62 212 ASP B CA 1
ATOM 8534 C C . ASP B 1 112 ? -14.865 -35.181 -69.506 1.00 71.91 212 ASP B C 1
ATOM 8535 O O . ASP B 1 112 ? -15.880 -35.077 -70.193 1.00 90.05 212 ASP B O 1
ATOM 8544 N N . VAL B 1 113 ? -14.452 -36.333 -68.980 1.00 78.49 213 VAL B N 1
ATOM 8545 C CA . VAL B 1 113 ? -15.300 -37.524 -68.944 1.00 90.29 213 VAL B CA 1
ATOM 8546 C C . VAL B 1 113 ? -15.357 -38.066 -67.521 1.00 96.47 213 VAL B C 1
ATOM 8547 O O . VAL B 1 113 ? -14.468 -37.805 -66.716 1.00 81.75 213 VAL B O 1
ATOM 8560 N N . ASN B 1 114 ? -16.403 -38.827 -67.217 1.00 100.45 214 ASN B N 1
ATOM 8561 C CA . ASN B 1 114 ? -16.604 -39.337 -65.867 1.00 100.85 214 ASN B CA 1
ATOM 8562 C C . ASN B 1 114 ? -15.758 -40.575 -65.601 1.00 82.30 214 ASN B C 1
ATOM 8563 O O . ASN B 1 114 ? -16.219 -41.699 -65.793 1.00 94.63 214 ASN B O 1
ATOM 8574 N N . ASP B 1 115 ? -14.525 -40.361 -65.156 1.00 78.80 215 ASP B N 1
ATOM 8575 C CA . ASP B 1 115 ? -13.602 -41.458 -64.881 1.00 91.43 215 ASP B CA 1
ATOM 8576 C C . ASP B 1 115 ? -13.137 -41.436 -63.425 1.00 91.92 215 ASP B C 1
ATOM 8577 O O . ASP B 1 115 ? -12.224 -42.172 -63.044 1.00 79.16 215 ASP B O 1
ATOM 8586 N N . HIS B 1 116 ? -13.772 -40.585 -62.621 1.00 82.70 216 HIS B N 1
ATOM 8587 C CA . HIS B 1 116 ? -13.617 -40.618 -61.169 1.00 85.64 216 HIS B CA 1
ATOM 8588 C C . HIS B 1 116 ? -14.966 -40.831 -60.492 1.00 88.68 216 HIS B C 1
ATOM 8589 O O . HIS B 1 116 ? -15.881 -40.026 -60.646 1.00 77.67 216 HIS B O 1
ATOM 8603 N N . LEU B 1 117 ? -15.089 -41.922 -59.747 1.00 93.66 217 LEU B N 1
ATOM 8604 C CA . LEU B 1 117 ? -16.315 -42.204 -59.009 1.00 72.20 217 LEU B CA 1
ATOM 8605 C C . LEU B 1 117 ? -16.386 -41.303 -57.777 1.00 83.32 217 LEU B C 1
ATOM 8606 O O . LEU B 1 117 ? -15.366 -41.052 -57.135 1.00 87.24 217 LEU B O 1
ATOM 8622 N N . PRO B 1 118 ? -17.589 -40.811 -57.439 1.00 93.56 218 PRO B N 1
ATOM 8623 C CA . PRO B 1 118 ? -17.719 -39.936 -56.272 1.00 77.36 218 PRO B CA 1
ATOM 8624 C C . PRO B 1 118 ? -17.640 -40.735 -54.977 1.00 69.50 218 PRO B C 1
ATOM 8625 O O . PRO B 1 118 ? -18.127 -41.866 -54.940 1.00 75.97 218 PRO B O 1
ATOM 8636 N N . THR B 1 119 ? -17.034 -40.160 -53.941 1.00 75.73 219 THR B N 1
ATOM 8637 C CA . THR B 1 119 ? -16.795 -40.886 -52.696 1.00 79.19 219 THR B CA 1
ATOM 8638 C C . THR B 1 119 ? -17.173 -40.071 -51.461 1.00 84.16 219 THR B C 1
ATOM 8639 O O . THR B 1 119 ? -16.850 -38.886 -51.366 1.00 75.08 219 THR B O 1
ATOM 8650 N N . PHE B 1 120 ? -17.857 -40.716 -50.516 1.00 83.68 220 PHE B N 1
ATOM 8651 C CA . PHE B 1 120 ? -18.256 -40.063 -49.269 1.00 81.46 220 PHE B CA 1
ATOM 8652 C C . PHE B 1 120 ? -17.041 -39.627 -48.456 1.00 75.26 220 PHE B C 1
ATOM 8653 O O . PHE B 1 120 ? -16.059 -40.359 -48.348 1.00 71.22 220 PHE B O 1
ATOM 8670 N N . THR B 1 121 ? -17.119 -38.430 -47.883 1.00 73.54 221 THR B N 1
ATOM 8671 C CA . THR B 1 121 ? -16.020 -37.877 -47.102 1.00 63.59 221 THR B CA 1
ATOM 8672 C C . THR B 1 121 ? -15.859 -38.568 -45.745 1.00 80.91 221 THR B C 1
ATOM 8673 O O . THR B 1 121 ? -14.814 -38.453 -45.107 1.00 65.67 221 THR B O 1
ATOM 8684 N N . ARG B 1 122 ? -16.899 -39.277 -45.311 1.00 94.37 222 ARG B N 1
ATOM 8685 C CA . ARG B 1 122 ? -16.854 -40.077 -44.087 1.00 73.55 222 ARG B CA 1
ATOM 8686 C C . ARG B 1 122 ? -17.379 -41.481 -44.358 1.00 72.64 222 ARG B C 1
ATOM 8687 O O . ARG B 1 122 ? -18.159 -41.695 -45.286 1.00 72.72 222 ARG B O 1
ATOM 8708 N N . THR B 1 123 ? -16.930 -42.437 -43.551 1.00 70.63 223 THR B N 1
ATOM 8709 C CA . THR B 1 123 ? -17.324 -43.832 -43.713 1.00 75.14 223 THR B CA 1
ATOM 8710 C C . THR B 1 123 ? -18.659 -44.105 -43.022 1.00 90.35 223 THR B C 1
ATOM 8711 O O . THR B 1 123 ? -19.449 -44.931 -43.484 1.00 84.71 223 THR B O 1
ATOM 8722 N N . SER B 1 124 ? -18.897 -43.411 -41.913 1.00 79.47 224 SER B N 1
ATOM 8723 C CA . SER B 1 124 ? -20.123 -43.577 -41.140 1.00 83.66 224 SER B CA 1
ATOM 8724 C C . SER B 1 124 ? -20.668 -42.228 -40.685 1.00 79.09 224 SER B C 1
ATOM 8725 O O . SER B 1 124 ? -19.905 -41.299 -40.424 1.00 75.43 224 SER B O 1
ATOM 8733 N N . TYR B 1 125 ? -21.990 -42.130 -40.591 1.00 73.66 225 TYR B N 1
ATOM 8734 C CA . TYR B 1 125 ? -22.645 -40.913 -40.121 1.00 86.19 225 TYR B CA 1
ATOM 8735 C C . TYR B 1 125 ? -23.595 -41.222 -38.969 1.00 75.94 225 TYR B C 1
ATOM 8736 O O . TYR B 1 125 ? -24.094 -42.339 -38.845 1.00 73.61 225 TYR B O 1
ATOM 8754 N N . VAL B 1 126 ? -23.828 -40.225 -38.122 1.00 68.42 226 VAL B N 1
ATOM 8755 C CA . VAL B 1 126 ? -24.788 -40.351 -37.032 1.00 67.87 226 VAL B CA 1
ATOM 8756 C C . VAL B 1 126 ? -25.583 -39.068 -36.860 1.00 60.00 226 VAL B C 1
ATOM 8757 O O . VAL B 1 126 ? -25.027 -37.968 -36.885 1.00 50.54 226 VAL B O 1
ATOM 8770 N N . THR B 1 127 ? -26.893 -39.218 -36.704 1.00 75.38 227 THR B N 1
ATOM 8771 C CA . THR B 1 127 ? -27.764 -38.082 -36.440 1.00 75.46 227 THR B CA 1
ATOM 8772 C C . THR B 1 127 ? -28.869 -38.489 -35.477 1.00 62.86 227 THR B C 1
ATOM 8773 O O . THR B 1 127 ? -29.051 -39.673 -35.190 1.00 81.51 227 THR B O 1
ATOM 8784 N N . SER B 1 128 ? -29.597 -37.499 -34.975 1.00 87.86 228 SER B N 1
ATOM 8785 C CA . SER B 1 128 ? -30.648 -37.736 -33.996 1.00 60.41 228 SER B CA 1
ATOM 8786 C C . SER B 1 128 ? -31.857 -36.874 -34.315 1.00 73.12 228 SER B C 1
ATOM 8787 O O . SER B 1 128 ? -31.739 -35.655 -34.402 1.00 60.83 228 SER B O 1
ATOM 8795 N N . VAL B 1 129 ? -33.018 -37.506 -34.472 1.00 84.58 229 VAL B N 1
ATOM 8796 C CA . VAL B 1 129 ? -34.246 -36.790 -34.805 1.00 88.68 229 VAL B CA 1
ATOM 8797 C C . VAL B 1 129 ? -35.365 -37.078 -33.810 1.00 89.68 229 VAL B C 1
ATOM 8798 O O . VAL B 1 129 ? -35.479 -38.181 -33.275 1.00 86.66 229 VAL B O 1
ATOM 8811 N N . GLU B 1 130 ? -36.188 -36.062 -33.575 1.00 87.11 230 GLU B N 1
ATOM 8812 C CA . GLU B 1 130 ? -37.352 -36.179 -32.709 1.00 96.28 230 GLU B CA 1
ATOM 8813 C C . GLU B 1 130 ? -38.417 -37.032 -33.384 1.00 90.40 230 GLU B C 1
ATOM 8814 O O . GLU B 1 130 ? -38.596 -36.970 -34.600 1.00 79.93 230 GLU B O 1
ATOM 8826 N N . GLU B 1 131 ? -39.117 -37.840 -32.598 1.00 83.10 231 GLU B N 1
ATOM 8827 C CA . GLU B 1 131 ? -40.202 -38.648 -33.133 1.00 69.45 231 GLU B CA 1
ATOM 8828 C C . GLU B 1 131 ? -41.379 -37.735 -33.472 1.00 73.77 231 GLU B C 1
ATOM 8829 O O . GLU B 1 131 ? -41.439 -36.599 -33.004 1.00 70.37 231 GLU B O 1
ATOM 8841 N N . ASN B 1 132 ? -42.309 -38.232 -34.282 1.00 60.39 232 ASN B N 1
ATOM 8842 C CA . ASN B 1 132 ? -43.485 -37.459 -34.681 1.00 79.08 232 ASN B CA 1
ATOM 8843 C C . ASN B 1 132 ? -43.133 -36.135 -35.358 1.00 63.05 232 ASN B C 1
ATOM 8844 O O . ASN B 1 132 ? -43.868 -35.154 -35.252 1.00 81.32 232 ASN B O 1
ATOM 8855 N N . THR B 1 133 ? -41.994 -36.119 -36.044 1.00 81.01 233 THR B N 1
ATOM 8856 C CA . THR B 1 133 ? -41.582 -34.977 -36.853 1.00 81.79 233 THR B CA 1
ATOM 8857 C C . THR B 1 133 ? -41.473 -35.441 -38.305 1.00 71.83 233 THR B C 1
ATOM 8858 O O . THR B 1 133 ? -41.141 -36.599 -38.555 1.00 76.04 233 THR B O 1
ATOM 8869 N N . VAL B 1 134 ? -41.750 -34.555 -39.261 1.00 66.94 234 VAL B N 1
ATOM 8870 C CA . VAL B 1 134 ? -41.738 -34.949 -40.670 1.00 70.99 234 VAL B CA 1
ATOM 8871 C C . VAL B 1 134 ? -41.433 -33.779 -41.605 1.00 85.50 234 VAL B C 1
ATOM 8872 O O . VAL B 1 134 ? -41.640 -32.618 -41.249 1.00 91.11 234 VAL B O 1
ATOM 8885 N N . ASP B 1 135 ? -40.938 -34.107 -42.799 1.00 93.16 235 ASP B N 1
ATOM 8886 C CA . ASP B 1 135 ? -40.596 -33.122 -43.828 1.00 93.70 235 ASP B CA 1
ATOM 8887 C C . ASP B 1 135 ? -39.505 -32.180 -43.325 1.00 83.19 235 ASP B C 1
ATOM 8888 O O . ASP B 1 135 ? -39.682 -30.963 -43.295 1.00 81.95 235 ASP B O 1
ATOM 8897 N N . VAL B 1 136 ? -38.376 -32.760 -42.929 1.00 81.68 236 VAL B N 1
ATOM 8898 C CA . VAL B 1 136 ? -37.240 -31.991 -42.429 1.00 95.38 236 VAL B CA 1
ATOM 8899 C C . VAL B 1 136 ? -35.913 -32.681 -42.727 1.00 69.62 236 VAL B C 1
ATOM 8900 O O . VAL B 1 136 ? -35.841 -33.909 -42.695 1.00 65.61 236 VAL B O 1
ATOM 8913 N N . GLU B 1 137 ? -34.866 -31.903 -43.011 1.00 86.11 237 GLU B N 1
ATOM 8914 C CA . GLU B 1 137 ? -33.538 -32.489 -43.195 1.00 78.86 237 GLU B CA 1
ATOM 8915 C C . GLU B 1 137 ? -32.881 -32.697 -41.835 1.00 61.87 237 GLU B C 1
ATOM 8916 O O . GLU B 1 137 ? -32.923 -31.818 -40.975 1.00 73.66 237 GLU B O 1
ATOM 8928 N N . ILE B 1 138 ? -32.272 -33.863 -41.653 1.00 69.14 238 ILE B N 1
ATOM 8929 C CA . ILE B 1 138 ? -31.699 -34.243 -40.366 1.00 68.20 238 ILE B CA 1
ATOM 8930 C C . ILE B 1 138 ? -30.192 -34.481 -40.439 1.00 81.18 238 ILE B C 1
ATOM 8931 O O . ILE B 1 138 ? -29.541 -34.700 -39.418 1.00 81.30 238 ILE B O 1
ATOM 8947 N N . LEU B 1 139 ? -29.645 -34.440 -41.649 1.00 76.95 239 LEU B N 1
ATOM 8948 C CA . LEU B 1 139 ? -28.230 -34.716 -41.865 1.00 70.13 239 LEU B CA 1
ATOM 8949 C C . LEU B 1 139 ? -27.799 -34.255 -43.243 1.00 81.74 239 LEU B C 1
ATOM 8950 O O . LEU B 1 139 ? -28.582 -34.303 -44.192 1.00 80.08 239 LEU B O 1
ATOM 8966 N N . ARG B 1 140 ? -26.553 -33.803 -43.345 1.00 88.92 240 ARG B N 1
ATOM 8967 C CA . ARG B 1 140 ? -25.964 -33.490 -44.638 1.00 71.83 240 ARG B CA 1
ATOM 8968 C C . ARG B 1 140 ? -24.640 -34.215 -44.815 1.00 85.84 240 ARG B C 1
ATOM 8969 O O . ARG B 1 140 ? -23.721 -34.064 -44.010 1.00 97.97 240 ARG B O 1
ATOM 8990 N N . VAL B 1 141 ? -24.574 -35.028 -45.865 1.00 66.05 241 VAL B N 1
ATOM 8991 C CA . VAL B 1 141 ? -23.355 -35.734 -46.231 1.00 73.92 241 VAL B CA 1
ATOM 8992 C C . VAL B 1 141 ? -22.726 -35.029 -47.428 1.00 68.77 241 VAL B C 1
ATOM 8993 O O . VAL B 1 141 ? -23.435 -34.624 -48.347 1.00 68.94 241 VAL B O 1
ATOM 9006 N N . THR B 1 142 ? -21.403 -34.893 -47.426 1.00 82.59 242 THR B N 1
ATOM 9007 C CA . THR B 1 142 ? -20.708 -34.236 -48.535 1.00 92.23 242 THR B CA 1
ATOM 9008 C C . THR B 1 142 ? -19.800 -35.235 -49.240 1.00 65.80 242 THR B C 1
ATOM 9009 O O . THR B 1 142 ? -19.218 -36.117 -48.605 1.00 68.13 242 THR B O 1
ATOM 9020 N N . VAL B 1 143 ? -19.673 -35.074 -50.554 1.00 69.04 243 VAL B N 1
ATOM 9021 C CA . VAL B 1 143 ? -18.979 -36.054 -51.388 1.00 78.67 243 VAL B CA 1
ATOM 9022 C C . VAL B 1 143 ? -17.796 -35.457 -52.162 1.00 74.53 243 VAL B C 1
ATOM 9023 O O . VAL B 1 143 ? -17.792 -34.275 -52.511 1.00 68.06 243 VAL B O 1
ATOM 9036 N N . GLU B 1 144 ? -16.791 -36.297 -52.410 1.00 89.13 244 GLU B N 1
ATOM 9037 C CA . GLU B 1 144 ? -15.594 -35.925 -53.171 1.00 77.90 244 GLU B CA 1
ATOM 9038 C C . GLU B 1 144 ? -15.596 -36.499 -54.593 1.00 73.53 244 GLU B C 1
ATOM 9039 O O . GLU B 1 144 ? -15.769 -37.704 -54.776 1.00 69.50 244 GLU B O 1
ATOM 9051 N N . ASP B 1 145 ? -15.390 -35.637 -55.587 1.00 82.37 245 ASP B N 1
ATOM 9052 C CA . ASP B 1 145 ? -15.268 -36.069 -56.982 1.00 87.92 245 ASP B CA 1
ATOM 9053 C C . ASP B 1 145 ? -14.187 -35.265 -57.712 1.00 91.50 245 ASP B C 1
ATOM 9054 O O . ASP B 1 145 ? -14.225 -34.035 -57.734 1.00 91.20 245 ASP B O 1
ATOM 9063 N N . LYS B 1 146 ? -13.225 -35.967 -58.306 1.00 81.58 246 LYS B N 1
ATOM 9064 C CA . LYS B 1 146 ? -12.054 -35.323 -58.908 1.00 100.39 246 LYS B CA 1
ATOM 9065 C C . LYS B 1 146 ? -12.309 -34.795 -60.321 1.00 97.75 246 LYS B C 1
ATOM 9066 O O . LYS B 1 146 ? -11.422 -34.194 -60.929 1.00 80.12 246 LYS B O 1
ATOM 9085 N N . ASP B 1 147 ? -13.510 -35.023 -60.844 1.00 98.87 247 ASP B N 1
ATOM 9086 C CA . ASP B 1 147 ? -13.863 -34.565 -62.186 1.00 87.71 247 ASP B CA 1
ATOM 9087 C C . ASP B 1 147 ? -14.211 -33.076 -62.221 1.00 82.97 247 ASP B C 1
ATOM 9088 O O . ASP B 1 147 ? -14.147 -32.389 -61.202 1.00 87.12 247 ASP B O 1
ATOM 9097 N N . LEU B 1 148 ? -14.569 -32.590 -63.407 1.00 87.74 248 LEU B N 1
ATOM 9098 C CA . LEU B 1 148 ? -14.779 -31.163 -63.645 1.00 90.37 248 LEU B CA 1
ATOM 9099 C C . LEU B 1 148 ? -16.065 -30.655 -62.999 1.00 87.54 248 LEU B C 1
ATOM 9100 O O . LEU B 1 148 ? -17.146 -31.179 -63.262 1.00 73.11 248 LEU B O 1
ATOM 9116 N N . VAL B 1 149 ? -15.940 -29.617 -62.177 1.00 87.74 249 VAL B N 1
ATOM 9117 C CA . VAL B 1 149 ? -17.069 -29.094 -61.407 1.00 92.12 249 VAL B CA 1
ATOM 9118 C C . VAL B 1 149 ? -18.198 -28.596 -62.303 1.00 93.15 249 VAL B C 1
ATOM 9119 O O . VAL B 1 149 ? -17.966 -28.167 -63.433 1.00 96.10 249 VAL B O 1
ATOM 9132 N N . ASN B 1 150 ? -19.416 -28.656 -61.776 1.00 89.05 250 ASN B N 1
ATOM 9133 C CA . ASN B 1 150 ? -20.609 -28.183 -62.471 1.00 92.52 250 ASN B CA 1
ATOM 9134 C C . ASN B 1 150 ? -20.866 -28.924 -63.784 1.00 91.07 250 ASN B C 1
ATOM 9135 O O . ASN B 1 150 ? -21.301 -28.325 -64.768 1.00 89.80 250 ASN B O 1
ATOM 9146 N N . THR B 1 151 ? -20.601 -30.229 -63.787 1.00 83.35 251 THR B N 1
ATOM 9147 C CA . THR B 1 151 ? -20.890 -31.078 -64.942 1.00 96.68 251 THR B CA 1
ATOM 9148 C C . THR B 1 151 ? -21.521 -32.389 -64.485 1.00 87.16 251 THR B C 1
ATOM 9149 O O . THR B 1 151 ? -21.436 -32.749 -63.312 1.00 77.28 251 THR B O 1
ATOM 9160 N N . ALA B 1 152 ? -22.147 -33.100 -65.418 1.00 85.90 252 ALA B N 1
ATOM 9161 C CA . ALA B 1 152 ? -22.820 -34.358 -65.107 1.00 82.22 252 ALA B CA 1
ATOM 9162 C C . ALA B 1 152 ? -21.845 -35.438 -64.645 1.00 89.72 252 ALA B C 1
ATOM 9163 O O . ALA B 1 152 ? -22.259 -36.459 -64.094 1.00 84.07 252 ALA B O 1
ATOM 9170 N N . ASN B 1 153 ? -20.554 -35.212 -64.876 1.00 88.43 253 ASN B N 1
ATOM 9171 C CA . ASN B 1 153 ? -19.521 -36.143 -64.436 1.00 99.23 253 ASN B CA 1
ATOM 9172 C C . ASN B 1 153 ? -19.102 -35.875 -62.995 1.00 90.42 253 ASN B C 1
ATOM 9173 O O . ASN B 1 153 ? -18.310 -36.621 -62.426 1.00 71.68 253 ASN B O 1
ATOM 9184 N N . TRP B 1 154 ? -19.638 -34.806 -62.414 1.00 71.34 254 TRP B N 1
ATOM 9185 C CA . TRP B 1 154 ? -19.214 -34.345 -61.096 1.00 80.20 254 TRP B CA 1
ATOM 9186 C C . TRP B 1 154 ? -20.345 -34.425 -60.078 1.00 97.64 254 TRP B C 1
ATOM 9187 O O . TRP B 1 154 ? -20.203 -35.054 -59.028 1.00 90.62 254 TRP B O 1
ATOM 9208 N N . ARG B 1 155 ? -21.473 -33.798 -60.396 1.00 94.42 255 ARG B N 1
ATOM 9209 C CA . ARG B 1 155 ? -22.563 -33.676 -59.437 1.00 80.41 255 ARG B CA 1
ATOM 9210 C C . ARG B 1 155 ? -23.186 -35.038 -59.125 1.00 69.02 255 ARG B C 1
ATOM 9211 O O . ARG B 1 155 ? -23.310 -35.896 -60.000 1.00 69.97 255 ARG B O 1
ATOM 9232 N N . ALA B 1 156 ? -23.585 -35.208 -57.868 1.00 80.82 256 ALA B N 1
ATOM 9233 C CA . ALA B 1 156 ? -23.959 -36.514 -57.320 1.00 78.14 256 ALA B CA 1
ATOM 9234 C C . ALA B 1 156 ? -25.442 -36.893 -57.438 1.00 78.98 256 ALA B C 1
ATOM 9235 O O . ALA B 1 156 ? -26.300 -36.044 -57.684 1.00 63.89 256 ALA B O 1
ATOM 9242 N N . ASN B 1 157 ? -25.702 -38.191 -57.262 1.00 84.17 257 ASN B N 1
ATOM 9243 C CA . ASN B 1 157 ? -27.035 -38.784 -57.380 1.00 82.33 257 ASN B CA 1
ATOM 9244 C C . ASN B 1 157 ? -27.156 -39.845 -56.302 1.00 78.73 257 ASN B C 1
ATOM 9245 O O . ASN B 1 157 ? -26.698 -40.973 -56.474 1.00 81.38 257 ASN B O 1
ATOM 9256 N N . TYR B 1 158 ? -27.734 -39.464 -55.172 1.00 101.07 258 TYR B N 1
ATOM 9257 C CA . TYR B 1 158 ? -27.701 -40.306 -53.987 1.00 100.45 258 TYR B CA 1
ATOM 9258 C C . TYR B 1 158 ? -28.888 -41.260 -53.960 1.00 89.39 258 TYR B C 1
ATOM 9259 O O . TYR B 1 158 ? -29.935 -40.988 -54.552 1.00 83.03 258 TYR B O 1
ATOM 9277 N N . THR B 1 159 ? -28.713 -42.377 -53.263 1.00 81.22 259 THR B N 1
ATOM 9278 C CA . THR B 1 159 ? -29.766 -43.370 -53.100 1.00 82.35 259 THR B CA 1
ATOM 9279 C C . THR B 1 159 ? -29.603 -44.046 -51.747 1.00 90.59 259 THR B C 1
ATOM 9280 O O . THR B 1 159 ? -28.483 -44.197 -51.261 1.00 79.45 259 THR B O 1
ATOM 9291 N N . ILE B 1 160 ? -30.716 -44.441 -51.135 1.00 98.77 260 ILE B N 1
ATOM 9292 C CA . ILE B 1 160 ? -30.657 -45.270 -49.938 1.00 86.58 260 ILE B CA 1
ATOM 9293 C C . ILE B 1 160 ? -30.758 -46.734 -50.349 1.00 89.40 260 ILE B C 1
ATOM 9294 O O . ILE B 1 160 ? -31.821 -47.216 -50.739 1.00 102.99 260 ILE B O 1
ATOM 9310 N N . LEU B 1 161 ? -29.632 -47.429 -50.248 1.00 93.78 261 LEU B N 1
ATOM 9311 C CA . LEU B 1 161 ? -29.511 -48.797 -50.732 1.00 85.44 261 LEU B CA 1
ATOM 9312 C C . LEU B 1 161 ? -30.266 -49.763 -49.831 1.00 85.23 261 LEU B C 1
ATOM 9313 O O . LEU B 1 161 ? -31.038 -50.595 -50.309 1.00 88.30 261 LEU B O 1
ATOM 9329 N N . LYS B 1 162 ? -30.046 -49.640 -48.526 1.00 87.66 262 LYS B N 1
ATOM 9330 C CA . LYS B 1 162 ? -30.655 -50.542 -47.557 1.00 94.48 262 LYS B CA 1
ATOM 9331 C C . LYS B 1 162 ? -31.095 -49.783 -46.312 1.00 84.31 262 LYS B C 1
ATOM 9332 O O . LYS B 1 162 ? -30.524 -48.746 -45.975 1.00 95.52 262 LYS B O 1
ATOM 9351 N N . GLY B 1 163 ? -32.120 -50.302 -45.639 1.00 102.20 263 GLY B N 1
ATOM 9352 C CA . GLY B 1 163 ? -32.589 -49.728 -44.389 1.00 97.22 263 GLY B CA 1
ATOM 9353 C C . GLY B 1 163 ? -33.862 -48.903 -44.477 1.00 79.12 263 GLY B C 1
ATOM 9354 O O . GLY B 1 163 ? -34.487 -48.629 -43.453 1.00 77.28 263 GLY B O 1
ATOM 9358 N N . ASN B 1 164 ? -34.252 -48.510 -45.687 1.00 82.41 264 ASN B N 1
ATOM 9359 C CA . ASN B 1 164 ? -35.425 -47.656 -45.882 1.00 87.59 264 ASN B CA 1
ATOM 9360 C C . ASN B 1 164 ? -36.656 -48.455 -46.309 1.00 97.62 264 ASN B C 1
ATOM 9361 O O . ASN B 1 164 ? -37.401 -48.040 -47.199 1.00 87.31 264 ASN B O 1
ATOM 9372 N N . GLU B 1 165 ? -36.880 -49.591 -45.656 1.00 91.21 265 GLU B N 1
ATOM 9373 C CA . GLU B 1 165 ? -37.972 -50.479 -46.036 1.00 90.97 265 GLU B CA 1
ATOM 9374 C C . GLU B 1 165 ? -39.328 -49.830 -45.772 1.00 109.19 265 GLU B C 1
ATOM 9375 O O . GLU B 1 165 ? -40.237 -49.920 -46.598 1.00 118.07 265 GLU B O 1
ATOM 9387 N N . ASN B 1 166 ? -39.456 -49.169 -44.624 1.00 105.13 266 ASN B N 1
ATOM 9388 C CA . ASN B 1 166 ? -40.717 -48.545 -44.237 1.00 81.40 266 ASN B CA 1
ATOM 9389 C C . ASN B 1 166 ? -40.914 -47.184 -44.907 1.00 81.26 266 ASN B C 1
ATOM 9390 O O . ASN B 1 166 ? -41.965 -46.558 -44.767 1.00 99.10 266 ASN B O 1
ATOM 9401 N N . GLY B 1 167 ? -39.904 -46.730 -45.641 1.00 96.38 267 GLY B N 1
ATOM 9402 C CA . GLY B 1 167 ? -40.016 -45.500 -46.403 1.00 77.70 267 GLY B CA 1
ATOM 9403 C C . GLY B 1 167 ? -40.028 -44.259 -45.532 1.00 74.44 267 GLY B C 1
ATOM 9404 O O . GLY B 1 167 ? -40.541 -43.215 -45.938 1.00 69.42 267 GLY B O 1
ATOM 9408 N N . ASN B 1 168 ? -39.458 -44.366 -44.335 1.00 71.79 268 ASN B N 1
ATOM 9409 C CA . ASN B 1 168 ? -39.444 -43.245 -43.403 1.00 73.74 268 ASN B CA 1
ATOM 9410 C C . ASN B 1 168 ? -38.578 -42.090 -43.894 1.00 80.64 268 ASN B C 1
ATOM 9411 O O . ASN B 1 168 ? -38.886 -40.925 -43.638 1.00 66.65 268 ASN B O 1
ATOM 9422 N N . PHE B 1 169 ? -37.504 -42.420 -44.607 1.00 98.43 269 PHE B N 1
ATOM 9423 C CA . PHE B 1 169 ? -36.517 -41.429 -45.028 1.00 70.99 269 PHE B CA 1
ATOM 9424 C C . PHE B 1 169 ? -36.461 -41.252 -46.541 1.00 70.36 269 PHE B C 1
ATOM 9425 O O . PHE B 1 169 ? -36.852 -42.139 -47.302 1.00 73.47 269 PHE B O 1
ATOM 9442 N N . LYS B 1 170 ? -35.967 -40.091 -46.958 1.00 67.67 270 LYS B N 1
ATOM 9443 C CA . LYS B 1 170 ? -35.707 -39.796 -48.364 1.00 90.92 270 LYS B CA 1
ATOM 9444 C C . LYS B 1 170 ? -34.382 -39.042 -48.456 1.00 78.06 270 LYS B C 1
ATOM 9445 O O . LYS B 1 170 ? -34.135 -38.131 -47.665 1.00 80.53 270 LYS B O 1
ATOM 9464 N N . ILE B 1 171 ? -33.532 -39.417 -49.408 1.00 83.76 271 ILE B N 1
ATOM 9465 C CA . ILE B 1 171 ? -32.299 -38.670 -49.652 1.00 80.87 271 ILE B CA 1
ATOM 9466 C C . ILE B 1 171 ? -32.349 -37.975 -51.008 1.00 62.92 271 ILE B C 1
ATOM 9467 O O . ILE B 1 171 ? -32.737 -38.566 -52.015 1.00 81.81 271 ILE B O 1
ATOM 9483 N N . VAL B 1 172 ? -31.956 -36.706 -51.010 1.00 68.27 272 VAL B N 1
ATOM 9484 C CA . VAL B 1 172 ? -31.936 -35.892 -52.216 1.00 84.00 272 VAL B CA 1
ATOM 9485 C C . VAL B 1 172 ? -30.611 -35.118 -52.274 1.00 83.95 272 VAL B C 1
ATOM 9486 O O . VAL B 1 172 ? -29.872 -35.093 -51.288 1.00 76.79 272 VAL B O 1
ATOM 9499 N N . THR B 1 173 ? -30.301 -34.513 -53.420 1.00 61.49 273 THR B N 1
ATOM 9500 C CA . THR B 1 173 ? -29.039 -33.779 -53.579 1.00 84.75 273 THR B CA 1
ATOM 9501 C C . THR B 1 173 ? -29.250 -32.282 -53.811 1.00 76.85 273 THR B C 1
ATOM 9502 O O . THR B 1 173 ? -30.048 -31.875 -54.655 1.00 80.75 273 THR B O 1
ATOM 9513 N N . ASP B 1 174 ? -28.525 -31.472 -53.043 1.00 80.65 274 ASP B N 1
ATOM 9514 C CA . ASP B 1 174 ? -28.567 -30.018 -53.170 1.00 76.26 274 ASP B CA 1
ATOM 9515 C C . ASP B 1 174 ? -27.791 -29.569 -54.410 1.00 87.43 274 ASP B C 1
ATOM 9516 O O . ASP B 1 174 ? -26.602 -29.857 -54.542 1.00 95.16 274 ASP B O 1
ATOM 9525 N N . ALA B 1 175 ? -28.463 -28.861 -55.313 1.00 93.76 275 ALA B N 1
ATOM 9526 C CA . ALA B 1 175 ? -27.833 -28.377 -56.540 1.00 81.65 275 ALA B CA 1
ATOM 9527 C C . ALA B 1 175 ? -26.806 -27.293 -56.228 1.00 87.06 275 ALA B C 1
ATOM 9528 O O . ALA B 1 175 ? -25.835 -27.102 -56.960 1.00 91.12 275 ALA B O 1
ATOM 9535 N N . LYS B 1 176 ? -27.035 -26.596 -55.122 1.00 108.42 276 LYS B N 1
ATOM 9536 C CA . LYS B 1 176 ? -26.248 -25.434 -54.734 1.00 95.73 276 LYS B CA 1
ATOM 9537 C C . LYS B 1 176 ? -24.852 -25.814 -54.243 1.00 91.01 276 LYS B C 1
ATOM 9538 O O . LYS B 1 176 ? -23.891 -25.075 -54.465 1.00 96.71 276 LYS B O 1
ATOM 9557 N N . THR B 1 177 ? -24.744 -26.966 -53.585 1.00 87.78 277 THR B N 1
ATOM 9558 C CA . THR B 1 177 ? -23.501 -27.367 -52.929 1.00 81.81 277 THR B CA 1
ATOM 9559 C C . THR B 1 177 ? -23.091 -28.817 -53.202 1.00 78.43 277 THR B C 1
ATOM 9560 O O . THR B 1 177 ? -22.028 -29.252 -52.762 1.00 81.24 277 THR B O 1
ATOM 9571 N N . ASN B 1 178 ? -23.941 -29.562 -53.907 1.00 80.33 278 ASN B N 1
ATOM 9572 C CA . ASN B 1 178 ? -23.633 -30.932 -54.327 1.00 73.32 278 ASN B CA 1
ATOM 9573 C C . ASN B 1 178 ? -23.553 -31.939 -53.173 1.00 74.84 278 ASN B C 1
ATOM 9574 O O . ASN B 1 178 ? -23.241 -33.111 -53.389 1.00 84.74 278 ASN B O 1
ATOM 9585 N N . GLU B 1 179 ? -23.837 -31.494 -51.953 1.00 81.24 279 GLU B N 1
ATOM 9586 C CA . GLU B 1 179 ? -23.890 -32.408 -50.813 1.00 86.02 279 GLU B CA 1
ATOM 9587 C C . GLU B 1 179 ? -25.278 -33.037 -50.730 1.00 72.46 279 GLU B C 1
ATOM 9588 O O . GLU B 1 179 ? -26.264 -32.439 -51.159 1.00 64.70 279 GLU B O 1
ATOM 9600 N N . GLY B 1 180 ? -25.341 -34.256 -50.206 1.00 73.71 280 GLY B N 1
ATOM 9601 C CA . GLY B 1 180 ? -26.600 -34.967 -50.067 1.00 87.80 280 GLY B CA 1
ATOM 9602 C C . GLY B 1 180 ? -27.287 -34.634 -48.757 1.00 81.99 280 GLY B C 1
ATOM 9603 O O . GLY B 1 180 ? -26.633 -34.511 -47.721 1.00 73.68 280 GLY B O 1
ATOM 9607 N N . VAL B 1 181 ? -28.607 -34.489 -48.809 1.00 75.80 281 VAL B N 1
ATOM 9608 C CA . VAL B 1 181 ? -29.404 -34.134 -47.636 1.00 86.03 281 VAL B CA 1
ATOM 9609 C C . VAL B 1 181 ? -30.381 -35.263 -47.302 1.00 73.82 281 VAL B C 1
ATOM 9610 O O . VAL B 1 181 ? -31.189 -35.663 -48.142 1.00 61.31 281 VAL B O 1
ATOM 9623 N N . LEU B 1 182 ? -30.313 -35.759 -46.071 1.00 61.67 282 LEU B N 1
ATOM 9624 C CA . LEU B 1 182 ? -31.203 -36.826 -45.618 1.00 66.99 282 LEU B CA 1
ATOM 9625 C C . LEU B 1 182 ? -32.441 -36.222 -44.966 1.00 85.29 282 LEU B C 1
ATOM 9626 O O . LEU B 1 182 ? -32.345 -35.516 -43.961 1.00 74.67 282 LEU B O 1
ATOM 9642 N N . CYS B 1 183 ? -33.601 -36.496 -45.556 1.00 85.83 283 CYS B N 1
ATOM 9643 C CA . CYS B 1 183 ? -34.859 -35.937 -45.081 1.00 78.20 283 CYS B CA 1
ATOM 9644 C C . CYS B 1 183 ? -35.806 -37.014 -44.568 1.00 74.23 283 CYS B C 1
ATOM 9645 O O . CYS B 1 183 ? -35.864 -38.120 -45.107 1.00 62.80 283 CYS B O 1
ATOM 9653 N N . VAL B 1 184 ? -36.533 -36.673 -43.508 1.00 87.00 284 VAL B N 1
ATOM 9654 C CA . VAL B 1 184 ? -37.593 -37.517 -42.968 1.00 65.05 284 VAL B CA 1
ATOM 9655 C C . VAL B 1 184 ? -38.914 -37.190 -43.645 1.00 79.73 284 VAL B C 1
ATOM 9656 O O . VAL B 1 184 ? -39.318 -36.028 -43.713 1.00 72.00 284 VAL B O 1
ATOM 9669 N N . VAL B 1 185 ? -39.586 -38.227 -44.134 1.00 77.74 285 VAL B N 1
ATOM 9670 C CA . VAL B 1 185 ? -40.807 -38.060 -44.913 1.00 79.54 285 VAL B CA 1
ATOM 9671 C C . VAL B 1 185 ? -41.984 -38.816 -44.300 1.00 85.06 285 VAL B C 1
ATOM 9672 O O . VAL B 1 185 ? -43.122 -38.681 -44.750 1.00 92.13 285 VAL B O 1
ATOM 9685 N N . LYS B 1 186 ? -41.698 -39.612 -43.277 1.00 77.95 286 LYS B N 1
ATOM 9686 C CA . LYS B 1 186 ? -42.729 -40.190 -42.428 1.00 75.99 286 LYS B CA 1
ATOM 9687 C C . LYS B 1 186 ? -42.273 -40.070 -40.984 1.00 94.89 286 LYS B C 1
ATOM 9688 O O . LYS B 1 186 ? -41.102 -40.313 -40.687 1.00 90.69 286 LYS B O 1
ATOM 9707 N N . PRO B 1 187 ? -43.188 -39.702 -40.076 1.00 65.88 287 PRO B N 1
ATOM 9708 C CA . PRO B 1 187 ? -42.778 -39.543 -38.681 1.00 61.14 287 PRO B CA 1
ATOM 9709 C C . PRO B 1 187 ? -42.337 -40.871 -38.089 1.00 75.46 287 PRO B C 1
ATOM 9710 O O . PRO B 1 187 ? -42.752 -41.922 -38.576 1.00 82.97 287 PRO B O 1
ATOM 9721 N N . LEU B 1 188 ? -41.494 -40.820 -37.065 1.00 73.48 288 LEU B N 1
ATOM 9722 C CA . LEU B 1 188 ? -40.989 -42.027 -36.428 1.00 65.84 288 LEU B CA 1
ATOM 9723 C C . LEU B 1 188 ? -41.665 -42.200 -35.072 1.00 80.05 288 LEU B C 1
ATOM 9724 O O . LEU B 1 188 ? -42.259 -41.259 -34.547 1.00 73.52 288 LEU B O 1
ATOM 9740 N N . ASN B 1 189 ? -41.590 -43.410 -34.528 1.00 82.02 289 ASN B N 1
ATOM 9741 C CA . ASN B 1 189 ? -42.222 -43.738 -33.252 1.00 69.18 289 ASN B CA 1
ATOM 9742 C C . ASN B 1 189 ? -41.234 -44.419 -32.313 1.00 81.27 289 ASN B C 1
ATOM 9743 O O . ASN B 1 189 ? -40.902 -45.591 -32.495 1.00 78.57 289 ASN B O 1
ATOM 9754 N N . TYR B 1 190 ? -40.771 -43.678 -31.308 1.00 68.47 290 TYR B N 1
ATOM 9755 C CA . TYR B 1 190 ? -39.749 -44.175 -30.389 1.00 78.09 290 TYR B CA 1
ATOM 9756 C C . TYR B 1 190 ? -40.160 -45.476 -29.708 1.00 70.57 290 TYR B C 1
ATOM 9757 O O . TYR B 1 190 ? -39.312 -46.288 -29.337 1.00 86.07 290 TYR B O 1
ATOM 9775 N N . GLU B 1 191 ? -41.464 -45.684 -29.570 1.00 104.21 291 GLU B N 1
ATOM 9776 C CA . GLU B 1 191 ? -41.973 -46.859 -28.877 1.00 87.06 291 GLU B CA 1
ATOM 9777 C C . GLU B 1 191 ? -41.986 -48.064 -29.815 1.00 78.82 291 GLU B C 1
ATOM 9778 O O . GLU B 1 191 ? -42.045 -49.209 -29.369 1.00 88.46 291 GLU B O 1
ATOM 9790 N N . GLU B 1 192 ? -41.931 -47.794 -31.116 1.00 93.27 292 GLU B N 1
ATOM 9791 C CA . GLU B 1 192 ? -41.817 -48.844 -32.122 1.00 96.70 292 GLU B CA 1
ATOM 9792 C C . GLU B 1 192 ? -40.347 -49.182 -32.392 1.00 87.50 292 GLU B C 1
ATOM 9793 O O . GLU B 1 192 ? -39.932 -50.331 -32.239 1.00 87.87 292 GLU B O 1
ATOM 9805 N N . LYS B 1 193 ? -39.569 -48.177 -32.795 1.00 91.50 293 LYS B N 1
ATOM 9806 C CA . LYS B 1 193 ? -38.148 -48.355 -33.108 1.00 78.37 293 LYS B CA 1
ATOM 9807 C C . LYS B 1 193 ? -37.331 -47.167 -32.589 1.00 67.34 293 LYS B C 1
ATOM 9808 O O . LYS B 1 193 ? -37.587 -46.025 -32.969 1.00 69.18 293 LYS B O 1
ATOM 9827 N N . GLN B 1 194 ? -36.351 -47.434 -31.727 1.00 68.42 294 GLN B N 1
ATOM 9828 C CA . GLN B 1 194 ? -35.558 -46.363 -31.120 1.00 71.28 294 GLN B CA 1
ATOM 9829 C C . GLN B 1 194 ? -34.396 -45.925 -32.016 1.00 95.53 294 GLN B C 1
ATOM 9830 O O . GLN B 1 194 ? -33.836 -44.843 -31.835 1.00 79.71 294 GLN B O 1
ATOM 9844 N N . GLN B 1 195 ? -34.036 -46.772 -32.976 1.00 89.65 295 GLN B N 1
ATOM 9845 C CA . GLN B 1 195 ? -32.888 -46.516 -33.841 1.00 85.41 295 GLN B CA 1
ATOM 9846 C C . GLN B 1 195 ? -33.065 -47.168 -35.204 1.00 87.06 295 GLN B C 1
ATOM 9847 O O . GLN B 1 195 ? -33.571 -48.285 -35.304 1.00 93.89 295 GLN B O 1
ATOM 9861 N N . MET B 1 196 ? -32.632 -46.465 -36.247 1.00 68.17 296 MET B N 1
ATOM 9862 C CA . MET B 1 196 ? -32.727 -46.964 -37.615 1.00 80.01 296 MET B CA 1
ATOM 9863 C C . MET B 1 196 ? -31.408 -46.795 -38.360 1.00 83.06 296 MET B C 1
ATOM 9864 O O . MET B 1 196 ? -30.895 -45.685 -38.503 1.00 74.58 296 MET B O 1
ATOM 9878 N N . ILE B 1 197 ? -30.872 -47.917 -38.830 1.00 80.24 297 ILE B N 1
ATOM 9879 C CA . ILE B 1 197 ? -29.628 -47.940 -39.589 1.00 78.55 297 ILE B CA 1
ATOM 9880 C C . ILE B 1 197 ? -29.923 -47.996 -41.079 1.00 81.95 297 ILE B C 1
ATOM 9881 O O . ILE B 1 197 ? -30.741 -48.798 -41.529 1.00 105.16 297 ILE B O 1
ATOM 9897 N N . LEU B 1 198 ? -29.254 -47.133 -41.837 1.00 72.02 298 LEU B N 1
ATOM 9898 C CA . LEU B 1 198 ? -29.392 -47.116 -43.286 1.00 83.85 298 LEU B CA 1
ATOM 9899 C C . LEU B 1 198 ? -28.032 -47.227 -43.948 1.00 87.36 298 LEU B C 1
ATOM 9900 O O . LEU B 1 198 ? -26.998 -47.016 -43.312 1.00 77.71 298 LEU B O 1
ATOM 9916 N N . GLN B 1 199 ? -28.046 -47.570 -45.231 1.00 88.87 299 GLN B N 1
ATOM 9917 C CA . GLN B 1 199 ? -26.840 -47.568 -46.042 1.00 86.84 299 GLN B CA 1
ATOM 9918 C C . GLN B 1 199 ? -27.109 -46.725 -47.272 1.00 80.53 299 GLN B C 1
ATOM 9919 O O . GLN B 1 199 ? -28.043 -46.998 -48.027 1.00 86.95 299 GLN B O 1
ATOM 9933 N N . ILE B 1 200 ? -26.296 -45.696 -47.464 1.00 73.60 300 ILE B N 1
ATOM 9934 C CA . ILE B 1 200 ? -26.438 -44.825 -48.619 1.00 91.07 300 ILE B CA 1
ATOM 9935 C C . ILE B 1 200 ? -25.325 -45.085 -49.621 1.00 78.56 300 ILE B C 1
ATOM 9936 O O . ILE B 1 200 ? -24.256 -45.583 -49.268 1.00 74.58 300 ILE B O 1
ATOM 9952 N N . GLY B 1 201 ? -25.599 -44.753 -50.875 1.00 81.13 301 GLY B N 1
ATOM 9953 C CA . GLY B 1 201 ? -24.629 -44.892 -51.939 1.00 82.64 301 GLY B CA 1
ATOM 9954 C C . GLY B 1 201 ? -24.710 -43.663 -52.813 1.00 80.37 301 GLY B C 1
ATOM 9955 O O . GLY B 1 201 ? -25.695 -42.923 -52.758 1.00 83.78 301 GLY B O 1
ATOM 9959 N N . VAL B 1 202 ? -23.684 -43.442 -53.624 1.00 81.05 302 VAL B N 1
ATOM 9960 C CA . VAL B 1 202 ? -23.635 -42.253 -54.458 1.00 85.19 302 VAL B CA 1
ATOM 9961 C C . VAL B 1 202 ? -22.979 -42.553 -55.798 1.00 80.70 302 VAL B C 1
ATOM 9962 O O . VAL B 1 202 ? -22.007 -43.304 -55.888 1.00 83.91 302 VAL B O 1
ATOM 9975 N N . VAL B 1 203 ? -23.546 -41.955 -56.837 1.00 85.66 303 VAL B N 1
ATOM 9976 C CA . VAL B 1 203 ? -23.007 -42.025 -58.181 1.00 65.49 303 VAL B CA 1
ATOM 9977 C C . VAL B 1 203 ? -23.257 -40.653 -58.779 1.00 87.81 303 VAL B C 1
ATOM 9978 O O . VAL B 1 203 ? -23.986 -39.850 -58.198 1.00 95.92 303 VAL B O 1
ATOM 9991 N N . ASN B 1 204 ? -22.656 -40.374 -59.928 1.00 76.15 304 ASN B N 1
ATOM 9992 C CA . ASN B 1 204 ? -22.927 -39.134 -60.632 1.00 66.99 304 ASN B CA 1
ATOM 9993 C C . ASN B 1 204 ? -24.136 -39.289 -61.538 1.00 72.17 304 ASN B C 1
ATOM 9994 O O . ASN B 1 204 ? -24.642 -40.394 -61.733 1.00 75.64 304 ASN B O 1
ATOM 10005 N N . GLU B 1 205 ? -24.609 -38.172 -62.073 1.00 71.76 305 GLU B N 1
ATOM 10006 C CA . GLU B 1 205 ? -25.669 -38.197 -63.069 1.00 88.13 305 GLU B CA 1
ATOM 10007 C C . GLU B 1 205 ? -25.210 -38.960 -64.304 1.00 98.83 305 GLU B C 1
ATOM 10008 O O . GLU B 1 205 ? -25.944 -39.790 -64.841 1.00 93.57 305 GLU B O 1
ATOM 10020 N N . ALA B 1 206 ? -23.988 -38.674 -64.744 1.00 97.45 306 ALA B N 1
ATOM 10021 C CA . ALA B 1 206 ? -23.420 -39.325 -65.916 1.00 72.21 306 ALA B CA 1
ATOM 10022 C C . ALA B 1 206 ? -22.999 -40.748 -65.565 1.00 81.62 306 ALA B C 1
ATOM 10023 O O . ALA B 1 206 ? -22.554 -41.002 -64.445 1.00 89.22 306 ALA B O 1
ATOM 10030 N N . PRO B 1 207 ? -23.137 -41.687 -66.518 1.00 81.78 307 PRO B N 1
ATOM 10031 C CA . PRO B 1 207 ? -22.697 -43.045 -66.185 1.00 79.58 307 PRO B CA 1
ATOM 10032 C C . PRO B 1 207 ? -21.188 -43.150 -66.017 1.00 85.53 307 PRO B C 1
ATOM 10033 O O . PRO B 1 207 ? -20.436 -42.386 -66.625 1.00 88.13 307 PRO B O 1
ATOM 10044 N N . PHE B 1 208 ? -20.759 -44.089 -65.181 1.00 102.72 308 PHE B N 1
ATOM 10045 C CA . PHE B 1 208 ? -19.343 -44.355 -64.978 1.00 92.04 308 PHE B CA 1
ATOM 10046 C C . PHE B 1 208 ? -18.661 -44.812 -66.263 1.00 103.82 308 PHE B C 1
ATOM 10047 O O . PHE B 1 208 ? -19.293 -45.391 -67.148 1.00 107.11 308 PHE B O 1
ATOM 10064 N N . SER B 1 209 ? -17.364 -44.539 -66.345 1.00 117.25 309 SER B N 1
ATOM 10065 C CA . SER B 1 209 ? -16.541 -44.891 -67.492 1.00 105.77 309 SER B CA 1
ATOM 10066 C C . SER B 1 209 ? -15.476 -45.878 -67.046 1.00 116.34 309 SER B C 1
ATOM 10067 O O . SER B 1 209 ? -15.032 -45.820 -65.900 1.00 131.49 309 SER B O 1
ATOM 10075 N N . ARG B 1 210 ? -15.109 -46.805 -67.928 1.00 113.13 310 ARG B N 1
ATOM 10076 C CA . ARG B 1 210 ? -14.172 -47.874 -67.588 1.00 128.64 310 ARG B CA 1
ATOM 10077 C C . ARG B 1 210 ? -14.774 -48.831 -66.564 1.00 122.60 310 ARG B C 1
ATOM 10078 O O . ARG B 1 210 ? -15.575 -49.701 -66.907 1.00 118.70 310 ARG B O 1
ATOM 10099 N N . ALA B 1 217 ? -18.409 -50.669 -58.037 1.00 118.71 317 ALA B N 1
ATOM 10100 C CA . ALA B 1 217 ? -17.461 -50.243 -57.014 1.00 115.82 317 ALA B CA 1
ATOM 10101 C C . ALA B 1 217 ? -17.879 -48.902 -56.415 1.00 110.78 317 ALA B C 1
ATOM 10102 O O . ALA B 1 217 ? -17.036 -48.111 -55.990 1.00 96.82 317 ALA B O 1
ATOM 10108 N N . MET B 1 218 ? -19.187 -48.659 -56.386 1.00 96.67 318 MET B N 1
ATOM 10109 C CA . MET B 1 218 ? -19.737 -47.387 -55.922 1.00 103.66 318 MET B CA 1
ATOM 10110 C C . MET B 1 218 ? -19.451 -47.162 -54.440 1.00 90.53 318 MET B C 1
ATOM 10111 O O . MET B 1 218 ? -19.426 -48.106 -53.650 1.00 86.19 318 MET B O 1
ATOM 10125 N N . SER B 1 219 ? -19.230 -45.905 -54.072 1.00 87.66 319 SER B N 1
ATOM 10126 C CA . SER B 1 219 ? -18.962 -45.551 -52.684 1.00 85.44 319 SER B CA 1
ATOM 10127 C C . SER B 1 219 ? -20.218 -45.716 -51.835 1.00 89.87 319 SER B C 1
ATOM 10128 O O . SER B 1 219 ? -21.325 -45.424 -52.288 1.00 94.45 319 SER B O 1
ATOM 10136 N N . THR B 1 220 ? -20.037 -46.197 -50.608 1.00 84.49 320 THR B N 1
ATOM 10137 C CA . THR B 1 220 ? -21.147 -46.386 -49.680 1.00 92.06 320 THR B CA 1
ATOM 10138 C C . THR B 1 220 ? -20.810 -45.877 -48.283 1.00 85.87 320 THR B C 1
ATOM 10139 O O . THR B 1 220 ? -19.641 -45.701 -47.937 1.00 87.23 320 THR B O 1
ATOM 10150 N N . ALA B 1 221 ? -21.847 -45.634 -47.489 1.00 70.75 321 ALA B N 1
ATOM 10151 C CA . ALA B 1 221 ? -21.682 -45.228 -46.099 1.00 74.92 321 ALA B CA 1
ATOM 10152 C C . ALA B 1 221 ? -22.894 -45.651 -45.278 1.00 83.11 321 ALA B C 1
ATOM 10153 O O . ALA B 1 221 ? -24.022 -45.644 -45.773 1.00 68.40 321 ALA B O 1
ATOM 10160 N N . THR B 1 222 ? -22.655 -46.026 -44.027 1.00 69.97 322 THR B N 1
ATOM 10161 C CA . THR B 1 222 ? -23.738 -46.378 -43.122 1.00 87.76 322 THR B CA 1
ATOM 10162 C C . THR B 1 222 ? -24.105 -45.158 -42.290 1.00 78.94 322 THR B C 1
ATOM 10163 O O . THR B 1 222 ? -23.224 -44.422 -41.848 1.00 68.97 322 THR B O 1
ATOM 10174 N N . VAL B 1 223 ? -25.401 -44.935 -42.094 1.00 78.31 323 VAL B N 1
ATOM 10175 C CA . VAL B 1 223 ? -25.857 -43.857 -41.222 1.00 84.70 323 VAL B CA 1
ATOM 10176 C C . VAL B 1 223 ? -26.830 -44.432 -40.194 1.00 80.74 323 VAL B C 1
ATOM 10177 O O . VAL B 1 223 ? -27.821 -45.081 -40.541 1.00 61.64 323 VAL B O 1
ATOM 10190 N N . THR B 1 224 ? -26.501 -44.243 -38.921 1.00 68.67 324 THR B N 1
ATOM 10191 C CA . THR B 1 224 ? -27.398 -44.626 -37.845 1.00 78.98 324 THR B CA 1
ATOM 10192 C C . THR B 1 224 ? -28.174 -43.395 -37.395 1.00 78.86 324 THR B C 1
ATOM 10193 O O . THR B 1 224 ? -27.587 -42.378 -37.023 1.00 74.12 324 THR B O 1
ATOM 10204 N N . VAL B 1 225 ? -29.497 -43.494 -37.473 1.00 68.22 325 VAL B N 1
ATOM 10205 C CA . VAL B 1 225 ? -30.402 -42.448 -37.009 1.00 69.71 325 VAL B CA 1
ATOM 10206 C C . VAL B 1 225 ? -31.046 -42.863 -35.695 1.00 74.17 325 VAL B C 1
ATOM 10207 O O . VAL B 1 225 ? -31.836 -43.806 -35.647 1.00 69.46 325 VAL B O 1
ATOM 10220 N N . ASN B 1 226 ? -30.696 -42.151 -34.630 1.00 73.83 326 ASN B N 1
ATOM 10221 C CA . ASN B 1 226 ? -31.273 -42.405 -33.317 1.00 77.10 326 ASN B CA 1
ATOM 10222 C C . ASN B 1 226 ? -32.532 -41.588 -33.103 1.00 60.90 326 ASN B C 1
ATOM 10223 O O . ASN B 1 226 ? -32.501 -40.358 -33.132 1.00 60.15 326 ASN B O 1
ATOM 10234 N N . VAL B 1 227 ? -33.645 -42.284 -32.895 1.00 96.28 327 VAL B N 1
ATOM 10235 C CA . VAL B 1 227 ? -34.922 -41.628 -32.651 1.00 81.44 327 VAL B CA 1
ATOM 10236 C C . VAL B 1 227 ? -34.984 -41.122 -31.218 1.00 60.23 327 VAL B C 1
ATOM 10237 O O . VAL B 1 227 ? -34.627 -41.836 -30.281 1.00 63.78 327 VAL B O 1
ATOM 10250 N N . GLU B 1 228 ? -35.431 -39.881 -31.065 1.00 68.24 328 GLU B N 1
ATOM 10251 C CA . GLU B 1 228 ? -35.569 -39.258 -29.754 1.00 73.13 328 GLU B CA 1
ATOM 10252 C C . GLU B 1 228 ? -36.991 -39.405 -29.219 1.00 76.77 328 GLU B C 1
ATOM 10253 O O . GLU B 1 228 ? -37.957 -39.221 -29.959 1.00 86.85 328 GLU B O 1
ATOM 10265 N N . ASP B 1 229 ? -37.113 -39.741 -27.937 1.00 94.83 329 ASP B N 1
ATOM 10266 C CA . ASP B 1 229 ? -38.422 -39.866 -27.296 1.00 79.68 329 ASP B CA 1
ATOM 10267 C C . ASP B 1 229 ? -38.963 -38.501 -26.899 1.00 70.83 329 ASP B C 1
ATOM 10268 O O . ASP B 1 229 ? -38.283 -37.739 -26.214 1.00 76.95 329 ASP B O 1
ATOM 10277 N N . GLN B 1 230 ? -40.177 -38.192 -27.343 1.00 70.60 330 GLN B N 1
ATOM 10278 C CA . GLN B 1 230 ? -40.915 -37.042 -26.825 1.00 99.77 330 GLN B CA 1
ATOM 10279 C C . GLN B 1 230 ? -42.058 -37.528 -25.932 1.00 98.75 330 GLN B C 1
ATOM 10280 O O . GLN B 1 230 ? -42.697 -38.541 -26.220 1.00 75.50 330 GLN B O 1
ATOM 10294 N N . ASP B 1 231 ? -42.299 -36.801 -24.844 1.00 99.11 331 ASP B N 1
ATOM 10295 C CA . ASP B 1 231 ? -43.383 -37.111 -23.915 1.00 95.19 331 ASP B CA 1
ATOM 10296 C C . ASP B 1 231 ? -44.752 -36.838 -24.541 1.00 89.26 331 ASP B C 1
ATOM 10297 O O . ASP B 1 231 ? -45.186 -35.691 -24.636 1.00 91.86 331 ASP B O 1
ATOM 10306 N N . GLU B 1 232 ? -45.420 -37.907 -24.966 1.00 86.71 332 GLU B N 1
ATOM 10307 C CA . GLU B 1 232 ? -46.686 -37.810 -25.687 1.00 92.42 332 GLU B CA 1
ATOM 10308 C C . GLU B 1 232 ? -47.907 -37.920 -24.775 1.00 99.54 332 GLU B C 1
ATOM 10309 O O . GLU B 1 232 ? -47.804 -38.340 -23.620 1.00 76.91 332 GLU B O 1
ATOM 10321 N N . GLY B 1 233 ? -49.063 -37.541 -25.313 1.00 84.18 333 GLY B N 1
ATOM 10322 C CA . GLY B 1 233 ? -50.310 -37.581 -24.572 1.00 101.70 333 GLY B CA 1
ATOM 10323 C C . GLY B 1 233 ? -50.979 -38.937 -24.681 1.00 101.31 333 GLY B C 1
ATOM 10324 O O . GLY B 1 233 ? -50.431 -39.850 -25.303 1.00 78.37 333 GLY B O 1
ATOM 10328 N N . PRO B 1 234 ? -52.173 -39.077 -24.082 1.00 95.94 334 PRO B N 1
ATOM 10329 C CA . PRO B 1 234 ? -52.876 -40.363 -24.017 1.00 74.67 334 PRO B CA 1
ATOM 10330 C C . PRO B 1 234 ? -53.288 -40.869 -25.393 1.00 75.32 334 PRO B C 1
ATOM 10331 O O . PRO B 1 234 ? -53.630 -40.055 -26.251 1.00 77.94 334 PRO B O 1
ATOM 10342 N N . GLU B 1 235 ? -53.246 -42.183 -25.600 1.00 70.91 335 GLU B N 1
ATOM 10343 C CA . GLU B 1 235 ? -53.676 -42.767 -26.867 1.00 87.90 335 GLU B CA 1
ATOM 10344 C C . GLU B 1 235 ? -54.813 -43.751 -26.614 1.00 81.78 335 GLU B C 1
ATOM 10345 O O . GLU B 1 235 ? -54.788 -44.520 -25.653 1.00 73.48 335 GLU B O 1
ATOM 10357 N N . CYS B 1 236 ? -55.820 -43.703 -27.478 1.00 69.78 336 CYS B N 1
ATOM 10358 C CA . CYS B 1 236 ? -57.003 -44.531 -27.320 1.00 77.25 336 CYS B CA 1
ATOM 10359 C C . CYS B 1 236 ? -56.872 -45.768 -28.187 1.00 70.18 336 CYS B C 1
ATOM 10360 O O . CYS B 1 236 ? -57.523 -45.894 -29.226 1.00 72.31 336 CYS B O 1
ATOM 10367 N N . ASN B 1 237 ? -55.997 -46.666 -27.746 1.00 68.88 337 ASN B N 1
ATOM 10368 C CA . ASN B 1 237 ? -55.760 -47.933 -28.421 1.00 84.42 337 ASN B CA 1
ATOM 10369 C C . ASN B 1 237 ? -56.223 -49.097 -27.547 1.00 73.84 337 ASN B C 1
ATOM 10370 O O . ASN B 1 237 ? -55.780 -49.221 -26.405 1.00 74.08 337 ASN B O 1
ATOM 10381 N N . PRO B 1 238 ? -57.113 -49.957 -28.072 1.00 73.55 338 PRO B N 1
ATOM 10382 C CA . PRO B 1 238 ? -57.747 -49.889 -29.395 1.00 62.82 338 PRO B CA 1
ATOM 10383 C C . PRO B 1 238 ? -58.755 -48.745 -29.506 1.00 76.42 338 PRO B C 1
ATOM 10384 O O . PRO B 1 238 ? -59.337 -48.355 -28.495 1.00 91.38 338 PRO B O 1
ATOM 10395 N N . PRO B 1 239 ? -58.966 -48.220 -30.725 1.00 78.96 339 PRO B N 1
ATOM 10396 C CA . PRO B 1 239 ? -59.911 -47.123 -30.963 1.00 85.08 339 PRO B CA 1
ATOM 10397 C C . PRO B 1 239 ? -61.344 -47.532 -30.642 1.00 71.42 339 PRO B C 1
ATOM 10398 O O . PRO B 1 239 ? -62.188 -46.681 -30.362 1.00 78.14 339 PRO B O 1
ATOM 10409 N N . ILE B 1 240 ? -61.599 -48.836 -30.710 1.00 80.77 340 ILE B N 1
ATOM 10410 C CA . ILE B 1 240 ? -62.881 -49.423 -30.333 1.00 64.78 340 ILE B CA 1
ATOM 10411 C C . ILE B 1 240 ? -62.711 -50.472 -29.239 1.00 75.78 340 ILE B C 1
ATOM 10412 O O . ILE B 1 240 ? -62.088 -51.511 -29.459 1.00 79.53 340 ILE B O 1
ATOM 10428 N N . GLN B 1 241 ? -63.259 -50.189 -28.061 1.00 86.75 341 GLN B N 1
ATOM 10429 C CA . GLN B 1 241 ? -63.283 -51.156 -26.968 1.00 83.36 341 GLN B CA 1
ATOM 10430 C C . GLN B 1 241 ? -64.718 -51.556 -26.649 1.00 80.73 341 GLN B C 1
ATOM 10431 O O . GLN B 1 241 ? -65.652 -50.798 -26.914 1.00 88.41 341 GLN B O 1
ATOM 10445 N N . THR B 1 242 ? -64.885 -52.750 -26.089 1.00 75.14 342 THR B N 1
ATOM 10446 C CA . THR B 1 242 ? -66.211 -53.285 -25.799 1.00 79.05 342 THR B CA 1
ATOM 10447 C C . THR B 1 242 ? -66.288 -53.875 -24.393 1.00 85.94 342 THR B C 1
ATOM 10448 O O . THR B 1 242 ? -65.297 -54.389 -23.872 1.00 80.73 342 THR B O 1
ATOM 10459 N N . VAL B 1 243 ? -67.470 -53.789 -23.787 1.00 76.73 343 VAL B N 1
ATOM 10460 C CA . VAL B 1 243 ? -67.723 -54.368 -22.467 1.00 76.92 343 VAL B CA 1
ATOM 10461 C C . VAL B 1 243 ? -69.114 -54.995 -22.444 1.00 59.22 343 VAL B C 1
ATOM 10462 O O . VAL B 1 243 ? -69.989 -54.600 -23.213 1.00 73.23 343 VAL B O 1
ATOM 10475 N N . ARG B 1 244 ? -69.306 -55.981 -21.571 1.00 67.63 344 ARG B N 1
ATOM 10476 C CA . ARG B 1 244 ? -70.578 -56.694 -21.475 1.00 76.34 344 ARG B CA 1
ATOM 10477 C C . ARG B 1 244 ? -71.365 -56.236 -20.254 1.00 75.19 344 ARG B C 1
ATOM 10478 O O . ARG B 1 244 ? -70.787 -55.922 -19.213 1.00 72.11 344 ARG B O 1
ATOM 10499 N N . MET B 1 245 ? -72.687 -56.196 -20.391 1.00 77.73 345 MET B N 1
ATOM 10500 C CA . MET B 1 245 ? -73.554 -55.723 -19.318 1.00 76.49 345 MET B CA 1
ATOM 10501 C C . MET B 1 245 ? -74.965 -56.291 -19.463 1.00 59.83 345 MET B C 1
ATOM 10502 O O . MET B 1 245 ? -75.592 -56.139 -20.507 1.00 63.30 345 MET B O 1
ATOM 10516 N N . LYS B 1 246 ? -75.461 -56.948 -18.418 1.00 80.16 346 LYS B N 1
ATOM 10517 C CA . LYS B 1 246 ? -76.817 -57.496 -18.436 1.00 77.90 346 LYS B CA 1
ATOM 10518 C C . LYS B 1 246 ? -77.857 -56.388 -18.563 1.00 75.57 346 LYS B C 1
ATOM 10519 O O . LYS B 1 246 ? -77.827 -55.413 -17.814 1.00 61.94 346 LYS B O 1
ATOM 10538 N N . GLU B 1 247 ? -78.767 -56.536 -19.524 1.00 62.92 347 GLU B N 1
ATOM 10539 C CA . GLU B 1 247 ? -79.780 -55.516 -19.785 1.00 68.60 347 GLU B CA 1
ATOM 10540 C C . GLU B 1 247 ? -80.641 -55.228 -18.553 1.00 72.73 347 GLU B C 1
ATOM 10541 O O . GLU B 1 247 ? -81.165 -54.122 -18.410 1.00 65.03 347 GLU B O 1
ATOM 10553 N N . ASN B 1 248 ? -80.799 -56.216 -17.673 1.00 65.74 348 ASN B N 1
ATOM 10554 C CA . ASN B 1 248 ? -81.621 -56.034 -16.477 1.00 86.78 348 ASN B CA 1
ATOM 10555 C C . ASN B 1 248 ? -80.754 -55.646 -15.284 1.00 80.17 348 ASN B C 1
ATOM 10556 O O . ASN B 1 248 ? -81.127 -55.876 -14.133 1.00 90.27 348 ASN B O 1
ATOM 10567 N N . ALA B 1 249 ? -79.596 -55.057 -15.566 1.00 77.05 349 ALA B N 1
ATOM 10568 C CA . ALA B 1 249 ? -78.682 -54.624 -14.517 1.00 85.46 349 ALA B CA 1
ATOM 10569 C C . ALA B 1 249 ? -79.365 -53.594 -13.629 1.00 68.35 349 ALA B C 1
ATOM 10570 O O . ALA B 1 249 ? -80.142 -52.768 -14.105 1.00 74.37 349 ALA B O 1
ATOM 10577 N N . GLU B 1 250 ? -79.066 -53.645 -12.338 1.00 89.22 350 GLU B N 1
ATOM 10578 C CA . GLU B 1 250 ? -79.651 -52.715 -11.383 1.00 99.27 350 GLU B CA 1
ATOM 10579 C C . GLU B 1 250 ? -79.026 -51.333 -11.531 1.00 78.63 350 GLU B C 1
ATOM 10580 O O . GLU B 1 250 ? -77.868 -51.208 -11.926 1.00 76.04 350 GLU B O 1
ATOM 10592 N N . VAL B 1 251 ? -79.806 -50.297 -11.232 1.00 65.74 351 VAL B N 1
ATOM 10593 C CA . VAL B 1 251 ? -79.303 -48.931 -11.253 1.00 53.72 351 VAL B CA 1
ATOM 10594 C C . VAL B 1 251 ? -78.226 -48.763 -10.192 1.00 71.15 351 VAL B C 1
ATOM 10595 O O . VAL B 1 251 ? -78.387 -49.214 -9.059 1.00 70.98 351 VAL B O 1
ATOM 10608 N N . GLY B 1 252 ? -77.125 -48.123 -10.570 1.00 71.79 352 GLY B N 1
ATOM 10609 C CA . GLY B 1 252 ? -76.019 -47.900 -9.658 1.00 67.05 352 GLY B CA 1
ATOM 10610 C C . GLY B 1 252 ? -74.894 -48.888 -9.894 1.00 62.54 352 GLY B C 1
ATOM 10611 O O . GLY B 1 252 ? -73.788 -48.713 -9.382 1.00 92.44 352 GLY B O 1
ATOM 10615 N N . THR B 1 253 ? -75.171 -49.929 -10.673 1.00 62.91 353 THR B N 1
ATOM 10616 C CA . THR B 1 253 ? -74.161 -50.934 -10.971 1.00 80.02 353 THR B CA 1
ATOM 10617 C C . THR B 1 253 ? -73.141 -50.346 -11.931 1.00 86.13 353 THR B C 1
ATOM 10618 O O . THR B 1 253 ? -73.495 -49.808 -12.982 1.00 70.07 353 THR B O 1
ATOM 10629 N N . THR B 1 254 ? -71.872 -50.445 -11.555 1.00 90.46 354 THR B N 1
ATOM 10630 C CA . THR B 1 254 ? -70.791 -49.867 -12.337 1.00 87.53 354 THR B CA 1
ATOM 10631 C C . THR B 1 254 ? -70.189 -50.893 -13.286 1.00 78.72 354 THR B C 1
ATOM 10632 O O . THR B 1 254 ? -70.545 -52.071 -13.258 1.00 86.13 354 THR B O 1
ATOM 10643 N N . SER B 1 255 ? -69.275 -50.429 -14.127 1.00 66.90 355 SER B N 1
ATOM 10644 C CA . SER B 1 255 ? -68.585 -51.294 -15.070 1.00 75.26 355 SER B CA 1
ATOM 10645 C C . SER B 1 255 ? -67.394 -50.560 -15.657 1.00 85.03 355 SER B C 1
ATOM 10646 O O . SER B 1 255 ? -67.405 -49.333 -15.771 1.00 77.08 355 SER B O 1
ATOM 10654 N N . ASN B 1 256 ? -66.362 -51.314 -16.018 1.00 90.94 356 ASN B N 1
ATOM 10655 C CA . ASN B 1 256 ? -65.219 -50.737 -16.704 1.00 68.84 356 ASN B CA 1
ATOM 10656 C C . ASN B 1 256 ? -65.694 -50.045 -17.969 1.00 66.64 356 ASN B C 1
ATOM 10657 O O . ASN B 1 256 ? -66.485 -50.604 -18.728 1.00 88.97 356 ASN B O 1
ATOM 10668 N N . GLY B 1 257 ? -65.231 -48.819 -18.180 1.00 69.82 357 GLY B N 1
ATOM 10669 C CA . GLY B 1 257 ? -65.595 -48.057 -19.359 1.00 76.69 357 GLY B CA 1
ATOM 10670 C C . GLY B 1 257 ? -64.451 -48.099 -20.345 1.00 80.66 357 GLY B C 1
ATOM 10671 O O . GLY B 1 257 ? -63.746 -49.102 -20.437 1.00 67.87 357 GLY B O 1
ATOM 10675 N N . TYR B 1 258 ? -64.257 -47.012 -21.081 1.00 77.38 358 TYR B N 1
ATOM 10676 C CA . TYR B 1 258 ? -63.124 -46.922 -21.986 1.00 76.11 358 TYR B CA 1
ATOM 10677 C C . TYR B 1 258 ? -61.840 -46.696 -21.200 1.00 88.04 358 TYR B C 1
ATOM 10678 O O . TYR B 1 258 ? -61.844 -46.010 -20.176 1.00 89.53 358 TYR B O 1
ATOM 10696 N N . LYS B 1 259 ? -60.747 -47.282 -21.683 1.00 72.94 359 LYS B N 1
ATOM 10697 C CA . LYS B 1 259 ? -59.444 -47.121 -21.052 1.00 68.95 359 LYS B CA 1
ATOM 10698 C C . LYS B 1 259 ? -58.422 -46.638 -22.079 1.00 89.94 359 LYS B C 1
ATOM 10699 O O . LYS B 1 259 ? -58.210 -47.274 -23.113 1.00 78.17 359 LYS B O 1
ATOM 10718 N N . ALA B 1 260 ? -57.802 -45.501 -21.784 1.00 86.62 360 ALA B N 1
ATOM 10719 C CA . ALA B 1 260 ? -56.712 -44.972 -22.591 1.00 74.73 360 ALA B CA 1
ATOM 10720 C C . ALA B 1 260 ? -55.456 -44.959 -21.734 1.00 84.16 360 ALA B C 1
ATOM 10721 O O . ALA B 1 260 ? -55.543 -44.795 -20.518 1.00 83.22 360 ALA B O 1
ATOM 10728 N N . TYR B 1 261 ? -54.297 -45.144 -22.358 1.00 87.44 361 TYR B N 1
ATOM 10729 C CA . TYR B 1 261 ? -53.036 -45.180 -21.622 1.00 78.30 361 TYR B CA 1
ATOM 10730 C C . TYR B 1 261 ? -52.003 -44.204 -22.173 1.00 81.99 361 TYR B C 1
ATOM 10731 O O . TYR B 1 261 ? -52.132 -43.702 -23.290 1.00 84.94 361 TYR B O 1
ATOM 10749 N N . ASP B 1 262 ? -50.989 -43.928 -21.357 1.00 83.09 362 ASP B N 1
ATOM 10750 C CA . ASP B 1 262 ? -49.855 -43.111 -21.769 1.00 86.67 362 ASP B CA 1
ATOM 10751 C C . ASP B 1 262 ? -48.842 -43.982 -22.512 1.00 83.41 362 ASP B C 1
ATOM 10752 O O . ASP B 1 262 ? -48.508 -45.068 -22.039 1.00 76.94 362 ASP B O 1
ATOM 10761 N N . PRO B 1 263 ? -48.357 -43.524 -23.681 1.00 92.84 363 PRO B N 1
ATOM 10762 C CA . PRO B 1 263 ? -47.375 -44.342 -24.406 1.00 81.69 363 PRO B CA 1
ATOM 10763 C C . PRO B 1 263 ? -46.060 -44.560 -23.650 1.00 71.27 363 PRO B C 1
ATOM 10764 O O . PRO B 1 263 ? -45.485 -45.644 -23.746 1.00 72.92 363 PRO B O 1
ATOM 10775 N N . GLU B 1 264 ? -45.596 -43.552 -22.917 1.00 84.87 364 GLU B N 1
ATOM 10776 C CA . GLU B 1 264 ? -44.349 -43.668 -22.161 1.00 78.29 364 GLU B CA 1
ATOM 10777 C C . GLU B 1 264 ? -44.520 -44.541 -20.921 1.00 79.53 364 GLU B C 1
ATOM 10778 O O . GLU B 1 264 ? -43.811 -45.530 -20.739 1.00 77.37 364 GLU B O 1
ATOM 10790 N N . THR B 1 265 ? -45.479 -44.171 -20.079 1.00 104.30 365 THR B N 1
ATOM 10791 C CA . THR B 1 265 ? -45.670 -44.822 -18.789 1.00 96.29 365 THR B CA 1
ATOM 10792 C C . THR B 1 265 ? -46.367 -46.171 -18.934 1.00 92.94 365 THR B C 1
ATOM 10793 O O . THR B 1 265 ? -46.195 -47.058 -18.098 1.00 89.85 365 THR B O 1
ATOM 10804 N N . ARG B 1 266 ? -47.153 -46.317 -19.999 1.00 79.98 366 ARG B N 1
ATOM 10805 C CA . ARG B 1 266 ? -47.982 -47.502 -20.207 1.00 93.30 366 ARG B CA 1
ATOM 10806 C C . ARG B 1 266 ? -49.032 -47.648 -19.097 1.00 100.51 366 ARG B C 1
ATOM 10807 O O . ARG B 1 266 ? -49.662 -48.698 -18.959 1.00 85.66 366 ARG B O 1
ATOM 10828 N N . SER B 1 267 ? -49.223 -46.579 -18.325 1.00 95.65 367 SER B N 1
ATOM 10829 C CA . SER B 1 267 ? -50.207 -46.543 -17.246 1.00 80.28 367 SER B CA 1
ATOM 10830 C C . SER B 1 267 ? -51.397 -45.677 -17.646 1.00 94.20 367 SER B C 1
ATOM 10831 O O . SER B 1 267 ? -51.294 -44.863 -18.566 1.00 89.99 367 SER B O 1
ATOM 10839 N N . SER B 1 268 ? -52.519 -45.851 -16.951 1.00 100.41 368 SER B N 1
ATOM 10840 C CA . SER B 1 268 ? -53.747 -45.117 -17.260 1.00 94.54 368 SER B CA 1
ATOM 10841 C C . SER B 1 268 ? -54.034 -44.000 -16.255 1.00 84.20 368 SER B C 1
ATOM 10842 O O . SER B 1 268 ? -54.998 -43.253 -16.413 1.00 106.24 368 SER B O 1
ATOM 10850 N N . SER B 1 269 ? -53.194 -43.885 -15.230 1.00 94.37 369 SER B N 1
ATOM 10851 C CA . SER B 1 269 ? -53.372 -42.867 -14.197 1.00 76.94 369 SER B CA 1
ATOM 10852 C C . SER B 1 269 ? -53.303 -41.455 -14.772 1.00 81.05 369 SER B C 1
ATOM 10853 O O . SER B 1 269 ? -52.708 -41.233 -15.827 1.00 105.39 369 SER B O 1
ATOM 10861 N N . GLY B 1 270 ? -53.919 -40.504 -14.075 1.00 88.76 370 GLY B N 1
ATOM 10862 C CA . GLY B 1 270 ? -53.870 -39.104 -14.467 1.00 99.95 370 GLY B CA 1
ATOM 10863 C C . GLY B 1 270 ? -54.798 -38.744 -15.614 1.00 99.57 370 GLY B C 1
ATOM 10864 O O . GLY B 1 270 ? -55.053 -37.566 -15.870 1.00 91.16 370 GLY B O 1
ATOM 10868 N N . ILE B 1 271 ? -55.300 -39.761 -16.307 1.00 95.69 371 ILE B N 1
ATOM 10869 C CA . ILE B 1 271 ? -56.177 -39.563 -17.455 1.00 102.15 371 ILE B CA 1
ATOM 10870 C C . ILE B 1 271 ? -57.621 -39.347 -16.996 1.00 91.43 371 ILE B C 1
ATOM 10871 O O . ILE B 1 271 ? -58.169 -40.151 -16.240 1.00 70.57 371 ILE B O 1
ATOM 10887 N N . ARG B 1 272 ? -58.224 -38.257 -17.468 1.00 80.46 372 ARG B N 1
ATOM 10888 C CA . ARG B 1 272 ? -59.595 -37.900 -17.116 1.00 81.20 372 ARG B CA 1
ATOM 10889 C C . ARG B 1 272 ? -60.505 -38.100 -18.319 1.00 81.42 372 ARG B C 1
ATOM 10890 O O . ARG B 1 272 ? -60.154 -37.705 -19.431 1.00 68.22 372 ARG B O 1
ATOM 10911 N N . TYR B 1 273 ? -61.675 -38.694 -18.097 1.00 75.73 373 TYR B N 1
ATOM 10912 C CA . TYR B 1 273 ? -62.584 -39.004 -19.195 1.00 69.24 373 TYR B CA 1
ATOM 10913 C C . TYR B 1 273 ? -63.820 -38.105 -19.170 1.00 66.11 373 TYR B C 1
ATOM 10914 O O . TYR B 1 273 ? -64.145 -37.490 -18.156 1.00 80.25 373 TYR B O 1
ATOM 10932 N N . LYS B 1 274 ? -64.497 -38.046 -20.311 1.00 61.09 374 LYS B N 1
ATOM 10933 C CA . LYS B 1 274 ? -65.634 -37.161 -20.532 1.00 59.39 374 LYS B CA 1
ATOM 10934 C C . LYS B 1 274 ? -66.480 -37.689 -21.688 1.00 70.82 374 LYS B C 1
ATOM 10935 O O . LYS B 1 274 ? -65.944 -38.123 -22.702 1.00 76.50 374 LYS B O 1
ATOM 10954 N N . LYS B 1 275 ? -67.799 -37.660 -21.535 1.00 78.71 375 LYS B N 1
ATOM 10955 C CA . LYS B 1 275 ? -68.693 -38.208 -22.550 1.00 68.53 375 LYS B CA 1
ATOM 10956 C C . LYS B 1 275 ? -68.927 -37.249 -23.718 1.00 72.56 375 LYS B C 1
ATOM 10957 O O . LYS B 1 275 ? -69.211 -36.068 -23.510 1.00 74.52 375 LYS B O 1
ATOM 10976 N N . LEU B 1 276 ? -68.824 -37.766 -24.942 1.00 60.22 376 LEU B N 1
ATOM 10977 C CA . LEU B 1 276 ? -69.178 -37.000 -26.141 1.00 78.11 376 LEU B CA 1
ATOM 10978 C C . LEU B 1 276 ? -70.574 -37.365 -26.631 1.00 65.88 376 LEU B C 1
ATOM 10979 O O . LEU B 1 276 ? -71.538 -36.646 -26.372 1.00 77.96 376 LEU B O 1
ATOM 10995 N N . THR B 1 277 ? -70.666 -38.479 -27.356 1.00 71.41 377 THR B N 1
ATOM 10996 C CA . THR B 1 277 ? -71.923 -38.920 -27.952 1.00 72.13 377 THR B CA 1
ATOM 10997 C C . THR B 1 277 ? -72.560 -40.044 -27.148 1.00 69.42 377 THR B C 1
ATOM 10998 O O . THR B 1 277 ? -71.874 -40.939 -26.655 1.00 67.87 377 THR B O 1
ATOM 11009 N N . ASP B 1 278 ? -73.881 -39.977 -27.019 1.00 75.39 378 ASP B N 1
ATOM 11010 C CA . ASP B 1 278 ? -74.658 -41.003 -26.336 1.00 59.82 378 ASP B CA 1
ATOM 11011 C C . ASP B 1 278 ? -76.119 -40.838 -26.742 1.00 72.70 378 ASP B C 1
ATOM 11012 O O . ASP B 1 278 ? -76.788 -39.912 -26.284 1.00 76.83 378 ASP B O 1
ATOM 11021 N N . PRO B 1 279 ? -76.620 -41.732 -27.610 1.00 86.45 379 PRO B N 1
ATOM 11022 C CA . PRO B 1 279 ? -77.967 -41.544 -28.156 1.00 78.48 379 PRO B CA 1
ATOM 11023 C C . PRO B 1 279 ? -79.098 -41.961 -27.214 1.00 77.93 379 PRO B C 1
ATOM 11024 O O . PRO B 1 279 ? -80.256 -41.696 -27.537 1.00 82.94 379 PRO B O 1
ATOM 11035 N N . THR B 1 280 ? -78.779 -42.594 -26.084 1.00 72.99 380 THR B N 1
ATOM 11036 C CA . THR B 1 280 ? -79.816 -43.114 -25.189 1.00 80.91 380 THR B CA 1
ATOM 11037 C C . THR B 1 280 ? -79.755 -42.461 -23.807 1.00 75.85 380 THR B C 1
ATOM 11038 O O . THR B 1 280 ? -80.786 -42.075 -23.258 1.00 76.17 380 THR B O 1
ATOM 11049 N N . GLY B 1 281 ? -78.557 -42.348 -23.241 1.00 77.32 381 GLY B N 1
ATOM 11050 C CA . GLY B 1 281 ? -78.378 -41.654 -21.974 1.00 71.55 381 GLY B CA 1
ATOM 11051 C C . GLY B 1 281 ? -78.660 -42.510 -20.753 1.00 64.57 381 GLY B C 1
ATOM 11052 O O . GLY B 1 281 ? -79.185 -42.021 -19.753 1.00 85.45 381 GLY B O 1
ATOM 11056 N N . TRP B 1 282 ? -78.308 -43.788 -20.832 1.00 67.63 382 TRP B N 1
ATOM 11057 C CA . TRP B 1 282 ? -78.554 -44.728 -19.744 1.00 65.51 382 TRP B CA 1
ATOM 11058 C C . TRP B 1 282 ? -77.446 -44.717 -18.697 1.00 57.68 382 TRP B C 1
ATOM 11059 O O . TRP B 1 282 ? -77.702 -44.964 -17.520 1.00 77.86 382 TRP B O 1
ATOM 11080 N N . VAL B 1 283 ? -76.216 -44.451 -19.129 1.00 65.52 383 VAL B N 1
ATOM 11081 C CA . VAL B 1 283 ? -75.057 -44.508 -18.241 1.00 62.81 383 VAL B CA 1
ATOM 11082 C C . VAL B 1 283 ? -74.392 -43.146 -18.072 1.00 66.68 383 VAL B C 1
ATOM 11083 O O . VAL B 1 283 ? -74.607 -42.233 -18.869 1.00 63.19 383 VAL B O 1
ATOM 11096 N N . THR B 1 284 ? -73.591 -43.022 -17.019 1.00 73.64 384 THR B N 1
ATOM 11097 C CA . THR B 1 284 ? -72.753 -41.847 -16.812 1.00 71.10 384 THR B CA 1
ATOM 11098 C C . THR B 1 284 ? -71.318 -42.302 -16.641 1.00 66.64 384 THR B C 1
ATOM 11099 O O . THR B 1 284 ? -71.068 -43.431 -16.223 1.00 72.81 384 THR B O 1
ATOM 11110 N N . ILE B 1 285 ? -70.382 -41.414 -16.955 1.00 60.55 385 ILE B N 1
ATOM 11111 C CA . ILE B 1 285 ? -68.960 -41.718 -16.846 1.00 67.17 385 ILE B CA 1
ATOM 11112 C C . ILE B 1 285 ? -68.348 -41.020 -15.643 1.00 66.14 385 ILE B C 1
ATOM 11113 O O . ILE B 1 285 ? -68.565 -39.828 -15.426 1.00 76.29 385 ILE B O 1
ATOM 11129 N N . ASP B 1 286 ? -67.576 -41.768 -14.865 1.00 55.41 386 ASP B N 1
ATOM 11130 C CA . ASP B 1 286 ? -66.778 -41.175 -13.806 1.00 68.98 386 ASP B CA 1
ATOM 11131 C C . ASP B 1 286 ? -65.572 -40.485 -14.434 1.00 84.37 386 ASP B C 1
ATOM 11132 O O . ASP B 1 286 ? -64.762 -41.117 -15.113 1.00 68.99 386 ASP B O 1
ATOM 11141 N N . GLU B 1 287 ? -65.477 -39.178 -14.217 1.00 88.52 387 GLU B N 1
ATOM 11142 C CA . GLU B 1 287 ? -64.464 -38.357 -14.866 1.00 68.50 387 GLU B CA 1
ATOM 11143 C C . GLU B 1 287 ? -63.047 -38.819 -14.549 1.00 81.19 387 GLU B C 1
ATOM 11144 O O . GLU B 1 287 ? -62.166 -38.755 -15.405 1.00 87.85 387 GLU B O 1
ATOM 11156 N N . ASN B 1 288 ? -62.827 -39.300 -13.329 1.00 90.79 388 ASN B N 1
ATOM 11157 C CA . ASN B 1 288 ? -61.481 -39.672 -12.904 1.00 92.79 388 ASN B CA 1
ATOM 11158 C C . ASN B 1 288 ? -61.073 -41.089 -13.295 1.00 76.34 388 ASN B C 1
ATOM 11159 O O . ASN B 1 288 ? -59.913 -41.326 -13.624 1.00 90.14 388 ASN B O 1
ATOM 11170 N N . THR B 1 289 ? -62.016 -42.026 -13.256 1.00 85.11 389 THR B N 1
ATOM 11171 C CA . THR B 1 289 ? -61.687 -43.438 -13.442 1.00 73.27 389 THR B CA 1
ATOM 11172 C C . THR B 1 289 ? -62.083 -43.945 -14.825 1.00 72.70 389 THR B C 1
ATOM 11173 O O . THR B 1 289 ? -61.506 -44.908 -15.325 1.00 75.96 389 THR B O 1
ATOM 11184 N N . GLY B 1 290 ? -63.070 -43.298 -15.435 1.00 70.70 390 GLY B N 1
ATOM 11185 C CA . GLY B 1 290 ? -63.542 -43.695 -16.751 1.00 68.46 390 GLY B CA 1
ATOM 11186 C C . GLY B 1 290 ? -64.522 -44.852 -16.724 1.00 71.36 390 GLY B C 1
ATOM 11187 O O . GLY B 1 290 ? -65.054 -45.239 -17.764 1.00 67.85 390 GLY B O 1
ATOM 11191 N N . SER B 1 291 ? -64.761 -45.415 -15.544 1.00 72.91 391 SER B N 1
ATOM 11192 C CA . SER B 1 291 ? -65.768 -46.457 -15.400 1.00 80.29 391 SER B CA 1
ATOM 11193 C C . SER B 1 291 ? -67.145 -45.842 -15.606 1.00 67.04 391 SER B C 1
ATOM 11194 O O . SER B 1 291 ? -67.338 -44.648 -15.376 1.00 64.10 391 SER B O 1
ATOM 11202 N N . ILE B 1 292 ? -68.094 -46.661 -16.044 1.00 64.05 392 ILE B N 1
ATOM 11203 C CA . ILE B 1 292 ? -69.456 -46.199 -16.275 1.00 65.71 392 ILE B CA 1
ATOM 11204 C C . ILE B 1 292 ? -70.406 -46.749 -15.220 1.00 71.71 392 ILE B C 1
ATOM 11205 O O . ILE B 1 292 ? -70.216 -47.851 -14.709 1.00 72.54 392 ILE B O 1
ATOM 11221 N N . LYS B 1 293 ? -71.425 -45.958 -14.903 1.00 72.40 393 LYS B N 1
ATOM 11222 C CA . LYS B 1 293 ? -72.430 -46.323 -13.914 1.00 66.73 393 LYS B CA 1
ATOM 11223 C C . LYS B 1 293 ? -73.796 -46.280 -14.574 1.00 67.14 393 LYS B C 1
ATOM 11224 O O . LYS B 1 293 ? -74.101 -45.344 -15.308 1.00 73.03 393 LYS B O 1
ATOM 11243 N N . VAL B 1 294 ? -74.613 -47.297 -14.325 1.00 71.06 394 VAL B N 1
ATOM 11244 C CA . VAL B 1 294 ? -75.966 -47.331 -14.867 1.00 68.28 394 VAL B CA 1
ATOM 11245 C C . VAL B 1 294 ? -76.857 -46.322 -14.149 1.00 68.16 394 VAL B C 1
ATOM 11246 O O . VAL B 1 294 ? -76.907 -46.298 -12.919 1.00 79.47 394 VAL B O 1
ATOM 11259 N N . PHE B 1 295 ? -77.554 -45.494 -14.924 1.00 58.07 395 PHE B N 1
ATOM 11260 C CA . PHE B 1 295 ? -78.406 -44.440 -14.373 1.00 72.56 395 PHE B CA 1
ATOM 11261 C C . PHE B 1 295 ? -79.892 -44.720 -14.616 1.00 72.71 395 PHE B C 1
ATOM 11262 O O . PHE B 1 295 ? -80.727 -44.468 -13.748 1.00 59.91 395 PHE B O 1
ATOM 11279 N N . ARG B 1 296 ? -80.207 -45.254 -15.791 1.00 69.35 396 ARG B N 1
ATOM 11280 C CA . ARG B 1 296 ? -81.555 -45.710 -16.112 1.00 61.85 396 ARG B CA 1
ATOM 11281 C C . ARG B 1 296 ? -81.491 -47.131 -16.639 1.00 72.77 396 ARG B C 1
ATOM 11282 O O . ARG B 1 296 ? -80.470 -47.551 -17.180 1.00 83.55 396 ARG B O 1
ATOM 11303 N N . SER B 1 297 ? -82.583 -47.870 -16.472 1.00 85.36 397 SER B N 1
ATOM 11304 C CA . SER B 1 297 ? -82.611 -49.274 -16.850 1.00 91.95 397 SER B CA 1
ATOM 11305 C C . SER B 1 297 ? -82.263 -49.462 -18.320 1.00 71.60 397 SER B C 1
ATOM 11306 O O . SER B 1 297 ? -82.739 -48.727 -19.185 1.00 72.15 397 SER B O 1
ATOM 11314 N N . LEU B 1 298 ? -81.424 -50.456 -18.589 1.00 72.09 398 LEU B N 1
ATOM 11315 C CA . LEU B 1 298 ? -81.015 -50.764 -19.950 1.00 75.16 398 LEU B CA 1
ATOM 11316 C C . LEU B 1 298 ? -82.088 -51.590 -20.638 1.00 68.51 398 LEU B C 1
ATOM 11317 O O . LEU B 1 298 ? -82.943 -52.186 -19.983 1.00 93.29 398 LEU B O 1
ATOM 11333 N N . ASP B 1 299 ? -82.037 -51.618 -21.963 1.00 69.68 399 ASP B N 1
ATOM 11334 C CA . ASP B 1 299 ? -82.948 -52.431 -22.749 1.00 76.03 399 ASP B CA 1
ATOM 11335 C C . ASP B 1 299 ? -82.256 -52.828 -24.047 1.00 83.47 399 ASP B C 1
ATOM 11336 O O . ASP B 1 299 ? -82.021 -51.988 -24.916 1.00 80.20 399 ASP B O 1
ATOM 11345 N N . ARG B 1 300 ? -81.913 -54.107 -24.163 1.00 67.02 400 ARG B N 1
ATOM 11346 C CA . ARG B 1 300 ? -81.252 -54.621 -25.356 1.00 71.93 400 ARG B CA 1
ATOM 11347 C C . ARG B 1 300 ? -82.134 -54.432 -26.586 1.00 78.32 400 ARG B C 1
ATOM 11348 O O . ARG B 1 300 ? -81.637 -54.264 -27.700 1.00 71.53 400 ARG B O 1
ATOM 11369 N N . GLU B 1 301 ? -83.446 -54.451 -26.370 1.00 77.80 401 GLU B N 1
ATOM 11370 C CA . GLU B 1 301 ? -84.413 -54.413 -27.462 1.00 80.59 401 GLU B CA 1
ATOM 11371 C C . GLU B 1 301 ? -84.904 -52.999 -27.761 1.00 78.39 401 GLU B C 1
ATOM 11372 O O . GLU B 1 301 ? -85.847 -52.817 -28.531 1.00 89.16 401 GLU B O 1
ATOM 11384 N N . ALA B 1 302 ? -84.267 -52.000 -27.156 1.00 83.67 402 ALA B N 1
ATOM 11385 C CA . ALA B 1 302 ? -84.643 -50.611 -27.395 1.00 70.22 402 ALA B CA 1
ATOM 11386 C C . ALA B 1 302 ? -84.455 -50.241 -28.862 1.00 84.96 402 ALA B C 1
ATOM 11387 O O . ALA B 1 302 ? -83.659 -50.853 -29.575 1.00 92.76 402 ALA B O 1
ATOM 11394 N N . GLU B 1 303 ? -85.195 -49.229 -29.300 1.00 87.74 403 GLU B N 1
ATOM 11395 C CA . GLU B 1 303 ? -85.219 -48.834 -30.703 1.00 82.13 403 GLU B CA 1
ATOM 11396 C C . GLU B 1 303 ? -84.060 -47.902 -31.034 1.00 93.43 403 GLU B C 1
ATOM 11397 O O . GLU B 1 303 ? -83.740 -47.683 -32.202 1.00 113.01 403 GLU B O 1
ATOM 11409 N N . THR B 1 304 ? -83.436 -47.356 -29.996 1.00 89.90 404 THR B N 1
ATOM 11410 C CA . THR B 1 304 ? -82.230 -46.552 -30.152 1.00 96.34 404 THR B CA 1
ATOM 11411 C C . THR B 1 304 ? -81.008 -47.459 -30.312 1.00 96.39 404 THR B C 1
ATOM 11412 O O . THR B 1 304 ? -79.953 -47.021 -30.772 1.00 97.05 404 THR B O 1
ATOM 11423 N N . ILE B 1 305 ? -81.163 -48.722 -29.922 1.00 95.18 405 ILE B N 1
ATOM 11424 C CA . ILE B 1 305 ? -80.108 -49.720 -30.063 1.00 80.18 405 ILE B CA 1
ATOM 11425 C C . ILE B 1 305 ? -80.205 -50.456 -31.392 1.00 84.13 405 ILE B C 1
ATOM 11426 O O . ILE B 1 305 ? -81.288 -50.617 -31.955 1.00 89.92 405 ILE B O 1
ATOM 11442 N N . LYS B 1 306 ? -79.048 -50.884 -31.885 1.00 95.98 406 LYS B N 1
ATOM 11443 C CA . LYS B 1 306 ? -78.947 -51.782 -33.027 1.00 87.26 406 LYS B CA 1
ATOM 11444 C C . LYS B 1 306 ? -78.006 -52.922 -32.665 1.00 89.75 406 LYS B C 1
ATOM 11445 O O . LYS B 1 306 ? -76.976 -52.702 -32.027 1.00 82.73 406 LYS B O 1
ATOM 11464 N N . ASN B 1 307 ? -78.383 -54.136 -33.057 1.00 78.91 407 ASN B N 1
ATOM 11465 C CA . ASN B 1 307 ? -77.577 -55.329 -32.810 1.00 90.85 407 ASN B CA 1
ATOM 11466 C C . ASN B 1 307 ? -77.358 -55.612 -31.326 1.00 92.77 407 ASN B C 1
ATOM 11467 O O . ASN B 1 307 ? -76.472 -56.383 -30.962 1.00 78.91 407 ASN B O 1
ATOM 11478 N N . GLY B 1 308 ? -78.184 -55.011 -30.473 1.00 76.05 408 GLY B N 1
ATOM 11479 C CA . GLY B 1 308 ? -78.067 -55.204 -29.040 1.00 67.07 408 GLY B CA 1
ATOM 11480 C C . GLY B 1 308 ? -76.754 -54.668 -28.498 1.00 66.48 408 GLY B C 1
ATOM 11481 O O . GLY B 1 308 ? -76.262 -55.135 -27.470 1.00 75.68 408 GLY B O 1
ATOM 11485 N N . ILE B 1 309 ? -76.184 -53.693 -29.202 1.00 79.49 409 ILE B N 1
ATOM 11486 C CA . ILE B 1 309 ? -74.953 -53.036 -28.770 1.00 85.43 409 ILE B CA 1
ATOM 11487 C C . ILE B 1 309 ? -75.146 -51.527 -28.678 1.00 84.42 409 ILE B C 1
ATOM 11488 O O . ILE B 1 309 ? -75.633 -50.877 -29.605 1.00 74.19 409 ILE B O 1
ATOM 11504 N N . TYR B 1 310 ? -74.725 -50.999 -27.535 1.00 81.15 410 TYR B N 1
ATOM 11505 C CA . TYR B 1 310 ? -74.987 -49.631 -27.119 1.00 70.61 410 TYR B CA 1
ATOM 11506 C C . TYR B 1 310 ? -73.692 -48.825 -27.051 1.00 65.16 410 TYR B C 1
ATOM 11507 O O . TYR B 1 310 ? -72.875 -49.018 -26.150 1.00 62.50 410 TYR B O 1
ATOM 11525 N N . ASN B 1 311 ? -73.504 -47.936 -28.023 1.00 74.43 411 ASN B N 1
ATOM 11526 C CA . ASN B 1 311 ? -72.228 -47.252 -28.189 1.00 78.38 411 ASN B CA 1
ATOM 11527 C C . ASN B 1 311 ? -72.220 -45.794 -27.769 1.00 69.71 411 ASN B C 1
ATOM 11528 O O . ASN B 1 311 ? -73.086 -45.015 -28.166 1.00 70.79 411 ASN B O 1
ATOM 11538 N N . ILE B 1 312 ? -71.216 -45.437 -26.974 1.00 61.56 412 ILE B N 1
ATOM 11539 C CA . ILE B 1 312 ? -70.953 -44.050 -26.626 1.00 74.87 412 ILE B CA 1
ATOM 11540 C C . ILE B 1 312 ? -69.501 -43.699 -26.966 1.00 71.49 412 ILE B C 1
ATOM 11541 O O . ILE B 1 312 ? -68.615 -44.545 -26.851 1.00 70.78 412 ILE B O 1
ATOM 11557 N N . THR B 1 313 ? -69.264 -42.462 -27.396 1.00 56.26 413 THR B N 1
ATOM 11558 C CA . THR B 1 313 ? -67.904 -41.980 -27.634 1.00 73.89 413 THR B CA 1
ATOM 11559 C C . THR B 1 313 ? -67.407 -41.176 -26.431 1.00 66.83 413 THR B C 1
ATOM 11560 O O . THR B 1 313 ? -68.170 -40.437 -25.810 1.00 68.70 413 THR B O 1
ATOM 11571 N N . VAL B 1 314 ? -66.125 -41.338 -26.112 1.00 72.10 414 VAL B N 1
ATOM 11572 C CA . VAL B 1 314 ? -65.530 -40.757 -24.909 1.00 70.82 414 VAL B CA 1
ATOM 11573 C C . VAL B 1 314 ? -64.291 -39.915 -25.221 1.00 69.12 414 VAL B C 1
ATOM 11574 O O . VAL B 1 314 ? -63.570 -40.187 -26.178 1.00 81.57 414 VAL B O 1
ATOM 11587 N N . LEU B 1 315 ? -64.067 -38.887 -24.406 1.00 68.54 415 LEU B N 1
ATOM 11588 C CA . LEU B 1 315 ? -62.928 -37.989 -24.561 1.00 62.37 415 LEU B CA 1
ATOM 11589 C C . LEU B 1 315 ? -61.927 -38.141 -23.419 1.00 70.15 415 LEU B C 1
ATOM 11590 O O . LEU B 1 315 ? -62.148 -37.626 -22.323 1.00 81.71 415 LEU B O 1
ATOM 11606 N N . ALA B 1 316 ? -60.829 -38.843 -23.680 1.00 77.18 416 ALA B N 1
ATOM 11607 C CA . ALA B 1 316 ? -59.752 -38.961 -22.704 1.00 74.83 416 ALA B CA 1
ATOM 11608 C C . ALA B 1 316 ? -58.817 -37.76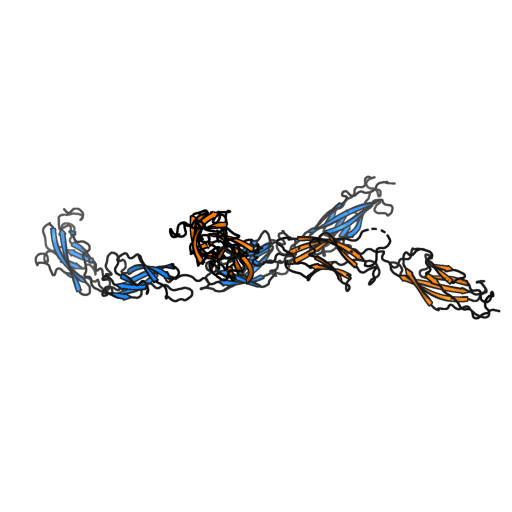2 -22.802 1.00 82.60 416 ALA B C 1
ATOM 11609 O O . ALA B 1 316 ? -58.538 -37.266 -23.893 1.00 70.93 416 ALA B O 1
ATOM 11616 N N . SER B 1 317 ? -58.346 -37.297 -21.650 1.00 88.07 417 SER B N 1
ATOM 11617 C CA . SER B 1 317 ? -57.438 -36.161 -21.582 1.00 77.79 417 SER B CA 1
ATOM 11618 C C . SER B 1 317 ? -56.506 -36.325 -20.393 1.00 84.38 417 SER B C 1
ATOM 11619 O O . SER B 1 317 ? -56.934 -36.756 -19.323 1.00 95.36 417 SER B O 1
ATOM 11627 N N . ASP B 1 318 ? -55.234 -35.995 -20.581 1.00 91.07 418 ASP B N 1
ATOM 11628 C CA . ASP B 1 318 ? -54.284 -36.019 -19.478 1.00 95.46 418 ASP B CA 1
ATOM 11629 C C . ASP B 1 318 ? -54.163 -34.626 -18.878 1.00 100.75 418 ASP B C 1
ATOM 11630 O O . ASP B 1 318 ? -54.734 -33.665 -19.396 1.00 96.87 418 ASP B O 1
ATOM 11639 N N . GLN B 1 319 ? -53.422 -34.523 -17.782 1.00 101.88 419 GLN B N 1
ATOM 11640 C CA . GLN B 1 319 ? -53.288 -33.262 -17.067 1.00 117.29 419 GLN B CA 1
ATOM 11641 C C . GLN B 1 319 ? -52.485 -32.253 -17.889 1.00 117.40 419 GLN B C 1
ATOM 11642 O O . GLN B 1 319 ? -52.485 -31.058 -17.593 1.00 113.40 419 GLN B O 1
ATOM 11656 N N . GLY B 1 320 ? -51.808 -32.742 -18.925 1.00 114.67 420 GLY B N 1
ATOM 11657 C CA . GLY B 1 320 ? -50.999 -31.893 -19.780 1.00 113.78 420 GLY B CA 1
ATOM 11658 C C . GLY B 1 320 ? -51.844 -31.153 -20.798 1.00 118.19 420 GLY B C 1
ATOM 11659 O O . GLY B 1 320 ? -51.445 -30.098 -21.294 1.00 108.72 420 GLY B O 1
ATOM 11663 N N . GLY B 1 321 ? -53.004 -31.718 -21.126 1.00 104.13 421 GLY B N 1
ATOM 11664 C CA . GLY B 1 321 ? -53.968 -31.048 -21.980 1.00 101.84 421 GLY B CA 1
ATOM 11665 C C . GLY B 1 321 ? -54.127 -31.628 -23.373 1.00 99.01 421 GLY B C 1
ATOM 11666 O O . GLY B 1 321 ? -54.813 -31.036 -24.206 1.00 96.76 421 GLY B O 1
ATOM 11670 N N . ARG B 1 322 ? -53.516 -32.782 -23.632 1.00 103.74 422 ARG B N 1
ATOM 11671 C CA . ARG B 1 322 ? -53.632 -33.412 -24.945 1.00 110.82 422 ARG B CA 1
ATOM 11672 C C . ARG B 1 322 ? -54.752 -34.436 -24.892 1.00 109.62 422 ARG B C 1
ATOM 11673 O O . ARG B 1 322 ? -54.965 -35.068 -23.856 1.00 103.13 422 ARG B O 1
ATOM 11694 N N . THR B 1 323 ? -55.453 -34.618 -26.007 1.00 109.22 423 THR B N 1
ATOM 11695 C CA . THR B 1 323 ? -56.733 -35.310 -25.970 1.00 102.94 423 THR B CA 1
ATOM 11696 C C . THR B 1 323 ? -56.702 -36.536 -26.859 1.00 91.79 423 THR B C 1
ATOM 11697 O O . THR B 1 323 ? -55.780 -36.739 -27.646 1.00 85.98 423 THR B O 1
ATOM 11707 N N . CYS B 1 324 ? -57.734 -37.349 -26.712 1.00 106.79 424 CYS B N 1
ATOM 11708 C CA . CYS B 1 324 ? -57.795 -38.647 -27.343 1.00 79.12 424 CYS B CA 1
ATOM 11709 C C . CYS B 1 324 ? -59.237 -39.122 -27.283 1.00 93.61 424 CYS B C 1
ATOM 11710 O O . CYS B 1 324 ? -59.860 -39.075 -26.222 1.00 89.32 424 CYS B O 1
ATOM 11717 N N . THR B 1 325 ? -59.769 -39.571 -28.414 1.00 93.35 425 THR B N 1
ATOM 11718 C CA . THR B 1 325 ? -61.168 -39.978 -28.488 1.00 79.48 425 THR B CA 1
ATOM 11719 C C . THR B 1 325 ? -61.322 -41.434 -28.909 1.00 79.81 425 THR B C 1
ATOM 11720 O O . THR B 1 325 ? -60.623 -41.912 -29.800 1.00 85.23 425 THR B O 1
ATOM 11730 N N . GLY B 1 326 ? -62.246 -42.129 -28.249 1.00 78.96 426 GLY B N 1
ATOM 11731 C CA . GLY B 1 326 ? -62.500 -43.534 -28.511 1.00 74.23 426 GLY B CA 1
ATOM 11732 C C . GLY B 1 326 ? -63.983 -43.853 -28.505 1.00 76.65 426 GLY B C 1
ATOM 11733 O O . GLY B 1 326 ? -64.808 -43.007 -28.163 1.00 70.15 426 GLY B O 1
ATOM 11737 N N . THR B 1 327 ? -64.315 -45.086 -28.873 1.00 75.18 427 THR B N 1
ATOM 11738 C CA . THR B 1 327 ? -65.699 -45.544 -28.898 1.00 61.94 427 THR B CA 1
ATOM 11739 C C . THR B 1 327 ? -65.856 -46.752 -27.984 1.00 72.28 427 THR B C 1
ATOM 11740 O O . THR B 1 327 ? -65.166 -47.758 -28.151 1.00 75.49 427 THR B O 1
ATOM 11751 N N . LEU B 1 328 ? -66.756 -46.637 -27.011 1.00 84.08 428 LEU B N 1
ATOM 11752 C CA . LEU B 1 328 ? -67.058 -47.737 -26.103 1.00 78.21 428 LEU B CA 1
ATOM 11753 C C . LEU B 1 328 ? -68.350 -48.412 -26.530 1.00 64.32 428 LEU B C 1
ATOM 11754 O O . LEU B 1 328 ? -69.407 -47.785 -26.533 1.00 74.35 428 LEU B O 1
ATOM 11770 N N . GLY B 1 329 ? -68.257 -49.685 -26.896 1.00 70.77 429 GLY B N 1
ATOM 11771 C CA . GLY B 1 329 ? -69.422 -50.461 -27.273 1.00 66.24 429 GLY B CA 1
ATOM 11772 C C . GLY B 1 329 ? -69.912 -51.304 -26.117 1.00 74.71 429 GLY B C 1
ATOM 11773 O O . GLY B 1 329 ? -69.261 -52.269 -25.721 1.00 65.36 429 GLY B O 1
ATOM 11777 N N . ILE B 1 330 ? -71.068 -50.942 -25.573 1.00 78.05 430 ILE B N 1
ATOM 11778 C CA . ILE B 1 330 ? -71.638 -51.685 -24.462 1.00 66.37 430 ILE B CA 1
ATOM 11779 C C . ILE B 1 330 ? -72.571 -52.761 -24.998 1.00 64.83 430 ILE B C 1
ATOM 11780 O O . ILE B 1 330 ? -73.677 -52.476 -25.454 1.00 78.45 430 ILE B O 1
ATOM 11796 N N . ILE B 1 331 ? -72.099 -54.003 -24.951 1.00 63.32 431 ILE B N 1
ATOM 11797 C CA . ILE B 1 331 ? -72.902 -55.150 -25.348 1.00 75.34 431 ILE B CA 1
ATOM 11798 C C . ILE B 1 331 ? -73.899 -55.478 -24.254 1.00 78.69 431 ILE B C 1
ATOM 11799 O O . ILE B 1 331 ? -73.525 -55.809 -23.128 1.00 74.31 431 ILE B O 1
ATOM 11815 N N . LEU B 1 332 ? -75.174 -55.380 -24.604 1.00 75.08 432 LEU B N 1
ATOM 11816 C CA . LEU B 1 332 ? -76.254 -55.672 -23.678 1.00 74.10 432 LEU B CA 1
ATOM 11817 C C . LEU B 1 332 ? -76.612 -57.153 -23.706 1.00 75.59 432 LEU B C 1
ATOM 11818 O O . LEU B 1 332 ? -77.186 -57.642 -24.680 1.00 86.73 432 LEU B O 1
ATOM 11834 N N . GLN B 1 333 ? -76.251 -57.868 -22.644 1.00 62.83 433 GLN B N 1
ATOM 11835 C CA . GLN B 1 333 ? -76.576 -59.284 -22.541 1.00 73.59 433 GLN B CA 1
ATOM 11836 C C . GLN B 1 333 ? -78.075 -59.482 -22.426 1.00 84.66 433 GLN B C 1
ATOM 11837 O O . GLN B 1 333 ? -78.737 -58.876 -21.582 1.00 71.04 433 GLN B O 1
ATOM 11851 N N . ASP B 1 334 ? -78.599 -60.338 -23.293 1.00 81.58 434 ASP B N 1
ATOM 11852 C CA . ASP B 1 334 ? -80.031 -60.543 -23.394 1.00 77.27 434 ASP B CA 1
ATOM 11853 C C . ASP B 1 334 ? -80.597 -61.237 -22.162 1.00 70.30 434 ASP B C 1
ATOM 11854 O O . ASP B 1 334 ? -79.964 -62.108 -21.566 1.00 73.64 434 ASP B O 1
ATOM 11863 N N . VAL B 1 335 ? -81.806 -60.831 -21.800 1.00 78.17 435 VAL B N 1
ATOM 11864 C CA . VAL B 1 335 ? -82.574 -61.454 -20.733 1.00 73.24 435 VAL B CA 1
ATOM 11865 C C . VAL B 1 335 ? -83.957 -61.736 -21.292 1.00 65.32 435 VAL B C 1
ATOM 11866 O O . VAL B 1 335 ? -84.545 -60.874 -21.940 1.00 80.33 435 VAL B O 1
ATOM 11879 N N . ASN B 1 336 ? -84.472 -62.941 -21.084 1.00 74.43 436 ASN B N 1
ATOM 11880 C CA . ASN B 1 336 ? -85.783 -63.264 -21.624 1.00 73.76 436 ASN B CA 1
ATOM 11881 C C . ASN B 1 336 ? -86.854 -62.425 -20.931 1.00 65.63 436 ASN B C 1
ATOM 11882 O O . ASN B 1 336 ? -87.436 -62.842 -19.930 1.00 80.64 436 ASN B O 1
ATOM 11893 N N . ASP B 1 337 ? -87.090 -61.231 -21.471 1.00 68.82 437 ASP B N 1
ATOM 11894 C CA . ASP B 1 337 ? -88.058 -60.296 -20.909 1.00 62.63 437 ASP B CA 1
ATOM 11895 C C . ASP B 1 337 ? -89.037 -59.802 -21.977 1.00 74.98 437 ASP B C 1
ATOM 11896 O O . ASP B 1 337 ? -89.718 -58.792 -21.790 1.00 82.98 437 ASP B O 1
ATOM 11905 N N . ASN B 1 338 ? -89.095 -60.525 -23.092 1.00 58.72 438 ASN B N 1
ATOM 11906 C CA . ASN B 1 338 ? -90.045 -60.248 -24.167 1.00 79.16 438 ASN B CA 1
ATOM 11907 C C . ASN B 1 338 ? -90.703 -61.525 -24.661 1.00 69.31 438 ASN B C 1
ATOM 11908 O O . ASN B 1 338 ? -90.029 -62.523 -24.906 1.00 111.69 438 ASN B O 1
ATOM 11919 N N . SER B 1 339 ? -92.022 -61.491 -24.805 1.00 82.58 439 SER B N 1
ATOM 11920 C CA . SER B 1 339 ? -92.741 -62.602 -25.402 1.00 76.55 439 SER B CA 1
ATOM 11921 C C . SER B 1 339 ? -92.796 -62.372 -26.904 1.00 75.10 439 SER B C 1
ATOM 11922 O O . SER B 1 339 ? -92.622 -61.243 -27.363 1.00 81.82 439 SER B O 1
ATOM 11930 N N . PRO B 1 340 ? -93.029 -63.436 -27.683 1.00 69.18 440 PRO B N 1
ATOM 11931 C CA . PRO B 1 340 ? -93.177 -63.217 -29.123 1.00 68.78 440 PRO B CA 1
ATOM 11932 C C . PRO B 1 340 ? -94.409 -62.385 -29.451 1.00 56.95 440 PRO B C 1
ATOM 11933 O O . PRO B 1 340 ? -95.248 -62.154 -28.585 1.00 75.86 440 PRO B O 1
ATOM 11944 N N . PHE B 1 341 ? -94.503 -61.932 -30.693 1.00 77.37 441 PHE B N 1
ATOM 11945 C CA . PHE B 1 341 ? -95.637 -61.137 -31.136 1.00 78.70 441 PHE B CA 1
ATOM 11946 C C . PHE B 1 341 ? -95.803 -61.378 -32.622 1.00 76.27 441 PHE B C 1
ATOM 11947 O O . PHE B 1 341 ? -94.852 -61.770 -33.298 1.00 82.27 441 PHE B O 1
ATOM 11964 N N . ILE B 1 342 ? -97.010 -61.157 -33.124 1.00 73.41 442 ILE B N 1
ATOM 11965 C CA . ILE B 1 342 ? -97.299 -61.374 -34.531 1.00 73.67 442 ILE B CA 1
ATOM 11966 C C . ILE B 1 342 ? -97.310 -60.031 -35.272 1.00 74.44 442 ILE B C 1
ATOM 11967 O O . ILE B 1 342 ? -98.210 -59.228 -35.065 1.00 76.53 442 ILE B O 1
ATOM 11983 N N . PRO B 1 343 ? -96.321 -59.793 -36.155 1.00 84.56 443 PRO B N 1
ATOM 11984 C CA . PRO B 1 343 ? -96.236 -58.523 -36.890 1.00 68.75 443 PRO B CA 1
ATOM 11985 C C . PRO B 1 343 ? -97.470 -58.173 -37.711 1.00 74.77 443 PRO B C 1
ATOM 11986 O O . PRO B 1 343 ? -97.903 -57.022 -37.648 1.00 75.14 443 PRO B O 1
ATOM 11997 N N . LYS B 1 344 ? -98.036 -59.127 -38.447 1.00 72.00 444 LYS B N 1
ATOM 11998 C CA . LYS B 1 344 ? -99.155 -58.800 -39.319 1.00 85.81 444 LYS B CA 1
ATOM 11999 C C . LYS B 1 344 ? -100.419 -59.274 -38.628 1.00 90.70 444 LYS B C 1
ATOM 12000 O O . LYS B 1 344 ? -100.596 -60.459 -38.340 1.00 80.69 444 LYS B O 1
ATOM 12019 N N . LYS B 1 345 ? -101.301 -58.311 -38.384 1.00 80.71 445 LYS B N 1
ATOM 12020 C CA . LYS B 1 345 ? -102.463 -58.511 -37.536 1.00 81.20 445 LYS B CA 1
ATOM 12021 C C . LYS B 1 345 ? -103.709 -58.868 -38.352 1.00 92.19 445 LYS B C 1
ATOM 12022 O O . LYS B 1 345 ? -104.739 -59.236 -37.785 1.00 92.38 445 LYS B O 1
ATOM 12041 N N . THR B 1 346 ? -103.616 -58.749 -39.676 1.00 100.63 446 THR B N 1
ATOM 12042 C CA . THR B 1 346 ? -104.749 -59.031 -40.559 1.00 95.09 446 THR B CA 1
ATOM 12043 C C . THR B 1 346 ? -104.397 -60.100 -41.595 1.00 102.71 446 THR B C 1
ATOM 12044 O O . THR B 1 346 ? -103.409 -59.981 -42.321 1.00 113.53 446 THR B O 1
ATOM 12055 N N . VAL B 1 347 ? -105.194 -61.166 -41.618 1.00 93.19 447 VAL B N 1
ATOM 12056 C CA . VAL B 1 347 ? -105.017 -62.258 -42.575 1.00 93.41 447 VAL B CA 1
ATOM 12057 C C . VAL B 1 347 ? -106.275 -62.470 -43.422 1.00 88.61 447 VAL B C 1
ATOM 12058 O O . VAL B 1 347 ? -107.394 -62.337 -42.928 1.00 99.14 447 VAL B O 1
ATOM 12071 N N . ILE B 1 348 ? -106.076 -62.788 -44.700 1.00 101.85 448 ILE B N 1
ATOM 12072 C CA . ILE B 1 348 ? -107.173 -63.008 -45.643 1.00 83.99 448 ILE B CA 1
ATOM 12073 C C . ILE B 1 348 ? -107.140 -64.434 -46.207 1.00 84.00 448 ILE B C 1
ATOM 12074 O O . ILE B 1 348 ? -106.210 -64.797 -46.926 1.00 120.29 448 ILE B O 1
ATOM 12090 N N . ILE B 1 349 ? -108.156 -65.232 -45.880 1.00 97.61 449 ILE B N 1
ATOM 12091 C CA . ILE B 1 349 ? -108.238 -66.627 -46.327 1.00 91.96 449 ILE B CA 1
ATOM 12092 C C . ILE B 1 349 ? -109.336 -66.839 -47.371 1.00 107.19 449 ILE B C 1
ATOM 12093 O O . ILE B 1 349 ? -110.471 -66.398 -47.191 1.00 107.28 449 ILE B O 1
ATOM 12109 N N . CYS B 1 350 ? -108.986 -67.523 -48.460 1.00 119.92 450 CYS B N 1
ATOM 12110 C CA . CYS B 1 350 ? -109.925 -67.815 -49.546 1.00 109.15 450 CYS B CA 1
ATOM 12111 C C . CYS B 1 350 ? -110.612 -69.168 -49.366 1.00 115.50 450 CYS B C 1
ATOM 12112 O O . CYS B 1 350 ? -109.955 -70.179 -49.120 1.00 117.37 450 CYS B O 1
ATOM 12119 N N . LYS B 1 351 ? -111.936 -69.183 -49.492 1.00 123.45 451 LYS B N 1
ATOM 12120 C CA . LYS B 1 351 ? -112.714 -70.399 -49.266 1.00 112.13 451 LYS B CA 1
ATOM 12121 C C . LYS B 1 351 ? -112.592 -71.451 -50.376 1.00 117.23 451 LYS B C 1
ATOM 12122 O O . LYS B 1 351 ? -112.479 -72.640 -50.078 1.00 118.06 451 LYS B O 1
ATOM 12141 N N . PRO B 1 352 ? -112.603 -71.028 -51.654 1.00 121.50 452 PRO B N 1
ATOM 12142 C CA . PRO B 1 352 ? -112.578 -72.042 -52.717 1.00 125.81 452 PRO B CA 1
ATOM 12143 C C . PRO B 1 352 ? -111.193 -72.398 -53.275 1.00 122.24 452 PRO B C 1
ATOM 12144 O O . PRO B 1 352 ? -111.133 -73.214 -54.196 1.00 129.82 452 PRO B O 1
ATOM 12155 N N . THR B 1 353 ? -110.117 -71.818 -52.747 1.00 115.97 453 THR B N 1
ATOM 12156 C CA . THR B 1 353 ? -108.777 -72.102 -53.269 1.00 109.72 453 THR B CA 1
ATOM 12157 C C . THR B 1 353 ? -107.750 -72.312 -52.161 1.00 99.33 453 THR B C 1
ATOM 12158 O O . THR B 1 353 ? -106.641 -72.780 -52.421 1.00 119.50 453 THR B O 1
ATOM 12169 N N . MET B 1 354 ? -108.121 -71.967 -50.932 1.00 100.32 454 MET B N 1
ATOM 12170 C CA . MET B 1 354 ? -107.255 -72.170 -49.778 1.00 90.76 454 MET B CA 1
ATOM 12171 C C . MET B 1 354 ? -108.002 -72.890 -48.670 1.00 85.64 454 MET B C 1
ATOM 12172 O O . MET B 1 354 ? -109.231 -72.950 -48.673 1.00 93.93 454 MET B O 1
ATOM 12186 N N . SER B 1 355 ? -107.245 -73.435 -47.724 1.00 77.58 455 SER B N 1
ATOM 12187 C CA . SER B 1 355 ? -107.815 -74.081 -46.552 1.00 75.65 455 SER B CA 1
ATOM 12188 C C . SER B 1 355 ? -107.170 -73.557 -45.270 1.00 84.96 455 SER B C 1
ATOM 12189 O O . SER B 1 355 ? -107.545 -73.966 -44.170 1.00 73.47 455 SER B O 1
ATOM 12197 N N . SER B 1 356 ? -106.211 -72.644 -45.409 1.00 78.94 456 SER B N 1
ATOM 12198 C CA . SER B 1 356 ? -105.506 -72.108 -44.248 1.00 88.14 456 SER B CA 1
ATOM 12199 C C . SER B 1 356 ? -104.655 -70.882 -44.569 1.00 88.01 456 SER B C 1
ATOM 12200 O O . SER B 1 356 ? -104.389 -70.582 -45.733 1.00 90.69 456 SER B O 1
ATOM 12208 N N . ALA B 1 357 ? -104.232 -70.187 -43.516 1.00 92.60 457 ALA B N 1
ATOM 12209 C CA . ALA B 1 357 ? -103.319 -69.053 -43.633 1.00 76.16 457 ALA B CA 1
ATOM 12210 C C . ALA B 1 357 ? -102.013 -69.348 -42.909 1.00 99.19 457 ALA B C 1
ATOM 12211 O O . ALA B 1 357 ? -101.971 -70.194 -42.018 1.00 91.16 457 ALA B O 1
ATOM 12218 N N . GLU B 1 358 ? -100.957 -68.634 -43.288 1.00 84.67 458 GLU B N 1
ATOM 12219 C CA . GLU B 1 358 ? -99.671 -68.714 -42.602 1.00 80.83 458 GLU B CA 1
ATOM 12220 C C . GLU B 1 358 ? -99.521 -67.550 -41.631 1.00 79.00 458 GLU B C 1
ATOM 12221 O O . GLU B 1 358 ? -99.711 -66.393 -42.005 1.00 76.14 458 GLU B O 1
ATOM 12233 N N . ILE B 1 359 ? -99.185 -67.869 -40.386 1.00 75.37 459 ILE B N 1
ATOM 12234 C CA . ILE B 1 359 ? -99.010 -66.867 -39.341 1.00 69.31 459 ILE B CA 1
ATOM 12235 C C . ILE B 1 359 ? -97.620 -66.967 -38.734 1.00 73.64 459 ILE B C 1
ATOM 12236 O O . ILE B 1 359 ? -97.275 -67.994 -38.154 1.00 78.94 459 ILE B O 1
ATOM 12252 N N . VAL B 1 360 ? -96.826 -65.904 -38.871 1.00 57.18 460 VAL B N 1
ATOM 12253 C CA . VAL B 1 360 ? -95.460 -65.902 -38.352 1.00 73.38 460 VAL B CA 1
ATOM 12254 C C . VAL B 1 360 ? -95.347 -64.989 -37.137 1.00 62.30 460 VAL B C 1
ATOM 12255 O O . VAL B 1 360 ? -95.993 -63.943 -37.075 1.00 81.46 460 VAL B O 1
ATOM 12268 N N . ALA B 1 361 ? -94.508 -65.390 -36.185 1.00 74.04 461 ALA B N 1
ATOM 12269 C CA . ALA B 1 361 ? -94.274 -64.622 -34.965 1.00 67.95 461 ALA B CA 1
ATOM 12270 C C . ALA B 1 361 ? -92.802 -64.251 -34.818 1.00 72.48 461 ALA B C 1
ATOM 12271 O O . ALA B 1 361 ? -91.936 -64.858 -35.445 1.00 76.42 461 ALA B O 1
ATOM 12278 N N . VAL B 1 362 ? -92.534 -63.253 -33.980 1.00 81.86 462 VAL B N 1
ATOM 12279 C CA . VAL B 1 362 ? -91.183 -62.741 -33.772 1.00 60.68 462 VAL B CA 1
ATOM 12280 C C . VAL B 1 362 ? -90.906 -62.484 -32.298 1.00 69.49 462 VAL B C 1
ATOM 12281 O O . VAL B 1 362 ? -91.726 -61.879 -31.610 1.00 79.70 462 VAL B O 1
ATOM 12294 N N . ASP B 1 363 ? -89.750 -62.939 -31.824 1.00 77.52 463 ASP B N 1
ATOM 12295 C CA . ASP B 1 363 ? -89.311 -62.666 -30.457 1.00 78.00 463 ASP B CA 1
ATOM 12296 C C . ASP B 1 363 ? -88.098 -61.725 -30.476 1.00 75.36 463 ASP B C 1
ATOM 12297 O O . ASP B 1 363 ? -87.036 -62.097 -30.975 1.00 73.98 463 ASP B O 1
ATOM 12306 N N . PRO B 1 364 ? -88.257 -60.499 -29.940 1.00 74.30 464 PRO B N 1
ATOM 12307 C CA . PRO B 1 364 ? -87.187 -59.493 -29.901 1.00 67.80 464 PRO B CA 1
ATOM 12308 C C . PRO B 1 364 ? -85.901 -59.950 -29.212 1.00 60.90 464 PRO B C 1
ATOM 12309 O O . PRO B 1 364 ? -84.830 -59.437 -29.530 1.00 83.41 464 PRO B O 1
ATOM 12320 N N . ASP B 1 365 ? -86.011 -60.883 -28.271 1.00 79.45 465 ASP B N 1
ATOM 12321 C CA . ASP B 1 365 ? -84.851 -61.376 -27.532 1.00 77.23 465 ASP B CA 1
ATOM 12322 C C . ASP B 1 365 ? -83.940 -62.169 -28.467 1.00 82.02 465 ASP B C 1
ATOM 12323 O O . ASP B 1 365 ? -84.293 -62.387 -29.626 1.00 75.92 465 ASP B O 1
ATOM 12332 N N . GLU B 1 366 ? -82.773 -62.598 -27.989 1.00 75.36 466 GLU B N 1
ATOM 12333 C CA . GLU B 1 366 ? -81.895 -63.395 -28.843 1.00 80.71 466 GLU B CA 1
ATOM 12334 C C . GLU B 1 366 ? -82.541 -64.772 -29.009 1.00 81.19 466 GLU B C 1
ATOM 12335 O O . GLU B 1 366 ? -83.412 -65.144 -28.223 1.00 94.08 466 GLU B O 1
ATOM 12347 N N . PRO B 1 367 ? -82.124 -65.528 -30.037 1.00 89.96 467 PRO B N 1
ATOM 12348 C CA . PRO B 1 367 ? -82.733 -66.818 -30.390 1.00 79.25 467 PRO B CA 1
ATOM 12349 C C . PRO B 1 367 ? -82.863 -67.808 -29.231 1.00 97.19 467 PRO B C 1
ATOM 12350 O O . PRO B 1 367 ? -83.875 -68.509 -29.151 1.00 87.57 467 PRO B O 1
ATOM 12361 N N . ILE B 1 368 ? -81.861 -67.871 -28.359 1.00 90.13 468 ILE B N 1
ATOM 12362 C CA . ILE B 1 368 ? -81.907 -68.765 -27.204 1.00 83.11 468 ILE B CA 1
ATOM 12363 C C . ILE B 1 368 ? -83.139 -68.459 -26.351 1.00 88.62 468 ILE B C 1
ATOM 12364 O O . ILE B 1 368 ? -83.690 -69.346 -25.701 1.00 82.17 468 ILE B O 1
ATOM 12380 N N . HIS B 1 369 ? -83.561 -67.197 -26.368 1.00 78.01 469 HIS B N 1
ATOM 12381 C CA . HIS B 1 369 ? -84.698 -66.740 -25.580 1.00 73.86 469 HIS B CA 1
ATOM 12382 C C . HIS B 1 369 ? -85.887 -66.422 -26.482 1.00 67.33 469 HIS B C 1
ATOM 12383 O O . HIS B 1 369 ? -86.643 -65.487 -26.224 1.00 108.01 469 HIS B O 1
ATOM 12397 N N . GLY B 1 370 ? -86.040 -67.209 -27.543 1.00 82.19 470 GLY B N 1
ATOM 12398 C CA . GLY B 1 370 ? -87.118 -67.024 -28.499 1.00 64.99 470 GLY B CA 1
ATOM 12399 C C . GLY B 1 370 ? -87.673 -68.353 -28.982 1.00 61.85 470 GLY B C 1
ATOM 12400 O O . GLY B 1 370 ? -88.249 -69.099 -28.194 1.00 70.78 470 GLY B O 1
ATOM 12404 N N . PRO B 1 371 ? -87.486 -68.675 -30.275 1.00 75.86 471 PRO B N 1
ATOM 12405 C CA . PRO B 1 371 ? -88.087 -69.908 -30.800 1.00 63.72 471 PRO B CA 1
ATOM 12406 C C . PRO B 1 371 ? -87.476 -71.171 -30.197 1.00 68.46 471 PRO B C 1
ATOM 12407 O O . PRO B 1 371 ? -86.444 -71.086 -29.531 1.00 71.42 471 PRO B O 1
ATOM 12418 N N . PRO B 1 372 ? -88.110 -72.334 -30.421 1.00 78.96 472 PRO B N 1
ATOM 12419 C CA . PRO B 1 372 ? -89.360 -72.513 -31.174 1.00 65.52 472 PRO B CA 1
ATOM 12420 C C . PRO B 1 372 ? -90.602 -72.026 -30.426 1.00 69.74 472 PRO B C 1
ATOM 12421 O O . PRO B 1 372 ? -90.673 -72.140 -29.202 1.00 68.13 472 PRO B O 1
ATOM 12432 N N . PHE B 1 373 ? -91.564 -71.486 -31.170 1.00 63.72 473 PHE B N 1
ATOM 12433 C CA . PHE B 1 373 ? -92.792 -70.958 -30.585 1.00 60.44 473 PHE B CA 1
ATOM 12434 C C . PHE B 1 373 ? -93.884 -72.019 -30.534 1.00 63.02 473 PHE B C 1
ATOM 12435 O O . PHE B 1 373 ? -93.986 -72.857 -31.429 1.00 87.52 473 PHE B O 1
ATOM 12452 N N . ASP B 1 374 ? -94.701 -71.967 -29.485 1.00 82.81 474 ASP B N 1
ATOM 12453 C CA . ASP B 1 374 ? -95.885 -72.814 -29.372 1.00 67.49 474 ASP B CA 1
ATOM 12454 C C . ASP B 1 374 ? -97.145 -71.971 -29.533 1.00 65.30 474 ASP B C 1
ATOM 12455 O O . ASP B 1 374 ? -97.432 -71.110 -28.703 1.00 70.12 474 ASP B O 1
ATOM 12464 N N . PHE B 1 375 ? -97.874 -72.204 -30.620 1.00 52.45 475 PHE B N 1
ATOM 12465 C CA . PHE B 1 375 ? -99.127 -71.503 -30.883 1.00 56.17 475 PHE B CA 1
ATOM 12466 C C . PHE B 1 375 ? -100.331 -72.258 -30.290 1.00 66.67 475 PHE B C 1
ATOM 12467 O O . PHE B 1 375 ? -100.368 -73.490 -30.304 1.00 49.34 475 PHE B O 1
ATOM 12484 N N . SER B 1 376 ? -101.308 -71.519 -29.768 1.00 61.28 476 SER B N 1
ATOM 12485 C CA . SER B 1 376 ? -102.529 -72.127 -29.221 1.00 68.88 476 SER B CA 1
ATOM 12486 C C . SER B 1 376 ? -103.705 -71.163 -29.286 1.00 57.13 476 SER B C 1
ATOM 12487 O O . SER B 1 376 ? -103.526 -69.963 -29.489 1.00 62.57 476 SER B O 1
ATOM 12495 N N . LEU B 1 377 ? -104.907 -71.705 -29.110 1.00 82.54 477 LEU B N 1
ATOM 12496 C CA . LEU B 1 377 ? -106.126 -70.903 -29.079 1.00 79.23 477 LEU B CA 1
ATOM 12497 C C . LEU B 1 377 ? -106.765 -70.955 -27.690 1.00 64.67 477 LEU B C 1
ATOM 12498 O O . LEU B 1 377 ? -107.979 -70.829 -27.555 1.00 93.22 477 LEU B O 1
ATOM 12514 N N . GLU B 1 378 ? -105.937 -71.143 -26.665 1.00 66.35 478 GLU B N 1
ATOM 12515 C CA . GLU B 1 378 ? -106.417 -71.309 -25.292 1.00 78.74 478 GLU B CA 1
ATOM 12516 C C . GLU B 1 378 ? -107.371 -70.199 -24.829 1.00 76.45 478 GLU B C 1
ATOM 12517 O O . GLU B 1 378 ? -108.413 -70.488 -24.240 1.00 98.96 478 GLU B O 1
ATOM 12529 N N . SER B 1 379 ? -107.029 -68.941 -25.094 1.00 89.16 479 SER B N 1
ATOM 12530 C CA . SER B 1 379 ? -107.818 -67.811 -24.590 1.00 80.33 479 SER B CA 1
ATOM 12531 C C . SER B 1 379 ? -109.073 -67.553 -25.418 1.00 70.02 479 SER B C 1
ATOM 12532 O O . SER B 1 379 ? -109.743 -66.537 -25.236 1.00 90.15 479 SER B O 1
ATOM 12540 N N . SER B 1 380 ? -109.395 -68.472 -26.319 1.00 75.25 480 SER B N 1
ATOM 12541 C CA . SER B 1 380 ? -110.454 -68.246 -27.291 1.00 77.17 480 SER B CA 1
ATOM 12542 C C . SER B 1 380 ? -111.819 -68.678 -26.763 1.00 101.05 480 SER B C 1
ATOM 12543 O O . SER B 1 380 ? -111.916 -69.511 -25.859 1.00 88.64 480 SER B O 1
ATOM 12551 N N . THR B 1 381 ? -112.873 -68.097 -27.330 1.00 97.74 481 THR B N 1
ATOM 12552 C CA . THR B 1 381 ? -114.233 -68.488 -26.988 1.00 79.40 481 THR B CA 1
ATOM 12553 C C . THR B 1 381 ? -114.476 -69.917 -27.442 1.00 90.08 481 THR B C 1
ATOM 12554 O O . THR B 1 381 ? -113.741 -70.444 -28.276 1.00 113.47 481 THR B O 1
ATOM 12565 N N . SER B 1 382 ? -115.507 -70.546 -26.892 1.00 98.82 482 SER B N 1
ATOM 12566 C CA . SER B 1 382 ? -115.834 -71.911 -27.270 1.00 97.02 482 SER B CA 1
ATOM 12567 C C . SER B 1 382 ? -116.308 -71.977 -28.723 1.00 101.63 482 SER B C 1
ATOM 12568 O O . SER B 1 382 ? -116.320 -73.048 -29.328 1.00 117.57 482 SER B O 1
ATOM 12576 N N . GLU B 1 383 ? -116.678 -70.826 -29.280 1.00 90.19 483 GLU B N 1
ATOM 12577 C CA . GLU B 1 383 ? -117.293 -70.772 -30.606 1.00 95.62 483 GLU B CA 1
ATOM 12578 C C . GLU B 1 383 ? -116.286 -70.675 -31.743 1.00 105.77 483 GLU B C 1
ATOM 12579 O O . GLU B 1 383 ? -116.594 -71.057 -32.870 1.00 106.91 483 GLU B O 1
ATOM 12591 N N . VAL B 1 384 ? -115.102 -70.136 -31.470 1.00 105.56 484 VAL B N 1
ATOM 12592 C CA . VAL B 1 384 ? -114.073 -70.073 -32.501 1.00 92.99 484 VAL B CA 1
ATOM 12593 C C . VAL B 1 384 ? -113.242 -71.344 -32.467 1.00 86.73 484 VAL B C 1
ATOM 12594 O O . VAL B 1 384 ? -112.822 -71.846 -33.506 1.00 88.81 484 VAL B O 1
ATOM 12607 N N . GLN B 1 385 ? -113.038 -71.882 -31.270 1.00 83.46 485 GLN B N 1
ATOM 12608 C CA . GLN B 1 385 ? -112.196 -73.056 -31.107 1.00 79.64 485 GLN B CA 1
ATOM 12609 C C . GLN B 1 385 ? -112.872 -74.307 -31.669 1.00 89.69 485 GLN B C 1
ATOM 12610 O O . GLN B 1 385 ? -112.265 -75.378 -31.697 1.00 106.06 485 GLN B O 1
ATOM 12624 N N . ARG B 1 386 ? -114.125 -74.179 -32.107 1.00 98.42 486 ARG B N 1
ATOM 12625 C CA . ARG B 1 386 ? -114.803 -75.291 -32.765 1.00 95.38 486 ARG B CA 1
ATOM 12626 C C . ARG B 1 386 ? -114.587 -75.198 -34.278 1.00 101.33 486 ARG B C 1
ATOM 12627 O O . ARG B 1 386 ? -114.565 -76.221 -34.963 1.00 114.99 486 ARG B O 1
ATOM 12648 N N . MET B 1 387 ? -114.445 -73.974 -34.792 1.00 86.05 487 MET B N 1
ATOM 12649 C CA . MET B 1 387 ? -114.253 -73.755 -36.231 1.00 94.06 487 MET B CA 1
ATOM 12650 C C . MET B 1 387 ? -112.885 -73.154 -36.587 1.00 95.81 487 MET B C 1
ATOM 12651 O O . MET B 1 387 ? -112.707 -72.633 -37.689 1.00 81.48 487 MET B O 1
ATOM 12665 N N . TRP B 1 388 ? -111.922 -73.236 -35.672 1.00 89.47 488 TRP B N 1
ATOM 12666 C CA . TRP B 1 388 ? -110.561 -72.781 -35.959 1.00 68.53 488 TRP B CA 1
ATOM 12667 C C . TRP B 1 388 ? -109.503 -73.682 -35.337 1.00 81.80 488 TRP B C 1
ATOM 12668 O O . TRP B 1 388 ? -109.513 -73.945 -34.134 1.00 81.25 488 TRP B O 1
ATOM 12689 N N . ARG B 1 389 ? -108.604 -74.156 -36.195 1.00 71.75 489 ARG B N 1
ATOM 12690 C CA . ARG B 1 389 ? -107.446 -74.950 -35.800 1.00 70.98 489 ARG B CA 1
ATOM 12691 C C . ARG B 1 389 ? -106.148 -74.207 -36.076 1.00 65.16 489 ARG B C 1
ATOM 12692 O O . ARG B 1 389 ? -106.070 -73.435 -37.030 1.00 71.43 489 ARG B O 1
ATOM 12713 N N . LEU B 1 390 ? -105.132 -74.428 -35.247 1.00 67.35 490 LEU B N 1
ATOM 12714 C CA . LEU B 1 390 ? -103.778 -74.032 -35.621 1.00 82.40 490 LEU B CA 1
ATOM 12715 C C . LEU B 1 390 ? -102.733 -75.022 -35.116 1.00 78.36 490 LEU B C 1
ATOM 12716 O O . LEU B 1 390 ? -102.812 -75.510 -33.990 1.00 62.86 490 LEU B O 1
ATOM 12732 N N . LYS B 1 391 ? -101.771 -75.332 -35.983 1.00 65.37 491 LYS B N 1
ATOM 12733 C CA . LYS B 1 391 ? -100.620 -76.152 -35.616 1.00 71.33 491 LYS B CA 1
ATOM 12734 C C . LYS B 1 391 ? -99.369 -75.567 -36.270 1.00 94.66 491 LYS B C 1
ATOM 12735 O O . LYS B 1 391 ? -99.401 -75.118 -37.419 1.00 70.90 491 LYS B O 1
ATOM 12754 N N . ALA B 1 392 ? -98.269 -75.565 -35.525 1.00 80.15 492 ALA B N 1
ATOM 12755 C CA . ALA B 1 392 ? -97.024 -74.997 -36.014 1.00 73.63 492 ALA B CA 1
ATOM 12756 C C . ALA B 1 392 ? -96.504 -75.757 -37.227 1.00 69.82 492 ALA B C 1
ATOM 12757 O O . ALA B 1 392 ? -96.454 -76.986 -37.229 1.00 67.76 492 ALA B O 1
ATOM 12764 N N . ILE B 1 393 ? -96.147 -75.008 -38.267 1.00 78.89 493 ILE B N 1
ATOM 12765 C CA . ILE B 1 393 ? -95.543 -75.567 -39.473 1.00 82.43 493 ILE B CA 1
ATOM 12766 C C . ILE B 1 393 ? -94.025 -75.552 -39.363 1.00 75.68 493 ILE B C 1
ATOM 12767 O O . ILE B 1 393 ? -93.343 -76.345 -40.012 1.00 78.65 493 ILE B O 1
ATOM 12783 N N . ASN B 1 394 ? -93.503 -74.647 -38.538 1.00 78.28 494 ASN B N 1
ATOM 12784 C CA . ASN B 1 394 ? -92.111 -74.726 -38.124 1.00 66.95 494 ASN B CA 1
ATOM 12785 C C . ASN B 1 394 ? -91.862 -73.940 -36.832 1.00 65.99 494 ASN B C 1
ATOM 12786 O O . ASN B 1 394 ? -92.800 -73.671 -36.078 1.00 99.77 494 ASN B O 1
ATOM 12797 N N . ASP B 1 395 ? -90.604 -73.625 -36.549 1.00 67.23 495 ASP B N 1
ATOM 12798 C CA . ASP B 1 395 ? -90.222 -73.037 -35.265 1.00 58.95 495 ASP B CA 1
ATOM 12799 C C . ASP B 1 395 ? -90.796 -71.645 -34.994 1.00 68.00 495 ASP B C 1
ATOM 12800 O O . ASP B 1 395 ? -90.915 -71.251 -33.834 1.00 71.04 495 ASP B O 1
ATOM 12809 N N . THR B 1 396 ? -91.154 -70.907 -36.043 1.00 58.55 496 THR B N 1
ATOM 12810 C CA . THR B 1 396 ? -91.614 -69.523 -35.878 1.00 68.39 496 THR B CA 1
ATOM 12811 C C . THR B 1 396 ? -92.990 -69.234 -36.485 1.00 59.93 496 THR B C 1
ATOM 12812 O O . THR B 1 396 ? -93.619 -68.235 -36.142 1.00 66.59 496 THR B O 1
ATOM 12823 N N . ALA B 1 397 ? -93.416 -70.071 -37.426 1.00 67.61 497 ALA B N 1
ATOM 12824 C CA . ALA B 1 397 ? -94.720 -69.937 -38.079 1.00 61.47 497 ALA B CA 1
ATOM 12825 C C . ALA B 1 397 ? -95.667 -71.107 -37.816 1.00 72.02 497 ALA B C 1
ATOM 12826 O O . ALA B 1 397 ? -95.228 -72.230 -37.569 1.00 65.38 497 ALA B O 1
ATOM 12833 N N . ALA B 1 398 ? -96.967 -70.821 -37.857 1.00 72.85 498 ALA B N 1
ATOM 12834 C CA . ALA B 1 398 ? -98.008 -71.835 -37.716 1.00 72.99 498 ALA B CA 1
ATOM 12835 C C . ALA B 1 398 ? -99.086 -71.587 -38.762 1.00 63.86 498 ALA B C 1
ATOM 12836 O O . ALA B 1 398 ? -99.111 -70.526 -39.386 1.00 66.64 498 ALA B O 1
ATOM 12843 N N . ARG B 1 399 ? -99.965 -72.566 -38.960 1.00 70.18 499 ARG B N 1
ATOM 12844 C CA . ARG B 1 399 ? -101.027 -72.449 -39.954 1.00 61.75 499 ARG B CA 1
ATOM 12845 C C . ARG B 1 399 ? -102.384 -72.427 -39.277 1.00 84.25 499 ARG B C 1
ATOM 12846 O O . ARG B 1 399 ? -102.703 -73.294 -38.470 1.00 61.71 499 ARG B O 1
ATOM 12867 N N . LEU B 1 400 ? -103.179 -71.426 -39.637 1.00 86.35 500 LEU B N 1
ATOM 12868 C CA . LEU B 1 400 ? -104.522 -71.267 -39.104 1.00 82.63 500 LEU B CA 1
ATOM 12869 C C . LEU B 1 400 ? -105.535 -71.707 -40.152 1.00 80.79 500 LEU B C 1
ATOM 12870 O O . LEU B 1 400 ? -105.817 -70.976 -41.102 1.00 89.00 500 LEU B O 1
ATOM 12886 N N . SER B 1 401 ? -106.082 -72.903 -39.967 1.00 76.70 501 SER B N 1
ATOM 12887 C CA . SER B 1 401 ? -107.085 -73.449 -40.873 1.00 75.19 501 SER B CA 1
ATOM 12888 C C . SER B 1 401 ? -108.476 -73.282 -40.265 1.00 88.80 501 SER B C 1
ATOM 12889 O O . SER B 1 401 ? -108.612 -73.067 -39.060 1.00 81.83 501 SER B O 1
ATOM 12897 N N . TYR B 1 402 ? -109.504 -73.380 -41.103 1.00 77.37 502 TYR B N 1
ATOM 12898 C CA . TYR B 1 402 ? -110.883 -73.295 -40.635 1.00 81.53 502 TYR B CA 1
ATOM 12899 C C . TYR B 1 402 ? -111.552 -74.665 -40.547 1.00 89.57 502 TYR B C 1
ATOM 12900 O O . TYR B 1 402 ? -111.456 -75.479 -41.466 1.00 105.27 502 TYR B O 1
ATOM 12918 N N . GLN B 1 403 ? -112.185 -74.926 -39.408 1.00 90.81 503 GLN B N 1
ATOM 12919 C CA . GLN B 1 403 ? -112.875 -76.189 -39.166 1.00 86.95 503 GLN B CA 1
ATOM 12920 C C . GLN B 1 403 ? -114.384 -76.025 -39.346 1.00 90.49 503 GLN B C 1
ATOM 12921 O O . GLN B 1 403 ? -114.900 -74.910 -39.336 1.00 102.80 503 GLN B O 1
ATOM 12935 N N . ASN B 1 404 ? -115.069 -77.152 -39.523 1.00 105.54 504 ASN B N 1
ATOM 12936 C CA . ASN B 1 404 ? -116.530 -77.231 -39.436 1.00 101.78 504 ASN B CA 1
ATOM 12937 C C . ASN B 1 404 ? -117.338 -76.212 -40.243 1.00 104.03 504 ASN B C 1
ATOM 12938 O O . ASN B 1 404 ? -118.114 -75.450 -39.670 1.00 91.71 504 ASN B O 1
ATOM 12949 N N . ASP B 1 405 ? -117.154 -76.221 -41.562 1.00 120.12 505 ASP B N 1
ATOM 12950 C CA . ASP B 1 405 ? -117.900 -75.363 -42.488 1.00 98.23 505 ASP B CA 1
ATOM 12951 C C . ASP B 1 405 ? -118.363 -74.011 -41.941 1.00 101.41 505 ASP B C 1
ATOM 12952 O O . ASP B 1 405 ? -119.537 -73.841 -41.616 1.00 106.16 505 ASP B O 1
ATOM 12961 N N . PRO B 1 406 ? -117.443 -73.041 -41.844 1.00 106.60 506 PRO B N 1
ATOM 12962 C CA . PRO B 1 406 ? -117.842 -71.701 -41.409 1.00 91.73 506 PRO B CA 1
ATOM 12963 C C . PRO B 1 406 ? -118.260 -70.838 -42.601 1.00 92.23 506 PRO B C 1
ATOM 12964 O O . PRO B 1 406 ? -117.818 -71.108 -43.717 1.00 120.06 506 PRO B O 1
ATOM 12975 N N . PRO B 1 407 ? -119.099 -69.817 -42.372 1.00 106.77 507 PRO B N 1
ATOM 12976 C CA . PRO B 1 407 ? -119.539 -68.914 -43.444 1.00 97.77 507 PRO B CA 1
ATOM 12977 C C . PRO B 1 407 ? -118.579 -67.761 -43.742 1.00 94.99 507 PRO B C 1
ATOM 12978 O O . PRO B 1 407 ? -117.622 -67.528 -43.005 1.00 93.57 507 PRO B O 1
ATOM 12989 N N . PHE B 1 408 ? -118.855 -67.049 -44.831 1.00 102.11 508 PHE B N 1
ATOM 12990 C CA . PHE B 1 408 ? -118.078 -65.881 -45.231 1.00 86.53 508 PHE B CA 1
ATOM 12991 C C . PHE B 1 408 ? -118.309 -64.717 -44.279 1.00 98.25 508 PHE B C 1
ATOM 12992 O O . PHE B 1 408 ? -119.446 -64.424 -43.908 1.00 120.73 508 PHE B O 1
ATOM 13009 N N . GLY B 1 409 ? -117.226 -64.061 -43.878 1.00 86.06 509 GLY B N 1
ATOM 13010 C CA . GLY B 1 409 ? -117.321 -62.905 -43.009 1.00 100.16 509 GLY B CA 1
ATOM 13011 C C . GLY B 1 409 ? -116.024 -62.608 -42.288 1.00 95.61 509 GLY B C 1
ATOM 13012 O O . GLY B 1 409 ? -115.076 -63.390 -42.344 1.00 100.86 509 GLY B O 1
ATOM 13016 N N . SER B 1 410 ? -115.989 -61.468 -41.607 1.00 97.23 510 SER B N 1
ATOM 13017 C CA . SER B 1 410 ? -114.810 -61.054 -40.863 1.00 85.70 510 SER B CA 1
ATOM 13018 C C . SER B 1 410 ? -114.903 -61.583 -39.436 1.00 96.14 510 SER B C 1
ATOM 13019 O O . SER B 1 410 ? -115.877 -61.319 -38.730 1.00 100.68 510 SER B O 1
ATOM 13027 N N . TYR B 1 411 ? -113.882 -62.328 -39.022 1.00 101.42 511 TYR B N 1
ATOM 13028 C CA . TYR B 1 411 ? -113.824 -62.903 -37.681 1.00 83.04 511 TYR B CA 1
ATOM 13029 C C . TYR B 1 411 ? -112.753 -62.230 -36.831 1.00 84.66 511 TYR B C 1
ATOM 13030 O O . TYR B 1 411 ? -112.106 -61.279 -37.268 1.00 92.68 511 TYR B O 1
ATOM 13048 N N . VAL B 1 412 ? -112.571 -62.736 -35.616 1.00 78.06 512 VAL B N 1
ATOM 13049 C CA . VAL B 1 412 ? -111.505 -62.274 -34.737 1.00 85.84 512 VAL B CA 1
ATOM 13050 C C . VAL B 1 412 ? -110.959 -63.450 -33.929 1.00 87.66 512 VAL B C 1
ATOM 13051 O O . VAL B 1 412 ? -111.657 -64.020 -33.092 1.00 81.39 512 VAL B O 1
ATOM 13064 N N . VAL B 1 413 ? -109.709 -63.816 -34.204 1.00 100.74 513 VAL B N 1
ATOM 13065 C CA . VAL B 1 413 ? -109.084 -64.984 -33.589 1.00 78.25 513 VAL B CA 1
ATOM 13066 C C . VAL B 1 413 ? -107.928 -64.595 -32.658 1.00 85.63 513 VAL B C 1
ATOM 13067 O O . VAL B 1 413 ? -106.947 -64.003 -33.108 1.00 85.51 513 VAL B O 1
ATOM 13080 N N . PRO B 1 414 ? -108.040 -64.922 -31.356 1.00 87.12 514 PRO B N 1
ATOM 13081 C CA . PRO B 1 414 ? -106.970 -64.603 -30.403 1.00 83.69 514 PRO B CA 1
ATOM 13082 C C . PRO B 1 414 ? -105.908 -65.698 -30.336 1.00 74.62 514 PRO B C 1
ATOM 13083 O O . PRO B 1 414 ? -106.141 -66.752 -29.742 1.00 65.43 514 PRO B O 1
ATOM 13094 N N . ILE B 1 415 ? -104.756 -65.440 -30.945 1.00 83.71 515 ILE B N 1
ATOM 13095 C CA . ILE B 1 415 ? -103.669 -66.414 -30.998 1.00 58.30 515 ILE B CA 1
ATOM 13096 C C . ILE B 1 415 ? -102.637 -66.200 -29.901 1.00 66.62 515 ILE B C 1
ATOM 13097 O O . ILE B 1 415 ? -102.011 -65.144 -29.812 1.00 69.30 515 ILE B O 1
ATOM 13113 N N . THR B 1 416 ? -102.481 -67.216 -29.059 1.00 66.57 516 THR B N 1
ATOM 13114 C CA . THR B 1 416 ? -101.491 -67.198 -27.992 1.00 61.85 516 THR B CA 1
ATOM 13115 C C . THR B 1 416 ? -100.175 -67.820 -28.440 1.00 69.62 516 THR B C 1
ATOM 13116 O O . THR B 1 416 ? -100.117 -69.004 -28.770 1.00 70.11 516 THR B O 1
ATOM 13127 N N . VAL B 1 417 ? -99.125 -67.004 -28.459 1.00 73.77 517 VAL B N 1
ATOM 13128 C CA . VAL B 1 417 ? -97.787 -67.473 -28.794 1.00 66.75 517 VAL B CA 1
ATOM 13129 C C . VAL B 1 417 ? -96.912 -67.379 -27.550 1.00 66.99 517 VAL B C 1
ATOM 13130 O O . VAL B 1 417 ? -96.910 -66.353 -26.868 1.00 63.68 517 VAL B O 1
ATOM 13143 N N . ARG B 1 418 ? -96.174 -68.445 -27.255 1.00 63.45 518 ARG B N 1
ATOM 13144 C CA . ARG B 1 418 ? -95.205 -68.425 -26.165 1.00 71.75 518 ARG B CA 1
ATOM 13145 C C . ARG B 1 418 ? -93.852 -68.909 -26.674 1.00 71.00 518 ARG B C 1
ATOM 13146 O O . ARG B 1 418 ? -93.781 -69.680 -27.631 1.00 67.24 518 ARG B O 1
ATOM 13167 N N . ASP B 1 419 ? -92.780 -68.449 -26.037 1.00 69.22 519 ASP B N 1
ATOM 13168 C CA . ASP B 1 419 ? -91.432 -68.774 -26.489 1.00 70.70 519 ASP B CA 1
ATOM 13169 C C . ASP B 1 419 ? -90.934 -70.057 -25.831 1.00 71.86 519 ASP B C 1
ATOM 13170 O O . ASP B 1 419 ? -91.694 -70.768 -25.173 1.00 78.98 519 ASP B O 1
ATOM 13179 N N . ARG B 1 420 ? -89.651 -70.338 -26.021 1.00 71.48 520 ARG B N 1
ATOM 13180 C CA . ARG B 1 420 ? -89.010 -71.535 -25.488 1.00 65.79 520 ARG B CA 1
ATOM 13181 C C . ARG B 1 420 ? -89.145 -71.649 -23.968 1.00 64.63 520 ARG B C 1
ATOM 13182 O O . ARG B 1 420 ? -89.190 -72.754 -23.426 1.00 65.67 520 ARG B O 1
ATOM 13203 N N . LEU B 1 421 ? -89.227 -70.506 -23.290 1.00 67.29 521 LEU B N 1
ATOM 13204 C CA . LEU B 1 421 ? -89.202 -70.471 -21.828 1.00 73.95 521 LEU B CA 1
ATOM 13205 C C . LEU B 1 421 ? -90.558 -70.119 -21.203 1.00 81.35 521 LEU B C 1
ATOM 13206 O O . LEU B 1 421 ? -90.681 -70.045 -19.980 1.00 69.87 521 LEU B O 1
ATOM 13222 N N . GLY B 1 422 ? -91.573 -69.910 -22.036 1.00 58.63 522 GLY B N 1
ATOM 13223 C CA . GLY B 1 422 ? -92.928 -69.731 -21.548 1.00 63.17 522 GLY B CA 1
ATOM 13224 C C . GLY B 1 422 ? -93.414 -68.292 -21.471 1.00 76.72 522 GLY B C 1
ATOM 13225 O O . GLY B 1 422 ? -94.527 -68.045 -21.002 1.00 84.13 522 GLY B O 1
ATOM 13229 N N . MET B 1 423 ? -92.593 -67.341 -21.911 1.00 71.27 523 MET B N 1
ATOM 13230 C CA . MET B 1 423 ? -93.040 -65.953 -22.023 1.00 74.52 523 MET B CA 1
ATOM 13231 C C . MET B 1 423 ? -94.186 -65.900 -23.024 1.00 76.22 523 MET B C 1
ATOM 13232 O O . MET B 1 423 ? -93.985 -66.165 -24.206 1.00 66.60 523 MET B O 1
ATOM 13246 N N . SER B 1 424 ? -95.384 -65.565 -22.550 1.00 76.15 524 SER B N 1
ATOM 13247 C CA . SER B 1 424 ? -96.586 -65.664 -23.375 1.00 73.29 524 SER B CA 1
ATOM 13248 C C . SER B 1 424 ? -97.101 -64.311 -23.852 1.00 74.77 524 SER B C 1
ATOM 13249 O O . SER B 1 424 ? -96.869 -63.275 -23.226 1.00 68.09 524 SER B O 1
ATOM 13257 N N . SER B 1 425 ? -97.821 -64.352 -24.968 1.00 71.26 525 SER B N 1
ATOM 13258 C CA . SER B 1 425 ? -98.379 -63.167 -25.600 1.00 57.87 525 SER B CA 1
ATOM 13259 C C . SER B 1 425 ? -99.600 -63.538 -26.421 1.00 78.42 525 SER B C 1
ATOM 13260 O O . SER B 1 425 ? -99.577 -64.515 -27.170 1.00 92.41 525 SER B O 1
ATOM 13268 N N . VAL B 1 426 ? -100.667 -62.764 -26.269 1.00 71.97 526 VAL B N 1
ATOM 13269 C CA . VAL B 1 426 ? -101.875 -62.966 -27.058 1.00 69.25 526 VAL B CA 1
ATOM 13270 C C . VAL B 1 426 ? -102.114 -61.753 -27.948 1.00 65.05 526 VAL B C 1
ATOM 13271 O O . VAL B 1 426 ? -101.904 -60.613 -27.531 1.00 93.09 526 VAL B O 1
ATOM 13284 N N . THR B 1 427 ? -102.544 -62.010 -29.179 1.00 63.25 527 THR B N 1
ATOM 13285 C CA . THR B 1 427 ? -102.720 -60.963 -30.178 1.00 79.60 527 THR B CA 1
ATOM 13286 C C . THR B 1 427 ? -103.933 -61.323 -31.020 1.00 75.10 527 THR B C 1
ATOM 13287 O O . THR B 1 427 ? -103.957 -62.365 -31.673 1.00 74.20 527 THR B O 1
ATOM 13298 N N . SER B 1 428 ? -104.941 -60.459 -30.994 1.00 83.04 528 SER B N 1
ATOM 13299 C CA . SER B 1 428 ? -106.180 -60.706 -31.719 1.00 89.14 528 SER B CA 1
ATOM 13300 C C . SER B 1 428 ? -106.010 -60.389 -33.199 1.00 79.37 528 SER B C 1
ATOM 13301 O O . SER B 1 428 ? -105.619 -59.279 -33.562 1.00 84.38 528 SER B O 1
ATOM 13309 N N . LEU B 1 429 ? -106.305 -61.372 -34.044 1.00 73.04 529 LEU B N 1
ATOM 13310 C CA . LEU B 1 429 ? -106.183 -61.212 -35.489 1.00 88.21 529 LEU B CA 1
ATOM 13311 C C . LEU B 1 429 ? -107.536 -60.978 -36.141 1.00 86.35 529 LEU B C 1
ATOM 13312 O O . LEU B 1 429 ? -108.499 -61.685 -35.856 1.00 76.85 529 LEU B O 1
ATOM 13328 N N . ASP B 1 430 ? -107.598 -59.980 -37.015 1.00 91.24 530 ASP B N 1
ATOM 13329 C CA . ASP B 1 430 ? -108.774 -59.748 -37.845 1.00 90.04 530 ASP B CA 1
ATOM 13330 C C . ASP B 1 430 ? -108.751 -60.666 -39.072 1.00 91.52 530 ASP B C 1
ATOM 13331 O O . ASP B 1 430 ? -108.215 -60.304 -40.121 1.00 98.88 530 ASP B O 1
ATOM 13340 N N . VAL B 1 431 ? -109.324 -61.858 -38.921 1.00 82.68 531 VAL B N 1
ATOM 13341 C CA . VAL B 1 431 ? -109.377 -62.847 -39.999 1.00 83.36 531 VAL B CA 1
ATOM 13342 C C . VAL B 1 431 ? -110.605 -62.673 -40.888 1.00 87.47 531 VAL B C 1
ATOM 13343 O O . VAL B 1 431 ? -111.729 -62.613 -40.393 1.00 101.57 531 VAL B O 1
ATOM 13356 N N . THR B 1 432 ? -110.379 -62.591 -42.197 1.00 77.26 532 THR B N 1
ATOM 13357 C CA . THR B 1 432 ? -111.463 -62.485 -43.172 1.00 80.79 532 THR B CA 1
ATOM 13358 C C . THR B 1 432 ? -111.532 -63.718 -44.080 1.00 90.13 532 THR B C 1
ATOM 13359 O O . THR B 1 432 ? -110.541 -64.088 -44.707 1.00 88.86 532 THR B O 1
ATOM 13370 N N . LEU B 1 433 ? -112.706 -64.345 -44.139 1.00 105.11 533 LEU B N 1
ATOM 13371 C CA . LEU B 1 433 ? -112.940 -65.532 -44.969 1.00 95.30 533 LEU B CA 1
ATOM 13372 C C . LEU B 1 433 ? -113.791 -65.216 -46.200 1.00 118.86 533 LEU B C 1
ATOM 13373 O O . LEU B 1 433 ? -114.659 -65.997 -46.594 1.00 118.66 533 LEU B O 1
ATOM 13389 N N . CYS B 1 434 ? -113.531 -64.068 -46.816 1.00 136.08 534 CYS B N 1
ATOM 13390 C CA . CYS B 1 434 ? -114.327 -63.620 -47.953 1.00 139.14 534 CYS B CA 1
ATOM 13391 C C . CYS B 1 434 ? -114.181 -64.554 -49.150 1.00 125.66 534 CYS B C 1
ATOM 13392 O O . CYS B 1 434 ? -113.406 -65.511 -49.121 1.00 113.51 534 CYS B O 1
ATOM 13399 N N . ASP B 1 435 ? -114.935 -64.260 -50.203 1.00 132.15 535 ASP B N 1
ATOM 13400 C CA . ASP B 1 435 ? -114.926 -65.074 -51.409 1.00 133.99 535 ASP B CA 1
ATOM 13401 C C . ASP B 1 435 ? -113.797 -64.636 -52.323 1.00 132.56 535 ASP B C 1
ATOM 13402 O O . ASP B 1 435 ? -114.030 -64.274 -53.477 1.00 128.65 535 ASP B O 1
ATOM 13411 N N . CYS B 1 436 ? -112.568 -64.678 -51.818 1.00 138.94 536 CYS B N 1
ATOM 13412 C CA . CYS B 1 436 ? -111.442 -64.274 -52.640 1.00 132.52 536 CYS B CA 1
ATOM 13413 C C . CYS B 1 436 ? -110.987 -65.442 -53.495 1.00 140.36 536 CYS B C 1
ATOM 13414 O O . CYS B 1 436 ? -111.379 -66.589 -53.273 1.00 123.27 536 CYS B O 1
ATOM 13421 N N . ILE B 1 437 ? -110.164 -65.122 -54.484 1.00 150.24 537 ILE B N 1
ATOM 13422 C CA . ILE B 1 437 ? -109.643 -66.099 -55.424 1.00 137.18 537 ILE B CA 1
ATOM 13423 C C . ILE B 1 437 ? -108.131 -65.930 -55.489 1.00 125.87 537 ILE B C 1
ATOM 13424 O O . ILE B 1 437 ? -107.388 -66.907 -55.399 1.00 122.56 537 ILE B O 1
ATOM 13440 N N . THR B 1 438 ? -107.685 -64.682 -55.634 1.00 137.85 538 THR B N 1
ATOM 13441 C CA . THR B 1 438 ? -106.259 -64.381 -55.714 1.00 156.38 538 THR B CA 1
ATOM 13442 C C . THR B 1 438 ? -105.798 -63.575 -54.509 1.00 155.35 538 THR B C 1
ATOM 13443 O O . THR B 1 438 ? -104.678 -63.064 -54.491 1.00 155.36 538 THR B O 1
ATOM 13454 N N . GLU B 1 439 ? -106.674 -63.451 -53.516 1.00 125.63 539 GLU B N 1
ATOM 13455 C CA . GLU B 1 439 ? -106.373 -62.749 -52.271 1.00 121.35 539 GLU B CA 1
ATOM 13456 C C . GLU B 1 439 ? -106.254 -61.228 -52.497 1.00 128.78 539 GLU B C 1
ATOM 13457 O O . GLU B 1 439 ? -106.184 -60.461 -51.534 1.00 123.18 539 GLU B O 1
ATOM 13469 N N . ASN B 1 440 ? -106.275 -60.794 -53.761 1.00 140.27 540 ASN B N 1
ATOM 13470 C CA . ASN B 1 440 ? -106.140 -59.378 -54.113 1.00 134.03 540 ASN B CA 1
ATOM 13471 C C . ASN B 1 440 ? -107.477 -58.760 -54.496 1.00 141.14 540 ASN B C 1
ATOM 13472 O O . ASN B 1 440 ? -107.536 -57.610 -54.933 1.00 144.58 540 ASN B O 1
ATOM 13483 N N . ASP B 1 441 ? -108.550 -59.523 -54.323 1.00 133.77 541 ASP B N 1
ATOM 13484 C CA . ASP B 1 441 ? -109.888 -59.035 -54.619 1.00 140.30 541 ASP B CA 1
ATOM 13485 C C . ASP B 1 441 ? -110.819 -59.468 -53.497 1.00 134.95 541 ASP B C 1
ATOM 13486 O O . ASP B 1 441 ? -111.541 -60.460 -53.593 1.00 130.11 541 ASP B O 1
ATOM 13495 N N . CYS B 1 442 ? -110.771 -58.688 -52.425 1.00 131.87 542 CYS B N 1
ATOM 13496 C CA . CYS B 1 442 ? -111.520 -58.952 -51.209 1.00 142.60 542 CYS B CA 1
ATOM 13497 C C . CYS B 1 442 ? -111.987 -57.611 -50.658 1.00 165.33 542 CYS B C 1
ATOM 13498 O O . CYS B 1 442 ? -111.269 -56.953 -49.903 1.00 169.46 542 CYS B O 1
ATOM 13505 N N . THR B 1 443 ? -113.193 -57.212 -51.051 1.00 170.04 543 THR B N 1
ATOM 13506 C CA . THR B 1 443 ? -113.745 -55.916 -50.675 1.00 167.32 543 THR B CA 1
ATOM 13507 C C . THR B 1 443 ? -114.820 -56.079 -49.611 1.00 171.36 543 THR B C 1
ATOM 13508 O O . THR B 1 443 ? -115.231 -55.097 -48.991 1.00 175.46 543 THR B O 1
ATOM 13519 N N . HIS B 1 444 ? -115.240 -57.326 -49.392 1.00 176.98 544 HIS B N 1
ATOM 13520 C CA . HIS B 1 444 ? -116.159 -57.706 -48.313 1.00 169.73 544 HIS B CA 1
ATOM 13521 C C . HIS B 1 444 ? -117.224 -56.654 -48.004 1.00 163.91 544 HIS B C 1
ATOM 13522 O O . HIS B 1 444 ? -118.420 -56.907 -48.149 1.00 145.89 544 HIS B O 1
#

Secondary structure (DSSP, 8-state):
-----EEES-SEEEEEEETTPPTT-EEEE--EEE-S-TTSGGG--EEEEEEEES-SS--EEE-TTT-EEEES-S---TTT--EEEEEEEEESGGG-TTS-EEEEEEEEEEEP---S--EESSSEEEEEEETT--SEEEEEE-EE--S-TTSTTTSEEEEEEES-TT--EEEEE-TTT--EEEEE-S---TTT-SEEEEEEEEEESSPS-TT---SS--EEEEEEEEEEPP----B-SSSEEEEEEETTPPTT-EE-----B-TTT---TT-B--B---SS--EEE-TTT--EEE-S---TT-SS-BTTEEEEEEEEE-TTS-EEEEEEEEEEE-------B-S-S--B--TTT-SEEEEE-B-SS-GGGSPSPEEE-TTS-TTTTTT-EEEESSSSEEEEE--S-PPSSB--EEEEEE-TT--EEEEEE--B--S-SSSS---/-----EEES-SEEEEEEETTPPTT-EEEE--EEE-S-TTSGGG--EEEEEEEES-SS--EEE-TTT-EEEE--S---TTT--EEEEEEEEESGGG-TTS-EEEEEEEEEEEP---S--EES-SEEEEEEETT--SEEEEEE-EE--S-TTSTTTSEEEEEEES-TT--EEEEE-TTT--EEEEE-S---TTT-SEEEEEEEEEESSPP----EEEEEEEEEEP-----B-SSSEEEEEEETTPPTT-EE-----B-TTT---TT-B--B---SS--EEE-TTT--EEE-S---TT-SS-BTTEEEEEEEEE-TT--EEEEEEEEEEE--S----B-S--EEE--TTT-SEEEEE-B-SS-GGGSPSPEEE-TTS-TTTTTTEEEEESSSSEEEEEEPS-PPSSB--EEEEEE-TT--EEEEEEEEE--S-SSSS----

Nearest PDB structures (foldseek):
  5erp-assembly1_B  TM=1.002E+00  e=3.036E-91  Homo sapiens
  5erp-assembly1_A  TM=9.073E-01  e=1.106E-84  Homo sapiens
  7a7d-assembly1_d  TM=5.669E-01  e=1.151E-73  Homo sapiens
  5iry-assembly1_B  TM=7.361E-01  e=8.231E-58  Homo sapiens
  5eqx-assembly1_A  TM=7.870E-01  e=3.130E-34  Homo sapiens

B-factor: mean 110.44, std 41.1, range [49.34, 273.88]

InterPro domains:
  IPR000233 Cadherin, Y-type LIR-motif [PF01049] (848-896)
  IPR002126 Cadherin-like [PF00028] (142-233)
  IPR002126 Cadherin-like [PF00028] (248-345)
  IPR002126 Cadherin-like [PF00028] (360-463)
  IPR002126 Cadherin-like [PF00028] (477-566)
  IPR002126 Cadherin-like [PR00205] (184-203)
  IPR002126 Cadherin-like [PR00205] (243-272)
  IPR002126 Cadherin-like [PR00205] (318-330)
  IPR002126 Cadherin-like [PR00205] (334-353)
  IPR002126 Cadherin-like [PR00205] (353-366)
  IPR002126 Cadherin-like [PR00205] (413-439)
  IPR002126 Cadherin-like [PR00205] (559-576)
  IPR002126 Cadherin-like [PS50268] (136-243)
  IPR002126 Cadherin-like [PS50268] (244-355)
  IPR002126 Cadherin-like [PS50268] (356-475)
  IPR002126 Cadherin-like [PS50268] (472-577)
  IPR002126 Cadherin-like [PS50268] (594-685)
  IPR002126 Cadherin-like [SM00112] (156-241)
  IPR002126 Cadherin-like [SM00112] (265-353)
  IPR002126 Cadherin-like [SM00112] (376-470)

Organism: Homo sapiens (NCBI:txid9606)

GO terms:
  GO:0007155 cell adhesion (P, TAS)
  GO:0001533 cornified envelope (C, TAS)
  GO:0005886 plasma membrane (C, TAS)
  GO:0005515 protein binding (F, IPI)
  GO:0005886 plasma membrane (C, IDA)
  GO:0014704 intercalated disc (C, IDA)
  GO:0086083 cell adhesive protein binding involved in bundle of His cell-Purkinje myocyte communication (F, IC)
  GO:0098911 regulation of ventricular cardiac muscle cell action potential (P, IMP)
  GO:0086073 bundle of His cell-Purkinje myocyte adhesion involved in cell communication (P, IMP)
  GO:0086091 regulation of heart rate by cardiac conduction (P, IMP)
  GO:0030057 desmosome (C, IDA)
  GO:0031410 cytoplasmic vesicle (C, IDA)
  GO:0005886 plasma membrane (C, EXP)
  GO:0070062 extracellular exosome (C, HDA)
  GO:1903829 positive regulation of protein localization (P, IMP)
  GO:1900745 positive regulation of p38MAPK cascade (P, IMP)
  GO:0086042 cardiac muscle cell-cardiac muscle cell adhesion (P, IMP)
  GO:0090136 epithelial cell-cell adhesion (P, IMP)
  GO:0090303 positive regulation of wound healing (P, IMP)
  GO:0046983 protein dimerization activity (F, IPI)